Protein AF-0000000069084133 (afdb_homodimer)

Structure (mmCIF, N/CA/C/O backbone):
data_AF-0000000069084133-model_v1
#
loop_
_entity.id
_entity.type
_entity.pdbx_description
1 polymer 'Uncharacterized protein'
#
loop_
_atom_site.group_PDB
_atom_site.id
_atom_site.type_symbol
_atom_site.label_atom_id
_atom_site.label_alt_id
_atom_site.label_comp_id
_atom_site.label_asym_id
_atom_site.label_entity_id
_atom_site.label_seq_id
_atom_site.pdbx_PDB_ins_code
_atom_site.Cartn_x
_atom_site.Cartn_y
_atom_site.Cartn_z
_atom_site.occupancy
_atom_site.B_iso_or_equiv
_atom_site.auth_seq_id
_atom_site.auth_comp_id
_atom_site.auth_asym_id
_atom_site.auth_atom_id
_atom_site.pdbx_PDB_model_num
ATOM 1 N N . MET A 1 1 ? -57.844 -105.938 56.781 1 21.33 1 MET A N 1
ATOM 2 C CA . MET A 1 1 ? -57.031 -105.5 55.656 1 21.33 1 MET A CA 1
ATOM 3 C C . MET A 1 1 ? -57.469 -104.125 55.156 1 21.33 1 MET A C 1
ATOM 5 O O . MET A 1 1 ? -58.062 -104 54.062 1 21.33 1 MET A O 1
ATOM 9 N N . GLU A 1 2 ? -58.031 -103.188 56 1 18.91 2 GLU A N 1
ATOM 10 C CA . GLU A 1 2 ? -58.781 -102.062 56.406 1 18.91 2 GLU A CA 1
ATOM 11 C C . GLU A 1 2 ? -58.125 -100.75 55.906 1 18.91 2 GLU A C 1
ATOM 13 O O . GLU A 1 2 ? -58.812 -99.875 55.375 1 18.91 2 GLU A O 1
ATOM 18 N N . LYS A 1 3 ? -57.031 -100.375 56.656 1 20.81 3 LYS A N 1
ATOM 19 C CA . LYS A 1 3 ? -56.812 -99 57.156 1 20.81 3 LYS A CA 1
ATOM 20 C C . LYS A 1 3 ? -56.344 -98.125 56 1 20.81 3 LYS A C 1
ATOM 22 O O . LYS A 1 3 ? -56.344 -96.875 56.156 1 20.81 3 LYS A O 1
ATOM 27 N N . CYS A 1 4 ? -55.594 -98.688 55.094 1 19.31 4 CYS A N 1
ATOM 28 C CA . CYS A 1 4 ? -54.531 -98 54.406 1 19.31 4 CYS A CA 1
ATOM 29 C C . CYS A 1 4 ? -55.062 -97.062 53.312 1 19.31 4 CYS A C 1
ATOM 31 O O . CYS A 1 4 ? -54.312 -96.438 52.594 1 19.31 4 CYS A O 1
ATOM 33 N N . GLU A 1 5 ? -56.344 -97.375 52.844 1 21.84 5 GLU A N 1
ATOM 34 C CA . GLU A 1 5 ? -56.844 -97 51.531 1 21.84 5 GLU A CA 1
ATOM 35 C C . GLU A 1 5 ? -57.156 -95.5 51.406 1 21.84 5 GLU A C 1
ATOM 37 O O . GLU A 1 5 ? -57.531 -95.062 50.344 1 21.84 5 GLU A O 1
ATOM 42 N N . THR A 1 6 ? -57.438 -95 52.594 1 20.92 6 THR A N 1
ATOM 43 C CA . THR A 1 6 ? -58.25 -93.75 52.719 1 20.92 6 THR A CA 1
ATOM 44 C C . THR A 1 6 ? -57.594 -92.562 52 1 20.92 6 THR A C 1
ATOM 46 O O . THR A 1 6 ? -58.25 -91.688 51.5 1 20.92 6 THR A O 1
ATOM 49 N N . LEU A 1 7 ? -56.156 -92.5 52.25 1 20.28 7 LEU A N 1
ATOM 50 C CA . LEU A 1 7 ? -55.562 -91.125 52.312 1 20.28 7 LEU A CA 1
ATOM 51 C C . LEU A 1 7 ? -55.438 -90.5 50.938 1 20.28 7 LEU A C 1
ATOM 53 O O . LEU A 1 7 ? -54.938 -89.375 50.781 1 20.28 7 LEU A O 1
ATOM 57 N N . TYR A 1 8 ? -55.688 -91.25 49.812 1 22.59 8 TYR A N 1
ATOM 58 C CA . TYR A 1 8 ? -55.219 -90.938 48.469 1 22.59 8 TYR A CA 1
ATOM 59 C C . TYR A 1 8 ? -55.969 -89.812 47.844 1 22.59 8 TYR A C 1
ATOM 61 O O . TYR A 1 8 ? -55.5 -89.125 46.906 1 22.59 8 TYR A O 1
ATOM 69 N N . VAL A 1 9 ? -57.281 -89.688 48.188 1 23.39 9 VAL A N 1
ATOM 70 C CA . VAL A 1 9 ? -58.281 -88.938 47.406 1 23.39 9 VAL A CA 1
ATOM 71 C C . VAL A 1 9 ? -57.969 -87.438 47.438 1 23.39 9 VAL A C 1
ATOM 73 O O . VAL A 1 9 ? -58.219 -86.75 46.469 1 23.39 9 VAL A O 1
ATOM 76 N N . LEU A 1 10 ? -57.562 -87 48.688 1 21.55 10 LEU A N 1
ATOM 77 C CA . LEU A 1 10 ? -57.75 -85.562 48.969 1 21.55 10 LEU A CA 1
ATOM 78 C C . LEU A 1 10 ? -56.875 -84.688 48.094 1 21.55 10 LEU A C 1
ATOM 80 O O . LEU A 1 10 ? -57.094 -83.5 48 1 21.55 10 LEU A O 1
ATOM 84 N N . ALA A 1 11 ? -55.844 -85.312 47.406 1 22.36 11 ALA A N 1
ATOM 85 C CA . ALA A 1 11 ? -54.719 -84.5 46.906 1 22.36 11 ALA A CA 1
ATOM 86 C C . ALA A 1 11 ? -55.125 -83.75 45.656 1 22.36 11 ALA A C 1
ATOM 88 O O . ALA A 1 11 ? -54.375 -82.875 45.188 1 22.36 11 ALA A O 1
ATOM 89 N N . LYS A 1 12 ? -56.156 -84.125 44.906 1 24.94 12 LYS A N 1
ATOM 90 C CA . LYS A 1 12 ? -56.5 -83.75 43.531 1 24.94 12 LYS A CA 1
ATOM 91 C C . LYS A 1 12 ? -56.875 -82.312 43.438 1 24.94 12 LYS A C 1
ATOM 93 O O . LYS A 1 12 ? -56.594 -81.625 42.438 1 24.94 12 LYS A O 1
ATOM 98 N N . LEU A 1 13 ? -57.781 -81.875 44.406 1 23.16 13 LEU A N 1
ATOM 99 C CA . LEU A 1 13 ? -58.688 -80.75 44.156 1 23.16 13 LEU A CA 1
ATOM 100 C C . LEU A 1 13 ? -57.938 -79.438 44.062 1 23.16 13 LEU A C 1
ATOM 102 O O . LEU A 1 13 ? -58.281 -78.562 43.25 1 23.16 13 LEU A O 1
ATOM 106 N N . LEU A 1 14 ? -56.969 -79.25 44.938 1 22.25 14 LEU A N 1
ATOM 107 C CA . LEU A 1 14 ? -56.656 -77.812 45.281 1 22.25 14 LEU A CA 1
ATOM 108 C C . LEU A 1 14 ? -55.906 -77.188 44.125 1 22.25 14 LEU A C 1
ATOM 110 O O . LEU A 1 14 ? -55.219 -76.125 44.344 1 22.25 14 LEU A O 1
ATOM 114 N N . ARG A 1 15 ? -55.906 -77.688 42.812 1 24.84 15 ARG A N 1
ATOM 115 C CA . ARG A 1 15 ? -55.25 -77.188 41.594 1 24.84 15 ARG A CA 1
ATOM 116 C C . ARG A 1 15 ? -55.781 -75.875 41.156 1 24.84 15 ARG A C 1
ATOM 118 O O . ARG A 1 15 ? -55.219 -75.188 40.281 1 24.84 15 ARG A O 1
ATOM 125 N N . ARG A 1 16 ? -57.156 -75.688 41.312 1 24.16 16 ARG A N 1
ATOM 126 C CA . ARG A 1 16 ? -57.875 -74.75 40.5 1 24.16 16 ARG A CA 1
ATOM 127 C C . ARG A 1 16 ? -57.312 -73.312 40.688 1 24.16 16 ARG A C 1
ATOM 129 O O . ARG A 1 16 ? -57.188 -72.562 39.75 1 24.16 16 ARG A O 1
ATOM 136 N N . VAL A 1 17 ? -57.344 -72.938 41.969 1 23.47 17 VAL A N 1
ATOM 137 C CA . VAL A 1 17 ? -57.531 -71.5 42.25 1 23.47 17 VAL A CA 1
ATOM 138 C C . VAL A 1 17 ? -56.281 -70.688 41.906 1 23.47 17 VAL A C 1
ATOM 140 O O . VAL A 1 17 ? -56.281 -69.5 41.906 1 23.47 17 VAL A O 1
ATOM 143 N N . ARG A 1 18 ? -55.094 -71.375 41.812 1 22.22 18 ARG A N 1
ATOM 144 C CA . ARG A 1 18 ? -53.875 -70.562 42.062 1 22.22 18 ARG A CA 1
ATOM 145 C C . ARG A 1 18 ? -53.562 -69.688 40.875 1 22.22 18 ARG A C 1
ATOM 147 O O . ARG A 1 18 ? -52.531 -69 40.875 1 22.22 18 ARG A O 1
ATOM 154 N N . MET A 1 19 ? -54.25 -69.812 39.688 1 22.08 19 MET A N 1
ATOM 155 C CA . MET A 1 19 ? -53.75 -69.312 38.406 1 22.08 19 MET A CA 1
ATOM 156 C C . MET A 1 19 ? -53.781 -67.812 38.406 1 22.08 19 MET A C 1
ATOM 158 O O . MET A 1 19 ? -53 -67.125 37.688 1 22.08 19 MET A O 1
ATOM 162 N N . VAL A 1 20 ? -54.969 -67.25 38.844 1 23.47 20 VAL A N 1
ATOM 163 C CA . VAL A 1 20 ? -55.375 -65.938 38.375 1 23.47 20 VAL A CA 1
ATOM 164 C C . VAL A 1 20 ? -54.375 -64.875 38.844 1 23.47 20 VAL A C 1
ATOM 166 O O . VAL A 1 20 ? -54.062 -63.938 38.125 1 23.47 20 VAL A O 1
ATOM 169 N N . LEU A 1 21 ? -54 -65 40.094 1 21.11 21 LEU A N 1
ATOM 170 C CA . LEU A 1 21 ? -53.531 -63.812 40.781 1 21.11 21 LEU A CA 1
ATOM 171 C C . LEU A 1 21 ? -52.188 -63.344 40.219 1 21.11 21 LEU A C 1
ATOM 173 O O . LEU A 1 21 ? -51.625 -62.375 40.688 1 21.11 21 LEU A O 1
ATOM 177 N N . ILE A 1 22 ? -51.469 -64.125 39.375 1 22.39 22 ILE A N 1
ATOM 178 C CA . ILE A 1 22 ? -50.062 -63.906 39.094 1 22.39 22 ILE A CA 1
ATOM 179 C C . ILE A 1 22 ? -49.906 -62.688 38.188 1 22.39 22 ILE A C 1
ATOM 181 O O . ILE A 1 22 ? -48.781 -62.25 37.938 1 22.39 22 ILE A O 1
ATOM 185 N N . ALA A 1 23 ? -50.906 -62.25 37.5 1 22.81 23 ALA A N 1
ATOM 186 C CA . ALA A 1 23 ? -50.844 -61.344 36.375 1 22.81 23 ALA A CA 1
ATOM 187 C C . ALA A 1 23 ? -50.25 -60 36.75 1 22.81 23 ALA A C 1
ATOM 189 O O . ALA A 1 23 ? -49.531 -59.375 35.969 1 22.81 23 ALA A O 1
ATOM 190 N N . PHE A 1 24 ? -50.75 -59.406 37.844 1 22.38 24 PHE A N 1
ATOM 191 C CA . PHE A 1 24 ? -50.688 -57.969 38 1 22.38 24 PHE A CA 1
ATOM 192 C C . PHE A 1 24 ? -49.281 -57.5 38.219 1 22.38 24 PHE A C 1
ATOM 194 O O . PHE A 1 24 ? -48.938 -56.344 37.875 1 22.38 24 PHE A O 1
ATOM 201 N N . SER A 1 25 ? -48.469 -58.156 39.094 1 20.56 25 SER A N 1
ATOM 202 C CA . SER A 1 25 ? -47.406 -57.438 39.781 1 20.56 25 SER A CA 1
ATOM 203 C C . SER A 1 25 ? -46.219 -57.156 38.875 1 20.56 25 SER A C 1
ATOM 205 O O . SER A 1 25 ? -45.188 -56.688 39.312 1 20.56 25 SER A O 1
ATOM 207 N N . VAL A 1 26 ? -46.094 -57.625 37.625 1 22.8 26 VAL A N 1
ATOM 208 C CA . VAL A 1 26 ? -44.906 -57.656 36.781 1 22.8 26 VAL A CA 1
ATOM 209 C C . VAL A 1 26 ? -44.531 -56.25 36.344 1 22.8 26 VAL A C 1
ATOM 211 O O . VAL A 1 26 ? -43.5 -56.031 35.75 1 22.8 26 VAL A O 1
ATOM 214 N N . PHE A 1 27 ? -45.469 -55.312 36.312 1 22.22 27 PHE A N 1
ATOM 215 C CA . PHE A 1 27 ? -45.281 -54.062 35.562 1 22.22 27 PHE A CA 1
ATOM 216 C C . PHE A 1 27 ? -44.156 -53.25 36.125 1 22.22 27 PHE A C 1
ATOM 218 O O . PHE A 1 27 ? -43.625 -52.344 35.438 1 22.22 27 PHE A O 1
ATOM 225 N N . TYR A 1 28 ? -44.062 -53.094 37.438 1 20.47 28 TYR A N 1
ATOM 226 C CA . TYR A 1 28 ? -43.438 -51.938 38.031 1 20.47 28 TYR A CA 1
AT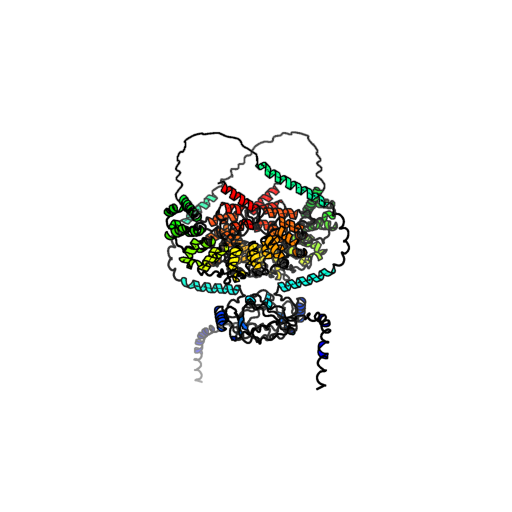OM 227 C C . TYR A 1 28 ? -41.938 -51.969 37.812 1 20.47 28 TYR A C 1
ATOM 229 O O . TYR A 1 28 ? -41.219 -51 38.094 1 20.47 28 TYR A O 1
ATOM 237 N N . ALA A 1 29 ? -41.281 -53.156 37.781 1 20.84 29 ALA A N 1
ATOM 238 C CA . ALA A 1 29 ? -39.906 -53.25 38.219 1 20.84 29 ALA A CA 1
ATOM 239 C C . ALA A 1 29 ? -38.969 -52.594 37.188 1 20.84 29 ALA A C 1
ATOM 241 O O . ALA A 1 29 ? -37.781 -52.5 37.406 1 20.84 29 ALA A O 1
ATOM 242 N N . LEU A 1 30 ? -39.25 -52.469 35.938 1 21.92 30 LEU A N 1
ATOM 243 C CA . LEU A 1 30 ? -38.25 -52.406 34.875 1 21.92 30 LEU A CA 1
ATOM 244 C C . LEU A 1 30 ? -37.562 -51.062 34.844 1 21.92 30 LEU A C 1
ATOM 246 O O . LEU A 1 30 ? -36.812 -50.75 33.906 1 21.92 30 LEU A O 1
ATOM 250 N N . SER A 1 31 ? -38 -50.094 35.594 1 22.03 31 SER A N 1
ATOM 251 C CA . SER A 1 31 ? -37.5 -48.75 35.312 1 22.03 31 SER A CA 1
ATOM 252 C C . SER A 1 31 ? -36.031 -48.594 35.688 1 22.03 31 SER A C 1
ATOM 254 O O . SER A 1 31 ? -35.688 -47.875 36.625 1 22.03 31 SER A O 1
ATOM 256 N N . LEU A 1 32 ? -35.219 -49.562 35.844 1 22.44 32 LEU A N 1
ATOM 257 C CA . LEU A 1 32 ? -33.938 -49.281 36.531 1 22.44 32 LEU A CA 1
ATOM 258 C C . LEU A 1 32 ? -33.125 -48.281 35.75 1 22.44 32 LEU A C 1
ATOM 260 O O . LEU A 1 32 ? -32.906 -48.469 34.531 1 22.44 32 LEU A O 1
ATOM 264 N N . PRO A 1 33 ? -32.969 -47 36.156 1 24.14 33 PRO A N 1
ATOM 265 C CA . PRO A 1 33 ? -32.25 -46 35.375 1 24.14 33 PRO A CA 1
ATOM 266 C C . PRO A 1 33 ? -30.781 -46.375 35.125 1 24.14 33 PRO A C 1
ATOM 268 O O . PRO A 1 33 ? -30.094 -46.844 36.062 1 24.14 33 PRO A O 1
ATOM 271 N N . LEU A 1 34 ? -30.328 -46.969 34.062 1 22.94 34 LEU A N 1
ATOM 272 C CA . LEU A 1 34 ? -29 -47.375 33.594 1 22.94 34 LEU A CA 1
ATOM 273 C C . LEU A 1 34 ? -28.016 -46.219 33.75 1 22.94 34 LEU A C 1
ATOM 275 O O . LEU A 1 34 ? -28.094 -45.25 33 1 22.94 34 LEU A O 1
ATOM 279 N N . THR A 1 35 ? -27.594 -45.781 34.938 1 23.03 35 THR A N 1
ATOM 280 C CA . THR A 1 35 ? -26.547 -44.812 35.125 1 23.03 35 THR A CA 1
ATOM 281 C C . THR A 1 35 ? -25.234 -45.281 34.469 1 23.03 35 THR A C 1
ATOM 283 O O . THR A 1 35 ? -24.609 -46.219 34.969 1 23.03 35 THR A O 1
ATOM 286 N N . THR A 1 36 ? -25.047 -45.5 33.188 1 24.41 36 THR A N 1
ATOM 287 C CA . THR A 1 36 ? -23.812 -45.875 32.531 1 24.41 36 THR A CA 1
ATOM 288 C C . THR A 1 36 ? -22.656 -44.969 32.969 1 24.41 36 THR A C 1
ATOM 290 O O . THR A 1 36 ? -22.703 -43.75 32.75 1 24.41 36 THR A O 1
ATOM 293 N N . SER A 1 37 ? -21.969 -45.219 34.156 1 23.48 37 SER A N 1
ATOM 294 C CA . SER A 1 37 ? -20.75 -44.531 34.625 1 23.48 37 SER A CA 1
ATOM 295 C C . SER A 1 37 ? -19.672 -44.594 33.531 1 23.48 37 SER A C 1
ATOM 297 O O . SER A 1 37 ? -19.234 -45.656 33.125 1 23.48 37 SER A O 1
ATOM 299 N N . VAL A 1 38 ? -19.641 -43.719 32.562 1 26 38 VAL A N 1
ATOM 300 C CA . VAL A 1 38 ? -18.547 -43.531 31.594 1 26 38 VAL A CA 1
ATOM 301 C C . VAL A 1 38 ? -17.219 -43.406 32.344 1 26 38 VAL A C 1
ATOM 303 O O . VAL A 1 38 ? -17.016 -42.438 33.062 1 26 38 VAL A O 1
ATOM 306 N N . SER A 1 39 ? -16.594 -44.531 32.875 1 24.33 39 SER A N 1
ATOM 307 C CA . SER A 1 39 ? -15.234 -44.531 33.406 1 24.33 39 SER A CA 1
ATOM 308 C C . SER A 1 39 ? -14.273 -43.812 32.469 1 24.33 39 SER A C 1
ATOM 310 O O . SER A 1 39 ? -14.172 -44.188 31.281 1 24.33 39 SER A O 1
ATOM 312 N N . ILE A 1 40 ? -14.047 -42.625 32.625 1 27.64 40 ILE A N 1
ATOM 313 C CA . ILE A 1 40 ? -13 -41.875 31.938 1 27.64 40 ILE A CA 1
ATOM 314 C C . ILE A 1 40 ? -11.656 -42.562 32.125 1 27.64 40 ILE A C 1
ATOM 316 O O . ILE A 1 40 ? -11.203 -42.75 33.25 1 27.64 40 ILE A O 1
ATOM 320 N N . PRO A 1 41 ? -11.266 -43.531 31.328 1 27.58 41 PRO A N 1
ATOM 321 C CA . PRO A 1 41 ? -9.961 -44.156 31.484 1 27.58 41 PRO A CA 1
ATOM 322 C C . PRO A 1 41 ? -8.852 -43.188 31.859 1 27.58 41 PRO A C 1
ATOM 324 O O . PRO A 1 41 ? -8.859 -42.031 31.406 1 27.58 41 PRO A O 1
ATOM 327 N N . ASP A 1 42 ? -8.281 -43.25 33.094 1 28.28 42 ASP A N 1
ATOM 328 C CA . ASP A 1 42 ? -7.094 -42.594 33.625 1 28.28 42 ASP A CA 1
ATOM 329 C C . ASP A 1 42 ? -5.965 -42.594 32.594 1 28.28 42 ASP A C 1
ATOM 331 O O . ASP A 1 42 ? -5.379 -43.656 32.312 1 28.28 42 ASP A O 1
ATOM 335 N N . LEU A 1 43 ? -5.973 -42.031 31.453 1 30 43 LEU A N 1
ATOM 336 C CA . LEU A 1 43 ? -4.879 -42 30.5 1 30 43 LEU A CA 1
ATOM 337 C C . LEU A 1 43 ? -3.58 -41.562 31.172 1 30 43 LEU A C 1
ATOM 339 O O . LEU A 1 43 ? -3.408 -40.406 31.516 1 30 43 LEU A O 1
ATOM 343 N N . GLU A 1 44 ? -2.93 -42.375 32.25 1 33.38 44 GLU A N 1
ATOM 344 C CA . GLU A 1 44 ? -1.582 -42.25 32.781 1 33.38 44 GLU A CA 1
ATOM 345 C C . GLU A 1 44 ? -0.535 -42.156 31.688 1 33.38 44 GLU A C 1
ATOM 347 O O . GLU A 1 44 ? -0.298 -43.125 30.953 1 33.38 44 GLU A O 1
ATOM 352 N N . PHE A 1 45 ? -0.294 -41.125 31.031 1 35.19 45 PHE A N 1
ATOM 353 C CA . PHE A 1 45 ? 0.789 -41.062 30.047 1 35.19 45 PHE A CA 1
ATOM 354 C C . PHE A 1 45 ? 2.143 -41 30.75 1 35.19 45 PHE A C 1
ATOM 356 O O . PHE A 1 45 ? 2.369 -40.156 31.609 1 35.19 45 PHE A O 1
ATOM 363 N N . SER A 1 46 ? 2.822 -42.125 31.156 1 45.69 46 SER A N 1
ATOM 364 C CA . SER A 1 46 ? 4.156 -42.25 31.75 1 45.69 46 SER A CA 1
ATOM 365 C C . SER A 1 46 ? 5.242 -42.062 30.688 1 45.69 46 SER A C 1
ATOM 367 O O . SER A 1 46 ? 5.254 -42.75 29.672 1 45.69 46 SER A O 1
ATOM 369 N N . PHE A 1 47 ? 5.789 -40.812 30.375 1 53.22 47 PHE A N 1
ATOM 370 C CA . PHE A 1 47 ? 6.949 -40.812 29.5 1 53.22 47 PHE A CA 1
ATOM 371 C C . PHE A 1 47 ? 8.234 -40.656 30.297 1 53.22 47 PHE A C 1
ATOM 373 O O . PHE A 1 47 ? 8.219 -40.125 31.406 1 53.22 47 PHE A O 1
ATOM 380 N N . GLU A 1 48 ? 9.328 -41.312 30.094 1 62.97 48 GLU A N 1
ATOM 381 C CA . GLU A 1 48 ? 10.633 -41.344 30.734 1 62.97 48 GLU A CA 1
ATOM 382 C C . GLU A 1 48 ? 11.383 -40.031 30.516 1 62.97 48 GLU A C 1
ATOM 384 O O . GLU A 1 48 ? 11.469 -39.531 29.391 1 62.97 48 GLU A O 1
ATOM 389 N N . VAL A 1 49 ? 11.797 -39.25 31.656 1 64.06 49 VAL A N 1
ATOM 390 C CA . VAL A 1 49 ? 12.516 -37.969 31.609 1 64.06 49 VAL A CA 1
ATOM 391 C C . VAL A 1 49 ? 13.984 -38.188 31.969 1 64.06 49 VAL A C 1
ATOM 393 O O . VAL A 1 49 ? 14.297 -38.875 32.938 1 64.06 49 VAL A O 1
ATOM 396 N N . HIS A 1 50 ? 14.914 -37.781 31.109 1 70.12 50 HIS A N 1
ATOM 397 C CA . HIS A 1 50 ? 16.344 -37.969 31.281 1 70.12 50 HIS A CA 1
ATOM 398 C C . HIS A 1 50 ? 17.047 -36.625 31.531 1 70.12 50 HIS A C 1
ATOM 400 O O . HIS A 1 50 ? 16.797 -35.656 30.812 1 70.12 50 HIS A O 1
ATOM 406 N N . PRO A 1 51 ? 17.828 -36.5 32.594 1 67.69 51 PRO A N 1
ATOM 407 C CA . PRO A 1 51 ? 18.609 -35.281 32.781 1 67.69 51 PRO A CA 1
ATOM 408 C C . PRO A 1 51 ? 19.703 -35.125 31.734 1 67.69 51 PRO A C 1
ATOM 410 O O . PRO A 1 51 ? 20.328 -36.094 31.312 1 67.69 51 PRO A O 1
ATOM 413 N N . VAL A 1 52 ? 19.703 -33.906 31.109 1 65.31 52 VAL A N 1
ATOM 414 C CA . VAL A 1 52 ? 20.75 -33.594 30.156 1 65.31 52 VAL A CA 1
ATOM 415 C C . VAL A 1 52 ? 21.484 -32.312 30.547 1 65.31 52 VAL A C 1
ATOM 417 O O . VAL A 1 52 ? 20.922 -31.453 31.219 1 65.31 52 VAL A O 1
ATOM 420 N N . ASN A 1 53 ? 22.719 -32.281 30.234 1 64.69 53 ASN A N 1
ATOM 421 C CA . ASN A 1 53 ? 23.516 -31.109 30.547 1 64.69 53 ASN A CA 1
ATOM 422 C C . ASN A 1 53 ? 23.25 -29.969 29.578 1 64.69 53 ASN A C 1
ATOM 424 O O . ASN A 1 53 ? 23.406 -28.797 29.922 1 64.69 53 ASN A O 1
ATOM 428 N N . TYR A 1 54 ? 22.891 -30.375 28.297 1 61.91 54 TYR A N 1
ATOM 429 C CA . TYR A 1 54 ? 22.609 -29.391 27.266 1 61.91 54 TYR A CA 1
ATOM 430 C C . TYR A 1 54 ? 21.453 -29.859 26.375 1 61.91 54 TYR A C 1
ATOM 432 O O . TYR A 1 54 ? 21.312 -31.062 26.141 1 61.91 54 TYR A O 1
ATOM 440 N N . CYS A 1 55 ? 20.578 -28.938 26.062 1 58.56 55 CYS A N 1
ATOM 441 C CA . CYS A 1 55 ? 19.562 -29.25 25.062 1 58.56 55 CYS A CA 1
ATOM 442 C C . CYS A 1 55 ? 20.125 -29.172 23.656 1 58.56 55 CYS A C 1
ATOM 444 O O . CYS A 1 55 ? 21.031 -28.391 23.391 1 58.56 55 CYS A O 1
ATOM 446 N N . PRO A 1 56 ? 19.547 -30.016 22.797 1 59 56 PRO A N 1
ATOM 447 C CA . PRO A 1 56 ? 20.016 -29.938 21.406 1 59 56 PRO A CA 1
ATOM 448 C C . PRO A 1 56 ? 19.844 -28.547 20.812 1 59 56 PRO A C 1
ATOM 450 O O . PRO A 1 56 ? 18.812 -27.906 21 1 59 56 PRO A O 1
ATOM 453 N N . ILE A 1 57 ? 20.844 -28.016 20.188 1 53.19 57 ILE A N 1
ATOM 454 C CA . ILE A 1 57 ? 20.859 -26.641 19.688 1 53.19 57 ILE A CA 1
ATOM 455 C C . ILE A 1 57 ? 20.609 -26.625 18.188 1 53.19 57 ILE A C 1
ATOM 457 O O . ILE A 1 57 ? 20.516 -25.562 17.578 1 53.19 57 ILE A O 1
ATOM 461 N N . ASN A 1 58 ? 20.625 -27.734 17.641 1 48.94 58 ASN A N 1
ATOM 462 C CA . ASN A 1 58 ? 20.328 -27.828 16.219 1 48.94 58 ASN A CA 1
ATOM 463 C C . ASN A 1 58 ? 19.5 -29.078 15.898 1 48.94 58 ASN A C 1
ATOM 465 O O . ASN A 1 58 ? 19.281 -29.922 16.766 1 48.94 58 ASN A O 1
ATOM 469 N N . LYS A 1 59 ? 18.953 -29.047 14.711 1 57.91 59 LYS A N 1
ATOM 470 C CA . LYS A 1 59 ? 18.062 -30.109 14.281 1 57.91 59 LYS A CA 1
ATOM 471 C C . LYS A 1 59 ? 18.75 -31.484 14.367 1 57.91 59 LYS A C 1
ATOM 473 O O . LYS A 1 59 ? 18.125 -32.469 14.797 1 57.91 59 LYS A O 1
ATOM 478 N N . GLU A 1 60 ? 19.922 -31.406 13.922 1 64.25 60 GLU A N 1
ATOM 479 C CA . GLU A 1 60 ? 20.641 -32.688 13.953 1 64.25 60 GLU A CA 1
ATOM 480 C C . GLU A 1 60 ? 20.781 -33.219 15.383 1 64.25 60 GLU A C 1
ATOM 482 O O . GLU A 1 60 ? 20.547 -34.375 15.648 1 64.25 60 GLU A O 1
ATOM 487 N N . ALA A 1 61 ? 21.188 -32.344 16.266 1 64.25 61 ALA A N 1
ATOM 488 C CA . ALA A 1 61 ? 21.328 -32.719 17.656 1 64.25 61 ALA A CA 1
ATOM 489 C C . ALA A 1 61 ? 19.969 -33.094 18.266 1 64.25 61 ALA A C 1
ATOM 491 O O . ALA A 1 61 ? 19.891 -34 19.094 1 64.25 61 ALA A O 1
ATOM 492 N N . TRP A 1 62 ? 18.953 -32.406 17.781 1 63.12 62 TRP A N 1
ATOM 493 C CA . TRP A 1 62 ? 17.578 -32.719 18.219 1 63.12 62 TRP A CA 1
ATOM 494 C C . TRP A 1 62 ? 17.156 -34.094 17.75 1 63.12 62 TRP A C 1
ATOM 496 O O . TRP A 1 62 ? 16.578 -34.875 18.531 1 63.12 62 TRP A O 1
ATOM 506 N N . GLU A 1 63 ? 17.438 -34.344 16.609 1 67.88 63 GLU A N 1
ATOM 507 C CA . GLU A 1 63 ? 17.109 -35.656 16.047 1 67.88 63 GLU A CA 1
ATOM 508 C C . GLU A 1 63 ? 17.922 -36.75 16.719 1 67.88 63 GLU A C 1
ATOM 510 O O . GLU A 1 63 ? 17.391 -37.844 16.984 1 67.88 63 GLU A O 1
ATOM 515 N N . LEU A 1 64 ? 19.109 -36.438 16.906 1 77.25 64 LEU A N 1
ATOM 516 C CA . LEU A 1 64 ? 19.969 -37.406 17.578 1 77.25 64 LEU A CA 1
ATOM 517 C C . LEU A 1 64 ? 19.469 -37.688 18.984 1 77.25 64 LEU A C 1
ATOM 519 O O . LEU A 1 64 ? 19.438 -38.812 19.438 1 77.25 64 LEU A O 1
ATOM 523 N N . ALA A 1 65 ? 19.125 -36.625 19.641 1 71.69 65 ALA A N 1
ATOM 524 C CA . ALA A 1 65 ? 18.594 -36.781 21 1 71.69 65 ALA A CA 1
ATOM 525 C C . ALA A 1 65 ? 17.25 -37.5 20.984 1 71.69 65 ALA A C 1
ATOM 527 O O . ALA A 1 65 ? 16.984 -38.344 21.828 1 71.69 65 ALA A O 1
ATOM 528 N N . SER A 1 66 ? 16.453 -37.125 20.047 1 71.31 66 SER A N 1
ATOM 529 C CA . SER A 1 66 ? 15.18 -37.812 19.828 1 71.31 66 SER A CA 1
ATOM 530 C C . SER A 1 66 ? 15.375 -39.312 19.578 1 71.31 66 SER A C 1
ATOM 532 O O . SER A 1 66 ? 14.656 -40.125 20.156 1 71.31 66 SER A O 1
ATOM 534 N N . ALA A 1 67 ? 16.297 -39.531 18.766 1 78.19 67 ALA A N 1
ATOM 535 C CA . ALA A 1 67 ? 16.594 -40.938 18.469 1 78.19 67 ALA A CA 1
ATOM 536 C C . ALA A 1 67 ? 17.141 -41.656 19.688 1 78.19 67 ALA A C 1
ATOM 538 O O . ALA A 1 67 ? 16.812 -42.812 19.953 1 78.19 67 ALA A O 1
ATOM 539 N N . ARG A 1 68 ? 17.984 -40.938 20.484 1 79.06 68 ARG A N 1
ATOM 540 C CA . ARG A 1 68 ? 18.578 -41.5 21.688 1 79.06 68 ARG A CA 1
ATOM 541 C C . ARG A 1 68 ? 17.5 -41.906 22.688 1 79.06 68 ARG A C 1
ATOM 543 O O . ARG A 1 68 ? 17.625 -42.938 23.359 1 79.06 68 ARG A O 1
ATOM 550 N N . LEU A 1 69 ? 16.438 -41.094 22.719 1 74.75 69 LEU A N 1
ATOM 551 C CA . LEU A 1 69 ? 15.352 -41.375 23.641 1 74.75 69 LEU A CA 1
ATOM 552 C C . LEU A 1 69 ? 14.297 -42.25 22.984 1 74.75 69 LEU A C 1
ATOM 554 O O . LEU A 1 69 ? 13.234 -42.5 23.578 1 74.75 69 LEU A O 1
ATOM 558 N N . ASN A 1 70 ? 14.625 -42.812 21.734 1 75.31 70 ASN A N 1
ATOM 559 C CA . ASN A 1 70 ? 13.758 -43.688 20.938 1 75.31 70 ASN A CA 1
ATOM 560 C C . ASN A 1 70 ? 12.391 -43.031 20.703 1 75.31 70 ASN A C 1
ATOM 562 O O . ASN A 1 70 ? 11.359 -43.719 20.812 1 75.31 70 ASN A O 1
ATOM 566 N N . CYS A 1 71 ? 12.336 -41.781 20.516 1 70.5 71 CYS A N 1
ATOM 567 C CA . CYS A 1 71 ? 11.109 -41.094 20.109 1 70.5 71 CYS A CA 1
ATOM 568 C C . CYS A 1 71 ? 10.703 -41.5 18.703 1 70.5 71 CYS A C 1
ATOM 570 O O . CYS A 1 71 ? 11.492 -41.375 17.766 1 70.5 71 CYS A O 1
ATOM 572 N N . ASN A 1 72 ? 9.617 -42.219 18.453 1 70.44 72 ASN A N 1
ATOM 573 C CA . ASN A 1 72 ? 9.18 -42.656 17.125 1 70.44 72 ASN A CA 1
ATOM 574 C C . ASN A 1 72 ? 8.211 -41.625 16.5 1 70.44 72 ASN A C 1
ATOM 576 O O . ASN A 1 72 ? 7.988 -40.562 17.062 1 70.44 72 ASN A O 1
ATOM 580 N N . THR A 1 73 ? 7.516 -41.875 15.32 1 67.88 73 THR A N 1
ATOM 581 C CA . THR A 1 73 ? 6.699 -40.969 14.531 1 67.88 73 THR A CA 1
ATOM 582 C C . THR A 1 73 ? 5.477 -40.5 15.32 1 67.88 73 THR A C 1
ATOM 584 O O . THR A 1 73 ? 4.91 -39.438 15.047 1 67.88 73 THR A O 1
ATOM 587 N N . THR A 1 74 ? 5.133 -41.188 16.25 1 63.81 74 THR A N 1
ATOM 588 C CA . THR A 1 74 ? 3.961 -40.844 17.047 1 63.81 74 THR A CA 1
ATOM 589 C C . THR A 1 74 ? 4.367 -40.062 18.297 1 63.81 74 THR A C 1
ATOM 591 O O . THR A 1 74 ? 3.512 -39.625 19.078 1 63.81 74 THR A O 1
ATOM 594 N N . HIS A 1 75 ? 5.707 -39.938 18.406 1 63.91 75 HIS A N 1
ATOM 595 C CA . HIS A 1 75 ? 6.203 -39.25 19.594 1 63.91 75 HIS A CA 1
ATOM 596 C C . HIS A 1 75 ? 6.832 -37.906 19.219 1 63.91 75 HIS A C 1
ATOM 598 O O . HIS A 1 75 ? 7.297 -37.719 18.094 1 63.91 75 HIS A O 1
ATOM 604 N N . GLY A 1 76 ? 6.75 -36.906 20.094 1 65.06 76 GLY A N 1
ATOM 605 C CA . GLY A 1 76 ? 7.535 -35.656 20.031 1 65.06 76 GLY A CA 1
ATOM 606 C C . GLY A 1 76 ? 8.633 -35.594 21.078 1 65.06 76 GLY A C 1
ATOM 607 O O . GLY A 1 76 ? 8.477 -36.125 22.172 1 65.06 76 GLY A O 1
ATOM 608 N N . TYR A 1 77 ? 9.781 -35.125 20.734 1 66.56 77 TYR A N 1
ATOM 609 C CA . TYR A 1 77 ? 10.914 -34.906 21.625 1 66.56 77 TYR A CA 1
ATOM 610 C C . TYR A 1 77 ? 10.891 -33.5 22.203 1 66.56 77 TYR A C 1
ATOM 612 O O . TYR A 1 77 ? 10.523 -32.562 21.5 1 66.56 77 TYR A O 1
ATOM 620 N N . HIS A 1 78 ? 11.164 -33.5 23.531 1 65.38 78 HIS A N 1
ATOM 621 C CA . HIS A 1 78 ? 11.242 -32.188 24.156 1 65.38 78 HIS A CA 1
ATOM 622 C C . HIS A 1 78 ? 12.398 -32.094 25.141 1 65.38 78 HIS A C 1
ATOM 624 O O . HIS A 1 78 ? 12.75 -33.125 25.766 1 65.38 78 HIS A O 1
ATOM 630 N N . CYS A 1 79 ? 13.18 -30.969 25.172 1 62.41 79 CYS A N 1
ATOM 631 C CA . CYS A 1 79 ? 14.258 -30.672 26.109 1 62.41 79 CYS A CA 1
ATOM 632 C C . CYS A 1 79 ? 14.016 -29.344 26.828 1 62.41 79 CYS A C 1
ATOM 634 O O . CYS A 1 79 ? 13.898 -28.297 26.188 1 62.41 79 CYS A O 1
ATOM 636 N N . VAL A 1 80 ? 13.898 -29.406 28.109 1 59.25 80 VAL A N 1
ATOM 637 C CA . VAL A 1 80 ? 13.516 -28.219 28.859 1 59.25 80 VAL A CA 1
ATOM 638 C C . VAL A 1 80 ? 14.195 -28.25 30.234 1 59.25 80 VAL A C 1
ATOM 640 O O . VAL A 1 80 ? 14.695 -29.281 30.672 1 59.25 80 VAL A O 1
ATOM 643 N N . PRO A 1 81 ? 14.578 -27.156 30.875 1 51.22 81 PRO A N 1
ATOM 644 C CA . PRO A 1 81 ? 15.07 -27.141 32.25 1 51.22 81 PRO A CA 1
ATOM 645 C C . PRO A 1 81 ? 14.156 -27.906 33.219 1 51.22 81 PRO A C 1
ATOM 647 O O . PRO A 1 81 ? 12.945 -27.969 33 1 51.22 81 PRO A O 1
ATOM 650 N N . ASN A 1 82 ? 14.867 -28.547 34.125 1 45.09 82 ASN A N 1
ATOM 651 C CA . ASN A 1 82 ? 14.102 -29.266 35.156 1 45.09 82 ASN A CA 1
ATOM 652 C C . ASN A 1 82 ? 13.367 -28.312 36.094 1 45.09 82 ASN A C 1
ATOM 654 O O . ASN A 1 82 ? 13.586 -27.094 36.031 1 45.09 82 ASN A O 1
ATOM 658 N N . LYS A 1 83 ? 12.594 -28.891 37.125 1 44.66 83 LYS A N 1
ATOM 659 C CA . LYS A 1 83 ? 11.711 -28.156 38 1 44.66 83 LYS A CA 1
ATOM 660 C C . LYS A 1 83 ? 12.492 -27.172 38.875 1 44.66 83 LYS A C 1
ATOM 662 O O . LYS A 1 83 ? 12.008 -26.078 39.188 1 44.66 83 LYS A O 1
ATOM 667 N N . GLN A 1 84 ? 13.555 -27.641 39.062 1 43.03 84 GLN A N 1
ATOM 668 C CA . GLN A 1 84 ? 14.414 -26.922 39.969 1 43.03 84 GLN A CA 1
ATOM 669 C C . GLN A 1 84 ? 15.398 -26.016 39.219 1 43.03 84 GLN A C 1
ATOM 671 O O . GLN A 1 84 ? 16.25 -25.375 39.844 1 43.03 84 GLN A O 1
ATOM 676 N N . PHE A 1 85 ? 14.969 -25.938 37.875 1 43.72 85 PHE A N 1
ATOM 677 C CA . PHE A 1 85 ? 15.891 -25.203 37.031 1 43.72 85 PHE A CA 1
ATOM 678 C C . PHE A 1 85 ? 17.328 -25.516 37.406 1 43.72 85 PHE A C 1
ATOM 680 O O . PHE A 1 85 ? 18.203 -24.641 37.281 1 43.72 85 PHE A O 1
ATOM 687 N N . THR A 1 86 ? 17.578 -26.5 37.969 1 48.25 86 THR A N 1
ATOM 688 C CA . THR A 1 86 ? 18.938 -26.859 38.344 1 48.25 86 THR A CA 1
ATOM 689 C C . THR A 1 86 ? 19.609 -27.672 37.219 1 48.25 86 THR A C 1
ATOM 691 O O . THR A 1 86 ? 20.844 -27.75 37.156 1 48.25 86 THR A O 1
ATOM 694 N N . SER A 1 87 ? 18.672 -28.406 36.469 1 49.44 87 SER A N 1
ATOM 695 C CA . SER A 1 87 ? 19.25 -29.219 35.406 1 49.44 87 SER A CA 1
ATOM 696 C C . SER A 1 87 ? 18.344 -29.219 34.156 1 49.44 87 SER A C 1
ATOM 698 O O . SER A 1 87 ? 17.188 -28.812 34.25 1 49.44 87 SER A O 1
ATOM 700 N N . LEU A 1 88 ? 18.859 -29.453 32.938 1 58.69 88 LEU A N 1
ATOM 701 C CA . LEU A 1 88 ? 18.109 -29.672 31.719 1 58.69 88 LEU A CA 1
ATOM 702 C C . LEU A 1 88 ? 17.641 -31.125 31.609 1 58.69 88 LEU A C 1
ATOM 704 O O . LEU A 1 88 ? 18.344 -32.031 32.062 1 58.69 88 LEU A O 1
ATOM 708 N N . VAL A 1 89 ? 16.375 -31.25 31.219 1 61.88 89 VAL A N 1
ATOM 709 C CA . VAL A 1 89 ? 15.875 -32.625 31.016 1 61.88 89 VAL A CA 1
ATOM 710 C C . VAL A 1 89 ? 15.383 -32.781 29.578 1 61.88 89 VAL A C 1
ATOM 712 O O . VAL A 1 89 ? 14.938 -31.812 28.953 1 61.88 89 VAL A O 1
ATOM 715 N N . GLU A 1 90 ? 15.5 -33.969 28.984 1 68.81 90 GLU A N 1
ATOM 716 C CA . GLU A 1 90 ? 14.961 -34.312 27.672 1 68.81 90 GLU A CA 1
ATOM 717 C C . GLU A 1 90 ? 14.008 -35.5 27.781 1 68.81 90 GLU A C 1
ATOM 719 O O . GLU A 1 90 ? 14.133 -36.344 28.672 1 68.81 90 GLU A O 1
ATOM 724 N N . PHE A 1 91 ? 12.828 -35.531 26.969 1 68.62 91 PHE A N 1
ATOM 725 C CA . PHE A 1 91 ? 11.875 -36.625 26.969 1 68.62 91 PHE A CA 1
ATOM 726 C C . PHE A 1 91 ? 11.195 -36.75 25.609 1 68.62 91 PHE A C 1
ATOM 728 O O . PHE A 1 91 ? 11.203 -35.812 24.812 1 68.62 91 PHE A O 1
ATOM 735 N N . CYS A 1 92 ? 10.594 -38.031 25.391 1 69.44 92 CYS A N 1
ATOM 736 C CA . CYS A 1 92 ? 9.758 -38.344 24.234 1 69.44 92 CYS A CA 1
ATOM 737 C C . CYS A 1 92 ? 8.289 -38.438 24.625 1 69.44 92 CYS A C 1
ATOM 739 O O . CYS A 1 92 ? 7.949 -39.062 25.625 1 69.44 92 CYS A O 1
ATOM 741 N N . TYR A 1 93 ? 7.32 -37.688 23.922 1 62.59 93 TYR A N 1
ATOM 742 C CA . TYR A 1 93 ? 5.902 -37.719 24.25 1 62.59 93 TYR A CA 1
ATOM 743 C C . TYR A 1 93 ? 5.062 -38.125 23.047 1 62.59 93 TYR A C 1
ATOM 745 O O . TYR A 1 93 ? 5.453 -37.875 21.906 1 62.59 93 TYR A O 1
ATOM 753 N N . PRO A 1 94 ? 4.008 -38.906 23.203 1 57.72 94 PRO A N 1
ATOM 754 C CA . PRO A 1 94 ? 3.152 -39.281 22.078 1 57.72 94 PRO A CA 1
ATOM 755 C C . PRO A 1 94 ? 2.451 -38.062 21.453 1 57.72 94 PRO A C 1
ATOM 757 O O . PRO A 1 94 ? 1.881 -37.25 22.172 1 57.72 94 PRO A O 1
ATOM 760 N N . LYS A 1 95 ? 2.475 -37.969 20.141 1 55.44 95 LYS A N 1
ATOM 761 C CA . LYS A 1 95 ? 1.863 -36.906 19.375 1 55.44 95 LYS A CA 1
ATOM 762 C C . LYS A 1 95 ? 0.342 -37 19.375 1 55.44 95 LYS A C 1
ATOM 764 O O . LYS A 1 95 ? -0.2 -38.125 19.438 1 55.44 95 LYS A O 1
ATOM 769 N N . GLY A 1 96 ? -0.653 -35.875 19.406 1 47.62 96 GLY A N 1
ATOM 770 C CA . GLY A 1 96 ? -2.102 -35.844 19.266 1 47.62 96 GLY A CA 1
ATOM 771 C C . GLY A 1 96 ? -2.826 -35.844 20.609 1 47.62 96 GLY A C 1
ATOM 772 O O . GLY A 1 96 ? -4.055 -35.75 20.641 1 47.62 96 GLY A O 1
ATOM 773 N N . TYR A 1 97 ? -2.287 -36.219 21.656 1 39.91 97 TYR A N 1
ATOM 774 C CA . TYR A 1 97 ? -3.061 -36.344 22.891 1 39.91 97 TYR A CA 1
ATOM 775 C C . TYR A 1 97 ? -3.176 -35.031 23.609 1 39.91 97 TYR A C 1
ATOM 777 O O . TYR A 1 97 ? -2.205 -34.25 23.672 1 39.91 97 TYR A O 1
ATOM 785 N N . LYS A 1 98 ? -4.555 -34.562 23.672 1 40.81 98 LYS A N 1
ATOM 786 C CA . LYS A 1 98 ? -4.922 -33.438 24.531 1 40.81 98 LYS A CA 1
ATOM 787 C C . LYS A 1 98 ? -4.859 -33.844 26 1 40.81 98 LYS A C 1
ATOM 789 O O . LYS A 1 98 ? -5.426 -34.844 26.406 1 40.81 98 LYS A O 1
ATOM 794 N N . TYR A 1 99 ? -4.043 -33.469 26.734 1 37.5 99 TYR A N 1
ATOM 795 C CA . TYR A 1 99 ? -3.967 -33.844 28.141 1 37.5 99 TYR A CA 1
ATOM 796 C C . TYR A 1 99 ? -4.875 -32.969 29 1 37.5 99 TYR A C 1
ATOM 798 O O . TYR A 1 99 ? -4.789 -31.75 28.938 1 37.5 99 TYR A O 1
ATOM 806 N N . PRO A 1 100 ? -6.039 -33.531 29.531 1 37.41 100 PRO A N 1
ATOM 807 C CA . PRO A 1 100 ? -7.062 -32.844 30.297 1 37.41 100 PRO A CA 1
ATOM 808 C C . PRO A 1 100 ? -6.508 -32.188 31.562 1 37.41 100 PRO A C 1
ATOM 810 O O . PRO A 1 100 ? -5.641 -32.781 32.219 1 37.41 100 PRO A O 1
ATOM 813 N N . PHE A 1 101 ? -6.551 -30.922 31.75 1 37 101 PHE A N 1
ATOM 814 C CA . PHE A 1 101 ? -6.152 -30.234 32.969 1 37 101 PHE A CA 1
ATOM 815 C C . PHE A 1 101 ? -7.262 -30.297 34 1 37 101 PHE A C 1
ATOM 817 O O . PHE A 1 101 ? -8.445 -30.234 33.656 1 37 101 PHE A O 1
ATOM 824 N N . GLU A 1 102 ? -7.164 -31.172 35.094 1 37.19 102 GLU A N 1
ATOM 825 C CA . GLU A 1 102 ? -8.18 -31.328 36.125 1 37.19 102 GLU A CA 1
ATOM 826 C C . GLU A 1 102 ? -8.32 -30.062 36.969 1 37.19 102 GLU A C 1
ATOM 828 O O . GLU A 1 102 ? -7.367 -29.281 37.094 1 37.19 102 GLU A O 1
ATOM 833 N N . LYS A 1 103 ? -9.5 -29.922 37.406 1 42.69 103 LYS A N 1
ATOM 834 C CA . LYS A 1 103 ? -9.953 -28.875 38.344 1 42.69 103 LYS A CA 1
ATOM 835 C C . LYS A 1 103 ? -9.055 -28.797 39.562 1 42.69 103 LYS A C 1
ATOM 837 O O . LYS A 1 103 ? -8.82 -29.812 40.219 1 42.69 103 LYS A O 1
ATOM 842 N N . GLY A 1 104 ? -8.336 -27.688 39.938 1 42.09 104 GLY A N 1
ATOM 843 C CA . GLY A 1 104 ? -7.461 -27.484 41.094 1 42.09 104 GLY A CA 1
ATOM 844 C C . GLY A 1 104 ? -5.992 -27.609 40.75 1 42.09 104 GLY A C 1
ATOM 845 O O . GLY A 1 104 ? -5.129 -27.188 41.531 1 42.09 104 GLY A O 1
ATOM 846 N N . ASN A 1 105 ? -5.641 -28.562 39.875 1 42.44 105 ASN A N 1
ATOM 847 C CA . ASN A 1 105 ? -4.277 -28.766 39.406 1 42.44 105 ASN A CA 1
ATOM 848 C C . ASN A 1 105 ? -4.16 -28.484 37.906 1 42.44 105 ASN A C 1
ATOM 850 O O . ASN A 1 105 ? -4.992 -28.938 37.125 1 42.44 105 ASN A O 1
ATOM 854 N N . CYS A 1 106 ? -3.566 -27.359 37.281 1 40.62 106 CYS A N 1
ATOM 855 C CA . CYS A 1 106 ? -3.66 -26.859 35.906 1 40.62 106 CYS A CA 1
ATOM 856 C C . CYS A 1 106 ? -2.803 -27.703 34.969 1 40.62 106 CYS A C 1
ATOM 858 O O . CYS A 1 106 ? -3.008 -27.703 33.75 1 40.62 106 CYS A O 1
ATOM 860 N N . LEU A 1 107 ? -1.679 -28.016 35.188 1 43.5 107 LEU A N 1
ATOM 861 C CA . LEU A 1 107 ? -0.83 -28.703 34.219 1 43.5 107 LEU A CA 1
ATOM 862 C C . LEU A 1 107 ? -0.564 -30.141 34.656 1 43.5 107 LEU A C 1
ATOM 864 O O . LEU A 1 107 ? -0.089 -30.375 35.781 1 43.5 107 LEU A O 1
ATOM 868 N N . GLU A 1 108 ? -1.591 -30.922 34.406 1 39.94 108 GLU A N 1
ATOM 869 C CA . GLU A 1 108 ? -1.203 -32.312 34.562 1 39.94 108 GLU A CA 1
ATOM 870 C C . GLU A 1 108 ? -0.365 -32.812 33.375 1 39.94 108 GLU A C 1
ATOM 872 O O . GLU A 1 108 ? -0.816 -32.75 32.219 1 39.94 108 GLU A O 1
ATOM 877 N N . LEU A 1 109 ? 0.796 -32.344 33.094 1 37.12 109 LEU A N 1
ATOM 878 C CA . LEU A 1 109 ? 1.537 -32.938 31.984 1 37.12 109 LEU A CA 1
ATOM 879 C C . LEU A 1 109 ? 1.658 -34.469 32.156 1 37.12 109 LEU A C 1
ATOM 881 O O . LEU A 1 109 ? 1.929 -34.938 33.25 1 37.12 109 LEU A O 1
ATOM 885 N N . ALA A 1 110 ? 0.782 -35.156 31.516 1 32.25 110 ALA A N 1
ATOM 886 C CA . ALA A 1 110 ? 0.487 -36.594 31.594 1 32.25 110 ALA A CA 1
ATOM 887 C C . ALA A 1 110 ? 1.771 -37.406 31.641 1 32.25 110 ALA A C 1
ATOM 889 O O . ALA A 1 110 ? 1.725 -38.625 31.703 1 32.25 110 ALA A O 1
ATOM 890 N N . GLY A 1 111 ? 3.025 -37.094 31.688 1 29.5 111 GLY A N 1
ATOM 891 C CA . GLY A 1 111 ? 3.656 -38.375 31.594 1 29.5 111 GLY A CA 1
ATOM 892 C C . GLY A 1 111 ? 3.174 -39.344 32.656 1 29.5 111 GLY A C 1
ATOM 893 O O . GLY A 1 111 ? 2.498 -38.938 33.625 1 29.5 111 GLY A O 1
ATOM 894 N N . ASN A 1 112 ? 3.201 -40.656 32.531 1 29.11 112 ASN A N 1
ATOM 895 C CA . ASN A 1 112 ? 3 -41.781 33.438 1 29.11 112 ASN A CA 1
ATOM 896 C C . ASN A 1 112 ? 3.613 -41.531 34.812 1 29.11 112 ASN A C 1
ATOM 898 O O . ASN A 1 112 ? 4.781 -41.844 35.031 1 29.11 112 ASN A O 1
ATOM 902 N N . GLY A 1 113 ? 3.193 -40.656 35.719 1 28.95 113 GLY A N 1
ATOM 903 C CA . GLY A 1 113 ? 3.352 -40.531 37.156 1 28.95 113 GLY A CA 1
ATOM 904 C C . GLY A 1 113 ? 3.67 -39.125 37.594 1 28.95 113 GLY A C 1
ATOM 905 O O . GLY A 1 113 ? 2.918 -38.531 38.375 1 28.95 113 GLY A O 1
ATOM 906 N N . ILE A 1 114 ? 4.977 -38.594 37.969 1 29.3 114 ILE A N 1
ATOM 907 C CA . ILE A 1 114 ? 5.215 -37.75 39.125 1 29.3 114 ILE A CA 1
ATOM 908 C C . ILE A 1 114 ? 4.797 -36.312 38.781 1 29.3 114 ILE A C 1
ATOM 910 O O . ILE A 1 114 ? 4.84 -35.438 39.656 1 29.3 114 ILE A O 1
ATOM 914 N N . LEU A 1 115 ? 4.594 -35.781 37.562 1 35.38 115 LEU A N 1
ATOM 915 C CA . LEU A 1 115 ? 4.551 -34.344 37.781 1 35.38 115 LEU A CA 1
ATOM 916 C C . LEU A 1 115 ? 3.24 -33.938 38.438 1 35.38 115 LEU A C 1
ATOM 918 O O . LEU A 1 115 ? 2.16 -34.312 37.969 1 35.38 115 LEU A O 1
ATOM 922 N N . ASN A 1 116 ? 3.268 -33.688 39.75 1 35.31 116 ASN A N 1
ATOM 923 C CA . ASN A 1 116 ? 2.266 -33.406 40.781 1 35.31 116 ASN A CA 1
ATOM 924 C C . ASN A 1 116 ? 1.309 -32.312 40.344 1 35.31 116 ASN A C 1
ATOM 926 O O . ASN A 1 116 ? 1.651 -31.469 39.5 1 35.31 116 ASN A O 1
ATOM 930 N N . GLN A 1 117 ? 0.088 -32.5 40.75 1 41.09 117 GLN A N 1
ATOM 931 C CA . GLN A 1 117 ? -1.09 -31.641 40.688 1 41.09 117 GLN A CA 1
ATOM 932 C C . GLN A 1 117 ? -0.805 -30.281 41.281 1 41.09 117 GLN A C 1
ATOM 934 O O . GLN A 1 117 ? -0.214 -30.188 42.375 1 41.09 117 GLN A O 1
ATOM 939 N N . VAL A 1 118 ? -0.534 -29.234 40.5 1 42.62 118 VAL A N 1
ATOM 940 C CA . VAL A 1 118 ? -0.324 -27.922 41.094 1 42.62 118 VAL A CA 1
ATOM 941 C C . VAL A 1 118 ? -1.669 -27.312 41.5 1 42.62 118 VAL A C 1
ATOM 943 O O . VAL A 1 118 ? -2.559 -27.172 40.656 1 42.62 118 VAL A O 1
ATOM 946 N N . PRO A 1 119 ? -2.02 -27.281 42.75 1 47.22 119 PRO A N 1
ATOM 947 C CA . PRO A 1 119 ? -3.307 -26.797 43.25 1 47.22 119 PRO A CA 1
ATOM 948 C C . PRO A 1 119 ? -3.658 -25.406 42.688 1 47.22 119 PRO A C 1
ATOM 950 O O . PRO A 1 119 ? -2.768 -24.594 42.438 1 47.22 119 PRO A O 1
ATOM 953 N N . CYS A 1 120 ? -4.988 -25.281 42.312 1 45.97 120 CYS A N 1
ATOM 954 C CA . CYS A 1 120 ? -5.496 -24 41.812 1 45.97 120 CYS A CA 1
ATOM 955 C C . CYS A 1 120 ? -5.145 -22.859 42.75 1 45.97 120 CYS A C 1
ATOM 957 O O . CYS A 1 120 ? -4.918 -21.734 42.312 1 45.97 120 CYS A O 1
ATOM 959 N N . SER A 1 121 ? -5.332 -23.078 44.125 1 49.59 121 SER A N 1
ATOM 960 C CA . SER A 1 121 ? -5.066 -22.156 45.219 1 49.59 121 SER A CA 1
ATOM 961 C C . SER A 1 121 ? -3.66 -21.578 45.125 1 49.59 121 SER A C 1
ATOM 963 O O . SER A 1 121 ? -3.338 -20.609 45.812 1 49.59 121 SER A O 1
ATOM 965 N N . THR A 1 122 ? -2.863 -22.234 44.375 1 42.5 122 THR A N 1
ATOM 966 C CA . THR A 1 122 ? -1.479 -21.828 44.156 1 42.5 122 THR A CA 1
ATOM 967 C C . THR A 1 122 ? -1.402 -20.625 43.219 1 42.5 122 THR A C 1
ATOM 969 O O . THR A 1 122 ? -0.41 -19.906 43.219 1 42.5 122 THR A O 1
ATOM 972 N N . PHE A 1 123 ? -2.424 -20.594 42.438 1 36.91 123 PHE A N 1
ATOM 973 C CA . PHE A 1 123 ? -2.623 -19.453 41.562 1 36.91 123 PHE A CA 1
ATOM 974 C C . PHE A 1 123 ? -3.654 -18.484 42.125 1 36.91 123 PHE A C 1
ATOM 976 O O . PHE A 1 123 ? -4.77 -18.891 42.469 1 36.91 123 PHE A O 1
ATOM 983 N N . SER A 1 124 ? -3.301 -17.453 42.719 1 42.66 124 SER A N 1
ATOM 984 C CA . SER A 1 124 ? -4.242 -16.547 43.344 1 42.66 124 SER A CA 1
ATOM 985 C C . SER A 1 124 ? -5.484 -16.328 42.5 1 42.66 124 SER A C 1
ATOM 987 O O . SER A 1 124 ? -6.586 -16.141 43.031 1 42.66 124 SER A O 1
ATOM 989 N N . SER A 1 125 ? -5.184 -16.391 41.156 1 38.56 125 SER A N 1
ATOM 990 C CA . SER A 1 125 ? -6.336 -16.172 40.312 1 38.56 125 SER A CA 1
ATOM 991 C C . SER A 1 125 ? -7.039 -17.484 39.969 1 38.56 125 SER A C 1
ATOM 993 O O . SER A 1 125 ? -7.98 -17.516 39.188 1 38.56 125 SER A O 1
ATOM 995 N N . GLY A 1 126 ? -6.707 -18.531 40.438 1 40.69 126 GLY A N 1
ATOM 996 C CA . GLY A 1 126 ? -7.27 -19.859 40.25 1 40.69 126 GLY A CA 1
ATOM 997 C C . GLY A 1 126 ? -6.684 -20.609 39.062 1 40.69 126 GLY A C 1
ATOM 998 O O . GLY A 1 126 ? -5.727 -20.141 38.438 1 40.69 126 GLY A O 1
ATOM 999 N N . CYS A 1 127 ? -6.887 -21.953 38.562 1 40.41 127 CYS A N 1
ATOM 1000 C CA . CYS A 1 127 ? -6.355 -22.812 37.5 1 40.41 127 CYS A CA 1
ATOM 1001 C C . CYS A 1 127 ? -6.77 -22.312 36.125 1 40.41 127 CYS A C 1
ATOM 1003 O O . CYS A 1 127 ? -7.945 -22.031 35.906 1 40.41 127 CYS A O 1
ATOM 1005 N N . PRO A 1 128 ? -5.789 -22.125 35.156 1 39.53 128 PRO A N 1
ATOM 1006 C CA . PRO A 1 128 ? -6.262 -21.734 33.812 1 39.53 128 PRO A CA 1
ATOM 1007 C C . PRO A 1 128 ? -7.043 -22.844 33.125 1 39.53 128 PRO A C 1
ATOM 1009 O O . PRO A 1 128 ? -6.875 -24.031 33.438 1 39.53 128 PRO A O 1
ATOM 1012 N N . ASN A 1 129 ? -8.055 -22.766 32.375 1 36.19 129 ASN A N 1
ATOM 1013 C CA . ASN A 1 129 ? -8.961 -23.734 31.781 1 36.19 129 ASN A CA 1
ATOM 1014 C C . ASN A 1 129 ? -8.242 -24.594 30.75 1 36.19 129 ASN A C 1
ATOM 1016 O O . ASN A 1 129 ? -8.586 -25.766 30.562 1 36.19 129 ASN A O 1
ATOM 1020 N N . ARG A 1 130 ? -7.43 -24.359 29.609 1 32.97 130 ARG A N 1
ATOM 1021 C CA . ARG A 1 130 ? -6.895 -25.172 28.516 1 32.97 130 ARG A CA 1
ATOM 1022 C C . ARG A 1 130 ? -5.406 -24.906 28.312 1 32.97 130 ARG A C 1
ATOM 1024 O O . ARG A 1 130 ? -4.926 -23.797 28.578 1 32.97 130 ARG A O 1
ATOM 1031 N N . PHE A 1 131 ? -4.434 -26.062 28.266 1 37.12 131 PHE A N 1
ATOM 1032 C CA . PHE A 1 131 ? -3.018 -25.953 27.938 1 37.12 131 PHE A CA 1
ATOM 1033 C C . PHE A 1 131 ? -2.74 -26.516 26.547 1 37.12 131 PHE A C 1
ATOM 1035 O O . PHE A 1 131 ? -3.266 -27.562 26.188 1 37.12 131 PHE A O 1
ATOM 1042 N N . PHE A 1 132 ? -2.463 -25.859 25.453 1 31.08 132 PHE A N 1
ATOM 1043 C CA . PHE A 1 132 ? -2.061 -26.422 24.156 1 31.08 132 PHE A CA 1
ATOM 1044 C C . PHE A 1 132 ? -0.548 -26.594 24.109 1 31.08 132 PHE A C 1
ATOM 1046 O O . PHE A 1 132 ? 0.208 -25.688 24.438 1 31.08 132 PHE A O 1
ATOM 1053 N N . PHE A 1 133 ? -0.033 -27.812 24.141 1 33.53 133 PHE A N 1
ATOM 1054 C CA . PHE A 1 133 ? 1.376 -28.156 24 1 33.53 133 PHE A CA 1
ATOM 1055 C C . PHE A 1 133 ? 1.821 -27.984 22.547 1 33.53 133 PHE A C 1
ATOM 1057 O O . PHE A 1 133 ? 2.963 -28.312 22.203 1 33.53 133 PHE A O 1
ATOM 1064 N N . SER A 1 134 ? 1.331 -27.266 21.656 1 29.55 134 SER A N 1
ATOM 1065 C CA . SER A 1 134 ? 1.884 -27.359 20.312 1 29.55 134 SER A CA 1
ATOM 1066 C C . SER A 1 134 ? 3.375 -27.047 20.297 1 29.55 134 SER A C 1
ATOM 1068 O O . SER A 1 134 ? 3.867 -26.328 21.172 1 29.55 134 SER A O 1
ATOM 1070 N N . ASN A 1 135 ? 4.148 -27.812 19.531 1 31.7 135 ASN A N 1
ATOM 1071 C CA . ASN A 1 135 ? 5.543 -27.547 19.188 1 31.7 135 ASN A CA 1
ATOM 1072 C C . ASN A 1 135 ? 5.781 -26.047 18.969 1 31.7 135 ASN A C 1
ATOM 1074 O O . ASN A 1 135 ? 6.914 -25.578 19.078 1 31.7 135 ASN A O 1
ATOM 1078 N N . GLU A 1 136 ? 4.785 -25.375 18.344 1 28.81 136 GLU A N 1
ATOM 1079 C CA . GLU A 1 136 ? 4.715 -23.969 17.953 1 28.81 136 GLU A CA 1
ATOM 1080 C C . GLU A 1 136 ? 4.613 -23.062 19.172 1 28.81 136 GLU A C 1
ATOM 1082 O O . GLU A 1 136 ? 4.395 -21.859 19.031 1 28.81 136 GLU A O 1
ATOM 1087 N N . LEU A 1 137 ? 4.617 -23.562 20.25 1 31.31 137 LEU A N 1
ATOM 1088 C CA . LEU A 1 137 ? 4.598 -22.844 21.531 1 31.31 137 LEU A CA 1
ATOM 1089 C C . LEU A 1 137 ? 5.703 -21.781 21.578 1 31.31 137 LEU A C 1
ATOM 1091 O O . LEU A 1 137 ? 5.578 -20.781 22.266 1 31.31 137 LEU A O 1
ATOM 1095 N N . TYR A 1 138 ? 6.809 -22.156 20.984 1 30.48 138 TYR A N 1
ATOM 1096 C CA . TYR A 1 138 ? 7.93 -21.219 21.047 1 30.48 138 TYR A CA 1
ATOM 1097 C C . TYR A 1 138 ? 7.574 -19.906 20.391 1 30.48 138 TYR A C 1
ATOM 1099 O O . TYR A 1 138 ? 8.203 -18.875 20.656 1 30.48 138 TYR A O 1
ATOM 1107 N N . ASN A 1 139 ? 6.777 -19.859 19.391 1 28.02 139 ASN A N 1
ATOM 1108 C CA . ASN A 1 139 ? 6.309 -18.672 18.656 1 28.02 139 ASN A CA 1
ATOM 1109 C C . ASN A 1 139 ? 5.246 -17.922 19.453 1 28.02 139 ASN A C 1
ATOM 1111 O O . ASN A 1 139 ? 4.801 -16.844 19.031 1 28.02 139 ASN A O 1
ATOM 1115 N N . PHE A 1 140 ? 4.488 -18.484 20.453 1 26.77 140 PHE A N 1
ATOM 1116 C CA . PHE A 1 140 ? 3.436 -17.766 21.156 1 26.77 140 PHE A CA 1
ATOM 1117 C C . PHE A 1 140 ? 3.736 -17.688 22.641 1 26.77 140 PHE A C 1
ATOM 1119 O O . PHE A 1 140 ? 3.24 -18.5 23.438 1 26.77 140 PHE A O 1
ATOM 1126 N N . PRO A 1 141 ? 4.656 -16.734 22.984 1 27.48 141 PRO A N 1
ATOM 1127 C CA . PRO A 1 141 ? 5.07 -16.625 24.375 1 27.48 141 PRO A CA 1
ATOM 1128 C C . PRO A 1 141 ? 3.914 -16.281 25.312 1 27.48 141 PRO A C 1
ATOM 1130 O O . PRO A 1 141 ? 4.066 -16.328 26.531 1 27.48 141 PRO A O 1
ATOM 1133 N N . LYS A 1 142 ? 2.805 -15.898 24.75 1 27.47 142 LYS A N 1
ATOM 1134 C CA . LYS A 1 142 ? 1.808 -15.422 25.703 1 27.47 142 LYS A CA 1
ATOM 1135 C C . LYS A 1 142 ? 1.533 -16.453 26.781 1 27.47 142 LYS A C 1
ATOM 1137 O O . LYS A 1 142 ? 1.163 -16.109 27.906 1 27.47 142 LYS A O 1
ATOM 1142 N N . CYS A 1 143 ? 1.434 -17.609 26.297 1 28.02 143 CYS A N 1
ATOM 1143 C CA . CYS A 1 143 ? 0.703 -18.484 27.219 1 28.02 143 CYS A CA 1
ATOM 1144 C C . CYS A 1 143 ? 1.542 -18.812 28.438 1 28.02 143 CYS A C 1
ATOM 1146 O O . CYS A 1 143 ? 1.06 -19.453 29.375 1 28.02 143 CYS A O 1
ATOM 1148 N N . LEU A 1 144 ? 2.732 -18.578 28.453 1 27.55 144 LEU A N 1
ATOM 1149 C CA . LEU A 1 144 ? 3.219 -19.188 29.688 1 27.55 144 LEU A CA 1
ATOM 1150 C C . LEU A 1 144 ? 2.896 -18.312 30.891 1 27.55 144 LEU A C 1
ATOM 1152 O O . LEU A 1 144 ? 3.225 -18.656 32.031 1 27.55 144 LEU A O 1
ATOM 1156 N N . SER A 1 145 ? 2.646 -16.859 30.828 1 24.58 145 SER A N 1
ATOM 1157 C CA . SER A 1 145 ? 2.52 -16.234 32.125 1 24.58 145 SER A CA 1
ATOM 1158 C C . SER A 1 145 ? 1.16 -16.531 32.75 1 24.58 145 SER A C 1
ATOM 1160 O O . SER A 1 145 ? 0.121 -16.25 32.156 1 24.58 145 SER A O 1
ATOM 1162 N N . ILE A 1 146 ? 0.91 -17.312 33.656 1 26.28 146 ILE A N 1
ATOM 1163 C CA . ILE A 1 146 ? -0.024 -17.766 34.688 1 26.28 146 ILE A CA 1
ATOM 1164 C C . ILE A 1 146 ? -0.674 -16.547 35.344 1 26.28 146 ILE A C 1
ATOM 1166 O O . ILE A 1 146 ? -1.898 -16.5 35.5 1 26.28 146 ILE A O 1
ATOM 1170 N N . ASN A 1 147 ? -0.333 -16.047 36.625 1 24.3 147 ASN A N 1
ATOM 1171 C CA . ASN A 1 147 ? -1.238 -15.93 37.781 1 24.3 147 ASN A CA 1
ATOM 1172 C C . ASN A 1 147 ? -2.291 -14.844 37.562 1 24.3 147 ASN A C 1
ATOM 1174 O O . ASN A 1 147 ? -3.486 -15.094 37.719 1 24.3 147 ASN A O 1
ATOM 1178 N N . THR A 1 148 ? -2.119 -13.523 38.219 1 24.77 148 THR A N 1
ATOM 1179 C CA . THR A 1 148 ? -2.789 -12.672 39.219 1 24.77 148 THR A CA 1
ATOM 1180 C C . THR A 1 148 ? -3.875 -11.836 38.531 1 24.77 148 THR A C 1
ATOM 1182 O O . THR A 1 148 ? -3.951 -11.773 37.312 1 24.77 148 THR A O 1
ATOM 1185 N N . ASN A 1 149 ? -4.484 -10.625 39.344 1 26.5 149 ASN A N 1
ATOM 1186 C CA . ASN A 1 149 ? -5.254 -9.461 38.906 1 26.5 149 ASN A CA 1
ATOM 1187 C C . ASN A 1 149 ? -4.852 -8.984 37.531 1 26.5 149 ASN A C 1
ATOM 1189 O O . ASN A 1 149 ? -3.672 -8.727 37.281 1 26.5 149 ASN A O 1
ATOM 1193 N N . GLU A 1 150 ? -5.629 -9.227 36.562 1 28.64 150 GLU A N 1
ATOM 1194 C CA . GLU A 1 150 ? -5.625 -9.422 35.094 1 28.64 150 GLU A CA 1
ATOM 1195 C C . GLU A 1 150 ? -4.988 -8.234 34.375 1 28.64 150 GLU A C 1
ATOM 1197 O O . GLU A 1 150 ? -5.68 -7.293 34 1 28.64 150 GLU A O 1
ATOM 1202 N N . HIS A 1 151 ? -4.086 -7.555 35.094 1 27.97 151 HIS A N 1
ATOM 1203 C CA . HIS A 1 151 ? -3.432 -6.438 34.438 1 27.97 151 HIS A CA 1
ATOM 1204 C C . HIS A 1 151 ? -2.756 -6.895 33.125 1 27.97 151 HIS A C 1
ATOM 1206 O O . HIS A 1 151 ? -2.197 -7.992 33.062 1 27.97 151 HIS A O 1
ATOM 1212 N N . CYS A 1 152 ? -3.301 -6.348 32.125 1 29.41 152 CYS A N 1
ATOM 1213 C CA . CYS A 1 152 ? -2.82 -6.484 30.75 1 29.41 152 CYS A CA 1
ATOM 1214 C C . CYS A 1 152 ? -1.303 -6.359 30.688 1 29.41 152 CYS A C 1
ATOM 1216 O O . CYS A 1 152 ? -0.716 -5.52 31.375 1 29.41 152 CYS A O 1
ATOM 1218 N N . PHE A 1 153 ? -0.666 -7.434 30.641 1 28.91 153 PHE A N 1
ATOM 1219 C CA . PHE A 1 153 ? 0.763 -7.23 30.438 1 28.91 153 PHE A CA 1
ATOM 1220 C C . PHE A 1 153 ? 1.006 -6.258 29.281 1 28.91 153 PHE A C 1
ATOM 1222 O O . PHE A 1 153 ? 0.23 -6.211 28.328 1 28.91 153 PHE A O 1
ATOM 1229 N N . GLU A 1 154 ? 1.722 -5.191 29.625 1 28.05 154 GLU A N 1
ATOM 1230 C CA . GLU A 1 154 ? 1.902 -4.047 28.734 1 28.05 154 GLU A CA 1
ATOM 1231 C C . GLU A 1 154 ? 2.219 -4.492 27.312 1 28.05 154 GLU A C 1
ATOM 1233 O O . GLU A 1 154 ? 1.816 -3.838 26.344 1 28.05 154 GLU A O 1
ATOM 1238 N N . ALA A 1 155 ? 2.945 -5.625 27.234 1 27.42 155 ALA A N 1
ATOM 1239 C CA . ALA A 1 155 ? 3.293 -5.984 25.859 1 27.42 155 ALA A CA 1
ATOM 1240 C C . ALA A 1 155 ? 2.125 -6.672 25.172 1 27.42 155 ALA A C 1
ATOM 1242 O O . ALA A 1 155 ? 2.23 -7.059 24 1 27.42 155 ALA A O 1
ATOM 1243 N N . ASP A 1 156 ? 1.166 -7 25.969 1 27.91 156 ASP A N 1
ATOM 1244 C CA . ASP A 1 156 ? -0.001 -7.617 25.344 1 27.91 156 ASP A CA 1
ATOM 1245 C C . ASP A 1 156 ? -0.971 -6.555 24.812 1 27.91 156 ASP A C 1
ATOM 1247 O O . ASP A 1 156 ? -1.864 -6.117 25.547 1 27.91 156 ASP A O 1
ATOM 1251 N N . ILE A 1 157 ? -0.559 -6.027 23.703 1 29.3 157 ILE A N 1
ATOM 1252 C CA . ILE A 1 157 ? -1.381 -4.961 23.141 1 29.3 157 ILE A CA 1
ATOM 1253 C C . ILE A 1 157 ? -2.832 -5.422 23.047 1 29.3 157 ILE A C 1
ATOM 1255 O O . ILE A 1 157 ? -3.752 -4.691 23.422 1 29.3 157 ILE A O 1
ATOM 1259 N N . PRO A 1 158 ? -2.922 -6.613 22.656 1 29.22 158 PRO A N 1
ATOM 1260 C CA . PRO A 1 158 ? -4.344 -6.957 22.594 1 29.22 158 PRO A CA 1
ATOM 1261 C C . PRO A 1 158 ? -5 -7.008 23.969 1 29.22 158 PRO A C 1
ATOM 1263 O O . PRO A 1 158 ? -6.148 -6.59 24.125 1 29.22 158 PRO A O 1
ATOM 1266 N N . CYS A 1 159 ? -4.301 -7.477 24.953 1 33.19 159 CYS A N 1
ATOM 1267 C CA . CYS A 1 159 ? -4.879 -7.488 26.297 1 33.19 159 CYS A CA 1
ATOM 1268 C C . CYS A 1 159 ? -5.07 -6.07 26.812 1 33.19 159 CYS A C 1
ATOM 1270 O O . CYS A 1 159 ? -6.121 -5.746 27.375 1 33.19 159 CYS A O 1
ATOM 1272 N N . ILE A 1 160 ? -4.141 -5.164 26.562 1 30.67 160 ILE A N 1
ATOM 1273 C CA . ILE A 1 160 ? -4.316 -3.766 26.953 1 30.67 160 ILE A CA 1
ATOM 1274 C C . ILE A 1 160 ? -5.512 -3.178 26.203 1 30.67 160 ILE A C 1
ATOM 1276 O O . ILE A 1 160 ? -6.344 -2.488 26.797 1 30.67 160 ILE A O 1
ATOM 1280 N N . CYS A 1 161 ? -5.629 -3.49 24.953 1 28.73 161 CYS A N 1
ATOM 1281 C CA . CYS A 1 161 ? -6.738 -2.922 24.203 1 28.73 161 CYS A CA 1
ATOM 1282 C C . CYS A 1 161 ? -8.062 -3.529 24.641 1 28.73 161 CYS A C 1
ATOM 1284 O O . CYS A 1 161 ? -9.078 -2.83 24.734 1 28.73 161 CYS A O 1
ATOM 1286 N N . SER A 1 162 ? -8.117 -4.746 25.016 1 29.64 162 SER A N 1
ATOM 1287 C CA . SER A 1 162 ? -9.398 -5.289 25.469 1 29.64 162 SER A CA 1
ATOM 1288 C C . SER A 1 162 ? -9.828 -4.676 26.781 1 29.64 162 SER A C 1
ATOM 1290 O O . SER A 1 162 ? -11.016 -4.406 27 1 29.64 162 SER A O 1
ATOM 1292 N N . ARG A 1 163 ? -8.969 -4.359 27.609 1 33.28 163 ARG A N 1
ATOM 1293 C CA . ARG A 1 163 ? -9.383 -3.725 28.859 1 33.28 163 ARG A CA 1
ATOM 1294 C C . ARG A 1 163 ? -9.875 -2.303 28.609 1 33.28 163 ARG A C 1
ATOM 1296 O O . ARG A 1 163 ? -10.828 -1.85 29.266 1 33.28 163 ARG A O 1
ATOM 1303 N N . TYR A 1 164 ? -9.305 -1.601 27.688 1 29.5 164 TYR A N 1
ATOM 1304 C CA . TYR A 1 164 ? -9.805 -0.259 27.422 1 29.5 164 TYR A CA 1
ATOM 1305 C C . TYR A 1 164 ? -11.227 -0.311 26.875 1 29.5 164 TYR A C 1
ATOM 1307 O O . TYR A 1 164 ? -12.055 0.539 27.203 1 29.5 164 TYR A O 1
ATOM 1315 N N . LYS A 1 165 ? -11.602 -1.438 26.266 1 30.72 165 LYS A N 1
ATOM 1316 C CA . LYS A 1 165 ? -12.984 -1.544 25.797 1 30.72 165 LYS A CA 1
ATOM 1317 C C . LYS A 1 165 ? -13.922 -1.836 26.969 1 30.72 165 LYS A C 1
ATOM 1319 O O . LYS A 1 165 ? -15.039 -1.312 27.016 1 30.72 165 LYS A O 1
ATOM 1324 N N . GLU A 1 166 ? -13.594 -2.574 27.875 1 32.12 166 GLU A N 1
ATOM 1325 C CA . GLU A 1 166 ? -14.57 -2.863 28.922 1 32.12 166 GLU A CA 1
ATOM 1326 C C . GLU A 1 166 ? -14.805 -1.641 29.797 1 32.12 166 GLU A C 1
ATOM 1328 O O . GLU A 1 166 ? -15.938 -1.381 30.219 1 32.12 166 GLU A O 1
ATOM 1333 N N . VAL A 1 167 ? -13.883 -0.79 30.016 1 29.25 167 VAL A N 1
ATOM 1334 C CA . VAL A 1 167 ? -14.156 0.382 30.844 1 29.25 167 VAL A CA 1
ATOM 1335 C C . VAL A 1 167 ? -15.094 1.327 30.094 1 29.25 167 VAL A C 1
ATOM 1337 O O . VAL A 1 167 ? -16 1.913 30.703 1 29.25 167 VAL A O 1
ATOM 1340 N N . ARG A 1 168 ? -15.109 1.367 28.766 1 27.78 168 ARG A N 1
ATOM 1341 C CA . ARG A 1 168 ? -16.031 2.287 28.109 1 27.78 168 ARG A CA 1
ATOM 1342 C C . ARG A 1 168 ? -17.469 1.743 28.141 1 27.78 168 ARG A C 1
ATOM 1344 O O . ARG A 1 168 ? -18.422 2.512 28.125 1 27.78 168 ARG A O 1
ATOM 1351 N N . LYS A 1 169 ? -17.672 0.444 28.172 1 31.58 169 LYS A N 1
ATOM 1352 C CA . LYS A 1 169 ? -19.062 -0.003 28.234 1 31.58 169 LYS A CA 1
ATOM 1353 C C . LYS A 1 169 ? -19.734 0.437 29.531 1 31.58 169 LYS A C 1
ATOM 1355 O O . LYS A 1 169 ? -20.938 0.74 29.547 1 31.58 169 LYS A O 1
ATOM 1360 N N . SER A 1 170 ? -19.031 0.501 30.578 1 27.83 170 SER A N 1
ATOM 1361 C CA . SER A 1 170 ? -19.766 0.792 31.797 1 27.83 170 SER A CA 1
ATOM 1362 C C . SER A 1 170 ? -20.234 2.244 31.828 1 27.83 170 SER A C 1
ATOM 1364 O O . SER A 1 170 ? -21.203 2.576 32.531 1 27.83 170 SER A O 1
ATOM 1366 N N . ALA A 1 171 ? -19.547 3.182 31.234 1 27.77 171 ALA A N 1
ATOM 1367 C CA . ALA A 1 171 ? -20 4.555 31.422 1 27.77 171 ALA A CA 1
ATOM 1368 C C . ALA A 1 171 ? -21.297 4.801 30.656 1 27.77 171 ALA A C 1
ATOM 1370 O O . ALA A 1 171 ? -22.141 5.613 31.078 1 27.77 171 ALA A O 1
ATOM 1371 N N . ASN A 1 172 ? -21.578 4.102 29.531 1 23.73 172 ASN A N 1
ATOM 1372 C CA . ASN A 1 172 ? -22.75 4.527 28.781 1 23.73 172 ASN A CA 1
ATOM 1373 C C . ASN A 1 172 ? -24.016 3.865 29.312 1 23.73 172 ASN A C 1
ATOM 1375 O O . ASN A 1 172 ? -25.078 3.975 28.703 1 23.73 172 ASN A O 1
ATOM 1379 N N . LYS A 1 173 ? -23.969 2.922 30.266 1 27.53 173 LYS A N 1
ATOM 1380 C CA . LYS A 1 173 ? -25.25 2.367 30.672 1 27.53 173 LYS A CA 1
ATOM 1381 C C . LYS A 1 173 ? -26.141 3.436 31.312 1 27.53 173 LYS A C 1
ATOM 1383 O O . LYS A 1 173 ? -27.328 3.225 31.5 1 27.53 173 LYS A O 1
ATOM 1388 N N . THR A 1 174 ? -25.609 4.445 31.875 1 23.84 174 THR A N 1
ATOM 1389 C CA . THR A 1 174 ? -26.547 5.164 32.719 1 23.84 174 THR A CA 1
ATOM 1390 C C . THR A 1 174 ? -27.641 5.82 31.906 1 23.84 174 THR A C 1
ATOM 1392 O O . THR A 1 174 ? -28.75 6.043 32.406 1 23.84 174 THR A O 1
ATOM 1395 N N . THR A 1 175 ? -27.344 6.34 30.703 1 22.53 175 THR A N 1
ATOM 1396 C CA . THR A 1 175 ? -28.344 7.305 30.266 1 22.53 175 THR A CA 1
ATOM 1397 C C . THR A 1 175 ? -29.531 6.594 29.609 1 22.53 175 THR A C 1
ATOM 1399 O O . THR A 1 175 ? -30.406 7.238 29.016 1 22.53 175 THR A O 1
ATOM 1402 N N . ALA A 1 176 ? -29.609 5.25 29.688 1 22.97 176 ALA A N 1
ATOM 1403 C CA . ALA A 1 176 ? -30.609 4.57 28.875 1 22.97 176 ALA A CA 1
ATOM 1404 C C . ALA A 1 176 ? -32.031 4.848 29.406 1 22.97 176 ALA A C 1
ATOM 1406 O O . ALA A 1 176 ? -33 4.34 28.859 1 22.97 176 ALA A O 1
ATOM 1407 N N . TYR A 1 177 ? -32.219 5.449 30.562 1 21.11 177 TYR A N 1
ATOM 1408 C CA . TYR A 1 177 ? -33.531 5.25 31.125 1 21.11 177 TYR A CA 1
ATOM 1409 C C . TYR A 1 177 ? -34.625 5.836 30.203 1 21.11 177 TYR A C 1
ATOM 1411 O O . TYR A 1 177 ? -35.719 5.309 30.141 1 21.11 177 TYR A O 1
ATOM 1419 N N . GLN A 1 178 ? -34.438 7.078 29.734 1 19.98 178 GLN A N 1
ATOM 1420 C CA . GLN A 1 178 ? -35.656 7.875 29.688 1 19.98 178 GLN A CA 1
ATOM 1421 C C . GLN A 1 178 ? -36.531 7.477 28.5 1 19.98 178 GLN A C 1
ATOM 1423 O O . GLN A 1 178 ? -37.75 7.676 28.531 1 19.98 178 GLN A O 1
ATOM 1428 N N . GLU A 1 179 ? -35.906 7.203 27.266 1 21.61 179 GLU A N 1
ATOM 1429 C CA . GLU A 1 179 ? -36.781 7.57 26.141 1 21.61 179 GLU A CA 1
ATOM 1430 C C . GLU A 1 179 ? -37.844 6.496 25.891 1 21.61 179 GLU A C 1
ATOM 1432 O O . GLU A 1 179 ? -37.531 5.426 25.375 1 21.61 179 GLU A O 1
ATOM 1437 N N . GLU A 1 180 ? -38.688 6.117 26.906 1 21.7 180 GLU A N 1
ATOM 1438 C CA . GLU A 1 180 ? -39.781 5.18 26.906 1 21.7 180 GLU A CA 1
ATOM 1439 C C . GLU A 1 180 ? -40.75 5.461 25.734 1 21.7 180 GLU A C 1
ATOM 1441 O O . GLU A 1 180 ? -41.25 4.531 25.125 1 21.7 180 GLU A O 1
ATOM 1446 N N . SER A 1 181 ? -41.219 6.723 25.594 1 20.67 181 SER A N 1
ATOM 1447 C CA . SER A 1 181 ? -42.625 6.934 25.391 1 20.67 181 SER A CA 1
ATOM 1448 C C . SER A 1 181 ? -43.031 6.648 23.953 1 20.67 181 SER A C 1
ATOM 1450 O O . SER A 1 181 ? -44.219 6.574 23.625 1 20.67 181 SER A O 1
ATOM 1452 N N . SER A 1 182 ? -42.062 6.863 22.969 1 21.28 182 SER A N 1
ATOM 1453 C CA . SER A 1 182 ? -42.625 7.289 21.688 1 21.28 182 SER A CA 1
ATOM 1454 C C . SER A 1 182 ? -43.219 6.102 20.922 1 21.28 182 SER A C 1
ATOM 1456 O O . SER A 1 182 ? -42.594 5.605 19.984 1 21.28 182 SER A O 1
ATOM 1458 N N . ASN A 1 183 ? -43.844 5.09 21.578 1 19.34 183 ASN A N 1
ATOM 1459 C CA . ASN A 1 183 ? -44.188 3.775 21.047 1 19.34 183 ASN A CA 1
ATOM 1460 C C . ASN A 1 183 ? -45.125 3.883 19.859 1 19.34 183 ASN A C 1
ATOM 1462 O O . ASN A 1 183 ? -45.281 2.932 19.078 1 19.34 183 ASN A O 1
ATOM 1466 N N . TYR A 1 184 ? -46.156 4.805 19.938 1 19.27 184 TYR A N 1
ATOM 1467 C CA . TYR A 1 184 ? -47.5 4.406 19.547 1 19.27 184 TYR A CA 1
ATOM 1468 C C . TYR A 1 184 ? -47.625 4.273 18.031 1 19.27 184 TYR A C 1
ATOM 1470 O O . TYR A 1 184 ? -48.25 3.342 17.531 1 19.27 184 TYR A O 1
ATOM 1478 N N . PHE A 1 185 ? -47.312 5.355 17.266 1 19.86 185 PHE A N 1
ATOM 1479 C CA . PHE A 1 185 ? -48.188 5.676 16.141 1 19.86 185 PHE A CA 1
ATOM 1480 C C . PHE A 1 185 ? -47.875 4.805 14.938 1 19.86 185 PHE A C 1
ATOM 1482 O O . PHE A 1 185 ? -47.312 5.277 13.953 1 19.86 185 PHE A O 1
ATOM 1489 N N . LYS A 1 186 ? -47.312 3.641 15.125 1 21.95 186 LYS A N 1
ATOM 1490 C CA . LYS A 1 186 ? -46.812 2.875 13.977 1 21.95 186 LYS A CA 1
ATOM 1491 C C . LYS A 1 186 ? -47.969 2.34 13.141 1 21.95 186 LYS A C 1
ATOM 1493 O O . LYS A 1 186 ? -47.781 1.544 12.227 1 21.95 186 LYS A O 1
ATOM 1498 N N . THR A 1 187 ? -49.25 2.598 13.562 1 21.62 187 THR A N 1
ATOM 1499 C CA . THR A 1 187 ? -50.281 1.686 13.07 1 21.62 187 THR A CA 1
ATOM 1500 C C . THR A 1 187 ? -50.312 1.683 11.547 1 21.62 187 THR A C 1
ATOM 1502 O O . THR A 1 187 ? -50.375 0.62 10.93 1 21.62 187 THR A O 1
ATOM 1505 N N . THR A 1 188 ? -50.844 2.768 10.898 1 20.73 188 THR A N 1
ATOM 1506 C CA . THR A 1 188 ? -51.875 2.639 9.867 1 20.73 188 THR A CA 1
ATOM 1507 C C . THR A 1 188 ? -51.25 2.453 8.492 1 20.73 188 THR A C 1
ATOM 1509 O O . THR A 1 188 ? -51.875 1.961 7.562 1 20.73 188 THR A O 1
ATOM 1512 N N . ILE A 1 189 ? -50.031 3.086 8.234 1 22.81 189 ILE A N 1
ATOM 1513 C CA . ILE A 1 189 ? -49.812 3.361 6.816 1 22.81 189 ILE A CA 1
ATOM 1514 C C . ILE A 1 189 ? -49.406 2.082 6.098 1 22.81 189 ILE A C 1
ATOM 1516 O O . ILE A 1 189 ? -48.25 1.96 5.652 1 22.81 189 ILE A O 1
ATOM 1520 N N . GLY A 1 190 ? -49.781 0.848 6.551 1 22.12 190 GLY A N 1
ATOM 1521 C CA . GLY A 1 190 ? -49.625 -0.483 5.988 1 22.12 190 GLY A CA 1
ATOM 1522 C C . GLY A 1 190 ? -50.094 -0.594 4.559 1 22.12 190 GLY A C 1
ATOM 1523 O O . GLY A 1 190 ? -49.469 -1.256 3.73 1 22.12 190 GLY A O 1
ATOM 1524 N N . PHE A 1 191 ? -51.375 -0.133 4.344 1 25.53 191 PHE A N 1
ATOM 1525 C CA . PHE A 1 191 ? -52.25 -0.723 3.33 1 25.53 191 PHE A CA 1
ATOM 1526 C C . PHE A 1 191 ? -51.75 -0.394 1.93 1 25.53 191 PHE A C 1
ATOM 1528 O O . PHE A 1 191 ? -51.781 -1.248 1.04 1 25.53 191 PHE A O 1
ATOM 1535 N N . ALA A 1 192 ? -51.406 0.91 1.674 1 24.19 192 ALA A N 1
ATOM 1536 C CA . ALA A 1 192 ? -51.562 1.39 0.302 1 24.19 192 ALA A CA 1
ATOM 1537 C C . ALA A 1 192 ? -50.406 0.893 -0.571 1 24.19 192 ALA A C 1
ATOM 1539 O O . ALA A 1 192 ? -50.562 0.773 -1.79 1 24.19 192 ALA A O 1
ATOM 1540 N N . ILE A 1 193 ? -49.219 0.583 0.044 1 26.64 193 ILE A N 1
ATOM 1541 C CA . ILE A 1 193 ? -48.125 0.385 -0.88 1 26.64 193 ILE A CA 1
ATOM 1542 C C . ILE A 1 193 ? -48.219 -1.001 -1.515 1 26.64 193 ILE A C 1
ATOM 1544 O O . ILE A 1 193 ? -47.438 -1.326 -2.43 1 26.64 193 ILE A O 1
ATOM 1548 N N . CYS A 1 194 ? -49.25 -1.839 -1.238 1 25.55 194 CYS A N 1
ATOM 1549 C CA . CYS A 1 194 ? -49.438 -3.164 -1.811 1 25.55 194 CYS A CA 1
ATOM 1550 C C . CYS A 1 194 ? -49.562 -3.09 -3.326 1 25.55 194 CYS A C 1
ATOM 1552 O O . CYS A 1 194 ? -49.062 -3.953 -4.043 1 25.55 194 CYS A O 1
ATOM 1554 N N . LEU A 1 195 ? -50.469 -2.162 -3.871 1 28.8 195 LEU A N 1
ATOM 1555 C CA . LEU A 1 195 ? -51.062 -2.289 -5.188 1 28.8 195 LEU A CA 1
ATOM 1556 C C . LEU A 1 195 ? -50.031 -2.09 -6.293 1 28.8 195 LEU A C 1
ATOM 1558 O O . LEU A 1 195 ? -50.125 -2.713 -7.352 1 28.8 195 LEU A O 1
ATOM 1562 N N . SER A 1 196 ? -49.031 -1.178 -6.105 1 28.84 196 SER A N 1
ATOM 1563 C CA . SER A 1 196 ? -48.281 -0.763 -7.293 1 28.84 196 SER A CA 1
ATOM 1564 C C . SER A 1 196 ? -47.312 -1.847 -7.742 1 28.84 196 SER A C 1
ATOM 1566 O O . SER A 1 196 ? -46.625 -1.688 -8.75 1 28.84 196 SER A O 1
ATOM 1568 N N . PHE A 1 197 ? -47.094 -2.887 -6.949 1 32.12 197 PHE A N 1
ATOM 1569 C CA . PHE A 1 197 ? -46.125 -3.91 -7.352 1 32.12 197 PHE A CA 1
ATOM 1570 C C . PHE A 1 197 ? -46.688 -4.762 -8.484 1 32.12 197 PHE A C 1
ATOM 1572 O O . PHE A 1 197 ? -45.938 -5.406 -9.219 1 32.12 197 PHE A O 1
ATOM 1579 N N . LEU A 1 198 ? -48 -4.91 -8.555 1 34.12 198 LEU A N 1
ATOM 1580 C CA . LEU A 1 198 ? -48.562 -5.848 -9.516 1 34.12 198 LEU A CA 1
ATOM 1581 C C . LEU A 1 198 ? -48.281 -5.398 -10.945 1 34.12 198 LEU A C 1
ATOM 1583 O O . LEU A 1 198 ? -48.031 -6.227 -11.82 1 34.12 198 LEU A O 1
ATOM 1587 N N . PHE A 1 199 ? -48.312 -4.035 -11.148 1 37.12 199 PHE A N 1
ATOM 1588 C CA . PHE A 1 199 ? -48.344 -3.566 -12.531 1 37.12 199 PHE A CA 1
ATOM 1589 C C . PHE A 1 199 ? -46.969 -3.807 -13.195 1 37.12 199 PHE A C 1
ATOM 1591 O O . PHE A 1 199 ? -46.906 -4.125 -14.383 1 37.12 199 PHE A O 1
ATOM 1598 N N . LEU A 1 200 ? -45.875 -3.738 -12.398 1 35.62 200 LEU A N 1
ATOM 1599 C CA . LEU A 1 200 ? -44.594 -3.844 -13.047 1 35.62 200 LEU A CA 1
ATOM 1600 C C . LEU A 1 200 ? -44.312 -5.277 -13.477 1 35.62 200 LEU A C 1
ATOM 1602 O O . LEU A 1 200 ? -43.5 -5.516 -14.383 1 35.62 200 LEU A O 1
ATOM 1606 N N . ALA A 1 201 ? -45.031 -6.242 -12.938 1 37.47 201 ALA A N 1
ATOM 1607 C CA . ALA A 1 201 ? -44.875 -7.637 -13.344 1 37.47 201 ALA A CA 1
ATOM 1608 C C . ALA A 1 201 ? -45.312 -7.836 -14.789 1 37.47 201 ALA A C 1
ATOM 1610 O O . ALA A 1 201 ? -44.688 -8.586 -15.539 1 37.47 201 ALA A O 1
ATOM 1611 N N . LEU A 1 202 ? -46.469 -7.195 -15.141 1 39.31 202 LEU A N 1
ATOM 1612 C CA . LEU A 1 202 ? -47.094 -7.492 -16.422 1 39.31 202 LEU A CA 1
ATOM 1613 C C . LEU A 1 202 ? -46.25 -6.996 -17.578 1 39.31 202 LEU A C 1
ATOM 1615 O O . LEU A 1 202 ? -46.156 -7.648 -18.625 1 39.31 202 LEU A O 1
ATOM 1619 N N . ILE A 1 203 ? -45.469 -5.867 -17.312 1 40.16 203 ILE A N 1
ATOM 1620 C CA . ILE A 1 203 ? -44.688 -5.34 -18.438 1 40.16 203 ILE A CA 1
ATOM 1621 C C . ILE A 1 203 ? -43.562 -6.305 -18.781 1 40.16 203 ILE A C 1
ATOM 1623 O O . ILE A 1 203 ? -43.25 -6.512 -19.953 1 40.16 203 ILE A O 1
ATOM 1627 N N . ILE A 1 204 ? -43.156 -7.109 -17.797 1 40.88 204 ILE A N 1
ATOM 1628 C CA . ILE A 1 204 ? -42.062 -8.031 -18.094 1 40.88 204 ILE A CA 1
ATOM 1629 C C . ILE A 1 204 ? -42.562 -9.156 -19 1 40.88 204 ILE A C 1
ATOM 1631 O O . ILE A 1 204 ? -41.875 -9.578 -19.922 1 40.88 204 ILE A O 1
ATOM 1635 N N . PHE A 1 205 ? -43.781 -9.508 -18.844 1 42.47 205 PHE A N 1
ATOM 1636 C CA . PHE A 1 205 ? -44.312 -10.656 -19.594 1 42.47 205 PHE A CA 1
ATOM 1637 C C . PHE A 1 205 ? -44.375 -10.336 -21.078 1 42.47 205 PHE A C 1
ATOM 1639 O 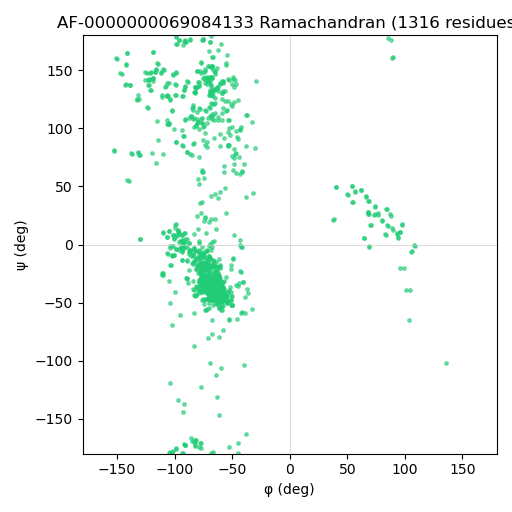O . PHE A 1 205 ? -43.969 -11.148 -21.906 1 42.47 205 PHE A O 1
ATOM 1646 N N . VAL A 1 206 ? -44.938 -9.07 -21.406 1 38.66 206 VAL A N 1
ATOM 1647 C CA . VAL A 1 206 ? -45.156 -8.766 -22.812 1 38.66 206 VAL A CA 1
ATOM 1648 C C . VAL A 1 206 ? -43.844 -8.641 -23.562 1 38.66 206 VAL A C 1
ATOM 1650 O O . VAL A 1 206 ? -43.688 -9.094 -24.688 1 38.66 206 VAL A O 1
ATOM 1653 N N . ILE A 1 207 ? -42.781 -8.188 -22.859 1 38.53 207 ILE A N 1
ATOM 1654 C CA . ILE A 1 207 ? -41.531 -8.016 -23.594 1 38.53 207 ILE A CA 1
ATOM 1655 C C . ILE A 1 207 ? -40.938 -9.383 -23.922 1 38.53 207 ILE A C 1
ATOM 1657 O O . ILE A 1 207 ? -40.312 -9.555 -24.969 1 38.53 207 ILE A O 1
ATOM 1661 N N . LEU A 1 208 ? -41.312 -10.438 -23.188 1 40.03 208 LEU A N 1
ATOM 1662 C CA . LEU A 1 208 ? -40.812 -11.758 -23.547 1 40.03 208 LEU A CA 1
ATOM 1663 C C . LEU A 1 208 ? -41.375 -12.219 -24.891 1 40.03 208 LEU A C 1
ATOM 1665 O O . LEU A 1 208 ? -40.656 -12.82 -25.703 1 40.03 208 LEU A O 1
ATOM 1669 N N . LYS A 1 209 ? -42.719 -12.086 -25.062 1 37.78 209 LYS A N 1
ATOM 1670 C CA . LYS A 1 209 ? -43.312 -12.688 -26.234 1 37.78 209 LYS A CA 1
ATOM 1671 C C . LYS A 1 209 ? -42.875 -11.969 -27.516 1 37.78 209 LYS A C 1
ATOM 1673 O O . LYS A 1 209 ? -42.906 -12.547 -28.594 1 37.78 209 LYS A O 1
ATOM 1678 N N . ILE A 1 210 ? -42.688 -10.641 -27.375 1 33.53 210 ILE A N 1
ATOM 1679 C CA . ILE A 1 210 ? -42.344 -9.969 -28.625 1 33.53 210 ILE A CA 1
ATOM 1680 C C . ILE A 1 210 ? -40.969 -10.453 -29.109 1 33.53 210 ILE A C 1
ATOM 1682 O O . ILE A 1 210 ? -40.75 -10.641 -30.312 1 33.53 210 ILE A O 1
ATOM 1686 N N . ILE A 1 211 ? -40.094 -10.922 -28.172 1 33.53 211 ILE A N 1
ATOM 1687 C CA . ILE A 1 211 ? -38.812 -11.391 -28.703 1 33.53 211 ILE A CA 1
ATOM 1688 C C . ILE A 1 211 ? -39.031 -12.68 -29.5 1 33.53 211 ILE A C 1
ATOM 1690 O O . ILE A 1 211 ? -38.281 -12.961 -30.438 1 33.53 211 ILE A O 1
ATOM 1694 N N . LYS A 1 212 ? -39.906 -13.477 -29.094 1 32.97 212 LYS A N 1
ATOM 1695 C CA . LYS A 1 212 ? -40.062 -14.711 -29.859 1 32.97 212 LYS A CA 1
ATOM 1696 C C . LYS A 1 212 ? -40.406 -14.422 -31.312 1 32.97 212 LYS A C 1
ATOM 1698 O O . LYS A 1 212 ? -39.906 -15.078 -32.219 1 32.97 212 LYS A O 1
ATOM 1703 N N . PHE A 1 213 ? -41.531 -13.656 -31.516 1 29.73 213 PHE A N 1
ATOM 1704 C CA . PHE A 1 213 ? -42.156 -13.594 -32.812 1 29.73 213 PHE A CA 1
ATOM 1705 C C . PHE A 1 213 ? -41.25 -12.922 -33.844 1 29.73 213 PHE A C 1
ATOM 1707 O O . PHE A 1 213 ? -41.219 -13.312 -35 1 29.73 213 PHE A O 1
ATOM 1714 N N . LEU A 1 214 ? -40.594 -11.805 -33.438 1 25.14 214 LEU A N 1
ATOM 1715 C CA . LEU A 1 214 ? -39.906 -11.141 -34.531 1 25.14 214 LEU A CA 1
ATOM 1716 C C . LEU A 1 214 ? -38.75 -12.008 -35.031 1 25.14 214 LEU A C 1
ATOM 1718 O O . LEU A 1 214 ? -38 -11.586 -35.906 1 25.14 214 LEU A O 1
ATOM 1722 N N . LYS A 1 215 ? -38.375 -13.211 -34.5 1 24.03 215 LYS A N 1
ATOM 1723 C CA . LYS A 1 215 ? -37.5 -14.125 -35.25 1 24.03 215 LYS A CA 1
ATOM 1724 C C . LYS A 1 215 ? -38.188 -14.609 -36.531 1 24.03 215 LYS A C 1
ATOM 1726 O O . LYS A 1 215 ? -37.562 -15.328 -37.312 1 24.03 215 LYS A O 1
ATOM 1731 N N . GLN A 1 216 ? -39.406 -14.82 -36.5 1 22.53 216 GLN A N 1
ATOM 1732 C CA . GLN A 1 216 ? -39.781 -15.688 -37.625 1 22.53 216 GLN A CA 1
ATOM 1733 C C . GLN A 1 216 ? -39.469 -15.008 -38.969 1 22.53 216 GLN A C 1
ATOM 1735 O O . GLN A 1 216 ? -38.969 -15.633 -39.906 1 22.53 216 GLN A O 1
ATOM 1740 N N . LYS A 1 217 ? -40.281 -14.078 -39.5 1 20.36 217 LYS A N 1
ATOM 1741 C CA . LYS A 1 217 ? -40.688 -13.953 -40.875 1 20.36 217 LYS A CA 1
ATOM 1742 C C . LYS A 1 217 ? -39.625 -13.281 -41.719 1 20.36 217 LYS A C 1
ATOM 1744 O O . LYS A 1 217 ? -39.75 -13.156 -42.938 1 20.36 217 LYS A O 1
ATOM 1749 N N . SER A 1 218 ? -38.875 -12.32 -41.312 1 18.17 218 SER A N 1
ATOM 1750 C CA . SER A 1 218 ? -38.594 -11.43 -42.438 1 18.17 218 SER A CA 1
ATOM 1751 C C . SER A 1 218 ? -37.844 -12.156 -43.562 1 18.17 218 SER A C 1
ATOM 1753 O O . SER A 1 218 ? -37.25 -13.203 -43.312 1 18.17 218 SER A O 1
ATOM 1755 N N . ILE A 1 219 ? -36.906 -11.43 -44.344 1 19.09 219 ILE A N 1
ATOM 1756 C CA . ILE A 1 219 ? -36.781 -11.117 -45.75 1 19.09 219 ILE A CA 1
ATOM 1757 C C . ILE A 1 219 ? -36.188 -12.312 -46.5 1 19.09 219 ILE A C 1
ATOM 1759 O O . ILE A 1 219 ? -35.125 -12.828 -46.156 1 19.09 219 ILE A O 1
ATOM 1763 N N . TRP A 1 220 ? -36.969 -12.953 -47.406 1 16.97 220 TRP A N 1
ATOM 1764 C CA . TRP A 1 220 ? -37.031 -13.742 -48.625 1 16.97 220 TRP A CA 1
ATOM 1765 C C . TRP A 1 220 ? -36 -13.266 -49.656 1 16.97 220 TRP A C 1
ATOM 1767 O O . TRP A 1 220 ? -35.406 -14.07 -50.344 1 16.97 220 TRP A O 1
ATOM 1777 N N . PHE A 1 221 ? -36.125 -11.977 -50.031 1 16.17 221 PHE A N 1
ATOM 1778 C CA . PHE A 1 221 ? -36.094 -11.805 -51.5 1 16.17 221 PHE A CA 1
ATOM 1779 C C . PHE A 1 221 ? -34.75 -12.211 -52.062 1 16.17 221 PHE A C 1
ATOM 1781 O O . PHE A 1 221 ? -34.688 -12.969 -53.031 1 16.17 221 PHE A O 1
ATOM 1788 N N . GLN A 1 222 ? -34.062 -11.156 -52.562 1 16.61 222 GLN A N 1
ATOM 1789 C CA . GLN A 1 222 ? -33.656 -11.016 -53.938 1 16.61 222 GLN A CA 1
ATOM 1790 C C . GLN A 1 222 ? -32.5 -11.953 -54.25 1 16.61 222 GLN A C 1
ATOM 1792 O O . GLN A 1 222 ? -31.625 -12.188 -53.406 1 16.61 222 GLN A O 1
ATOM 1797 N N . LYS A 1 223 ? -32.562 -12.492 -55.562 1 16.38 223 LYS A N 1
ATOM 1798 C CA . LYS A 1 223 ? -32.062 -13.422 -56.562 1 16.38 223 LYS A CA 1
ATOM 1799 C C . LYS A 1 223 ? -30.594 -13.18 -56.875 1 16.38 223 LYS A C 1
ATOM 1801 O O . LYS A 1 223 ? -29.781 -14.102 -56.812 1 16.38 223 LYS A O 1
ATOM 1806 N N . GLY A 1 224 ? -30.312 -12.586 -58.094 1 15.46 224 GLY A N 1
ATOM 1807 C CA . GLY A 1 224 ? -29.672 -13.102 -59.312 1 15.46 224 GLY A CA 1
ATOM 1808 C C . GLY A 1 224 ? -28.188 -12.789 -59.375 1 15.46 224 GLY A C 1
ATOM 1809 O O . GLY A 1 224 ? -27.406 -13.586 -59.875 1 15.46 224 GLY A O 1
ATOM 1810 N N . HIS A 1 225 ? -27.859 -11.508 -59.375 1 17.19 225 HIS A N 1
ATOM 1811 C CA . HIS A 1 225 ? -27.062 -11.156 -60.531 1 17.19 225 HIS A CA 1
ATOM 1812 C C . HIS A 1 225 ? -25.672 -11.805 -60.469 1 17.19 225 HIS A C 1
ATOM 1814 O O . HIS A 1 225 ? -25.109 -11.938 -59.375 1 17.19 225 HIS A O 1
ATOM 1820 N N . LYS A 1 226 ? -25.219 -12.172 -61.719 1 16.17 226 LYS A N 1
ATOM 1821 C CA . LYS A 1 226 ? -24.25 -13 -62.438 1 16.17 226 LYS A CA 1
ATOM 1822 C C . LYS A 1 226 ? -22.812 -12.562 -62.125 1 16.17 226 LYS A C 1
ATOM 1824 O O . LYS A 1 226 ? -22.594 -11.492 -61.562 1 16.17 226 LYS A O 1
ATOM 1829 N N . SER A 1 227 ? -22.047 -12.406 -63.25 1 15.23 227 SER A N 1
ATOM 1830 C CA . SER A 1 227 ? -20.906 -13.07 -63.875 1 15.23 227 SER A CA 1
ATOM 1831 C C . SER A 1 227 ? -19.625 -12.25 -63.688 1 15.23 227 SER A C 1
ATOM 1833 O O . SER A 1 227 ? -18.531 -12.711 -64 1 15.23 227 SER A O 1
ATOM 1835 N N . LYS A 1 228 ? -19.672 -10.875 -63.625 1 16.36 228 LYS A N 1
ATOM 1836 C CA . LYS A 1 228 ? -18.672 -10.32 -64.5 1 16.36 228 LYS A CA 1
ATOM 1837 C C . LYS A 1 228 ? -17.281 -10.883 -64.25 1 16.36 228 LYS A C 1
ATOM 1839 O O . LYS A 1 228 ? -17 -11.289 -63.094 1 16.36 228 LYS A O 1
ATOM 1844 N N . GLU A 1 229 ? -16.219 -10.352 -64.938 1 16.25 229 GLU A N 1
ATOM 1845 C CA . GLU A 1 229 ? -15.102 -10.594 -65.812 1 16.25 229 GLU A CA 1
ATOM 1846 C C . GLU A 1 229 ? -13.812 -10.836 -65.062 1 16.25 229 GLU A C 1
ATOM 1848 O O . GLU A 1 229 ? -13.742 -10.547 -63.844 1 16.25 229 GLU A O 1
ATOM 1853 N N . ASN A 1 230 ? -12.594 -10.312 -65.688 1 16.36 230 ASN A N 1
ATOM 1854 C CA . ASN A 1 230 ? -11.352 -10.852 -66.25 1 16.36 230 ASN A CA 1
ATOM 1855 C C . ASN A 1 230 ? -10.219 -10.805 -65.25 1 16.36 230 ASN A C 1
ATOM 1857 O O . ASN A 1 230 ? -10.344 -10.148 -64.188 1 16.36 230 ASN A O 1
ATOM 1861 N N . ALA A 1 231 ? -8.93 -10.258 -65.812 1 16.25 231 ALA A N 1
ATOM 1862 C CA . ALA A 1 231 ? -7.586 -10.797 -66 1 16.25 231 ALA A CA 1
ATOM 1863 C C . ALA A 1 231 ? -6.629 -10.367 -64.938 1 16.25 231 ALA A C 1
ATOM 1865 O O . ALA A 1 231 ? -5.699 -11.094 -64.562 1 16.25 231 ALA A O 1
ATOM 1866 N N . LEU A 1 232 ? -6.684 -9.055 -64.5 1 17 232 LEU A N 1
ATOM 1867 C CA . LEU A 1 232 ? -5.324 -8.523 -64.562 1 17 232 LEU A CA 1
ATOM 1868 C C . LEU A 1 232 ? -4.496 -9.016 -63.344 1 17 232 LEU A C 1
ATOM 1870 O O . LEU A 1 232 ? -4.762 -8.641 -62.219 1 17 232 LEU A O 1
ATOM 1874 N N . ASN A 1 233 ? -4.066 -10.211 -63.312 1 16.58 233 ASN A N 1
ATOM 1875 C CA . ASN A 1 233 ? -3.328 -10.906 -62.281 1 16.58 233 ASN A CA 1
ATOM 1876 C C . ASN A 1 233 ? -1.952 -10.281 -62.062 1 16.58 233 ASN A C 1
ATOM 1878 O O . ASN A 1 233 ? -1.079 -10.898 -61.438 1 16.58 233 ASN A O 1
ATOM 1882 N N . LYS A 1 234 ? -1.508 -9.062 -62.531 1 19.97 234 LYS A N 1
ATOM 1883 C CA . LYS A 1 234 ? -0.054 -9.141 -62.625 1 19.97 234 LYS A CA 1
ATOM 1884 C C . LYS A 1 234 ? 0.598 -9.312 -61.281 1 19.97 234 LYS A C 1
ATOM 1886 O O . LYS A 1 234 ? 0.102 -8.789 -60.281 1 19.97 234 LYS A O 1
ATOM 1891 N N . ASP A 1 235 ? 1.774 -10.07 -61.188 1 17.81 235 ASP A N 1
ATOM 1892 C CA . ASP A 1 235 ? 2.736 -10.82 -60.406 1 17.81 235 ASP A CA 1
ATOM 1893 C C . ASP A 1 235 ? 3.6 -9.891 -59.562 1 17.81 235 ASP A C 1
ATOM 1895 O O . ASP A 1 235 ? 4.613 -10.305 -59 1 17.81 235 ASP A O 1
ATOM 1899 N N . GLU A 1 236 ? 3.268 -8.656 -59.188 1 20.09 236 GLU A N 1
ATOM 1900 C CA . GLU A 1 236 ? 4.473 -8.016 -58.688 1 20.09 236 GLU A CA 1
ATOM 1901 C C . GLU A 1 236 ? 5.004 -8.742 -57.469 1 20.09 236 GLU A C 1
ATOM 1903 O O . GLU A 1 236 ? 4.281 -8.914 -56.469 1 20.09 236 GLU A O 1
ATOM 1908 N N . GLU A 1 237 ? 6.18 -9.484 -57.531 1 20.69 237 GLU A N 1
ATOM 1909 C CA . GLU A 1 237 ? 7.074 -10.289 -56.719 1 20.69 237 GLU A CA 1
ATOM 1910 C C . GLU A 1 237 ? 7.707 -9.461 -55.594 1 20.69 237 GLU A C 1
ATOM 1912 O O . GLU A 1 237 ? 8.664 -8.719 -55.844 1 20.69 237 GLU A O 1
ATOM 1917 N N . SER A 1 238 ? 7.113 -8.586 -54.906 1 22.77 238 SER A N 1
ATOM 1918 C CA . SER A 1 238 ? 7.93 -7.84 -53.938 1 22.77 238 SER A CA 1
ATOM 1919 C C . SER A 1 238 ? 8.688 -8.773 -53 1 22.77 238 SER A C 1
ATOM 1921 O O . SER A 1 238 ? 8.141 -9.789 -52.562 1 22.77 238 SER A O 1
ATOM 1923 N N . GLU A 1 239 ? 10.086 -8.641 -52.938 1 23.88 239 GLU A N 1
ATOM 1924 C CA . GLU A 1 239 ? 11.18 -9.242 -52.188 1 23.88 239 GLU A CA 1
ATOM 1925 C C . GLU A 1 239 ? 10.953 -9.102 -50.656 1 23.88 239 GLU A C 1
ATOM 1927 O O . GLU A 1 239 ? 11.211 -8.039 -50.094 1 23.88 239 GLU A O 1
ATOM 1932 N N . LEU A 1 240 ? 9.953 -9.359 -50 1 27.92 240 LEU A N 1
ATOM 1933 C CA . LEU A 1 240 ? 9.82 -9.57 -48.562 1 27.92 240 LEU A CA 1
ATOM 1934 C C . LEU A 1 240 ? 10.969 -10.422 -48.031 1 27.92 240 LEU A C 1
ATOM 1936 O O . LEU A 1 240 ? 11.133 -11.578 -48.438 1 27.92 240 LEU A O 1
ATOM 1940 N N . THR A 1 241 ? 11.984 -9.773 -47.406 1 31.84 241 THR A N 1
ATOM 1941 C CA . THR A 1 241 ? 13.289 -10.242 -46.938 1 31.84 241 THR A CA 1
ATOM 1942 C C . THR A 1 241 ? 13.125 -11.414 -46 1 31.84 241 THR A C 1
ATOM 1944 O O . THR A 1 241 ? 12.07 -11.586 -45.375 1 31.84 241 THR A O 1
ATOM 1947 N N . GLY A 1 242 ? 14.18 -12.328 -45.812 1 28.83 242 GLY A N 1
ATOM 1948 C CA . GLY A 1 242 ? 14.352 -13.648 -45.219 1 28.83 242 GLY A CA 1
ATOM 1949 C C . GLY A 1 242 ? 14.062 -13.68 -43.75 1 28.83 242 GLY A C 1
ATOM 1950 O O . GLY A 1 242 ? 13.75 -14.742 -43.188 1 28.83 242 GLY A O 1
ATOM 1951 N N . LYS A 1 243 ? 14.508 -12.617 -42.875 1 38.94 243 LYS A N 1
ATOM 1952 C CA . LYS A 1 243 ? 14.477 -12.727 -41.406 1 38.94 243 LYS A CA 1
ATOM 1953 C C . LYS A 1 243 ? 13.039 -12.727 -40.906 1 38.94 243 LYS A C 1
ATOM 1955 O O . LYS A 1 243 ? 12.742 -13.383 -39.906 1 38.94 243 LYS A O 1
ATOM 1960 N N . GLU A 1 244 ? 12.25 -11.938 -41.312 1 44.47 244 GLU A N 1
ATOM 1961 C CA . GLU A 1 244 ? 10.852 -11.906 -40.875 1 44.47 244 GLU A CA 1
ATOM 1962 C C . GLU A 1 244 ? 10.133 -13.195 -41.281 1 44.47 244 GLU A C 1
ATOM 1964 O O . GLU A 1 244 ? 9.172 -13.594 -40.625 1 44.47 244 GLU A O 1
ATOM 1969 N N . GLU A 1 245 ? 10.578 -13.805 -42.281 1 45.94 245 GLU A N 1
ATOM 1970 C CA . GLU A 1 245 ? 9.977 -15.055 -42.75 1 45.94 245 GLU A CA 1
ATOM 1971 C C . GLU A 1 245 ? 10.352 -16.219 -41.844 1 45.94 245 GLU A C 1
ATOM 1973 O O . GLU A 1 245 ? 9.531 -17.094 -41.562 1 45.94 245 GLU A O 1
ATOM 1978 N N . GLY A 1 246 ? 11.602 -16.047 -41.344 1 48.53 246 GLY A N 1
ATOM 1979 C CA . GLY A 1 246 ? 12.055 -17.109 -40.438 1 48.53 246 GLY A CA 1
ATOM 1980 C C . GLY A 1 246 ? 11.32 -17.141 -39.125 1 48.53 246 GLY A C 1
ATOM 1981 O O . GLY A 1 246 ? 10.898 -18.203 -38.656 1 48.53 246 GLY A O 1
ATOM 1982 N N . LYS A 1 247 ? 11.141 -15.969 -38.406 1 58.31 247 LYS A N 1
ATOM 1983 C CA . LYS A 1 247 ? 10.422 -15.883 -37.125 1 58.31 247 LYS A CA 1
ATOM 1984 C C . LYS A 1 247 ? 8.961 -16.297 -37.281 1 58.31 247 LYS A C 1
ATOM 1986 O O . LYS A 1 247 ? 8.391 -16.953 -36.406 1 58.31 247 LYS A O 1
ATOM 1991 N N . SER A 1 248 ? 8.492 -15.898 -38.344 1 66.31 248 SER A N 1
ATOM 1992 C CA . SER A 1 248 ? 7.105 -16.25 -38.625 1 66.31 248 SER A CA 1
ATOM 1993 C C . SER A 1 248 ? 6.957 -17.75 -38.844 1 66.31 248 SER A C 1
ATOM 1995 O O . SER A 1 248 ? 5.98 -18.359 -38.406 1 66.31 248 SER A O 1
ATOM 1997 N N . ASN A 1 249 ? 8.016 -18.297 -39.312 1 75.12 249 ASN A N 1
ATOM 1998 C CA . ASN A 1 249 ? 7.961 -19.734 -39.594 1 75.12 249 ASN A CA 1
ATOM 1999 C C . ASN A 1 249 ? 8.086 -20.547 -38.281 1 75.12 249 ASN A C 1
ATOM 2001 O O . ASN A 1 249 ? 7.395 -21.547 -38.125 1 75.12 249 ASN A O 1
ATOM 2005 N N . ILE A 1 250 ? 8.852 -20.016 -37.375 1 81.31 250 ILE A N 1
ATOM 2006 C CA . ILE A 1 250 ? 9.062 -20.719 -36.125 1 81.31 250 ILE A CA 1
ATOM 2007 C C . ILE A 1 250 ? 7.805 -20.641 -35.25 1 81.31 250 ILE A C 1
ATOM 2009 O O . ILE A 1 250 ? 7.43 -21.609 -34.594 1 81.31 250 ILE A O 1
ATOM 2013 N N . ARG A 1 251 ? 7.199 -19.5 -35.344 1 82 251 ARG A N 1
ATOM 2014 C CA . ARG A 1 251 ? 5.949 -19.344 -34.594 1 82 251 ARG A CA 1
ATOM 2015 C C . ARG A 1 251 ? 4.871 -20.281 -35.125 1 82 251 ARG A C 1
ATOM 2017 O O . ARG A 1 251 ? 4.117 -20.875 -34.375 1 82 251 ARG A O 1
ATOM 2024 N N . ARG A 1 252 ? 4.852 -20.391 -36.375 1 80.75 252 ARG A N 1
ATOM 2025 C CA . ARG A 1 252 ? 3.893 -21.297 -37 1 80.75 252 ARG A CA 1
ATOM 2026 C C . ARG A 1 252 ? 4.188 -22.75 -36.594 1 80.75 252 ARG A C 1
ATOM 2028 O O . ARG A 1 252 ? 3.266 -23.531 -36.344 1 80.75 252 ARG A O 1
ATOM 2035 N N . LEU A 1 253 ? 5.461 -23.031 -36.625 1 84.69 253 LEU A N 1
ATOM 2036 C CA . LEU A 1 253 ? 5.871 -24.359 -36.188 1 84.69 253 LEU A CA 1
ATOM 2037 C C . LEU A 1 253 ? 5.402 -24.641 -34.75 1 84.69 253 LEU A C 1
ATOM 2039 O O . LEU A 1 253 ? 4.832 -25.703 -34.469 1 84.69 253 LEU A O 1
ATOM 2043 N N . HIS A 1 254 ? 5.613 -23.734 -33.906 1 88.44 254 HIS A N 1
ATOM 2044 C CA . HIS A 1 254 ? 5.211 -23.859 -32.5 1 88.44 254 HIS A CA 1
ATOM 2045 C C . HIS A 1 254 ? 3.709 -24.094 -32.375 1 88.44 254 HIS A C 1
ATOM 2047 O O . HIS A 1 254 ? 3.271 -24.969 -31.641 1 88.44 254 HIS A O 1
ATOM 2053 N N . ASP A 1 255 ? 2.941 -23.344 -33.156 1 84.88 255 ASP A N 1
ATOM 2054 C CA . ASP A 1 255 ? 1.486 -23.453 -33.125 1 84.88 255 ASP A CA 1
ATOM 2055 C C . ASP A 1 255 ? 1.03 -24.812 -33.625 1 84.88 255 ASP A C 1
ATOM 2057 O O . ASP A 1 255 ? 0.112 -25.422 -33.062 1 84.88 255 ASP A O 1
ATOM 2061 N N . LEU A 1 256 ? 1.635 -25.25 -34.562 1 83.06 256 LEU A N 1
ATOM 2062 C CA . LEU A 1 256 ? 1.279 -26.516 -35.188 1 83.06 256 LEU A CA 1
ATOM 2063 C C . LEU A 1 256 ? 1.578 -27.672 -34.25 1 83.06 256 LEU A C 1
ATOM 2065 O O . LEU A 1 256 ? 0.825 -28.656 -34.188 1 83.06 256 LEU A O 1
ATOM 2069 N N . ILE A 1 257 ? 2.637 -27.562 -33.531 1 87.44 257 ILE A N 1
ATOM 2070 C CA . ILE A 1 257 ? 3.039 -28.609 -32.625 1 87.44 257 ILE A CA 1
ATOM 2071 C C . ILE A 1 257 ? 2.008 -28.734 -31.5 1 87.44 257 ILE A C 1
ATOM 2073 O O . ILE A 1 257 ? 1.625 -29.844 -31.125 1 87.44 257 ILE A O 1
ATOM 2077 N N . VAL A 1 258 ? 1.513 -27.625 -31.062 1 88.12 258 VAL A N 1
ATOM 2078 C CA . VAL A 1 258 ? 0.55 -27.641 -29.953 1 88.12 258 VAL A CA 1
ATOM 2079 C C . VAL A 1 258 ? -0.792 -28.172 -30.453 1 88.12 258 VAL A C 1
ATOM 2081 O O . VAL A 1 258 ? -1.468 -28.922 -29.734 1 88.12 258 VAL A O 1
ATOM 2084 N N . GLN A 1 259 ? -1.179 -27.891 -31.656 1 82.5 259 GLN A N 1
ATOM 2085 C CA . GLN A 1 259 ? -2.449 -28.344 -32.219 1 82.5 259 GLN A CA 1
ATOM 2086 C C . GLN A 1 259 ? -2.398 -29.828 -32.562 1 82.5 259 GLN A C 1
ATOM 2088 O O . GLN A 1 259 ? -3.43 -30.5 -32.562 1 82.5 259 GLN A O 1
ATOM 2093 N N . GLY A 1 260 ? -1.336 -30.5 -32.656 1 69.56 260 GLY A N 1
ATOM 2094 C CA . GLY A 1 260 ? -1.127 -31.938 -32.844 1 69.56 260 GLY A CA 1
ATOM 2095 C C . GLY A 1 260 ? -1.644 -32.438 -34.156 1 69.56 260 GLY A C 1
ATOM 2096 O O . GLY A 1 260 ? -1.86 -33.656 -34.344 1 69.56 260 GLY A O 1
ATOM 2097 N N . THR A 1 261 ? -2.16 -31.578 -35.125 1 59 261 THR A N 1
ATOM 2098 C CA . THR A 1 261 ? -2.805 -32.156 -36.281 1 59 261 THR A CA 1
ATOM 2099 C C . THR A 1 261 ? -1.785 -32.875 -37.188 1 59 261 THR A C 1
ATOM 2101 O O . THR A 1 261 ? -0.665 -32.375 -37.344 1 59 261 THR A O 1
ATOM 2104 N N . LYS A 1 262 ? -1.841 -34.219 -37.25 1 53.81 262 LYS A N 1
ATOM 2105 C CA . LYS A 1 262 ? -0.977 -35.219 -37.844 1 53.81 262 LYS A CA 1
ATOM 2106 C C . LYS A 1 262 ? -0.486 -34.781 -39.219 1 53.81 262 LYS A C 1
ATOM 2108 O O . LYS A 1 262 ? 0.692 -34.938 -39.562 1 53.81 262 LYS A O 1
ATOM 2113 N N . GLN A 1 263 ? -1.456 -34.562 -40 1 52.5 263 GLN A N 1
ATOM 2114 C CA . GLN A 1 263 ? -1.077 -34.531 -41.406 1 52.5 263 GLN A CA 1
ATOM 2115 C C . GLN A 1 263 ? 0.021 -33.5 -41.656 1 52.5 263 GLN A C 1
ATOM 2117 O O . GLN A 1 263 ? 0.969 -33.75 -42.406 1 52.5 263 GLN A O 1
ATOM 2122 N N . GLY A 1 264 ? -0.061 -32.406 -41.25 1 53.22 264 GLY A N 1
ATOM 2123 C CA . GLY A 1 264 ? 0.854 -31.312 -41.562 1 53.22 264 GLY A CA 1
ATOM 2124 C C . GLY A 1 264 ? 2.158 -31.391 -40.812 1 53.22 264 GLY A C 1
ATOM 2125 O O . GLY A 1 264 ? 3.164 -30.812 -41.219 1 53.22 264 GLY A O 1
ATOM 2126 N N . PHE A 1 265 ? 2.271 -32.188 -39.812 1 57.88 265 PHE A N 1
ATOM 2127 C CA . PHE A 1 265 ? 3.402 -32.094 -38.875 1 57.88 265 PHE A CA 1
ATOM 2128 C C . PHE A 1 265 ? 4.605 -32.844 -39.438 1 57.88 265 PHE A C 1
ATOM 2130 O O . PHE A 1 265 ? 5.742 -32.375 -39.344 1 57.88 265 PHE A O 1
ATOM 2137 N N . THR A 1 266 ? 4.359 -33.969 -40.062 1 58.62 266 THR A N 1
ATOM 2138 C CA . THR A 1 266 ? 5.488 -34.75 -40.562 1 58.62 266 THR A CA 1
ATOM 2139 C C . THR A 1 266 ? 6.281 -33.969 -41.594 1 58.62 266 THR A C 1
ATOM 2141 O O . THR A 1 266 ? 7.512 -33.969 -41.562 1 58.62 266 THR A O 1
ATOM 2144 N N . ARG A 1 267 ? 5.547 -33.375 -42.406 1 59.12 267 ARG A N 1
ATOM 2145 C CA . ARG A 1 267 ? 6.242 -32.625 -43.438 1 59.12 267 ARG A CA 1
ATOM 2146 C C . ARG A 1 267 ? 6.957 -31.406 -42.875 1 59.12 267 ARG A C 1
ATOM 2148 O O . ARG A 1 267 ? 8.062 -31.062 -43.312 1 59.12 267 ARG A O 1
ATOM 2155 N N . LEU A 1 268 ? 6.41 -30.938 -41.875 1 61.19 268 LEU A N 1
ATOM 2156 C CA . LEU A 1 268 ? 6.938 -29.688 -41.344 1 61.19 268 LEU A CA 1
ATOM 2157 C C . LEU A 1 268 ? 8.211 -29.938 -40.531 1 61.19 268 LEU A C 1
ATOM 2159 O O . LEU A 1 268 ? 9.188 -29.188 -40.656 1 61.19 268 LEU A O 1
ATOM 2163 N N . ILE A 1 269 ? 8.359 -31.047 -39.875 1 67.12 269 ILE A N 1
ATOM 2164 C CA . ILE A 1 269 ? 9.508 -31.266 -39 1 67.12 269 ILE A CA 1
ATOM 2165 C C . ILE A 1 269 ? 10.742 -31.594 -39.844 1 67.12 269 ILE A C 1
ATOM 2167 O O . ILE A 1 269 ? 11.859 -31.25 -39.438 1 67.12 269 ILE A O 1
ATOM 2171 N N . CYS A 1 270 ? 10.406 -32.094 -41 1 68.5 270 CYS A N 1
ATOM 2172 C CA . CYS A 1 270 ? 11.531 -32.469 -41.844 1 68.5 270 CYS A CA 1
ATOM 2173 C C . CYS A 1 270 ? 12.25 -31.25 -42.375 1 68.5 270 CYS A C 1
ATOM 2175 O O . CYS A 1 270 ? 13.43 -31.312 -42.719 1 68.5 270 CYS A O 1
ATOM 2177 N N . ASP A 1 271 ? 11.523 -30.172 -42.281 1 73.38 271 ASP A N 1
ATOM 2178 C CA . ASP A 1 271 ? 12.102 -28.969 -42.844 1 73.38 271 ASP A CA 1
ATOM 2179 C C . ASP A 1 271 ? 12.906 -28.203 -41.812 1 73.38 271 ASP A C 1
ATOM 2181 O O . ASP A 1 271 ? 13.578 -27.219 -42.125 1 73.38 271 ASP A O 1
ATOM 2185 N N . PHE A 1 272 ? 12.906 -28.719 -40.594 1 80.19 272 PHE A N 1
ATOM 2186 C CA . PHE A 1 272 ? 13.555 -27.969 -39.531 1 80.19 272 PHE A CA 1
ATOM 2187 C C . PHE A 1 272 ? 14.719 -28.766 -38.938 1 80.19 272 PHE A C 1
ATOM 2189 O O . PHE A 1 272 ? 14.672 -30 -38.906 1 80.19 272 PHE A O 1
ATOM 2196 N N . ASN A 1 273 ? 15.75 -28.094 -38.656 1 83.25 273 ASN A N 1
ATOM 2197 C CA . ASN A 1 273 ? 16.906 -28.734 -38 1 83.25 273 ASN A CA 1
ATOM 2198 C C . ASN A 1 273 ? 16.812 -28.656 -36.5 1 83.25 273 ASN A C 1
ATOM 2200 O O . ASN A 1 273 ? 15.844 -28.109 -35.938 1 83.25 273 ASN A O 1
ATOM 2204 N N . LYS A 1 274 ? 17.766 -29.281 -35.875 1 87.38 274 LYS A N 1
ATOM 2205 C CA . LYS A 1 274 ? 17.797 -29.375 -34.438 1 87.38 274 LYS A CA 1
ATOM 2206 C C . LYS A 1 274 ? 17.797 -28 -33.781 1 87.38 274 LYS A C 1
ATOM 2208 O O . LYS A 1 274 ? 17.078 -27.75 -32.812 1 87.38 274 LYS A O 1
ATOM 2213 N N . ASP A 1 275 ? 18.547 -27.125 -34.312 1 88.75 275 ASP A N 1
ATOM 2214 C CA . ASP A 1 275 ? 18.656 -25.781 -33.781 1 88.75 275 ASP A CA 1
ATOM 2215 C C . ASP A 1 275 ? 17.328 -25.047 -33.844 1 88.75 275 ASP A C 1
ATOM 2217 O O . ASP A 1 275 ? 16.969 -24.297 -32.938 1 88.75 275 ASP A O 1
ATOM 2221 N N . ASP A 1 276 ? 16.609 -25.297 -34.875 1 88.19 276 ASP A N 1
ATOM 2222 C CA . ASP A 1 276 ? 15.281 -24.703 -35.031 1 88.19 276 ASP A CA 1
ATOM 2223 C C . ASP A 1 276 ? 14.312 -25.234 -33.969 1 88.19 276 ASP A C 1
ATOM 2225 O O . ASP A 1 276 ? 13.539 -24.469 -33.375 1 88.19 276 ASP A O 1
ATOM 2229 N N . LEU A 1 277 ? 14.461 -26.5 -33.719 1 91.12 277 LEU A N 1
ATOM 2230 C CA . LEU A 1 277 ? 13.555 -27.156 -32.781 1 91.12 277 LEU A CA 1
ATOM 2231 C C . LEU A 1 277 ? 13.859 -26.75 -31.344 1 91.12 277 LEU A C 1
ATOM 2233 O O . LEU A 1 277 ? 12.984 -26.828 -30.484 1 91.12 277 LEU A O 1
ATOM 2237 N N . GLU A 1 278 ? 15.07 -26.266 -31.109 1 92.62 278 GLU A N 1
ATOM 2238 C CA . GLU A 1 278 ? 15.508 -25.906 -29.766 1 92.62 278 GLU A CA 1
ATOM 2239 C C . GLU A 1 278 ? 15.266 -24.422 -29.469 1 92.62 278 GLU A C 1
ATOM 2241 O O . GLU A 1 278 ? 15.398 -23.984 -28.328 1 92.62 278 GLU A O 1
ATOM 2246 N N . GLN A 1 279 ? 14.859 -23.781 -30.469 1 89.19 279 GLN A N 1
ATOM 2247 C CA . GLN A 1 279 ? 14.625 -22.359 -30.281 1 89.19 279 GLN A CA 1
ATOM 2248 C C . GLN A 1 279 ? 13.484 -22.109 -29.297 1 89.19 279 GLN A C 1
ATOM 2250 O O . GLN A 1 279 ? 12.43 -22.75 -29.391 1 89.19 279 GLN A O 1
ATOM 2255 N N . LEU A 1 280 ? 13.734 -21.188 -28.375 1 88.38 280 LEU A N 1
ATOM 2256 C CA . LEU A 1 280 ? 12.742 -20.875 -27.344 1 88.38 280 LEU A CA 1
ATOM 2257 C C . LEU A 1 280 ? 11.805 -19.766 -27.828 1 88.38 280 LEU A C 1
ATOM 2259 O O . LEU A 1 280 ? 12.227 -18.828 -28.484 1 88.38 280 LEU A O 1
ATOM 2263 N N . ASN A 1 281 ? 10.555 -19.891 -27.516 1 87.5 281 ASN A N 1
ATOM 2264 C CA . ASN A 1 281 ? 9.617 -18.797 -27.75 1 87.5 281 ASN A CA 1
ATOM 2265 C C . ASN A 1 281 ? 9.664 -17.766 -26.625 1 87.5 281 ASN A C 1
ATOM 2267 O O . ASN A 1 281 ? 10.547 -17.812 -25.766 1 87.5 281 ASN A O 1
ATOM 2271 N N . VAL A 1 282 ? 8.766 -16.828 -26.672 1 80 282 VAL A N 1
ATOM 2272 C CA . VAL A 1 282 ? 8.781 -15.688 -25.75 1 80 282 VAL A CA 1
ATOM 2273 C C . VAL A 1 282 ? 8.508 -16.156 -24.328 1 80 282 VAL A C 1
ATOM 2275 O O . VAL A 1 282 ? 8.836 -15.461 -23.359 1 80 282 VAL A O 1
ATOM 2278 N N . ARG A 1 283 ? 7.969 -17.359 -24.188 1 82.81 283 ARG A N 1
ATOM 2279 C CA . ARG A 1 283 ? 7.688 -17.922 -22.859 1 82.81 283 ARG A CA 1
ATOM 2280 C C . ARG A 1 283 ? 8.789 -18.891 -22.438 1 82.81 283 ARG A C 1
ATOM 2282 O O . ARG A 1 283 ? 8.703 -19.5 -21.375 1 82.81 283 ARG A O 1
ATOM 2289 N N . GLY A 1 284 ? 9.734 -19.125 -23.312 1 86.56 284 GLY A N 1
ATOM 2290 C CA . GLY A 1 284 ? 10.859 -19.984 -23 1 86.56 284 GLY A CA 1
ATOM 2291 C C . GLY A 1 284 ? 10.594 -21.453 -23.297 1 86.56 284 GLY A C 1
ATOM 2292 O O . GLY A 1 284 ? 11.195 -22.328 -22.672 1 86.56 284 GLY A O 1
ATOM 2293 N N . LEU A 1 285 ? 9.68 -21.656 -24.203 1 92.81 285 LEU A N 1
ATOM 2294 C CA . LEU A 1 285 ? 9.344 -23.031 -24.547 1 92.81 285 LEU A CA 1
ATOM 2295 C C . LEU A 1 285 ? 9.922 -23.422 -25.906 1 92.81 285 LEU A C 1
ATOM 2297 O O . LEU A 1 285 ? 9.781 -22.672 -26.875 1 92.81 285 LEU A O 1
ATOM 2301 N N . ASN A 1 286 ? 10.625 -24.484 -26.016 1 94.06 286 ASN A N 1
ATOM 2302 C CA . ASN A 1 286 ? 11.055 -25.031 -27.297 1 94.06 286 ASN A CA 1
ATOM 2303 C C . ASN A 1 286 ? 10.055 -26.031 -27.844 1 94.06 286 ASN A C 1
ATOM 2305 O O . ASN A 1 286 ? 8.977 -26.219 -27.281 1 94.06 286 ASN A O 1
ATOM 2309 N N . CYS A 1 287 ? 10.391 -26.688 -28.891 1 93.38 287 CYS A N 1
ATOM 2310 C CA . CYS A 1 287 ? 9.445 -27.547 -29.578 1 93.38 287 CYS A CA 1
ATOM 2311 C C . CYS A 1 287 ? 9.117 -28.781 -28.734 1 93.38 287 CYS A C 1
ATOM 2313 O O . CYS A 1 287 ? 8 -29.297 -28.797 1 93.38 287 CYS A O 1
ATOM 2315 N N . LEU A 1 288 ? 10.086 -29.266 -27.969 1 96.19 288 LEU A N 1
ATOM 2316 C CA . LEU A 1 288 ? 9.812 -30.422 -27.125 1 96.19 288 LEU A CA 1
ATOM 2317 C C . LEU A 1 288 ? 8.844 -30.062 -26 1 96.19 288 LEU A C 1
ATOM 2319 O O . LEU A 1 288 ? 7.934 -30.828 -25.703 1 96.19 288 LEU A O 1
ATOM 2323 N N . HIS A 1 289 ? 9.07 -28.922 -25.406 1 96.62 289 HIS A N 1
ATOM 2324 C CA . HIS A 1 289 ? 8.125 -28.406 -24.422 1 96.62 289 HIS A CA 1
ATOM 2325 C C . HIS A 1 289 ? 6.719 -28.312 -25 1 96.62 289 HIS A C 1
ATOM 2327 O O . HIS A 1 289 ? 5.746 -28.734 -24.375 1 96.62 289 HIS A O 1
ATOM 2333 N N . LEU A 1 290 ? 6.684 -27.766 -26.156 1 94.88 290 LEU A N 1
ATOM 2334 C CA . LEU A 1 290 ? 5.398 -27.531 -26.812 1 94.88 290 LEU A CA 1
ATOM 2335 C C . LEU A 1 290 ? 4.734 -28.844 -27.188 1 94.88 290 LEU A C 1
ATOM 2337 O O . LEU A 1 290 ? 3.506 -28.953 -27.156 1 94.88 290 LEU A O 1
ATOM 2341 N N . ALA A 1 291 ? 5.5 -29.734 -27.578 1 94.44 291 ALA A N 1
ATOM 2342 C CA . ALA A 1 291 ? 4.957 -31.062 -27.844 1 94.44 291 ALA A CA 1
ATOM 2343 C C . ALA A 1 291 ? 4.387 -31.688 -26.578 1 94.44 291 ALA A C 1
ATOM 2345 O O . ALA A 1 291 ? 3.348 -32.344 -26.609 1 94.44 291 ALA A O 1
ATOM 2346 N N . ALA A 1 292 ? 5.098 -31.531 -25.484 1 96.69 292 ALA A N 1
ATOM 2347 C CA . ALA A 1 292 ? 4.594 -32 -24.203 1 96.69 292 ALA A CA 1
ATOM 2348 C C . ALA A 1 292 ? 3.268 -31.328 -23.859 1 96.69 292 ALA A C 1
ATOM 2350 O O . ALA A 1 292 ? 2.377 -31.969 -23.281 1 96.69 292 ALA A O 1
ATOM 2351 N N . LYS A 1 293 ? 3.143 -30.109 -24.188 1 95.06 293 LYS A N 1
ATOM 2352 C CA . LYS A 1 293 ? 1.923 -29.328 -23.969 1 95.06 293 LYS A CA 1
ATOM 2353 C C . LYS A 1 293 ? 0.789 -29.828 -24.859 1 95.06 293 LYS A C 1
ATOM 2355 O O . LYS A 1 293 ? -0.352 -29.953 -24.406 1 95.06 293 LYS A O 1
ATOM 2360 N N . GLY A 1 294 ? 1.091 -30.109 -26.031 1 93.25 294 GLY A N 1
ATOM 2361 C CA . GLY A 1 294 ? 0.093 -30.5 -27.016 1 93.25 294 GLY A CA 1
ATOM 2362 C C . GLY A 1 294 ? -0.412 -31.922 -26.812 1 93.25 294 GLY A C 1
ATOM 2363 O O . GLY A 1 294 ? -1.555 -32.219 -27.141 1 93.25 294 GLY A O 1
ATOM 2364 N N . GLY A 1 295 ? 0.518 -32.844 -26.453 1 93.5 295 GLY A N 1
ATOM 2365 C CA . GLY A 1 295 ? 0.04 -34.156 -26.016 1 93.5 295 GLY A CA 1
ATOM 2366 C C . GLY A 1 295 ? 0.256 -35.25 -27.062 1 93.5 295 GLY A C 1
ATOM 2367 O O . GLY A 1 295 ? -0.006 -36.406 -26.797 1 93.5 295 GLY A O 1
ATOM 2368 N N . ASN A 1 296 ? 0.719 -34.844 -28.266 1 91.25 296 ASN A N 1
ATOM 2369 C CA . ASN A 1 296 ? 0.976 -35.875 -29.266 1 91.25 296 ASN A CA 1
ATOM 2370 C C . ASN A 1 296 ? 2.273 -36.625 -28.984 1 91.25 296 ASN A C 1
ATOM 2372 O O . ASN A 1 296 ? 3.361 -36.125 -29.266 1 91.25 296 ASN A O 1
ATOM 2376 N N . ILE A 1 297 ? 2.164 -37.844 -28.578 1 93.69 297 ILE A N 1
ATOM 2377 C CA . ILE A 1 297 ? 3.307 -38.625 -28.125 1 93.69 297 ILE A CA 1
ATOM 2378 C C . ILE A 1 297 ? 4.227 -38.969 -29.297 1 93.69 297 ILE A C 1
ATOM 2380 O O . ILE A 1 297 ? 5.449 -39 -29.141 1 93.69 297 ILE A O 1
ATOM 2384 N N . GLN A 1 298 ? 3.635 -39.156 -30.5 1 90.31 298 GLN A N 1
ATOM 2385 C CA . GLN A 1 298 ? 4.457 -39.469 -31.656 1 90.31 298 GLN A CA 1
ATOM 2386 C C . GLN A 1 298 ? 5.332 -38.281 -32.031 1 90.31 298 GLN A C 1
ATOM 2388 O O . GLN A 1 298 ? 6.523 -38.469 -32.312 1 90.31 298 GLN A O 1
ATOM 2393 N N . LEU A 1 299 ? 4.68 -37.219 -31.984 1 89.38 299 LEU A N 1
ATOM 2394 C CA . LEU A 1 299 ? 5.422 -36 -32.281 1 89.38 299 LEU A CA 1
ATOM 2395 C C . LEU A 1 299 ? 6.488 -35.75 -31.234 1 89.38 299 LEU A C 1
ATOM 2397 O O . LEU A 1 299 ? 7.613 -35.344 -31.562 1 89.38 299 LEU A O 1
ATOM 2401 N N . PHE A 1 300 ? 6.191 -35.906 -30.016 1 94.5 300 PHE A N 1
ATOM 2402 C CA . PHE A 1 300 ? 7.121 -35.719 -28.906 1 94.5 300 PHE A CA 1
ATOM 2403 C C . PHE A 1 300 ? 8.359 -36.594 -29.078 1 94.5 300 PHE A C 1
ATOM 2405 O O . PHE A 1 300 ? 9.484 -36.094 -29.016 1 94.5 300 PHE A O 1
ATOM 2412 N N . LYS A 1 301 ? 8.141 -37.844 -29.422 1 92.62 301 LYS A N 1
ATOM 2413 C CA . LYS A 1 301 ? 9.234 -38.781 -29.594 1 92.62 301 LYS A CA 1
ATOM 2414 C C . LYS A 1 301 ? 10.086 -38.438 -30.797 1 92.62 301 LYS A C 1
ATOM 2416 O O . LYS A 1 301 ? 11.312 -38.562 -30.75 1 92.62 301 LYS A O 1
ATOM 2421 N N . ARG A 1 302 ? 9.406 -37.969 -31.797 1 89.12 302 ARG A N 1
ATOM 2422 C CA . ARG A 1 302 ? 10.133 -37.594 -33 1 89.12 302 ARG A CA 1
ATOM 2423 C C . ARG A 1 302 ? 11.062 -36.438 -32.75 1 89.12 302 ARG A C 1
ATOM 2425 O O . ARG A 1 302 ? 12.211 -36.438 -33.188 1 89.12 302 ARG A O 1
ATOM 2432 N N . ILE A 1 303 ? 10.562 -35.469 -32.062 1 92.81 303 ILE A N 1
ATOM 2433 C CA . ILE A 1 303 ? 11.359 -34.281 -31.781 1 92.81 303 ILE A CA 1
ATOM 2434 C C . ILE A 1 303 ? 12.523 -34.656 -30.859 1 92.81 303 ILE A C 1
ATOM 2436 O O . ILE A 1 303 ? 13.648 -34.188 -31.062 1 92.81 303 ILE A O 1
ATOM 2440 N N . HIS A 1 304 ? 12.25 -35.5 -29.906 1 93.5 304 HIS A N 1
ATOM 2441 C CA . HIS A 1 304 ? 13.305 -35.969 -29.016 1 93.5 304 HIS A CA 1
ATOM 2442 C C . HIS A 1 304 ? 14.375 -36.75 -29.797 1 93.5 304 HIS A C 1
ATOM 2444 O O . HIS A 1 304 ? 15.57 -36.594 -29.516 1 93.5 304 HIS A O 1
ATOM 2450 N N . LYS A 1 305 ? 13.969 -37.438 -30.766 1 90.31 305 LYS A N 1
ATOM 2451 C CA . LYS A 1 305 ? 14.883 -38.25 -31.578 1 90.31 305 LYS A CA 1
ATOM 2452 C C . LYS A 1 305 ? 15.758 -37.344 -32.438 1 90.31 305 LYS A C 1
ATOM 2454 O O . LYS A 1 305 ? 16.891 -37.719 -32.781 1 90.31 305 LYS A O 1
ATOM 2459 N N . CYS A 1 306 ? 15.203 -36.219 -32.75 1 89.88 306 CYS A N 1
ATOM 2460 C CA . CYS A 1 306 ? 15.961 -35.25 -33.562 1 89.88 306 CYS A CA 1
ATOM 2461 C C . CYS A 1 306 ? 17.078 -34.625 -32.719 1 89.88 306 CYS A C 1
ATOM 2463 O O . CYS A 1 306 ? 17.875 -33.844 -33.25 1 89.88 306 CYS A O 1
ATOM 2465 N N . GLY A 1 307 ? 17.109 -34.938 -31.453 1 90.62 307 GLY A N 1
ATOM 2466 C CA . GLY A 1 307 ? 18.25 -34.5 -30.656 1 90.62 307 GLY A CA 1
ATOM 2467 C C . GLY A 1 307 ? 17.922 -33.406 -29.672 1 90.62 307 GLY A C 1
ATOM 2468 O O . GLY A 1 307 ? 18.797 -32.938 -28.938 1 90.62 307 GLY A O 1
ATOM 2469 N N . VAL A 1 308 ? 16.688 -32.969 -29.672 1 94 308 VAL A N 1
ATOM 2470 C CA . VAL A 1 308 ? 16.312 -31.938 -28.688 1 94 308 VAL A CA 1
ATOM 2471 C C . VAL A 1 308 ? 16.391 -32.531 -27.281 1 94 308 VAL A C 1
ATOM 2473 O O . VAL A 1 308 ? 15.805 -33.562 -27 1 94 308 VAL A O 1
ATOM 2476 N N . SER A 1 309 ? 17.109 -31.828 -26.438 1 92.88 309 SER A N 1
ATOM 2477 C CA . SER A 1 309 ? 17.406 -32.344 -25.109 1 92.88 309 SER A CA 1
ATOM 2478 C C . SER A 1 309 ? 16.156 -32.406 -24.25 1 92.88 309 SER A C 1
ATOM 2480 O O . SER A 1 309 ? 15.391 -31.422 -24.203 1 92.88 309 SER A O 1
ATOM 2482 N N . ILE A 1 310 ? 15.977 -33.438 -23.531 1 94.06 310 ILE A N 1
ATOM 2483 C CA . ILE A 1 310 ? 14.852 -33.625 -22.625 1 94.06 310 ILE A CA 1
ATOM 2484 C C . ILE A 1 310 ? 15.086 -32.844 -21.344 1 94.06 310 ILE A C 1
ATOM 2486 O O . ILE A 1 31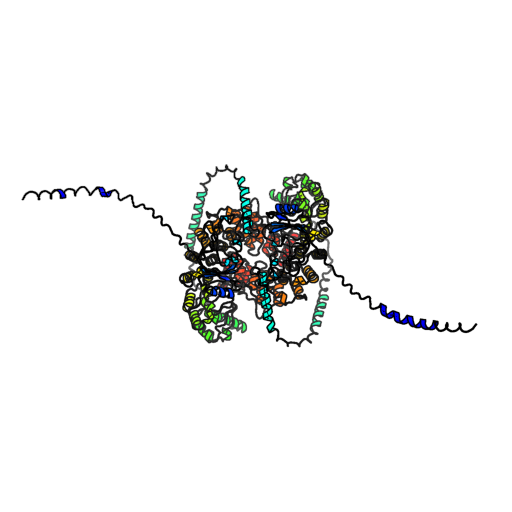0 ? 14.148 -32.562 -20.594 1 94.06 310 ILE A O 1
ATOM 2490 N N . ASP A 1 311 ? 16.312 -32.406 -21.094 1 92.5 311 ASP A N 1
ATOM 2491 C CA . ASP A 1 311 ? 16.703 -31.797 -19.828 1 92.5 311 ASP A CA 1
ATOM 2492 C C . ASP A 1 311 ? 16.594 -30.281 -19.891 1 92.5 311 ASP A C 1
ATOM 2494 O O . ASP A 1 311 ? 16.75 -29.594 -18.891 1 92.5 311 ASP A O 1
ATOM 2498 N N . THR A 1 312 ? 16.219 -29.844 -21.078 1 92.94 312 THR A N 1
ATOM 2499 C CA . THR A 1 312 ? 16.109 -28.391 -21.219 1 92.94 312 THR A CA 1
ATOM 2500 C C . THR A 1 312 ? 14.914 -27.875 -20.422 1 92.94 312 THR A C 1
ATOM 2502 O O . THR A 1 312 ? 13.812 -28.406 -20.516 1 92.94 312 THR A O 1
ATOM 2505 N N . LYS A 1 313 ? 15.156 -26.875 -19.594 1 93.75 313 LYS A N 1
ATOM 2506 C CA . LYS A 1 313 ? 14.094 -26.281 -18.797 1 93.75 313 LYS A CA 1
ATOM 2507 C C . LYS A 1 313 ? 13.562 -25 -19.438 1 93.75 313 LYS A C 1
ATOM 2509 O O . LYS A 1 313 ? 14.312 -24.297 -20.109 1 93.75 313 LYS A O 1
ATOM 2514 N N . ALA A 1 314 ? 12.273 -24.766 -19.219 1 91.88 314 ALA A N 1
ATOM 2515 C CA . ALA A 1 314 ? 11.672 -23.5 -19.625 1 91.88 314 ALA A CA 1
ATOM 2516 C C . ALA A 1 314 ? 12.188 -22.344 -18.781 1 91.88 314 ALA A C 1
ATOM 2518 O O . ALA A 1 314 ? 12.938 -22.547 -17.828 1 91.88 314 ALA A O 1
ATOM 2519 N N . THR A 1 315 ? 11.781 -21.141 -19.172 1 84.56 315 THR A N 1
ATOM 2520 C CA . THR A 1 315 ? 12.258 -19.953 -18.484 1 84.56 315 THR A CA 1
ATOM 2521 C C . THR A 1 315 ? 11.828 -19.953 -17.031 1 84.56 315 THR A C 1
ATOM 2523 O O . THR A 1 315 ? 12.516 -19.406 -16.172 1 84.56 315 THR A O 1
ATOM 2526 N N . ASP A 1 316 ? 10.734 -20.578 -16.734 1 87 316 ASP A N 1
ATOM 2527 C CA . ASP A 1 316 ? 10.227 -20.594 -15.375 1 87 316 ASP A CA 1
ATOM 2528 C C . ASP A 1 316 ? 10.75 -21.812 -14.617 1 87 316 ASP A C 1
ATOM 2530 O O . ASP A 1 316 ? 10.312 -22.078 -13.492 1 87 316 ASP A O 1
ATOM 2534 N N . GLY A 1 317 ? 11.594 -22.609 -15.234 1 91.56 317 GLY A N 1
ATOM 2535 C CA . GLY A 1 317 ? 12.234 -23.719 -14.57 1 91.56 317 GLY A CA 1
ATOM 2536 C C . GLY A 1 317 ? 11.492 -25.031 -14.758 1 91.56 317 GLY A C 1
ATOM 2537 O O . GLY A 1 317 ? 11.914 -26.078 -14.242 1 91.56 317 GLY A O 1
ATOM 2538 N N . ARG A 1 318 ? 10.414 -25.094 -15.578 1 93.75 318 ARG A N 1
ATOM 2539 C CA . ARG A 1 318 ? 9.648 -26.312 -15.805 1 93.75 318 ARG A CA 1
ATOM 2540 C C . ARG A 1 318 ? 10.367 -27.219 -16.797 1 93.75 318 ARG A C 1
ATOM 2542 O O . ARG A 1 318 ? 10.938 -26.75 -17.781 1 93.75 318 ARG A O 1
ATOM 2549 N N . ASN A 1 319 ? 10.398 -28.391 -16.547 1 97.12 319 ASN A N 1
ATOM 2550 C CA . ASN A 1 319 ? 10.82 -29.375 -17.531 1 97.12 319 ASN A CA 1
ATOM 2551 C C . ASN A 1 319 ? 9.633 -29.953 -18.297 1 97.12 319 ASN A C 1
ATOM 2553 O O . ASN A 1 319 ? 8.492 -29.516 -18.094 1 97.12 319 ASN A O 1
ATOM 2557 N N . VAL A 1 320 ? 9.891 -30.844 -19.188 1 97.88 320 VAL A N 1
ATOM 2558 C CA . VAL A 1 320 ? 8.867 -31.359 -20.078 1 97.88 320 VAL A CA 1
ATOM 2559 C C . VAL A 1 320 ? 7.832 -32.156 -19.281 1 97.88 320 VAL A C 1
ATOM 2561 O O . VAL A 1 320 ? 6.652 -32.188 -19.641 1 97.88 320 VAL A O 1
ATOM 2564 N N . LEU A 1 321 ? 8.203 -32.812 -18.156 1 98.56 321 LEU A N 1
ATOM 2565 C CA . LEU A 1 321 ? 7.246 -33.562 -17.359 1 98.56 321 LEU A CA 1
ATOM 2566 C C . LEU A 1 321 ? 6.289 -32.625 -16.641 1 98.56 321 LEU A C 1
ATOM 2568 O O . LEU A 1 321 ? 5.098 -32.906 -16.516 1 98.56 321 LEU A O 1
ATOM 2572 N N . HIS A 1 322 ? 6.797 -31.5 -16.109 1 98.19 322 HIS A N 1
ATOM 2573 C CA . HIS A 1 322 ? 5.926 -30.469 -15.547 1 98.19 322 HIS A CA 1
ATOM 2574 C C . HIS A 1 322 ? 4.816 -30.094 -16.516 1 98.19 322 HIS A C 1
ATOM 2576 O O . HIS A 1 322 ? 3.643 -30.062 -16.156 1 98.19 322 HIS A O 1
ATOM 2582 N N . ILE A 1 323 ? 5.242 -29.781 -17.719 1 97.38 323 ILE A N 1
ATOM 2583 C CA . ILE A 1 323 ? 4.348 -29.25 -18.734 1 97.38 323 ILE A CA 1
ATOM 2584 C C . ILE A 1 323 ? 3.332 -30.312 -19.141 1 97.38 323 ILE A C 1
ATOM 2586 O O . ILE A 1 323 ? 2.131 -30.047 -19.203 1 97.38 323 ILE A O 1
ATOM 2590 N N . ALA A 1 324 ? 3.807 -31.469 -19.375 1 98.19 324 ALA A N 1
ATOM 2591 C CA . ALA A 1 324 ? 2.914 -32.562 -19.75 1 98.19 324 ALA A CA 1
ATOM 2592 C C . ALA A 1 324 ? 1.909 -32.844 -18.641 1 98.19 324 ALA A C 1
ATOM 2594 O O . ALA A 1 324 ? 0.729 -33.094 -18.906 1 98.19 324 ALA A O 1
ATOM 2595 N N . ALA A 1 325 ? 2.342 -32.875 -17.406 1 98.44 325 ALA A N 1
ATOM 2596 C CA . ALA A 1 325 ? 1.488 -33.156 -16.25 1 98.44 325 ALA A CA 1
ATOM 2597 C C . ALA A 1 325 ? 0.407 -32.094 -16.109 1 98.44 325 ALA A C 1
ATOM 2599 O O . ALA A 1 325 ? -0.755 -32.406 -15.844 1 98.44 325 ALA A O 1
ATOM 2600 N N . HIS A 1 326 ? 0.792 -30.859 -16.297 1 97.31 326 HIS A N 1
ATOM 2601 C CA . HIS A 1 326 ? -0.136 -29.734 -16.188 1 97.31 326 HIS A CA 1
ATOM 2602 C C . HIS A 1 326 ? -1.248 -29.828 -17.219 1 97.31 326 HIS A C 1
ATOM 2604 O O . HIS A 1 326 ? -2.391 -29.453 -16.953 1 97.31 326 HIS A O 1
ATOM 2610 N N . HIS A 1 327 ? -0.886 -30.375 -18.375 1 96.5 327 HIS A N 1
ATOM 2611 C CA . HIS A 1 327 ? -1.858 -30.406 -19.453 1 96.5 327 HIS A CA 1
ATOM 2612 C C . HIS A 1 327 ? -2.518 -31.766 -19.578 1 96.5 327 HIS A C 1
ATOM 2614 O O . HIS A 1 327 ? -3.232 -32.031 -20.547 1 96.5 327 HIS A O 1
ATOM 2620 N N . GLY A 1 328 ? -2.244 -32.656 -18.703 1 97.06 328 GLY A N 1
ATOM 2621 C CA . GLY A 1 328 ? -2.943 -33.938 -18.609 1 97.06 328 GLY A CA 1
ATOM 2622 C C . GLY A 1 328 ? -2.584 -34.906 -19.719 1 97.06 328 GLY A C 1
ATOM 2623 O O . GLY A 1 328 ? -3.41 -35.719 -20.141 1 97.06 328 GLY A O 1
ATOM 2624 N N . ASN A 1 329 ? -1.43 -34.75 -20.266 1 97 329 ASN A N 1
ATOM 2625 C CA . ASN A 1 329 ? -1.017 -35.625 -21.359 1 97 329 ASN A CA 1
ATOM 2626 C C . ASN A 1 329 ? -0.44 -36.938 -20.844 1 97 329 ASN A C 1
ATOM 2628 O O . ASN A 1 329 ? 0.779 -37.094 -20.766 1 97 329 ASN A O 1
ATOM 2632 N N . TYR A 1 330 ? -1.304 -37.844 -20.641 1 97.81 330 TYR A N 1
ATOM 2633 C CA . TYR A 1 330 ? -1.067 -39.094 -19.938 1 97.81 330 TYR A CA 1
ATOM 2634 C C . TYR A 1 330 ? 0.022 -39.906 -20.609 1 97.81 330 TYR A C 1
ATOM 2636 O O . TYR A 1 330 ? 0.971 -40.344 -19.969 1 97.81 330 TYR A O 1
ATOM 2644 N N . ALA A 1 331 ? -0.042 -40.031 -21.953 1 97.5 331 ALA A N 1
ATOM 2645 C CA . ALA A 1 331 ? 0.884 -40.875 -22.703 1 97.5 331 ALA A CA 1
ATOM 2646 C C . ALA A 1 331 ? 2.311 -40.344 -22.609 1 97.5 331 ALA A C 1
ATOM 2648 O O . ALA A 1 331 ? 3.262 -41.125 -22.469 1 97.5 331 ALA A O 1
ATOM 2649 N N . ILE A 1 332 ? 2.387 -39.094 -22.688 1 98.12 332 ILE A N 1
ATOM 2650 C CA . ILE A 1 332 ? 3.709 -38.5 -22.609 1 98.12 332 ILE A CA 1
ATOM 2651 C C . ILE A 1 332 ? 4.262 -38.625 -21.203 1 98.12 332 ILE A C 1
ATOM 2653 O O . ILE A 1 332 ? 5.434 -38.969 -21.016 1 98.12 332 ILE A O 1
ATOM 2657 N N . CYS A 1 333 ? 3.455 -38.406 -20.188 1 98.62 333 CYS A N 1
ATOM 2658 C CA . CYS A 1 333 ? 3.883 -38.562 -18.797 1 98.62 333 CYS A CA 1
ATOM 2659 C C . CYS A 1 333 ? 4.348 -40 -18.547 1 98.62 333 CYS A C 1
ATOM 2661 O O . CYS A 1 333 ? 5.395 -40.219 -17.922 1 98.62 333 CYS A O 1
ATOM 2663 N N . GLU A 1 334 ? 3.58 -40.906 -19.031 1 98.12 334 GLU A N 1
ATOM 2664 C CA . GLU A 1 334 ? 3.938 -42.312 -18.828 1 98.12 334 GLU A CA 1
ATOM 2665 C C . GLU A 1 334 ? 5.273 -42.625 -19.484 1 98.12 334 GLU A C 1
ATOM 2667 O O . GLU A 1 334 ? 6.129 -43.281 -18.891 1 98.12 334 GLU A O 1
ATOM 2672 N N . TYR A 1 335 ? 5.438 -42.156 -20.703 1 97.81 335 TYR A N 1
ATOM 2673 C CA . TYR A 1 335 ? 6.695 -42.344 -21.422 1 97.81 335 TYR A CA 1
ATOM 2674 C C . TYR A 1 335 ? 7.863 -41.781 -20.641 1 97.81 335 TYR A C 1
ATOM 2676 O O . TYR A 1 335 ? 8.906 -42.406 -20.5 1 97.81 335 TYR A O 1
ATOM 2684 N N . LEU A 1 336 ? 7.711 -40.625 -20.094 1 98.31 336 LEU A N 1
ATOM 2685 C CA . LEU A 1 336 ? 8.773 -39.938 -19.375 1 98.31 336 LEU A CA 1
ATOM 2686 C C . LEU A 1 336 ? 9.078 -40.625 -18.062 1 98.31 336 LEU A C 1
ATOM 2688 O O . LEU A 1 336 ? 10.242 -40.719 -17.656 1 98.31 336 LEU A O 1
ATOM 2692 N N . LEU A 1 337 ? 8.086 -41.156 -17.391 1 98.06 337 LEU A N 1
ATOM 2693 C CA . LEU A 1 337 ? 8.289 -41.844 -16.141 1 98.06 337 LEU A CA 1
ATOM 2694 C C . LEU A 1 337 ? 9.016 -43.188 -16.375 1 98.06 337 LEU A C 1
ATOM 2696 O O . LEU A 1 337 ? 9.805 -43.625 -15.539 1 98.06 337 LEU A O 1
ATOM 2700 N N . GLN A 1 338 ? 8.789 -43.781 -17.562 1 97.38 338 GLN A N 1
ATOM 2701 C CA . GLN A 1 338 ? 9.422 -45.062 -17.906 1 97.38 338 GLN A CA 1
ATOM 2702 C C . GLN A 1 338 ? 10.898 -44.844 -18.234 1 97.38 338 GLN A C 1
ATOM 2704 O O . GLN A 1 338 ? 11.742 -45.656 -17.844 1 97.38 338 GLN A O 1
ATOM 2709 N N . LYS A 1 339 ? 11.164 -43.781 -18.875 1 96.31 339 LYS A N 1
ATOM 2710 C CA . LYS A 1 339 ? 12.492 -43.625 -19.453 1 96.31 339 LYS A CA 1
ATOM 2711 C C . LYS A 1 339 ? 13.305 -42.562 -18.75 1 96.31 339 LYS A C 1
ATOM 2713 O O . LYS A 1 339 ? 14.531 -42.594 -18.766 1 96.31 339 LYS A O 1
ATOM 2718 N N . HIS A 1 340 ? 12.625 -41.625 -18.125 1 96.56 340 HIS A N 1
ATOM 2719 C CA . HIS A 1 340 ? 13.289 -40.469 -17.547 1 96.56 340 HIS A CA 1
ATOM 2720 C C . HIS A 1 340 ? 12.664 -40.062 -16.219 1 96.56 340 HIS A C 1
ATOM 2722 O O . HIS A 1 340 ? 12.305 -38.906 -16 1 96.56 340 HIS A O 1
ATOM 2728 N N . LYS A 1 341 ? 12.602 -40.969 -15.312 1 95.62 341 LYS A N 1
ATOM 2729 C CA . LYS A 1 341 ? 11.891 -40.812 -14.047 1 95.62 341 LYS A CA 1
ATOM 2730 C C . LYS A 1 341 ? 12.531 -39.688 -13.203 1 95.62 341 LYS A C 1
ATOM 2732 O O . LYS A 1 341 ? 11.859 -39.062 -12.375 1 95.62 341 LYS A O 1
ATOM 2737 N N . ASN A 1 342 ? 13.805 -39.438 -13.398 1 95.19 342 ASN A N 1
ATOM 2738 C CA . ASN A 1 342 ? 14.523 -38.406 -12.641 1 95.19 342 ASN A CA 1
ATOM 2739 C C . ASN A 1 342 ? 13.922 -37.031 -12.859 1 95.19 342 ASN A C 1
ATOM 2741 O O . ASN A 1 342 ? 14.109 -36.125 -12.039 1 95.19 342 ASN A O 1
ATOM 2745 N N . LEU A 1 343 ? 13.133 -36.812 -13.906 1 97.62 343 LEU A N 1
ATOM 2746 C CA . LEU A 1 343 ? 12.5 -35.531 -14.211 1 97.62 343 LEU A CA 1
ATOM 2747 C C . LEU A 1 343 ? 11.453 -35.188 -13.164 1 97.62 343 LEU A C 1
ATOM 2749 O O . LEU A 1 343 ? 11.102 -34 -12.992 1 97.62 343 LEU A O 1
ATOM 2753 N N . TYR A 1 344 ? 11 -36.125 -12.43 1 97.81 344 TYR A N 1
ATOM 2754 C CA . TYR A 1 344 ? 9.945 -35.906 -11.445 1 97.81 344 TYR A CA 1
ATOM 2755 C C . TYR A 1 344 ? 10.469 -35.125 -10.25 1 97.81 344 TYR A C 1
ATOM 2757 O O . TYR A 1 344 ? 9.734 -34.344 -9.648 1 97.81 344 TYR A O 1
ATOM 2765 N N . THR A 1 345 ? 11.711 -35.312 -9.891 1 95.56 345 THR A N 1
ATOM 2766 C CA . THR A 1 345 ? 12.266 -34.75 -8.664 1 95.56 345 THR A CA 1
ATOM 2767 C C . THR A 1 345 ? 12.719 -33.312 -8.906 1 95.56 345 THR A C 1
ATOM 2769 O O . THR A 1 345 ? 12.961 -32.562 -7.957 1 95.56 345 THR A O 1
ATOM 2772 N N . ASP A 1 346 ? 12.68 -32.938 -10.164 1 94.56 346 ASP A N 1
ATOM 2773 C CA . ASP A 1 346 ? 13.016 -31.547 -10.484 1 94.56 346 ASP A CA 1
ATOM 2774 C C . ASP A 1 346 ? 11.914 -30.594 -10.031 1 94.56 346 ASP A C 1
ATOM 2776 O O . ASP A 1 346 ? 10.734 -30.938 -10.07 1 94.56 346 ASP A O 1
ATOM 2780 N N . THR A 1 347 ? 12.352 -29.469 -9.516 1 95.75 347 THR A N 1
ATOM 2781 C CA . THR A 1 347 ? 11.383 -28.422 -9.18 1 95.75 347 THR A CA 1
ATOM 2782 C C . THR A 1 347 ? 11.609 -27.188 -10.031 1 95.75 347 THR A C 1
ATOM 2784 O O . THR A 1 347 ? 12.727 -26.938 -10.5 1 95.75 347 THR A O 1
ATOM 2787 N N . ASP A 1 348 ? 10.57 -26.516 -10.258 1 93.38 348 ASP A N 1
ATOM 2788 C CA . ASP A 1 348 ? 10.672 -25.266 -10.984 1 93.38 348 ASP A CA 1
ATOM 2789 C C . ASP A 1 348 ? 11.102 -24.125 -10.062 1 93.38 348 ASP A C 1
ATOM 2791 O O . ASP A 1 348 ? 11.594 -24.375 -8.953 1 93.38 348 ASP A O 1
ATOM 2795 N N . ARG A 1 349 ? 10.992 -22.906 -10.562 1 89.12 349 ARG A N 1
ATOM 2796 C CA . ARG A 1 349 ? 11.469 -21.734 -9.836 1 89.12 349 ARG A CA 1
ATOM 2797 C C . ARG A 1 349 ? 10.672 -21.516 -8.547 1 89.12 349 ARG A C 1
ATOM 2799 O O . ARG A 1 349 ? 11.148 -20.859 -7.617 1 89.12 349 ARG A O 1
ATOM 2806 N N . TYR A 1 350 ? 9.531 -22.109 -8.477 1 90.25 350 TYR A N 1
ATOM 2807 C CA . TYR A 1 350 ? 8.68 -21.953 -7.301 1 90.25 350 TYR A CA 1
ATOM 2808 C C . TYR A 1 350 ? 8.711 -23.203 -6.426 1 90.25 350 TYR A C 1
ATOM 2810 O O . TYR A 1 350 ? 7.844 -23.391 -5.574 1 90.25 350 TYR A O 1
ATOM 2818 N N . ALA A 1 351 ? 9.602 -24.031 -6.73 1 94.81 351 ALA A N 1
ATOM 2819 C CA . ALA A 1 351 ? 9.812 -25.281 -5.984 1 94.81 351 ALA A CA 1
ATOM 2820 C C . ALA A 1 351 ? 8.641 -26.234 -6.191 1 94.81 351 ALA A C 1
ATOM 2822 O O . ALA A 1 351 ? 8.312 -27.031 -5.297 1 94.81 351 ALA A O 1
ATOM 2823 N N . MET A 1 352 ? 8.008 -26.125 -7.297 1 96.06 352 MET A N 1
ATOM 2824 C CA . MET A 1 352 ? 6.918 -27.031 -7.645 1 96.06 352 MET A CA 1
ATOM 2825 C C . MET A 1 352 ? 7.438 -28.203 -8.469 1 96.06 352 MET A C 1
ATOM 2827 O O . MET A 1 352 ? 8.18 -28.016 -9.43 1 96.06 352 MET A O 1
ATOM 2831 N N . ASN A 1 353 ? 7.133 -29.328 -8.07 1 97.88 353 ASN A N 1
ATOM 2832 C CA . ASN A 1 353 ? 7.418 -30.5 -8.891 1 97.88 353 ASN A CA 1
ATOM 2833 C C . ASN A 1 353 ? 6.246 -30.844 -9.805 1 97.88 353 ASN A C 1
ATOM 2835 O O . ASN A 1 353 ? 5.215 -30.172 -9.781 1 97.88 353 ASN A O 1
ATOM 2839 N N . PRO A 1 354 ? 6.344 -31.781 -10.695 1 98.44 354 PRO A N 1
ATOM 2840 C CA . PRO A 1 354 ? 5.285 -32.094 -11.656 1 98.44 354 PRO A CA 1
ATOM 2841 C C . PRO A 1 354 ? 3.955 -32.438 -10.992 1 98.44 354 PRO A C 1
ATOM 2843 O O . PRO A 1 354 ? 2.891 -32.125 -11.539 1 98.44 354 PRO A O 1
ATOM 2846 N N . ALA A 1 355 ? 3.949 -33.031 -9.812 1 98.69 355 ALA A N 1
ATOM 2847 C CA . ALA A 1 355 ? 2.715 -33.375 -9.109 1 98.69 355 ALA A CA 1
ATOM 2848 C C . ALA A 1 355 ? 1.941 -32.125 -8.727 1 98.69 355 ALA A C 1
ATOM 2850 O O . ALA A 1 355 ? 0.711 -32.094 -8.805 1 98.69 355 ALA A O 1
ATOM 2851 N N . HIS A 1 356 ? 2.66 -31.141 -8.289 1 98.19 356 HIS A N 1
ATOM 2852 C CA . HIS A 1 356 ? 2.025 -29.875 -7.953 1 98.19 356 HIS A CA 1
ATOM 2853 C C . HIS A 1 356 ? 1.296 -29.281 -9.156 1 98.19 356 HIS A C 1
ATOM 2855 O O . HIS A 1 356 ? 0.155 -28.828 -9.031 1 98.19 356 HIS A O 1
ATOM 2861 N N . TRP A 1 357 ? 1.951 -29.312 -10.242 1 97.81 357 TRP A N 1
ATOM 2862 C CA . TRP A 1 357 ? 1.356 -28.781 -11.469 1 97.81 357 TRP A CA 1
ATOM 2863 C C . TRP A 1 357 ? 0.15 -29.609 -11.891 1 97.81 357 TRP A C 1
ATOM 2865 O O . TRP A 1 357 ? -0.856 -29.062 -12.352 1 97.81 357 TRP A O 1
ATOM 2875 N N . ALA A 1 358 ? 0.247 -30.891 -11.805 1 98.5 358 ALA A N 1
ATOM 2876 C CA . ALA A 1 358 ? -0.886 -31.766 -12.109 1 98.5 358 ALA A CA 1
ATOM 2877 C C . ALA A 1 358 ? -2.076 -31.438 -11.203 1 98.5 358 ALA A C 1
ATOM 2879 O O . ALA A 1 358 ? -3.215 -31.375 -11.672 1 98.5 358 ALA A O 1
ATOM 2880 N N . ALA A 1 359 ? -1.812 -31.234 -9.938 1 98.44 359 ALA A N 1
ATOM 2881 C CA . ALA A 1 359 ? -2.857 -30.922 -8.969 1 98.44 359 ALA A CA 1
ATOM 2882 C C . ALA A 1 359 ? -3.512 -29.578 -9.305 1 98.44 359 ALA A C 1
ATOM 2884 O O . ALA A 1 359 ? -4.738 -29.453 -9.281 1 98.44 359 ALA A O 1
ATOM 2885 N N . LEU A 1 360 ? -2.717 -28.609 -9.625 1 96.75 360 LEU A N 1
ATOM 2886 C CA . LEU A 1 360 ? -3.201 -27.281 -9.977 1 96.75 360 LEU A CA 1
ATOM 2887 C C . LEU A 1 360 ? -4.152 -27.344 -11.172 1 96.75 360 LEU A C 1
ATOM 2889 O O . LEU A 1 360 ? -5.164 -26.641 -11.203 1 96.75 360 LEU A O 1
ATOM 2893 N N . ALA A 1 361 ? -3.797 -28.266 -12.07 1 96.75 361 ALA A N 1
ATOM 2894 C CA . ALA A 1 361 ? -4.586 -28.391 -13.297 1 96.75 361 ALA A CA 1
ATOM 2895 C C . ALA A 1 361 ? -5.762 -29.344 -13.102 1 96.75 361 ALA A C 1
ATOM 2897 O O . ALA A 1 361 ? -6.59 -29.5 -14 1 96.75 361 ALA A O 1
ATOM 2898 N N . GLY A 1 362 ? -5.824 -29.969 -12 1 97.44 362 GLY A N 1
ATOM 2899 C CA . GLY A 1 362 ? -6.918 -30.875 -11.711 1 97.44 362 GLY A CA 1
ATOM 2900 C C . GLY A 1 362 ? -6.789 -32.219 -12.422 1 97.44 362 GLY A C 1
ATOM 2901 O O . GLY A 1 362 ? -7.797 -32.844 -12.75 1 97.44 362 GLY A O 1
ATOM 2902 N N . GLU A 1 363 ? -5.578 -32.594 -12.734 1 97.75 363 GLU A N 1
ATOM 2903 C CA . GLU A 1 363 ? -5.332 -33.812 -13.5 1 97.75 363 GLU A CA 1
ATOM 2904 C C . GLU A 1 363 ? -5.184 -35.031 -12.578 1 97.75 363 GLU A C 1
ATOM 2906 O O . GLU A 1 363 ? -4.074 -35.5 -12.359 1 97.75 363 GLU A O 1
ATOM 2911 N N . LYS A 1 364 ? -6.27 -35.531 -12.148 1 98 364 LYS A N 1
ATOM 2912 C CA . LYS A 1 364 ? -6.32 -36.656 -11.219 1 98 364 LYS A CA 1
ATOM 2913 C C . LYS A 1 364 ? -5.629 -37.875 -11.805 1 98 364 LYS A C 1
ATOM 2915 O O . LYS A 1 364 ? -4.871 -38.562 -11.109 1 98 364 LYS A O 1
ATOM 2920 N N . SER A 1 365 ? -5.848 -38.156 -13.086 1 98.12 365 SER A N 1
ATOM 2921 C CA . SER A 1 365 ? -5.297 -39.344 -13.727 1 98.12 365 SER A CA 1
ATOM 2922 C C . SER A 1 365 ? -3.773 -39.312 -13.742 1 98.12 365 SER A C 1
ATOM 2924 O O . SER A 1 365 ? -3.125 -40.344 -13.602 1 98.12 365 SER A O 1
ATOM 2926 N N . ILE A 1 366 ? -3.283 -38.156 -13.852 1 98.69 366 ILE A N 1
ATOM 2927 C CA . ILE A 1 366 ? -1.832 -38 -13.859 1 98.69 366 ILE A CA 1
ATOM 2928 C C . ILE A 1 366 ? -1.283 -38.25 -12.453 1 98.69 366 ILE A C 1
ATOM 2930 O O . ILE A 1 366 ? -0.228 -38.875 -12.297 1 98.69 366 ILE A O 1
ATOM 2934 N N . LEU A 1 367 ? -1.927 -37.781 -11.453 1 98.62 367 LEU A N 1
ATOM 2935 C CA . LEU A 1 367 ? -1.509 -38.031 -10.078 1 98.62 367 LEU A CA 1
ATOM 2936 C C . LEU A 1 367 ? -1.567 -39.531 -9.75 1 98.62 367 LEU A C 1
ATOM 2938 O O . LEU A 1 367 ? -0.674 -40.062 -9.086 1 98.62 367 LEU A O 1
ATOM 2942 N N . GLU A 1 368 ? -2.59 -40.188 -10.273 1 98 368 GLU A N 1
ATOM 2943 C CA . GLU A 1 368 ? -2.688 -41.625 -10.117 1 98 368 GLU A CA 1
ATOM 2944 C C . GLU A 1 368 ? -1.518 -42.344 -10.797 1 98 368 GLU A C 1
ATOM 2946 O O . GLU A 1 368 ? -0.965 -43.312 -10.258 1 98 368 GLU A O 1
ATOM 2951 N N . LEU A 1 369 ? -1.213 -41.875 -11.969 1 98.25 369 LEU A N 1
ATOM 2952 C CA . LEU A 1 369 ? -0.076 -42.406 -12.695 1 98.25 369 LEU A CA 1
ATOM 2953 C C . LEU A 1 369 ? 1.213 -42.25 -11.898 1 98.25 369 LEU A C 1
ATOM 2955 O O . LEU A 1 369 ? 2.012 -43.188 -11.805 1 98.25 369 LEU A O 1
ATOM 2959 N N . PHE A 1 370 ? 1.428 -41.031 -11.312 1 98.56 370 PHE A N 1
ATOM 2960 C CA . PHE A 1 370 ? 2.611 -40.812 -10.492 1 98.56 370 PHE A CA 1
ATOM 2961 C C . PHE A 1 370 ? 2.666 -41.781 -9.32 1 98.56 370 PHE A C 1
ATOM 2963 O O . PHE A 1 370 ? 3.723 -42.344 -9.023 1 98.56 370 PHE A O 1
ATOM 2970 N N . MET A 1 371 ? 1.575 -41.969 -8.734 1 96.81 371 MET A N 1
ATOM 2971 C CA . MET A 1 371 ? 1.502 -42.875 -7.613 1 96.81 371 MET A CA 1
ATOM 2972 C C . MET A 1 371 ? 1.849 -44.312 -8.062 1 96.81 371 MET A C 1
ATOM 2974 O O . MET A 1 371 ? 2.582 -45.031 -7.375 1 96.81 371 MET A O 1
ATOM 2978 N N . LYS A 1 372 ? 1.325 -44.719 -9.227 1 96.25 372 LYS A N 1
ATOM 2979 C CA . LYS A 1 372 ? 1.572 -46.031 -9.789 1 96.25 372 LYS A CA 1
ATOM 2980 C C . LYS A 1 372 ? 3.062 -46.281 -10.023 1 96.25 372 LYS A C 1
ATOM 2982 O O . LYS A 1 372 ? 3.557 -47.375 -9.859 1 96.25 372 LYS A O 1
ATOM 2987 N N . TYR A 1 373 ? 3.734 -45.25 -10.344 1 97.38 373 TYR A N 1
ATOM 2988 C CA . TYR A 1 373 ? 5.152 -45.375 -10.656 1 97.38 373 TYR A CA 1
ATOM 2989 C C . TYR A 1 373 ? 6.008 -45.062 -9.438 1 97.38 373 TYR A C 1
ATOM 2991 O O . TYR A 1 373 ? 7.223 -44.875 -9.547 1 97.38 373 TYR A O 1
ATOM 2999 N N . GLY A 1 374 ? 5.402 -44.938 -8.281 1 96.31 374 GLY A N 1
ATOM 3000 C CA . GLY A 1 374 ? 6.121 -44.812 -7.023 1 96.31 374 GLY A CA 1
ATOM 3001 C C . GLY A 1 374 ? 6.637 -43.406 -6.77 1 96.31 374 GLY A C 1
ATOM 3002 O O . GLY A 1 374 ? 7.566 -43.219 -5.98 1 96.31 374 GLY A O 1
ATOM 3003 N N . CYS A 1 375 ? 6.113 -42.406 -7.406 1 97.44 375 CYS A N 1
ATOM 3004 C CA . CYS A 1 375 ? 6.504 -41 -7.164 1 97.44 375 CYS A CA 1
ATOM 3005 C C . CYS A 1 375 ? 5.918 -40.5 -5.852 1 97.44 375 CYS A C 1
ATOM 3007 O O . CYS A 1 375 ? 4.797 -40.875 -5.484 1 97.44 375 CYS A O 1
ATOM 3009 N N . ASP A 1 376 ? 6.676 -39.688 -5.133 1 96.62 376 ASP A N 1
ATOM 3010 C CA . ASP A 1 376 ? 6.242 -39.125 -3.857 1 96.62 376 ASP A CA 1
ATOM 3011 C C . ASP A 1 376 ? 5.277 -37.969 -4.07 1 96.62 376 ASP A C 1
ATOM 3013 O O . ASP A 1 376 ? 5.664 -36.906 -4.594 1 96.62 376 ASP A O 1
ATOM 3017 N N . LEU A 1 377 ? 4.062 -38.094 -3.623 1 97.94 377 LEU A N 1
ATOM 3018 C CA . LEU A 1 377 ? 3.049 -37.062 -3.799 1 97.94 377 LEU A CA 1
ATOM 3019 C C . LEU A 1 377 ? 2.971 -36.156 -2.57 1 97.94 377 LEU A C 1
ATOM 3021 O O . LEU A 1 377 ? 2.197 -35.188 -2.545 1 97.94 377 LEU A O 1
ATOM 3025 N N . THR A 1 378 ? 3.783 -36.312 -1.554 1 97.31 378 THR A N 1
ATOM 3026 C CA . THR A 1 378 ? 3.65 -35.625 -0.281 1 97.31 378 THR A CA 1
ATOM 3027 C C . THR A 1 378 ? 4.652 -34.469 -0.189 1 97.31 378 THR A C 1
ATOM 3029 O O . THR A 1 378 ? 4.645 -33.719 0.78 1 97.31 378 THR A O 1
ATOM 3032 N N . GLU A 1 379 ? 5.426 -34.344 -1.216 1 96.38 379 GLU A N 1
ATOM 3033 C CA . GLU A 1 379 ? 6.457 -33.312 -1.188 1 96.38 379 GLU A CA 1
ATOM 3034 C C . GLU A 1 379 ? 5.844 -31.906 -1.087 1 96.38 379 GLU A C 1
ATOM 3036 O O . GLU A 1 379 ? 4.844 -31.609 -1.749 1 96.38 379 GLU A O 1
ATOM 3041 N N . LEU A 1 380 ? 6.414 -31.047 -0.203 1 96.62 380 LEU A N 1
ATOM 3042 C CA . LEU A 1 380 ? 5.961 -29.672 -0.007 1 96.62 380 LEU A CA 1
ATOM 3043 C C . LEU A 1 380 ? 6.883 -28.688 -0.729 1 96.62 380 LEU A C 1
ATOM 3045 O O . LEU A 1 380 ? 8.078 -28.938 -0.863 1 96.62 380 LEU A O 1
ATOM 3049 N N . THR A 1 381 ? 6.258 -27.594 -1.236 1 95.12 381 THR A N 1
ATOM 3050 C CA . THR A 1 381 ? 7.09 -26.547 -1.828 1 95.12 381 THR A CA 1
ATOM 3051 C C . THR A 1 381 ? 7.906 -25.844 -0.756 1 95.12 381 THR A C 1
ATOM 3053 O O . THR A 1 381 ? 7.426 -25.625 0.362 1 95.12 381 THR A O 1
ATOM 3056 N N . HIS A 1 382 ? 9.141 -25.453 -1.117 1 91.12 382 HIS A N 1
ATOM 3057 C CA . HIS A 1 382 ? 9.992 -24.672 -0.233 1 91.12 382 HIS A CA 1
ATOM 3058 C C . HIS A 1 382 ? 10.117 -23.234 -0.731 1 91.12 382 HIS A C 1
ATOM 3060 O O . HIS A 1 382 ? 10.312 -23 -1.928 1 91.12 382 HIS A O 1
ATOM 3066 N N . PRO A 1 383 ? 10.016 -22.297 0.105 1 90.38 383 PRO A N 1
ATOM 3067 C CA . PRO A 1 383 ? 9.867 -22.359 1.561 1 90.38 383 PRO A CA 1
ATOM 3068 C C . PRO A 1 383 ? 8.414 -22.328 2.008 1 90.38 383 PRO A C 1
ATOM 3070 O O . PRO A 1 383 ? 8.125 -22.344 3.209 1 90.38 383 PRO A O 1
ATOM 3073 N N . TYR A 1 384 ? 7.402 -22.406 1.188 1 91.31 384 TYR A N 1
ATOM 3074 C CA . TYR A 1 384 ? 6.023 -22.062 1.515 1 91.31 384 TYR A CA 1
ATOM 3075 C C . TYR A 1 384 ? 5.246 -23.297 1.967 1 91.31 384 TYR A C 1
ATOM 3077 O O . TYR A 1 384 ? 4.133 -23.188 2.486 1 91.31 384 TYR A O 1
ATOM 3085 N N . ARG A 1 385 ? 5.715 -24.438 1.778 1 96.12 385 ARG A N 1
ATOM 3086 C CA . ARG A 1 385 ? 5.168 -25.703 2.281 1 96.12 385 ARG A CA 1
ATOM 3087 C C . ARG A 1 385 ? 3.771 -25.953 1.723 1 96.12 385 ARG A C 1
ATOM 3089 O O . ARG A 1 385 ? 2.844 -26.25 2.473 1 96.12 385 ARG A O 1
ATOM 3096 N N . GLU A 1 386 ? 3.613 -25.781 0.496 1 96.44 386 GLU A N 1
ATOM 3097 C CA . GLU A 1 386 ? 2.346 -26.078 -0.16 1 96.44 386 GLU A CA 1
ATOM 3098 C C . GLU A 1 386 ? 2.33 -27.5 -0.696 1 96.44 386 GLU A C 1
ATOM 3100 O O . GLU A 1 386 ? 3.324 -27.969 -1.258 1 96.44 386 GLU A O 1
ATOM 3105 N N . ASN A 1 387 ? 1.289 -28.172 -0.439 1 97.94 387 ASN A N 1
ATOM 3106 C CA . ASN A 1 387 ? 1.131 -29.531 -0.931 1 97.94 387 ASN A CA 1
ATOM 3107 C C . ASN A 1 387 ? 0.157 -29.594 -2.104 1 97.94 387 ASN A C 1
ATOM 3109 O O . ASN A 1 387 ? -0.365 -28.578 -2.539 1 97.94 387 ASN A O 1
ATOM 3113 N N . ILE A 1 388 ? -0.117 -30.719 -2.658 1 98.38 388 ILE A N 1
ATOM 3114 C CA . ILE A 1 388 ? -0.886 -30.891 -3.885 1 98.38 388 ILE A CA 1
ATOM 3115 C C . ILE A 1 388 ? -2.346 -30.516 -3.637 1 98.38 388 ILE A C 1
ATOM 3117 O O . ILE A 1 388 ? -3.043 -30.062 -4.551 1 98.38 388 ILE A O 1
ATOM 3121 N N . VAL A 1 389 ? -2.887 -30.609 -2.387 1 98.69 389 VAL A N 1
ATOM 3122 C CA . VAL A 1 389 ? -4.273 -30.281 -2.084 1 98.69 389 VAL A CA 1
ATOM 3123 C C . VAL A 1 389 ? -4.477 -28.766 -2.201 1 98.69 389 VAL A C 1
ATOM 3125 O O . VAL A 1 389 ? -5.48 -28.312 -2.754 1 98.69 389 VAL A O 1
ATOM 3128 N N . LEU A 1 390 ? -3.557 -28.062 -1.663 1 98 390 LEU A N 1
ATOM 3129 C CA . LEU A 1 390 ? -3.652 -26.609 -1.746 1 98 390 LEU A CA 1
ATOM 3130 C C . LEU A 1 390 ? -3.697 -26.141 -3.199 1 98 390 LEU A C 1
ATOM 3132 O O . LEU A 1 390 ? -4.504 -25.281 -3.557 1 98 390 LEU A O 1
ATOM 3136 N N . PHE A 1 391 ? -2.877 -26.75 -3.998 1 97.38 391 PHE A N 1
ATOM 3137 C CA . PHE A 1 391 ? -2.883 -26.422 -5.418 1 97.38 391 PHE A CA 1
ATOM 3138 C C . PHE A 1 391 ? -4.18 -26.875 -6.074 1 97.38 391 PHE A C 1
ATOM 3140 O O . PHE A 1 391 ? -4.695 -26.188 -6.973 1 97.38 391 PHE A O 1
ATOM 3147 N N . ALA A 1 392 ? -4.664 -27.969 -5.715 1 98.19 392 ALA A N 1
ATOM 3148 C CA . ALA A 1 392 ? -5.941 -28.453 -6.238 1 98.19 392 ALA A CA 1
ATOM 3149 C C . ALA A 1 392 ? -7.066 -27.469 -5.91 1 98.19 392 ALA A C 1
ATOM 3151 O O . ALA A 1 392 ? -7.957 -27.234 -6.73 1 98.19 392 ALA A O 1
ATOM 3152 N N . CYS A 1 393 ? -7.035 -26.922 -4.676 1 97.62 393 CYS A N 1
ATOM 3153 C CA . CYS A 1 393 ? -8.023 -25.922 -4.277 1 97.62 393 CYS A CA 1
ATOM 3154 C C . CYS A 1 393 ? -7.895 -24.672 -5.129 1 97.62 393 CYS A C 1
ATOM 3156 O O . CYS A 1 393 ? -8.898 -24.109 -5.582 1 97.62 393 CYS A O 1
ATOM 3158 N N . MET A 1 394 ? -6.715 -24.234 -5.367 1 94.62 394 MET A N 1
ATOM 3159 C CA . MET A 1 394 ? -6.473 -23.078 -6.227 1 94.62 394 MET A CA 1
ATOM 3160 C C . MET A 1 394 ? -7.035 -23.312 -7.625 1 94.62 394 MET A C 1
ATOM 3162 O O . MET A 1 394 ? -7.621 -22.406 -8.227 1 94.62 394 MET A O 1
ATOM 3166 N N . GLY A 1 395 ? -6.812 -24.562 -8.086 1 94.69 395 GLY A N 1
ATOM 3167 C CA . GLY A 1 395 ? -7.281 -24.938 -9.406 1 94.69 395 GLY A CA 1
ATOM 3168 C C . GLY A 1 395 ? -8.734 -25.359 -9.43 1 94.69 395 GLY A C 1
ATOM 3169 O O . GLY A 1 395 ? -9.258 -25.766 -10.469 1 94.69 395 GLY A O 1
ATOM 3170 N N . LYS A 1 396 ? -9.383 -25.406 -8.336 1 95.31 396 LYS A N 1
ATOM 3171 C CA . LYS A 1 396 ? -10.797 -25.703 -8.195 1 95.31 396 LYS A CA 1
ATOM 3172 C C . LYS A 1 396 ? -11.102 -27.141 -8.594 1 95.31 396 LYS A C 1
ATOM 3174 O O . LYS A 1 396 ? -12.094 -27.406 -9.273 1 95.31 396 LYS A O 1
ATOM 3179 N N . SER A 1 397 ? -10.258 -27.984 -8.203 1 97.19 397 SER A N 1
ATOM 3180 C CA . SER A 1 397 ? -10.438 -29.375 -8.617 1 97.19 397 SER A CA 1
ATOM 3181 C C . SER A 1 397 ? -10.953 -30.234 -7.469 1 97.19 397 SER A C 1
ATOM 3183 O O . SER A 1 397 ? -10.18 -30.672 -6.617 1 97.19 397 SER A O 1
ATOM 3185 N N . LEU A 1 398 ? -12.195 -30.547 -7.543 1 98 398 LEU A N 1
ATOM 3186 C CA . LEU A 1 398 ? -12.805 -31.453 -6.574 1 98 398 LEU A CA 1
ATOM 3187 C C . LEU A 1 398 ? -12.281 -32.875 -6.75 1 98 398 LEU A C 1
ATOM 3189 O O . LEU A 1 398 ? -12.094 -33.594 -5.77 1 98 398 LEU A O 1
ATOM 3193 N N . ALA A 1 399 ? -12 -33.219 -7.973 1 98.12 399 ALA A N 1
ATOM 3194 C CA . ALA A 1 399 ? -11.555 -34.562 -8.289 1 98.12 399 ALA A CA 1
ATOM 3195 C C . ALA A 1 399 ? -10.242 -34.906 -7.59 1 98.12 399 ALA A C 1
ATOM 3197 O O . ALA A 1 399 ? -10.078 -35.969 -7.02 1 98.12 399 ALA A O 1
ATOM 3198 N N . VAL A 1 400 ? -9.344 -33.969 -7.629 1 98.69 400 VAL A N 1
ATOM 3199 C CA . VAL A 1 400 ? -8.047 -34.188 -7.012 1 98.69 400 VAL A CA 1
ATOM 3200 C C . VAL A 1 400 ? -8.195 -34.25 -5.492 1 98.69 400 VAL A C 1
ATOM 3202 O O . VAL A 1 400 ? -7.57 -35.062 -4.828 1 98.69 400 VAL A O 1
ATOM 3205 N N . CYS A 1 401 ? -9 -33.375 -4.934 1 98.62 401 CYS A N 1
ATOM 3206 C CA . CYS A 1 401 ? -9.234 -33.406 -3.494 1 98.62 401 CYS A CA 1
ATOM 3207 C C . CYS A 1 401 ? -9.812 -34.75 -3.061 1 98.62 401 CYS A C 1
ATOM 3209 O O . CYS A 1 401 ? -9.383 -35.312 -2.064 1 98.62 401 CYS A O 1
ATOM 3211 N N . LYS A 1 402 ? -10.742 -35.25 -3.848 1 98.25 402 LYS A N 1
ATOM 3212 C CA . LYS A 1 402 ? -11.352 -36.531 -3.541 1 98.25 402 LYS A CA 1
ATOM 3213 C C . LYS A 1 402 ? -10.344 -37.656 -3.674 1 98.25 402 LYS A C 1
ATOM 3215 O O . LYS A 1 402 ? -10.352 -38.594 -2.867 1 98.25 402 LYS A O 1
ATOM 3220 N N . PHE A 1 403 ? -9.57 -37.594 -4.672 1 98.38 403 PHE A N 1
ATOM 3221 C CA . PHE A 1 403 ? -8.508 -38.562 -4.871 1 98.38 403 PHE A CA 1
ATOM 3222 C C . PHE A 1 403 ? -7.617 -38.656 -3.639 1 98.38 403 PHE A C 1
ATOM 3224 O O . PHE A 1 403 ? -7.352 -39.75 -3.139 1 98.38 403 PHE A O 1
ATOM 3231 N N . VAL A 1 404 ? -7.184 -37.5 -3.146 1 98.5 404 VAL A N 1
ATOM 3232 C CA . VAL A 1 404 ? -6.309 -37.469 -1.979 1 98.5 404 VAL A CA 1
ATOM 3233 C C . VAL A 1 404 ? -7.051 -38.031 -0.763 1 98.5 404 VAL A C 1
ATOM 3235 O O . VAL A 1 404 ? -6.508 -38.844 -0.014 1 98.5 404 VAL A O 1
ATOM 3238 N N . GLY A 1 405 ? -8.289 -37.594 -0.605 1 97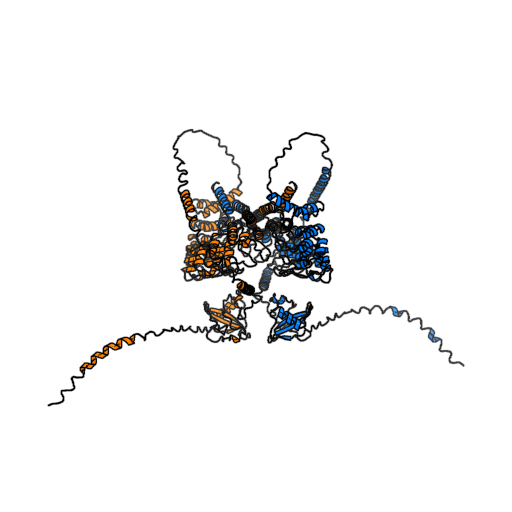.69 405 GLY A N 1
ATOM 3239 C CA . GLY A 1 405 ? -9.086 -38.031 0.531 1 97.69 405 GLY A CA 1
ATOM 3240 C C . GLY A 1 405 ? -9.328 -39.531 0.553 1 97.69 405 GLY A C 1
ATOM 3241 O O . GLY A 1 405 ? -9.453 -40.125 1.624 1 97.69 405 GLY A O 1
ATOM 3242 N N . SER A 1 406 ? -9.383 -40.125 -0.601 1 96.31 406 SER A N 1
ATOM 3243 C CA . SER A 1 406 ? -9.711 -41.562 -0.706 1 96.31 406 SER A CA 1
ATOM 3244 C C . SER A 1 406 ? -8.477 -42.438 -0.545 1 96.31 406 SER A C 1
ATOM 3246 O O . SER A 1 406 ? -8.578 -43.656 -0.445 1 96.31 406 SER A O 1
ATOM 3248 N N . ASN A 1 407 ? -7.375 -41.844 -0.55 1 96.12 407 ASN A N 1
ATOM 3249 C CA . ASN A 1 407 ? -6.129 -42.562 -0.37 1 96.12 407 ASN A CA 1
ATOM 3250 C C . ASN A 1 407 ? -5.586 -42.406 1.048 1 96.12 407 ASN A C 1
ATOM 3252 O O . ASN A 1 407 ? -5.078 -41.344 1.409 1 96.12 407 ASN A O 1
ATOM 3256 N N . LYS A 1 408 ? -5.52 -43.469 1.785 1 93.69 408 LYS A N 1
ATOM 3257 C CA . LYS A 1 408 ? -5.207 -43.438 3.211 1 93.69 408 LYS A CA 1
ATOM 3258 C C . LYS A 1 408 ? -3.791 -42.938 3.457 1 93.69 408 LYS A C 1
ATOM 3260 O O . LYS A 1 408 ? -3.529 -42.281 4.465 1 93.69 408 LYS A O 1
ATOM 3265 N N . ASN A 1 409 ? -2.926 -43.188 2.549 1 93.88 409 ASN A N 1
ATOM 3266 C CA . ASN A 1 409 ? -1.519 -42.844 2.74 1 93.88 409 ASN A CA 1
ATOM 3267 C C . ASN A 1 409 ? -1.273 -41.344 2.582 1 93.88 409 ASN A C 1
ATOM 3269 O O . ASN A 1 409 ? -0.253 -40.812 3.039 1 93.88 409 ASN A O 1
ATOM 3273 N N . ILE A 1 410 ? -2.184 -40.625 1.927 1 97.31 410 ILE A N 1
ATOM 3274 C CA . ILE A 1 410 ? -1.909 -39.219 1.666 1 97.31 410 ILE A CA 1
ATOM 3275 C C . ILE A 1 410 ? -3.1 -38.375 2.105 1 97.31 410 ILE A C 1
ATOM 3277 O O . ILE A 1 410 ? -3.098 -37.156 1.932 1 97.31 410 ILE A O 1
ATOM 3281 N N . SER A 1 411 ? -4.125 -38.906 2.715 1 96.81 411 SER A N 1
ATOM 3282 C CA . SER A 1 411 ? -5.344 -38.188 3.111 1 96.81 411 SER A CA 1
ATOM 3283 C C . SER A 1 411 ? -5.051 -37.094 4.133 1 96.81 411 SER A C 1
ATOM 3285 O O . SER A 1 411 ? -5.797 -36.125 4.238 1 96.81 411 SER A O 1
ATOM 3287 N N . HIS A 1 412 ? -3.955 -37.25 4.898 1 96.75 412 HIS A N 1
ATOM 3288 C CA . HIS A 1 412 ? -3.582 -36.281 5.906 1 96.75 412 HIS A CA 1
ATOM 3289 C C . HIS A 1 412 ? -3.277 -34.906 5.262 1 96.75 412 HIS A C 1
ATOM 3291 O O . HIS A 1 412 ? -3.346 -33.875 5.926 1 96.75 412 HIS A O 1
ATOM 3297 N N . LEU A 1 413 ? -2.996 -34.875 3.947 1 98.12 413 LEU A N 1
ATOM 3298 C CA . LEU A 1 413 ? -2.656 -33.656 3.223 1 98.12 413 LEU A CA 1
ATOM 3299 C C . LEU A 1 413 ? -3.842 -32.688 3.184 1 98.12 413 LEU A C 1
ATOM 3301 O O . LEU A 1 413 ? -3.664 -31.484 3.039 1 98.12 413 LEU A O 1
ATOM 3305 N N . LEU A 1 414 ? -5.039 -33.188 3.33 1 98.06 414 LEU A N 1
ATOM 3306 C CA . LEU A 1 414 ? -6.234 -32.344 3.346 1 98.06 414 LEU A CA 1
ATOM 3307 C C . LEU A 1 414 ? -6.199 -31.359 4.512 1 98.06 414 LEU A C 1
ATOM 3309 O O . LEU A 1 414 ? -6.754 -30.266 4.426 1 98.06 414 LEU A O 1
ATOM 3313 N N . HIS A 1 415 ? -5.539 -31.719 5.57 1 97.06 415 HIS A N 1
ATOM 3314 C CA . HIS A 1 415 ? -5.617 -31 6.832 1 97.06 415 HIS A CA 1
ATOM 3315 C C . HIS A 1 415 ? -4.352 -30.188 7.082 1 97.06 415 HIS A C 1
ATOM 3317 O O . HIS A 1 415 ? -4.305 -29.359 8 1 97.06 415 HIS A O 1
ATOM 3323 N N . GLU A 1 416 ? -3.383 -30.391 6.258 1 96.69 416 GLU A N 1
ATOM 3324 C CA . GLU A 1 416 ? -2.1 -29.734 6.465 1 96.69 416 GLU A CA 1
ATOM 3325 C C . GLU A 1 416 ? -2.178 -28.25 6.098 1 96.69 416 GLU A C 1
ATOM 3327 O O . GLU A 1 416 ? -2.967 -27.859 5.238 1 96.69 416 GLU A O 1
ATOM 3332 N N . LYS A 1 417 ? -1.379 -27.438 6.809 1 96.31 417 LYS A N 1
ATOM 3333 C CA . LYS A 1 417 ? -1.318 -26 6.586 1 96.31 417 LYS A CA 1
ATOM 3334 C C . LYS A 1 417 ? 0.008 -25.594 5.945 1 96.31 417 LYS A C 1
ATOM 3336 O O . LYS A 1 417 ? 1.017 -26.281 6.109 1 96.31 417 LYS A O 1
ATOM 3341 N N . ASN A 1 418 ? -0.006 -24.578 5.199 1 95.62 418 ASN A N 1
ATOM 3342 C CA . ASN A 1 418 ? 1.247 -24.047 4.66 1 95.62 418 ASN A CA 1
ATOM 3343 C C . ASN A 1 418 ? 2.014 -23.25 5.707 1 95.62 418 ASN A C 1
ATOM 3345 O O . ASN A 1 418 ? 1.635 -23.219 6.879 1 95.62 418 ASN A O 1
ATOM 3349 N N . ARG A 1 419 ? 3.082 -22.672 5.262 1 92.94 419 ARG A N 1
ATOM 3350 C CA . ARG A 1 419 ? 3.98 -21.953 6.156 1 92.94 419 ARG A CA 1
ATOM 3351 C C . ARG A 1 419 ? 3.26 -20.797 6.844 1 92.94 419 ARG A C 1
ATOM 3353 O O . ARG A 1 419 ? 3.561 -20.469 7.996 1 92.94 419 ARG A O 1
ATOM 3360 N N . GLU A 1 420 ? 2.246 -20.219 6.227 1 93.06 420 GLU A N 1
ATOM 3361 C CA . GLU A 1 420 ? 1.526 -19.062 6.75 1 93.06 420 GLU A CA 1
ATOM 3362 C C . GLU A 1 420 ? 0.306 -19.484 7.559 1 93.06 420 GLU A C 1
ATOM 3364 O O . GLU A 1 420 ? -0.491 -18.641 7.98 1 93.06 420 GLU A O 1
ATOM 3369 N N . GLY A 1 421 ? 0.089 -20.688 7.668 1 95.19 421 GLY A N 1
ATOM 3370 C CA . GLY A 1 421 ? -1.013 -21.203 8.469 1 95.19 421 GLY A CA 1
ATOM 3371 C C . GLY A 1 421 ? -2.301 -21.344 7.68 1 95.19 421 GLY A C 1
ATOM 3372 O O . GLY A 1 421 ? -3.377 -21.484 8.266 1 95.19 421 GLY A O 1
ATOM 3373 N N . TRP A 1 422 ? -2.174 -21.266 6.406 1 96.56 422 TRP A N 1
ATOM 3374 C CA . TRP A 1 422 ? -3.361 -21.469 5.582 1 96.56 422 TRP A CA 1
ATOM 3375 C C . TRP A 1 422 ? -3.641 -22.953 5.367 1 96.56 422 TRP A C 1
ATOM 3377 O O . TRP A 1 422 ? -2.734 -23.719 5.023 1 96.56 422 TRP A O 1
ATOM 3387 N N . SER A 1 423 ? -4.82 -23.328 5.578 1 96.31 423 SER A N 1
ATOM 3388 C CA . SER A 1 423 ? -5.273 -24.672 5.254 1 96.31 423 SER A CA 1
ATOM 3389 C C . SER A 1 423 ? -5.965 -24.719 3.895 1 96.31 423 SER A C 1
ATOM 3391 O O . SER A 1 423 ? -6.117 -23.688 3.24 1 96.31 423 SER A O 1
ATOM 3393 N N . SER A 1 424 ? -6.32 -25.922 3.518 1 97.69 424 SER A N 1
ATOM 3394 C CA . SER A 1 424 ? -6.988 -26.109 2.236 1 97.69 424 SER A CA 1
ATOM 3395 C C . SER A 1 424 ? -8.32 -25.375 2.189 1 97.69 424 SER A C 1
ATOM 3397 O O . SER A 1 424 ? -8.742 -24.906 1.128 1 97.69 424 SER A O 1
ATOM 3399 N N . ILE A 1 425 ? -8.906 -25.125 3.297 1 97.19 425 ILE A N 1
ATOM 3400 C CA . ILE A 1 425 ? -10.211 -24.469 3.348 1 97.19 425 ILE A CA 1
ATOM 3401 C C . ILE A 1 425 ? -10.055 -23 2.967 1 97.19 425 ILE A C 1
ATOM 3403 O O . ILE A 1 425 ? -10.938 -22.422 2.322 1 97.19 425 ILE A O 1
ATOM 3407 N N . GLN A 1 426 ? -9.062 -22.406 3.447 1 97 426 GLN A N 1
ATOM 3408 C CA . GLN A 1 426 ? -8.82 -21.016 3.092 1 97 426 GLN A CA 1
ATOM 3409 C C . GLN A 1 426 ? -8.531 -20.875 1.601 1 97 426 GLN A C 1
ATOM 3411 O O . GLN A 1 426 ? -8.969 -19.906 0.968 1 97 426 GLN A O 1
ATOM 3416 N N . TYR A 1 427 ? -7.777 -21.828 1.053 1 96.88 427 TYR A N 1
ATOM 3417 C CA . T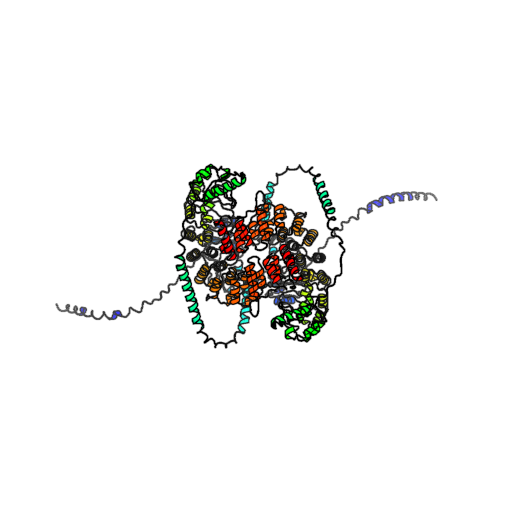YR A 1 427 ? -7.531 -21.828 -0.385 1 96.88 427 TYR A CA 1
ATOM 3418 C C . TYR A 1 427 ? -8.828 -21.984 -1.161 1 96.88 427 TYR A C 1
ATOM 3420 O O . TYR A 1 427 ? -9.047 -21.312 -2.168 1 96.88 427 TYR A O 1
ATOM 3428 N N . ALA A 1 428 ? -9.594 -22.844 -0.725 1 97.88 428 ALA A N 1
ATOM 3429 C CA . ALA A 1 428 ? -10.883 -23.078 -1.377 1 97.88 428 ALA A CA 1
ATOM 3430 C C . ALA A 1 428 ? -11.781 -21.859 -1.292 1 97.88 428 ALA A C 1
ATOM 3432 O O . ALA A 1 428 ? -12.461 -21.516 -2.26 1 97.88 428 ALA A O 1
ATOM 3433 N N . ALA A 1 429 ? -11.773 -21.219 -0.128 1 97.69 429 ALA A N 1
ATOM 3434 C CA . ALA A 1 429 ? -12.539 -19.984 0.029 1 97.69 429 ALA A CA 1
ATOM 3435 C C . ALA A 1 429 ? -12.039 -18.906 -0.924 1 97.69 429 ALA A C 1
ATOM 3437 O O . ALA A 1 429 ? -12.828 -18.172 -1.523 1 97.69 429 ALA A O 1
ATOM 3438 N N . LYS A 1 430 ? -10.766 -18.781 -1.049 1 95.5 430 LYS A N 1
ATOM 3439 C CA . LYS A 1 430 ? -10.141 -17.781 -1.91 1 95.5 430 LYS A CA 1
ATOM 3440 C C . LYS A 1 430 ? -10.477 -18.031 -3.377 1 95.5 430 LYS A C 1
ATOM 3442 O O . LYS A 1 430 ? -10.75 -17.094 -4.129 1 95.5 430 LYS A O 1
ATOM 3447 N N . SER A 1 431 ? -10.477 -19.312 -3.771 1 94 431 SER A N 1
ATOM 3448 C CA . SER A 1 431 ? -10.719 -19.656 -5.172 1 94 431 SER A CA 1
ATOM 3449 C C . SER A 1 431 ? -12.203 -19.562 -5.512 1 94 431 SER A C 1
ATOM 3451 O O . SER A 1 431 ? -12.578 -19.438 -6.68 1 94 431 SER A O 1
ATOM 3453 N N . GLY A 1 432 ? -13.07 -19.781 -4.551 1 94.69 432 GLY A N 1
ATOM 3454 C CA . GLY A 1 432 ? -14.492 -19.547 -4.738 1 94.69 432 GLY A CA 1
ATOM 3455 C C . GLY A 1 432 ? -15.25 -20.797 -5.18 1 94.69 432 GLY A C 1
ATOM 3456 O O . GLY A 1 432 ? -16.406 -20.703 -5.605 1 94.69 432 GLY A O 1
ATOM 3457 N N . ASN A 1 433 ? -14.625 -21.906 -5.16 1 94.88 433 ASN A N 1
ATOM 3458 C CA . ASN A 1 433 ? -15.312 -23.125 -5.559 1 94.88 433 ASN A CA 1
ATOM 3459 C C . ASN A 1 433 ? -16.078 -23.75 -4.391 1 94.88 433 ASN A C 1
ATOM 3461 O O . ASN A 1 433 ? -15.477 -24.359 -3.508 1 94.88 433 ASN A O 1
ATOM 3465 N N . LEU A 1 434 ? -17.375 -23.688 -4.492 1 97.62 434 LEU A N 1
ATOM 3466 C CA . LEU A 1 434 ? -18.234 -24.109 -3.395 1 97.62 434 LEU A CA 1
ATOM 3467 C C . LEU A 1 434 ? -18.172 -25.625 -3.191 1 97.62 434 LEU A C 1
ATOM 3469 O O . LEU A 1 434 ? -18.188 -26.094 -2.055 1 97.62 434 LEU A O 1
ATOM 3473 N N . GLU A 1 435 ? -18.094 -26.375 -4.254 1 97.75 435 GLU A N 1
ATOM 3474 C CA . GLU A 1 435 ? -18.094 -27.828 -4.148 1 97.75 435 GLU A CA 1
ATOM 3475 C C . GLU A 1 435 ? -16.828 -28.328 -3.438 1 97.75 435 GLU A C 1
ATOM 3477 O O . GLU A 1 435 ? -16.906 -29.219 -2.594 1 97.75 435 GLU A O 1
ATOM 3482 N N . VAL A 1 436 ? -15.734 -27.75 -3.818 1 98.44 436 VAL A N 1
ATOM 3483 C CA . VAL A 1 436 ? -14.492 -28.109 -3.148 1 98.44 436 VAL A CA 1
ATOM 3484 C C . VAL A 1 436 ? -14.57 -27.719 -1.672 1 98.44 436 VAL A C 1
ATOM 3486 O O . VAL A 1 436 ? -14.188 -28.5 -0.8 1 98.44 436 VAL A O 1
ATOM 3489 N N . PHE A 1 437 ? -15.094 -26.547 -1.41 1 98.56 437 PHE A N 1
ATOM 3490 C CA . PHE A 1 437 ? -15.219 -26.047 -0.044 1 98.56 437 PHE A CA 1
ATOM 3491 C C . PHE A 1 437 ? -16.078 -26.984 0.797 1 98.56 437 PHE A C 1
ATOM 3493 O O . PHE A 1 437 ? -15.664 -27.391 1.888 1 98.56 437 PHE A O 1
ATOM 3500 N N . LYS A 1 438 ? -17.219 -27.406 0.293 1 98.31 438 LYS A N 1
ATOM 3501 C CA . LYS A 1 438 ? -18.141 -28.312 0.991 1 98.31 438 LYS A CA 1
ATOM 3502 C C . LYS A 1 438 ? -17.484 -29.656 1.281 1 98.31 438 LYS A C 1
ATOM 3504 O O . LYS A 1 438 ? -17.625 -30.188 2.377 1 98.31 438 LYS A O 1
ATOM 3509 N N . TYR A 1 439 ? -16.797 -30.125 0.341 1 98.44 439 TYR A N 1
ATOM 3510 C CA . TYR A 1 439 ? -16.125 -31.406 0.5 1 98.44 439 TYR A CA 1
ATOM 3511 C C . TYR A 1 439 ? -15.125 -31.359 1.646 1 98.44 439 TYR A C 1
ATOM 3513 O O . TYR A 1 439 ? -15.055 -32.281 2.459 1 98.44 439 TYR A O 1
ATOM 3521 N N . LEU A 1 440 ? -14.32 -30.297 1.654 1 98.5 440 LEU A N 1
ATOM 3522 C CA . LEU A 1 440 ? -13.305 -30.172 2.693 1 98.5 440 LEU A CA 1
ATOM 3523 C C . LEU A 1 440 ? -13.945 -30.094 4.074 1 98.5 440 LEU A C 1
ATOM 3525 O O . LEU A 1 440 ? -13.445 -30.703 5.027 1 98.5 440 LEU A O 1
ATOM 3529 N N . VAL A 1 441 ? -15.07 -29.328 4.168 1 98 441 VAL A N 1
ATOM 3530 C CA . VAL A 1 441 ? -15.797 -29.266 5.434 1 98 441 VAL A CA 1
ATOM 3531 C C . VAL A 1 441 ? -16.297 -30.641 5.824 1 98 441 VAL A C 1
ATOM 3533 O O . VAL A 1 441 ? -16.156 -31.062 6.98 1 98 441 VAL A O 1
ATOM 3536 N N . ASP A 1 442 ? -16.828 -31.391 4.863 1 97.38 442 ASP A N 1
ATOM 3537 C CA . ASP A 1 442 ? -17.344 -32.719 5.105 1 97.38 442 ASP A CA 1
ATOM 3538 C C . ASP A 1 442 ? -16.234 -33.656 5.559 1 97.38 442 ASP A C 1
ATOM 3540 O O . ASP A 1 442 ? -16.484 -34.594 6.348 1 97.38 442 ASP A O 1
ATOM 3544 N N . GLU A 1 443 ? -15.055 -33.469 5.043 1 97.25 443 GLU A N 1
ATOM 3545 C CA . GLU A 1 443 ? -13.914 -34.312 5.375 1 97.25 443 GLU A CA 1
ATOM 3546 C C . GLU A 1 443 ? -13.312 -33.938 6.719 1 97.25 443 GLU A C 1
ATOM 3548 O O . GLU A 1 443 ? -12.328 -34.531 7.164 1 97.25 443 GLU A O 1
ATOM 3553 N N . GLY A 1 444 ? -13.82 -32.906 7.27 1 96.69 444 GLY A N 1
ATOM 3554 C CA . GLY A 1 444 ? -13.438 -32.562 8.633 1 96.69 444 GLY A CA 1
ATOM 3555 C C . GLY A 1 444 ? -12.328 -31.531 8.711 1 96.69 444 GLY A C 1
ATOM 3556 O O . GLY A 1 444 ? -11.727 -31.344 9.766 1 96.69 444 GLY A O 1
ATOM 3557 N N . VAL A 1 445 ? -11.961 -30.891 7.617 1 97.81 445 VAL A N 1
ATOM 3558 C CA . VAL A 1 445 ? -10.969 -29.828 7.684 1 97.81 445 VAL A CA 1
ATOM 3559 C C . VAL A 1 445 ? -11.484 -28.703 8.586 1 97.81 445 VAL A C 1
ATOM 3561 O O . VAL A 1 445 ? -12.656 -28.344 8.523 1 97.81 445 VAL A O 1
ATOM 3564 N N . ASP A 1 446 ? -10.648 -28.094 9.438 1 96.88 446 ASP A N 1
ATOM 3565 C CA . ASP A 1 446 ? -11.031 -27.109 10.445 1 96.88 446 ASP A CA 1
ATOM 3566 C C . ASP A 1 446 ? -11.5 -25.812 9.781 1 96.88 446 ASP A C 1
ATOM 3568 O O . ASP A 1 446 ? -10.68 -25.031 9.305 1 96.88 446 ASP A O 1
ATOM 3572 N N . ILE A 1 447 ? -12.727 -25.562 9.82 1 96.75 447 ILE A N 1
ATOM 3573 C CA . ILE A 1 447 ? -13.336 -24.406 9.172 1 96.75 447 ILE A CA 1
ATOM 3574 C C . ILE A 1 447 ? -13.008 -23.141 9.961 1 96.75 447 ILE A C 1
ATOM 3576 O O . ILE A 1 447 ? -13.125 -22.031 9.438 1 96.75 447 ILE A O 1
ATOM 3580 N N . GLU A 1 448 ? -12.602 -23.219 11.195 1 95.94 448 GLU A N 1
ATOM 3581 C CA . GLU A 1 448 ? -12.344 -22.078 12.062 1 95.94 448 GLU A CA 1
ATOM 3582 C C . GLU A 1 448 ? -10.875 -21.656 12.016 1 95.94 448 GLU A C 1
ATOM 3584 O O . GLU A 1 448 ? -10.461 -20.734 12.703 1 95.94 448 GLU A O 1
ATOM 3589 N N . ASN A 1 449 ? -10.141 -22.359 11.148 1 96.31 449 ASN A N 1
ATOM 3590 C CA . ASN A 1 449 ? -8.719 -22.062 11.039 1 96.31 449 ASN A CA 1
ATOM 3591 C C . ASN A 1 449 ? -8.484 -20.594 10.656 1 96.31 449 ASN A C 1
ATOM 3593 O O . ASN A 1 449 ? -9.211 -20.047 9.828 1 96.31 449 ASN A O 1
ATOM 3597 N N . LYS A 1 450 ? -7.414 -19.938 11.297 1 95.31 450 LYS A N 1
ATOM 3598 C CA . LYS A 1 450 ? -7.016 -18.562 10.984 1 95.31 450 LYS A CA 1
ATOM 3599 C C . LYS A 1 450 ? -5.578 -18.516 10.469 1 95.31 450 LYS A C 1
ATOM 3601 O O . LYS A 1 450 ? -4.727 -19.297 10.914 1 95.31 450 LYS A O 1
ATOM 3606 N N . SER A 1 451 ? -5.379 -17.641 9.539 1 95 451 SER A N 1
ATOM 3607 C CA . SER A 1 451 ? -4.012 -17.422 9.078 1 95 451 SER A CA 1
ATOM 3608 C C . SER A 1 451 ? -3.145 -16.844 10.195 1 95 451 SER A C 1
ATOM 3610 O O . SER A 1 451 ? -3.619 -16.062 11.023 1 95 451 SER A O 1
ATOM 3612 N N . GLN A 1 452 ? -1.903 -17.188 10.141 1 92.75 452 GLN A N 1
ATOM 3613 C CA . GLN A 1 452 ? -0.981 -16.781 11.195 1 92.75 452 GLN A CA 1
ATOM 3614 C C . GLN A 1 452 ? -0.583 -15.312 11.031 1 92.75 452 GLN A C 1
ATOM 3616 O O . GLN A 1 452 ? -0.455 -14.586 12.016 1 92.75 452 GLN A O 1
ATOM 3621 N N . LYS A 1 453 ? -0.46 -14.922 9.883 1 90.62 453 LYS A N 1
ATOM 3622 C CA . LYS A 1 453 ? 0.077 -13.594 9.609 1 90.62 453 LYS A CA 1
ATOM 3623 C C . LYS A 1 453 ? -1.001 -12.523 9.758 1 90.62 453 LYS A C 1
ATOM 3625 O O . LYS A 1 453 ? -0.768 -11.484 10.383 1 90.62 453 LYS A O 1
ATOM 3630 N N . THR A 1 454 ? -2.158 -12.719 9.289 1 94.12 454 THR A N 1
ATOM 3631 C CA . THR A 1 454 ? -3.168 -11.664 9.219 1 94.12 454 THR A CA 1
ATOM 3632 C C . THR A 1 454 ? -4.305 -11.938 10.203 1 94.12 454 THR A C 1
ATOM 3634 O O . THR A 1 454 ? -5.062 -11.031 10.547 1 94.12 454 THR A O 1
ATOM 3637 N N . GLY A 1 455 ? -4.523 -13.188 10.531 1 96.12 455 GLY A N 1
ATOM 3638 C CA . GLY A 1 455 ? -5.625 -13.562 11.406 1 96.12 455 GLY A CA 1
ATOM 3639 C C . GLY A 1 455 ? -6.938 -13.734 10.664 1 96.12 455 GLY A C 1
ATOM 3640 O O . GLY A 1 455 ? -8 -13.836 11.281 1 96.12 455 GLY A O 1
ATOM 3641 N N . LYS A 1 456 ? -6.879 -13.867 9.344 1 97.06 456 LYS A N 1
ATOM 3642 C CA . LYS A 1 456 ? -8.086 -14.047 8.547 1 97.06 456 LYS A CA 1
ATOM 3643 C C . LYS A 1 456 ? -8.57 -15.492 8.609 1 97.06 456 LYS A C 1
ATOM 3645 O O . LYS A 1 456 ? -7.766 -16.422 8.594 1 97.06 456 LYS A O 1
ATOM 3650 N N . ASN A 1 457 ? -9.797 -15.664 8.695 1 97.19 457 ASN A N 1
ATOM 3651 C CA . ASN A 1 457 ? -10.406 -16.984 8.508 1 97.19 457 ASN A CA 1
ATOM 3652 C C . ASN A 1 457 ? -11.039 -17.109 7.125 1 97.19 457 ASN A C 1
ATOM 3654 O O . ASN A 1 457 ? -10.914 -16.203 6.293 1 97.19 457 ASN A O 1
ATOM 3658 N N . CYS A 1 458 ? -11.625 -18.234 6.867 1 97.62 458 CYS A N 1
ATOM 3659 C CA . CYS A 1 458 ? -12.125 -18.516 5.527 1 97.62 458 CYS A CA 1
ATOM 3660 C C . CYS A 1 458 ? -13.281 -17.594 5.168 1 97.62 458 CYS A C 1
ATOM 3662 O O . CYS A 1 458 ? -13.477 -17.266 3.996 1 97.62 458 CYS A O 1
ATOM 3664 N N . LEU A 1 459 ? -14.109 -17.125 6.148 1 97.81 459 LEU A N 1
ATOM 3665 C CA . LEU A 1 459 ? -15.211 -16.219 5.855 1 97.81 459 LEU A CA 1
ATOM 3666 C C . LEU A 1 459 ? -14.688 -14.844 5.441 1 97.81 459 LEU A C 1
ATOM 3668 O O . LEU A 1 459 ? -15.195 -14.234 4.5 1 97.81 459 LEU A O 1
ATOM 3672 N N . HIS A 1 460 ? -13.695 -14.352 6.203 1 98.12 460 HIS A N 1
ATOM 3673 C CA . HIS A 1 460 ? -13.039 -13.117 5.797 1 98.12 460 HIS A CA 1
ATOM 3674 C C . HIS A 1 460 ? -12.578 -13.188 4.348 1 98.12 460 HIS A C 1
ATOM 3676 O O . HIS A 1 460 ? -12.844 -12.273 3.561 1 98.12 460 HIS A O 1
ATOM 3682 N N . THR A 1 461 ? -11.922 -14.289 4.004 1 97.44 461 THR A N 1
ATOM 3683 C CA . THR A 1 461 ? -11.367 -14.469 2.67 1 97.44 461 THR A CA 1
ATOM 3684 C C . THR A 1 461 ? -12.477 -14.547 1.623 1 97.44 461 THR A C 1
ATOM 3686 O O . THR A 1 461 ? -12.367 -13.938 0.553 1 97.44 461 THR A O 1
ATOM 3689 N N . ALA A 1 462 ? -13.445 -15.305 1.895 1 97.69 462 ALA A N 1
ATOM 3690 C CA . ALA A 1 462 ? -14.562 -15.43 0.968 1 97.69 462 ALA A CA 1
ATOM 3691 C C . ALA A 1 462 ? -15.234 -14.086 0.724 1 97.69 462 ALA A C 1
ATOM 3693 O O . ALA A 1 462 ? -15.578 -13.75 -0.414 1 97.69 462 ALA A O 1
ATOM 3694 N N . CYS A 1 463 ? -15.422 -13.273 1.789 1 97.19 463 CYS A N 1
ATOM 3695 C CA . CYS A 1 463 ? -16.016 -11.945 1.665 1 97.19 463 CYS A CA 1
ATOM 3696 C C . CYS A 1 463 ? -15.109 -11.023 0.853 1 97.19 463 CYS A C 1
ATOM 3698 O O . CYS A 1 463 ? -15.586 -10.273 0 1 97.19 463 CYS A O 1
ATOM 3700 N N . GLU A 1 464 ? -13.875 -11.109 1.144 1 96 464 GLU A N 1
ATOM 3701 C CA . GLU A 1 464 ? -12.898 -10.273 0.453 1 96 464 GLU A CA 1
ATOM 3702 C C . GLU A 1 464 ? -12.914 -10.539 -1.05 1 96 464 GLU A C 1
ATOM 3704 O O . GLU A 1 464 ? -12.711 -9.617 -1.847 1 96 464 GLU A O 1
ATOM 3709 N N . LYS A 1 465 ? -13.117 -11.82 -1.385 1 94.75 465 LYS A N 1
ATOM 3710 C CA . LYS A 1 465 ? -13.062 -12.195 -2.795 1 94.75 465 LYS A CA 1
ATOM 3711 C C . LYS A 1 465 ? -14.445 -12.141 -3.438 1 94.75 465 LYS A C 1
ATOM 3713 O O . LYS A 1 465 ? -14.578 -12.359 -4.645 1 94.75 465 LYS A O 1
ATOM 3718 N N . GLY A 1 466 ? -15.453 -11.844 -2.691 1 94.12 466 GLY A N 1
ATOM 3719 C CA . GLY A 1 466 ? -16.797 -11.672 -3.219 1 94.12 466 GLY A CA 1
ATOM 3720 C C . GLY A 1 466 ? -17.453 -12.984 -3.586 1 94.12 466 GLY A C 1
ATOM 3721 O O . GLY A 1 466 ? -18.172 -13.07 -4.594 1 94.12 466 GLY A O 1
ATOM 3722 N N . HIS A 1 467 ? -17.172 -14.031 -2.896 1 96.06 467 HIS A N 1
ATOM 3723 C CA . HIS A 1 467 ? -17.781 -15.328 -3.15 1 96.06 467 HIS A CA 1
ATOM 3724 C C . HIS A 1 467 ? -19.016 -15.531 -2.279 1 96.06 467 HIS A C 1
ATOM 3726 O O . HIS A 1 467 ? -18.953 -16.203 -1.243 1 96.06 467 HIS A O 1
ATOM 3732 N N . LEU A 1 468 ? -20.141 -15.039 -2.758 1 96.06 468 LEU A N 1
ATOM 3733 C CA . LEU A 1 468 ? -21.391 -14.953 -2.01 1 96.06 468 LEU A CA 1
ATOM 3734 C C . LEU A 1 468 ? -21.859 -16.344 -1.585 1 96.06 468 LEU A C 1
ATOM 3736 O O . LEU A 1 468 ? -22.234 -16.547 -0.429 1 96.06 468 LEU A O 1
ATOM 3740 N N . LYS A 1 469 ? -21.781 -17.312 -2.463 1 96.88 469 LYS A N 1
ATOM 3741 C CA . LYS A 1 469 ? -22.297 -18.641 -2.17 1 96.88 469 LYS A CA 1
ATOM 3742 C C . LYS A 1 469 ? -21.5 -19.312 -1.049 1 96.88 469 LYS A C 1
ATOM 3744 O O . LYS A 1 469 ? -22.078 -20.016 -0.212 1 96.88 469 LYS A O 1
ATOM 3749 N N . ILE A 1 470 ? -20.219 -19.094 -1.121 1 98 470 ILE A N 1
ATOM 3750 C CA . ILE A 1 470 ? -19.375 -19.641 -0.063 1 98 470 ILE A CA 1
ATOM 3751 C C . ILE A 1 470 ? -19.688 -18.938 1.258 1 98 470 ILE A C 1
ATOM 3753 O O . ILE A 1 470 ? -19.766 -19.578 2.307 1 98 470 ILE A O 1
ATOM 3757 N N . CYS A 1 471 ? -19.844 -17.594 1.243 1 97.19 471 CYS A N 1
ATOM 3758 C CA . CYS A 1 471 ? -20.203 -16.844 2.439 1 97.19 471 CYS A CA 1
ATOM 3759 C C . CYS A 1 471 ? -21.5 -17.391 3.057 1 97.19 471 CYS A C 1
ATOM 3761 O O . CYS A 1 471 ? -21.547 -17.625 4.266 1 97.19 471 CYS A O 1
ATOM 3763 N N . GLU A 1 472 ? -22.469 -17.609 2.246 1 95.94 472 GLU A N 1
ATOM 3764 C CA . GLU A 1 472 ? -23.75 -18.125 2.709 1 95.94 472 GLU A CA 1
ATOM 3765 C C . GLU A 1 472 ? -23.609 -19.5 3.357 1 95.94 472 GLU A C 1
ATOM 3767 O O . GLU A 1 472 ? -24.172 -19.766 4.414 1 95.94 472 GLU A O 1
ATOM 3772 N N . TYR A 1 473 ? -22.844 -20.281 2.672 1 97.31 473 TYR A N 1
ATOM 3773 C CA . TYR A 1 473 ? -22.625 -21.641 3.193 1 97.31 473 TYR A CA 1
ATOM 3774 C C . TYR A 1 473 ? -21.938 -21.594 4.551 1 97.31 473 TYR A C 1
ATOM 3776 O O . TYR A 1 473 ? -22.328 -22.312 5.473 1 97.31 473 TYR A O 1
ATOM 3784 N N . ILE A 1 474 ? -20.906 -20.797 4.688 1 97.25 474 ILE A N 1
ATOM 3785 C CA . ILE A 1 474 ? -20.156 -20.688 5.941 1 97.25 474 ILE A CA 1
ATOM 3786 C C . ILE A 1 474 ? -21.078 -20.188 7.047 1 97.25 474 ILE A C 1
ATOM 3788 O O . ILE A 1 474 ? -21.078 -20.719 8.156 1 97.25 474 ILE A O 1
ATOM 3792 N N . LEU A 1 475 ? -21.875 -19.156 6.742 1 94.12 475 LEU A N 1
ATOM 3793 C CA . LEU A 1 475 ? -22.75 -18.562 7.738 1 94.12 475 LEU A CA 1
ATOM 3794 C C . LEU A 1 475 ? -23.812 -19.547 8.195 1 94.12 475 LEU A C 1
ATOM 3796 O O . LEU A 1 475 ? -24.281 -19.484 9.336 1 94.12 475 LEU A O 1
ATOM 3800 N N . LYS A 1 476 ? -24.188 -20.438 7.328 1 93.56 476 LYS A N 1
ATOM 3801 C CA . LYS A 1 476 ? -25.141 -21.484 7.695 1 93.56 476 LYS A CA 1
ATOM 3802 C C . LYS A 1 476 ? -24.469 -22.547 8.547 1 93.56 476 LYS A C 1
ATOM 3804 O O . LYS A 1 476 ? -25.062 -23.047 9.508 1 93.56 476 LYS A O 1
ATOM 3809 N N . THR A 1 477 ? -23.266 -22.906 8.211 1 94.75 477 THR A N 1
ATOM 3810 C CA . THR A 1 477 ? -22.562 -24.031 8.836 1 94.75 477 THR A CA 1
ATOM 3811 C C . THR A 1 477 ? -21.922 -23.594 10.156 1 94.75 477 THR A C 1
ATOM 3813 O O . THR A 1 477 ? -21.922 -24.359 11.125 1 94.75 477 THR A O 1
ATOM 3816 N N . LYS A 1 478 ? -21.297 -22.453 10.125 1 94.56 478 LYS A N 1
ATOM 3817 C CA . LYS A 1 478 ? -20.594 -21.938 11.305 1 94.56 478 LYS A CA 1
ATOM 3818 C C . LYS A 1 478 ? -20.859 -20.438 11.484 1 94.56 478 LYS A C 1
ATOM 3820 O O . LYS A 1 478 ? -19.969 -19.625 11.305 1 94.56 478 LYS A O 1
ATOM 3825 N N . PRO A 1 479 ? -22.031 -20.094 12 1 91.69 479 PRO A N 1
ATOM 3826 C CA . PRO A 1 479 ? -22.438 -18.688 12.109 1 91.69 479 PRO A CA 1
ATOM 3827 C C . PRO A 1 479 ? -21.531 -17.906 13.055 1 91.69 479 PRO A C 1
ATOM 3829 O O . PRO A 1 479 ? -21.406 -16.688 12.922 1 91.69 479 PRO A O 1
ATOM 3832 N N . GLY A 1 480 ? -20.875 -18.531 13.977 1 90.44 480 GLY A N 1
ATOM 3833 C CA . GLY A 1 480 ? -20 -17.859 14.93 1 90.44 480 GLY A CA 1
ATOM 3834 C C . GLY A 1 480 ? -18.844 -17.125 14.266 1 90.44 480 GLY A C 1
ATOM 3835 O O . GLY A 1 480 ? -18.281 -16.188 14.836 1 90.44 480 GLY A O 1
ATOM 3836 N N . LEU A 1 481 ? -18.484 -17.469 13 1 94.19 481 LEU A N 1
ATOM 3837 C CA . LEU A 1 481 ? -17.375 -16.859 12.281 1 94.19 481 LEU A CA 1
ATOM 3838 C C . LEU A 1 481 ? -17.719 -15.414 11.891 1 94.19 481 LEU A C 1
ATOM 3840 O O . LEU A 1 481 ? -16.828 -14.625 11.57 1 94.19 481 LEU A O 1
ATOM 3844 N N . LEU A 1 482 ? -18.938 -15.062 11.992 1 91.81 482 LEU A N 1
ATOM 3845 C CA . LEU A 1 482 ? -19.422 -13.742 11.617 1 91.81 482 LEU A CA 1
ATOM 3846 C C . LEU A 1 482 ? -18.844 -12.664 12.531 1 91.81 482 LEU A C 1
ATOM 3848 O O . LEU A 1 482 ? -18.594 -11.539 12.086 1 91.81 482 LEU A O 1
ATOM 3852 N N . THR A 1 483 ? -18.625 -12.938 13.75 1 91.12 483 THR A N 1
ATOM 3853 C CA . THR A 1 483 ? -18.25 -11.922 14.727 1 91.12 483 THR A CA 1
ATOM 3854 C C . THR A 1 483 ? -16.75 -11.969 14.984 1 91.12 483 THR A C 1
ATOM 3856 O O . THR A 1 483 ? -16.234 -11.242 15.844 1 91.12 483 THR A O 1
ATOM 3859 N N . GLU A 1 484 ? -16.047 -12.758 14.203 1 93.69 484 GLU A N 1
ATOM 3860 C CA . GLU A 1 484 ? -14.602 -12.852 14.383 1 93.69 484 GLU A CA 1
ATOM 3861 C C . GLU A 1 484 ? -13.891 -11.672 13.711 1 93.69 484 GLU A C 1
ATOM 3863 O O . GLU A 1 484 ? -14.383 -11.125 12.727 1 93.69 484 GLU A O 1
ATOM 3868 N N . LEU A 1 485 ? -12.734 -11.281 14.305 1 96.12 485 LEU A N 1
ATOM 3869 C CA . LEU A 1 485 ? -11.922 -10.18 13.812 1 96.12 485 LEU A CA 1
ATOM 3870 C C . LEU A 1 485 ? -10.547 -10.672 13.375 1 96.12 485 LEU A C 1
ATOM 3872 O O . LEU A 1 485 ? -10.047 -11.672 13.883 1 96.12 485 LEU A O 1
ATOM 3876 N N . ASP A 1 486 ? -10.008 -10.023 12.406 1 96.12 486 ASP A N 1
ATOM 3877 C CA . ASP A 1 486 ? -8.617 -10.305 12.086 1 96.12 486 ASP A CA 1
ATOM 3878 C C . ASP A 1 486 ? -7.672 -9.523 13 1 96.12 486 ASP A C 1
ATOM 3880 O O . ASP A 1 486 ? -8.102 -8.961 14.016 1 96.12 486 ASP A O 1
ATOM 3884 N N . LYS A 1 487 ? -6.387 -9.508 12.703 1 95.12 487 LYS A N 1
ATOM 3885 C CA . LYS A 1 487 ? -5.383 -8.898 13.578 1 95.12 487 LYS A CA 1
ATOM 3886 C C . LYS A 1 487 ? -5.516 -7.383 13.586 1 95.12 487 LYS A C 1
ATOM 3888 O O . LYS A 1 487 ? -5.082 -6.727 14.539 1 95.12 487 LYS A O 1
ATOM 3893 N N . ASN A 1 488 ? -6.113 -6.793 12.547 1 96 488 ASN A N 1
ATOM 3894 C CA . ASN A 1 488 ? -6.328 -5.355 12.477 1 96 488 ASN A CA 1
ATOM 3895 C C . ASN A 1 488 ? -7.734 -4.973 12.93 1 96 488 ASN A C 1
ATOM 3897 O O . ASN A 1 488 ? -8.219 -3.881 12.625 1 96 488 ASN A O 1
ATOM 3901 N N . MET A 1 489 ? -8.422 -5.906 13.516 1 97.12 489 MET A N 1
ATOM 3902 C CA . MET A 1 489 ? -9.766 -5.723 14.062 1 97.12 489 MET A CA 1
ATOM 3903 C C . MET A 1 489 ? -10.781 -5.5 12.945 1 97.12 489 MET A C 1
ATOM 3905 O O . MET A 1 489 ? -11.758 -4.77 13.133 1 97.12 489 MET A O 1
ATOM 3909 N N . GLN A 1 490 ? -10.461 -6.008 11.836 1 97.62 490 GLN A N 1
ATOM 3910 C CA . GLN A 1 490 ? -11.438 -5.973 10.75 1 97.62 490 GLN A CA 1
ATOM 3911 C C . GLN A 1 490 ? -12.438 -7.121 10.875 1 97.62 490 GLN A C 1
ATOM 3913 O O . GLN A 1 490 ? -12.055 -8.25 11.188 1 97.62 490 GLN A O 1
ATOM 3918 N N . HIS A 1 491 ? -13.617 -6.828 10.773 1 96.12 491 HIS A N 1
ATOM 3919 C CA . HIS A 1 491 ? -14.656 -7.848 10.695 1 96.12 491 HIS A CA 1
ATOM 3920 C C . HIS A 1 491 ? -15.086 -8.086 9.25 1 96.12 491 HIS A C 1
ATOM 3922 O O . HIS A 1 491 ? -14.555 -7.469 8.328 1 96.12 491 HIS A O 1
ATOM 3928 N N . VAL A 1 492 ? -15.992 -8.992 9.023 1 95.88 492 VAL A N 1
ATOM 3929 C CA . VAL A 1 492 ? -16.359 -9.469 7.691 1 95.88 492 VAL A CA 1
ATOM 3930 C C . VAL A 1 492 ? -16.906 -8.312 6.855 1 95.88 492 VAL A C 1
ATOM 3932 O O . VAL A 1 492 ? -16.75 -8.297 5.633 1 95.88 492 VAL A O 1
ATOM 3935 N N . GLY A 1 493 ? -17.531 -7.312 7.504 1 96.5 493 GLY A N 1
ATOM 3936 C CA . GLY A 1 493 ? -18.031 -6.16 6.781 1 96.5 493 GLY A CA 1
ATOM 3937 C C . GLY A 1 493 ? -16.953 -5.387 6.055 1 96.5 493 GLY A C 1
ATOM 3938 O O . GLY A 1 493 ? -17.156 -4.914 4.934 1 96.5 493 GLY A O 1
ATOM 3939 N N . HIS A 1 494 ? -15.812 -5.223 6.699 1 98.12 494 HIS A N 1
ATOM 3940 C CA . HIS A 1 494 ? -14.695 -4.527 6.074 1 98.12 494 HIS A CA 1
ATOM 3941 C C . HIS A 1 494 ? -14.258 -5.23 4.793 1 98.12 494 HIS A C 1
ATOM 3943 O O . HIS A 1 494 ? -13.969 -4.574 3.791 1 98.12 494 HIS A O 1
ATOM 3949 N N . PHE A 1 495 ? -14.234 -6.523 4.82 1 97.94 495 PHE A N 1
ATOM 3950 C CA . PHE A 1 495 ? -13.805 -7.305 3.666 1 97.94 495 PHE A CA 1
ATOM 3951 C C . PHE A 1 495 ? -14.859 -7.277 2.568 1 97.94 495 PHE A C 1
ATOM 3953 O O . PHE A 1 495 ? -14.523 -7.246 1.381 1 97.94 495 PHE A O 1
ATOM 3960 N N . ALA A 1 496 ? -16.078 -7.293 2.945 1 97.12 496 ALA A N 1
ATOM 3961 C CA . ALA A 1 496 ? -17.141 -7.105 1.968 1 97.12 496 ALA A CA 1
ATOM 3962 C C . ALA A 1 496 ? -17.031 -5.742 1.292 1 97.12 496 ALA A C 1
ATOM 3964 O O . ALA A 1 496 ? -17.234 -5.625 0.08 1 97.12 496 ALA A O 1
ATOM 3965 N N . ALA A 1 497 ? -16.75 -4.691 2.094 1 98 497 ALA A N 1
ATOM 3966 C CA . ALA A 1 497 ? -16.562 -3.35 1.55 1 98 497 ALA A CA 1
ATOM 3967 C C . ALA A 1 497 ? -15.422 -3.322 0.531 1 98 497 ALA A C 1
ATOM 3969 O O . ALA A 1 497 ? -15.516 -2.639 -0.492 1 98 497 ALA A O 1
ATOM 3970 N N . LYS A 1 498 ? -14.375 -4.035 0.817 1 96.56 498 LYS A N 1
ATOM 3971 C CA . LYS A 1 498 ? -13.219 -4.113 -0.072 1 96.56 498 LYS A CA 1
ATOM 3972 C C . LYS A 1 498 ? -13.594 -4.746 -1.408 1 96.56 498 LYS A C 1
ATOM 3974 O O . LYS A 1 498 ? -13.188 -4.266 -2.467 1 96.56 498 LYS A O 1
ATOM 3979 N N . SER A 1 499 ? -14.367 -5.809 -1.371 1 94.44 499 SER A N 1
ATOM 3980 C CA . SER A 1 499 ? -14.75 -6.508 -2.592 1 94.44 499 SER A CA 1
ATOM 3981 C C . SER A 1 499 ? -15.773 -5.703 -3.395 1 94.44 499 SER A C 1
ATOM 3983 O O . SER A 1 499 ? -15.859 -5.848 -4.617 1 94.44 499 SER A O 1
ATOM 3985 N N . GLY A 1 500 ? -16.562 -4.941 -2.736 1 94.94 500 GLY A N 1
ATOM 3986 C CA . GLY A 1 500 ? -17.578 -4.152 -3.396 1 94.94 500 GLY A CA 1
ATOM 3987 C C . GLY A 1 500 ? -18.859 -4.934 -3.666 1 94.94 500 GLY A C 1
ATOM 3988 O O . GLY A 1 500 ? -19.75 -4.453 -4.363 1 94.94 500 GLY A O 1
ATOM 3989 N N . ASP A 1 501 ? -18.953 -6.098 -3.145 1 94.06 501 ASP A N 1
ATOM 3990 C CA . ASP A 1 501 ? -20.125 -6.934 -3.369 1 94.06 501 ASP A CA 1
ATOM 3991 C C . ASP A 1 501 ? -21.266 -6.527 -2.441 1 94.06 501 ASP A C 1
ATOM 3993 O O . ASP A 1 501 ? -21.328 -6.969 -1.292 1 94.06 501 ASP A O 1
ATOM 3997 N N . VAL A 1 502 ? -22.203 -5.824 -2.967 1 96.56 502 VAL A N 1
ATOM 3998 C CA . VAL A 1 502 ? -23.297 -5.246 -2.188 1 96.56 502 VAL A CA 1
ATOM 3999 C C . VAL A 1 502 ? -24.203 -6.355 -1.661 1 96.56 502 VAL A C 1
ATOM 4001 O O . VAL A 1 502 ? -24.797 -6.227 -0.584 1 96.56 502 VAL A O 1
ATOM 4004 N N . GLU A 1 503 ? -24.281 -7.469 -2.406 1 96 503 GLU A N 1
ATOM 4005 C CA . GLU A 1 503 ? -25.125 -8.578 -1.986 1 96 503 GLU A CA 1
ATOM 4006 C C . GLU A 1 503 ? -24.594 -9.242 -0.72 1 96 503 GLU A C 1
ATOM 4008 O O . GLU A 1 503 ? -25.359 -9.641 0.154 1 96 503 GLU A O 1
ATOM 4013 N N . ILE A 1 504 ? -23.266 -9.359 -0.705 1 96.62 504 ILE A N 1
ATOM 4014 C CA . ILE A 1 504 ? -22.672 -9.93 0.493 1 96.62 504 ILE A CA 1
ATOM 4015 C C . ILE A 1 504 ? -22.969 -9.047 1.7 1 96.62 504 ILE A C 1
ATOM 4017 O O . ILE A 1 504 ? -23.359 -9.547 2.756 1 96.62 504 ILE A O 1
ATOM 4021 N N . LEU A 1 505 ? -22.734 -7.734 1.586 1 95.88 505 LEU A N 1
ATOM 4022 C CA . LEU A 1 505 ? -23.047 -6.832 2.691 1 95.88 505 LEU A CA 1
ATOM 4023 C C . LEU A 1 505 ? -24.516 -6.934 3.092 1 95.88 505 LEU A C 1
ATOM 4025 O O . LEU A 1 505 ? -24.828 -6.957 4.281 1 95.88 505 LEU A O 1
ATOM 4029 N N . GLN A 1 506 ? -25.422 -7.059 2.105 1 94.88 506 GLN A N 1
ATOM 4030 C CA . GLN A 1 506 ? -26.844 -7.203 2.391 1 94.88 506 GLN A CA 1
ATOM 4031 C C . GLN A 1 506 ? -27.125 -8.484 3.166 1 94.88 506 GLN A C 1
ATOM 4033 O O . GLN A 1 506 ? -27.906 -8.492 4.109 1 94.88 506 GLN A O 1
ATOM 4038 N N . HIS A 1 507 ? -26.453 -9.5 2.734 1 93.56 507 HIS A N 1
ATOM 4039 C CA . HIS A 1 507 ? -26.625 -10.781 3.418 1 93.56 507 HIS A CA 1
ATOM 4040 C C . HIS A 1 507 ? -26.156 -10.695 4.867 1 93.56 507 HIS A C 1
ATOM 4042 O O . HIS A 1 507 ? -26.781 -11.273 5.762 1 93.56 507 HIS A O 1
ATOM 4048 N N . LEU A 1 508 ? -25.062 -10.016 5.082 1 93.38 508 LEU A N 1
ATOM 4049 C CA . LEU A 1 508 ? -24.547 -9.82 6.434 1 93.38 508 LEU A CA 1
ATOM 4050 C C . LEU A 1 508 ? -25.516 -8.992 7.27 1 93.38 508 LEU A C 1
ATOM 4052 O O . LEU A 1 508 ? -25.75 -9.297 8.438 1 93.38 508 LEU A O 1
ATOM 4056 N N . LEU A 1 509 ? -26.094 -7.965 6.695 1 92 509 LEU A N 1
ATOM 4057 C CA . LEU A 1 509 ? -27.031 -7.078 7.379 1 92 509 LEU A CA 1
ATOM 4058 C C . LEU A 1 509 ? -28.312 -7.824 7.746 1 92 509 LEU A C 1
ATOM 4060 O O . LEU A 1 509 ? -28.906 -7.559 8.789 1 92 509 LEU A O 1
ATOM 4064 N N . ASP A 1 510 ? -28.641 -8.766 6.887 1 89 510 ASP A N 1
ATOM 4065 C CA . ASP A 1 510 ? -29.906 -9.492 7.074 1 89 510 ASP A CA 1
ATOM 4066 C C . ASP A 1 510 ? -29.719 -10.656 8.047 1 89 510 ASP A C 1
ATOM 4068 O O . ASP A 1 510 ? -30.703 -11.219 8.531 1 89 510 ASP A O 1
ATOM 4072 N N . HIS A 1 511 ? -28.5 -10.953 8.227 1 84.12 511 HIS A N 1
ATOM 4073 C CA . HIS A 1 511 ? -28.25 -12.133 9.055 1 84.12 511 HIS A CA 1
ATOM 4074 C C . HIS A 1 511 ? -28.625 -11.867 10.508 1 84.12 511 HIS A C 1
ATOM 4076 O O . HIS A 1 511 ? -28.297 -10.812 11.062 1 84.12 511 HIS A O 1
ATOM 4082 N N . SER A 1 512 ? -29.328 -12.766 11.102 1 68.44 512 SER A N 1
ATOM 4083 C CA . SER A 1 512 ? -29.953 -12.625 12.406 1 68.44 512 SER A CA 1
ATOM 4084 C C . SER A 1 512 ? -28.906 -12.406 13.5 1 68.44 512 SER A C 1
ATOM 4086 O O . SER A 1 512 ? -29.188 -11.742 14.5 1 68.44 512 SER A O 1
ATOM 4088 N N . LEU A 1 513 ? -27.766 -12.938 13.312 1 69.94 513 LEU A N 1
ATOM 4089 C CA . LEU A 1 513 ? -26.75 -12.883 14.359 1 69.94 513 LEU A CA 1
ATOM 4090 C C . LEU A 1 513 ? -26 -11.555 14.312 1 69.94 513 LEU A C 1
ATOM 4092 O O . LEU A 1 513 ? -25.266 -11.219 15.234 1 69.94 513 LEU A O 1
ATOM 4096 N N . VAL A 1 514 ? -26.203 -10.938 13.242 1 65.38 514 VAL A N 1
ATOM 4097 C CA . VAL A 1 514 ? -25.438 -9.703 13.117 1 65.38 514 VAL A CA 1
ATOM 4098 C C . VAL A 1 514 ? -26.25 -8.531 13.672 1 65.38 514 VAL A C 1
ATOM 4100 O O . VAL A 1 514 ? -27.359 -8.258 13.211 1 65.38 514 VAL A O 1
ATOM 4103 N N . ASP A 1 515 ? -25.766 -8.102 14.828 1 72.88 515 ASP A N 1
ATOM 4104 C CA . ASP A 1 515 ? -26.219 -6.797 15.297 1 72.88 515 ASP A CA 1
ATOM 4105 C C . ASP A 1 515 ? -25.641 -5.68 14.422 1 72.88 515 ASP A C 1
ATOM 4107 O O . ASP A 1 515 ? -24.438 -5.594 14.219 1 72.88 515 ASP A O 1
ATOM 4111 N N . ASN A 1 516 ? -26.562 -4.973 13.797 1 80.62 516 ASN A N 1
ATOM 4112 C CA . ASN A 1 516 ? -26.156 -3.828 12.984 1 80.62 516 ASN A CA 1
ATOM 4113 C C . ASN A 1 516 ? -25.078 -2.996 13.688 1 80.62 516 ASN A C 1
ATOM 4115 O O . ASN A 1 516 ? -24.219 -2.404 13.039 1 80.62 516 ASN A O 1
ATOM 4119 N N . ALA A 1 517 ? -25.156 -3.193 14.953 1 85 517 ALA A N 1
ATOM 4120 C CA . ALA A 1 517 ? -24.188 -2.443 15.742 1 85 517 ALA A CA 1
ATOM 4121 C C . ALA A 1 517 ? -22.781 -3 15.547 1 85 517 ALA A C 1
ATOM 4123 O O . ALA A 1 517 ? -21.797 -2.252 15.57 1 85 517 ALA A O 1
ATOM 4124 N N . PHE A 1 518 ? -22.734 -4.238 15.242 1 90.38 518 PHE A N 1
ATOM 4125 C CA . PHE A 1 518 ? -21.422 -4.875 15.07 1 90.38 518 PHE A CA 1
ATOM 4126 C C . PHE A 1 518 ? -20.766 -4.414 13.773 1 90.38 518 PHE A C 1
ATOM 4128 O O . PHE A 1 518 ? -19.562 -4.168 13.742 1 90.38 518 PHE A O 1
ATOM 4135 N N . LEU A 1 519 ? -21.5 -4.246 12.766 1 93 519 LEU A N 1
ATOM 4136 C CA . LEU A 1 519 ? -20.984 -3.848 11.461 1 93 519 LEU A CA 1
ATOM 4137 C C . LEU A 1 519 ? -20.594 -2.375 11.461 1 93 519 LEU A C 1
ATOM 4139 O O . LEU A 1 519 ? -19.891 -1.915 10.547 1 93 519 LEU A O 1
ATOM 4143 N N . GLN A 1 520 ? -20.969 -1.67 12.5 1 94.5 520 GLN A N 1
ATOM 4144 C CA . GLN A 1 520 ? -20.656 -0.248 12.594 1 94.5 520 GLN A CA 1
ATOM 4145 C C . GLN A 1 520 ? -19.312 -0.024 13.266 1 94.5 520 GLN A C 1
ATOM 4147 O O . GLN A 1 520 ? -18.766 1.081 13.227 1 94.5 520 GLN A O 1
ATOM 4152 N N . LYS A 1 521 ? -18.859 -1.051 13.852 1 94.88 521 LYS A N 1
ATOM 4153 C CA . LYS A 1 521 ? -17.594 -0.92 14.578 1 94.88 521 LYS A CA 1
ATOM 4154 C C . LYS A 1 521 ? -16.438 -0.709 13.617 1 94.88 521 LYS A C 1
ATOM 4156 O O . LYS A 1 521 ? -16.312 -1.406 12.609 1 94.88 521 LYS A O 1
ATOM 4161 N N . PRO A 1 522 ? -15.562 0.315 13.875 1 96.94 522 PRO A N 1
ATOM 4162 C CA . PRO A 1 522 ? -14.391 0.537 13.023 1 96.94 522 PRO A CA 1
ATOM 4163 C C . PRO A 1 522 ? -13.258 -0.446 13.305 1 96.94 522 PRO A C 1
ATOM 4165 O O . PRO A 1 522 ? -13.266 -1.109 14.344 1 96.94 522 PRO A O 1
ATOM 4168 N N . ALA A 1 523 ? -12.391 -0.65 12.352 1 97.31 523 ALA A N 1
ATOM 4169 C CA . ALA A 1 523 ? -11.141 -1.378 12.547 1 97.31 523 ALA A CA 1
ATOM 4170 C C . ALA A 1 523 ? -10.102 -0.505 13.242 1 97.31 523 ALA A C 1
ATOM 4172 O O . ALA A 1 523 ? -10.43 0.544 13.797 1 97.31 523 ALA A O 1
ATOM 4173 N N . THR A 1 524 ? -8.867 -1.036 13.281 1 95.25 524 THR A N 1
ATOM 4174 C CA . THR A 1 524 ? -7.766 -0.269 13.844 1 95.25 524 THR A CA 1
ATOM 4175 C C . THR A 1 524 ? -7.664 1.103 13.18 1 95.25 524 THR A C 1
ATOM 4177 O O . THR A 1 524 ? -7.922 1.238 11.984 1 95.25 524 THR A O 1
ATOM 4180 N N . ASP A 1 525 ? -7.324 2.197 13.953 1 93.25 525 ASP A N 1
ATOM 4181 C CA . ASP A 1 525 ? -7.141 3.566 13.484 1 93.25 525 ASP A CA 1
ATOM 4182 C C . ASP A 1 525 ? -8.469 4.191 13.07 1 93.25 525 ASP A C 1
ATOM 4184 O O . ASP A 1 525 ? -8.5 5.117 12.258 1 93.25 525 ASP A O 1
ATOM 4188 N N . ASN A 1 526 ? -9.586 3.6 13.5 1 96.94 526 ASN A N 1
ATOM 4189 C CA . ASN A 1 526 ? -10.93 4.109 13.273 1 96.94 526 ASN A CA 1
ATOM 4190 C C . ASN A 1 526 ? -11.328 4.031 11.805 1 96.94 526 ASN A C 1
ATOM 4192 O O . ASN A 1 526 ? -11.977 4.941 11.281 1 96.94 526 ASN A O 1
ATOM 4196 N N . ILE A 1 527 ? -10.922 2.977 11.141 1 98 527 ILE A N 1
ATOM 4197 C CA . ILE A 1 527 ? -11.266 2.766 9.734 1 98 527 ILE A CA 1
ATOM 4198 C C . ILE A 1 527 ? -12.625 2.092 9.633 1 98 527 ILE A C 1
ATOM 4200 O O . ILE A 1 527 ? -12.805 0.963 10.102 1 98 527 ILE A O 1
ATOM 4204 N N . HIS A 1 528 ? -13.531 2.779 9.039 1 98.19 528 HIS A N 1
ATOM 4205 C CA . HIS A 1 528 ? -14.891 2.281 8.875 1 98.19 528 HIS A CA 1
ATOM 4206 C C . HIS A 1 528 ? -15.094 1.665 7.492 1 98.19 528 HIS A C 1
ATOM 4208 O O . HIS A 1 528 ? -14.203 1.745 6.637 1 98.19 528 HIS A O 1
ATOM 4214 N N . LEU A 1 529 ? -16.266 1.049 7.312 1 98.19 529 LEU A N 1
ATOM 4215 C CA . LEU A 1 529 ? -16.625 0.396 6.059 1 98.19 529 LEU A CA 1
ATOM 4216 C C . LEU A 1 529 ? -16.516 1.37 4.891 1 98.19 529 LEU A C 1
ATOM 4218 O O . LEU A 1 529 ? -15.984 1.026 3.834 1 98.19 529 LEU A O 1
ATOM 4222 N N . LEU A 1 530 ? -17 2.553 5.121 1 98.5 530 LEU A N 1
ATOM 4223 C CA . LEU A 1 530 ? -17.031 3.527 4.035 1 98.5 530 LEU A CA 1
ATOM 4224 C C . LEU A 1 530 ? -15.617 3.896 3.594 1 98.5 530 LEU A C 1
ATOM 4226 O O . LEU A 1 530 ? -15.367 4.086 2.4 1 98.5 530 LEU A O 1
ATOM 4230 N N . HIS A 1 531 ? -14.719 4.02 4.566 1 98.69 531 HIS A N 1
ATOM 4231 C CA . HIS A 1 531 ? -13.328 4.301 4.234 1 98.69 531 HIS A CA 1
ATOM 4232 C C . HIS A 1 531 ? -12.766 3.258 3.275 1 98.69 531 HIS A C 1
ATOM 4234 O O . HIS A 1 531 ? -12.148 3.605 2.266 1 98.69 531 HIS A O 1
ATOM 4240 N N . ILE A 1 532 ? -13.031 1.99 3.514 1 98.56 532 ILE A N 1
ATOM 4241 C CA . ILE A 1 532 ? -12.5 0.89 2.719 1 98.56 532 ILE A CA 1
ATOM 4242 C C . ILE A 1 532 ? -13.148 0.89 1.337 1 98.56 532 ILE A C 1
ATOM 4244 O O . ILE A 1 532 ? -12.469 0.743 0.321 1 98.56 532 ILE A O 1
ATOM 4248 N N . ALA A 1 533 ? -14.438 1.02 1.323 1 98.44 533 ALA A N 1
ATOM 4249 C CA . ALA A 1 533 ? -15.141 1.06 0.043 1 98.44 533 ALA A CA 1
ATOM 4250 C C . ALA A 1 533 ? -14.633 2.203 -0.828 1 98.44 533 ALA A C 1
ATOM 4252 O O . ALA A 1 533 ? -14.469 2.047 -2.041 1 98.44 533 ALA A O 1
ATOM 4253 N N . CYS A 1 534 ? -14.367 3.381 -0.199 1 98.5 534 CYS A N 1
ATOM 4254 C CA . CYS A 1 534 ? -13.836 4.543 -0.9 1 98.5 534 CYS A CA 1
ATOM 4255 C C . CYS A 1 534 ? -12.43 4.273 -1.41 1 98.5 534 CYS A C 1
ATOM 4257 O O . CYS A 1 534 ? -12.109 4.586 -2.559 1 98.5 534 CYS A O 1
ATOM 4259 N N . ARG A 1 535 ? -11.625 3.691 -0.599 1 97.88 535 ARG A N 1
ATOM 4260 C CA . ARG A 1 535 ? -10.258 3.354 -0.964 1 97.88 535 ARG A CA 1
ATOM 4261 C C . ARG A 1 535 ? -10.219 2.531 -2.248 1 97.88 535 ARG A C 1
ATOM 4263 O O . ARG A 1 535 ? -9.375 2.766 -3.115 1 97.88 535 ARG A O 1
ATOM 4270 N N . HIS A 1 536 ? -11.117 1.621 -2.375 1 96.75 536 HIS A N 1
ATOM 4271 C CA . HIS A 1 536 ? -11.109 0.703 -3.508 1 96.75 536 HIS A CA 1
ATOM 4272 C C . HIS A 1 536 ? -12.07 1.161 -4.602 1 96.75 536 HIS A C 1
ATOM 4274 O O . HIS A 1 536 ? -12.344 0.414 -5.539 1 96.75 536 HIS A O 1
ATOM 4280 N N . ALA A 1 537 ? -12.625 2.334 -4.457 1 96.69 537 ALA A N 1
ATOM 4281 C CA . ALA A 1 537 ? -13.461 2.992 -5.453 1 96.69 537 ALA A CA 1
ATOM 4282 C C . ALA A 1 537 ? -14.648 2.111 -5.84 1 96.69 537 ALA A C 1
ATOM 4284 O O . ALA A 1 537 ? -14.898 1.878 -7.023 1 96.69 537 ALA A O 1
ATOM 4285 N N . ARG A 1 538 ? -15.289 1.552 -4.832 1 96.62 538 ARG A N 1
ATOM 4286 C CA . ARG A 1 538 ? -16.469 0.736 -5.059 1 96.62 538 ARG A CA 1
ATOM 4287 C C . ARG A 1 538 ? -17.734 1.577 -4.965 1 96.62 538 ARG A C 1
ATOM 4289 O O . ARG A 1 538 ? -18.344 1.675 -3.895 1 96.62 538 ARG A O 1
ATOM 4296 N N . PHE A 1 539 ? -18.203 2.07 -6.078 1 96.75 539 PHE A N 1
ATOM 4297 C CA . PHE A 1 539 ? -19.234 3.09 -6.125 1 96.75 539 PHE A CA 1
ATOM 4298 C C . PHE A 1 539 ? -20.516 2.584 -5.484 1 96.75 539 PHE A C 1
ATOM 4300 O O . PHE A 1 539 ? -21.031 3.197 -4.547 1 96.75 539 PHE A O 1
ATOM 4307 N N . ASP A 1 540 ? -21.062 1.439 -5.922 1 96.31 540 ASP A N 1
ATOM 4308 C CA . ASP A 1 540 ? -22.328 0.915 -5.426 1 96.31 540 ASP A CA 1
ATOM 4309 C C . ASP A 1 540 ? -22.234 0.596 -3.934 1 96.31 540 ASP A C 1
ATOM 4311 O O . ASP A 1 540 ? -23.203 0.805 -3.191 1 96.31 540 ASP A O 1
ATOM 4315 N N . MET A 1 541 ? -21.109 0.115 -3.543 1 97.75 541 MET A N 1
ATOM 4316 C CA . MET A 1 541 ? -20.906 -0.21 -2.135 1 97.75 541 MET A CA 1
ATOM 4317 C C . MET A 1 541 ? -20.906 1.053 -1.28 1 97.75 541 MET A C 1
ATOM 4319 O O . MET A 1 541 ? -21.469 1.069 -0.187 1 97.75 541 MET A O 1
ATOM 4323 N N . CYS A 1 542 ? -20.234 2.133 -1.738 1 97.81 542 CYS A N 1
ATOM 4324 C CA . CYS A 1 542 ? -20.234 3.402 -1.021 1 97.81 542 CYS A CA 1
ATOM 4325 C C . CYS A 1 542 ? -21.656 3.898 -0.788 1 97.81 542 CYS A C 1
ATOM 4327 O O . CYS A 1 542 ? -22 4.297 0.325 1 97.81 542 CYS A O 1
ATOM 4329 N N . LEU A 1 543 ? -22.469 3.805 -1.789 1 96.44 543 LEU A N 1
ATOM 4330 C CA . LEU A 1 543 ? -23.859 4.27 -1.679 1 96.44 543 LEU A CA 1
ATOM 4331 C C . LEU A 1 543 ? -24.641 3.42 -0.68 1 96.44 543 LEU A C 1
ATOM 4333 O O . LEU A 1 543 ? -25.406 3.951 0.126 1 96.44 543 LEU A O 1
ATOM 4337 N N . LYS A 1 544 ? -24.406 2.135 -0.793 1 96.75 544 LYS A N 1
ATOM 4338 C CA . LYS A 1 544 ? -25.094 1.228 0.117 1 96.75 544 LYS A CA 1
ATOM 4339 C C . LYS A 1 544 ? -24.719 1.509 1.568 1 96.75 544 LYS A C 1
ATOM 4341 O O . LYS A 1 544 ? -25.578 1.548 2.445 1 96.75 544 LYS A O 1
ATOM 4346 N N . ILE A 1 545 ? -23.453 1.704 1.829 1 97.19 545 ILE A N 1
ATOM 4347 C CA . ILE A 1 545 ? -22.969 1.939 3.184 1 97.19 545 ILE A CA 1
ATOM 4348 C C . ILE A 1 545 ? -23.516 3.264 3.709 1 97.19 545 ILE A C 1
ATOM 4350 O O . ILE A 1 545 ? -23.969 3.346 4.855 1 97.19 545 ILE A O 1
ATOM 4354 N N . VAL A 1 546 ? -23.516 4.273 2.879 1 95.69 546 VAL A N 1
ATOM 4355 C CA . VAL A 1 546 ? -24 5.59 3.297 1 95.69 546 VAL A CA 1
ATOM 4356 C C . VAL A 1 546 ? -25.5 5.523 3.607 1 95.69 546 VAL A C 1
ATOM 4358 O O . VAL A 1 546 ? -25.969 6.191 4.527 1 95.69 546 VAL A O 1
ATOM 4361 N N . LYS A 1 547 ? -26.203 4.785 2.818 1 94 547 LYS A N 1
ATOM 4362 C CA . LYS A 1 547 ? -27.625 4.613 3.061 1 94 547 LYS A CA 1
ATOM 4363 C C . LYS A 1 547 ? -27.875 3.908 4.391 1 94 547 LYS A C 1
ATOM 4365 O O . LYS A 1 547 ? -28.734 4.328 5.168 1 94 547 LYS A O 1
ATOM 4370 N N . GLU A 1 548 ? -27.109 2.863 4.68 1 94.12 548 GLU A N 1
ATOM 4371 C CA . GLU A 1 548 ? -27.297 2.051 5.879 1 94.12 548 GLU A CA 1
ATOM 4372 C C . GLU A 1 548 ? -26.719 2.736 7.109 1 94.12 548 GLU A C 1
ATOM 4374 O O . GLU A 1 548 ? -27.281 2.633 8.203 1 94.12 548 GLU A O 1
ATOM 4379 N N . PHE A 1 549 ? -25.578 3.309 6.902 1 94.69 549 PHE A N 1
ATOM 4380 C CA . PHE A 1 549 ? -24.859 3.945 8 1 94.69 549 PHE A CA 1
ATOM 4381 C C . PHE A 1 549 ? -24.438 5.359 7.621 1 94.69 549 PHE A C 1
ATOM 4383 O O . PHE A 1 549 ? -23.25 5.633 7.469 1 94.69 549 PHE A O 1
ATOM 4390 N N . PRO A 1 550 ? -25.312 6.344 7.625 1 93.5 550 PRO A N 1
ATOM 4391 C CA . PRO A 1 550 ? -25.031 7.699 7.145 1 93.5 550 PRO A CA 1
ATOM 4392 C C . PRO A 1 550 ? -23.969 8.406 7.98 1 93.5 550 PRO A C 1
ATOM 4394 O O . PRO A 1 550 ? -23.234 9.25 7.465 1 93.5 550 PRO A O 1
ATOM 4397 N N . PHE A 1 551 ? -23.781 8.039 9.219 1 93.81 551 PHE A N 1
ATOM 4398 C CA . PHE A 1 551 ? -22.859 8.727 10.094 1 93.81 551 PHE A CA 1
ATOM 4399 C C . PHE A 1 551 ? -21.422 8.516 9.641 1 93.81 551 PHE A C 1
ATOM 4401 O O . PHE A 1 551 ? -20.531 9.297 9.977 1 93.81 551 PHE A O 1
ATOM 4408 N N . MET A 1 552 ? -21.125 7.48 8.836 1 96 552 MET A N 1
ATOM 4409 C CA . MET A 1 552 ? -19.766 7.105 8.453 1 96 552 MET A CA 1
ATOM 4410 C C . MET A 1 552 ? -19.172 8.141 7.508 1 96 552 MET A C 1
ATOM 4412 O O . MET A 1 552 ? -17.953 8.195 7.34 1 96 552 MET A O 1
ATOM 4416 N N . ILE A 1 553 ? -19.938 8.969 6.898 1 95.06 553 ILE A N 1
ATOM 4417 C CA . ILE A 1 553 ? -19.469 10.008 5.988 1 95.06 553 ILE A CA 1
ATOM 4418 C C . ILE A 1 553 ? -18.594 11.008 6.754 1 95.06 553 ILE A C 1
ATOM 4420 O O . ILE A 1 553 ? -17.688 11.609 6.184 1 95.06 553 ILE A O 1
ATOM 4424 N N . HIS A 1 554 ? -18.844 11.133 8.039 1 92.56 554 HIS A N 1
ATOM 4425 C CA . HIS A 1 554 ? -18.188 12.172 8.828 1 92.56 554 HIS A CA 1
ATOM 4426 C C . HIS A 1 554 ? -17.078 11.586 9.703 1 92.56 554 HIS A C 1
ATOM 4428 O O . HIS A 1 554 ? -16.375 12.32 10.391 1 92.56 554 HIS A O 1
ATOM 4434 N N . GLU A 1 555 ? -16.938 10.273 9.609 1 95.25 555 GLU A N 1
ATOM 4435 C CA . GLU A 1 555 ? -15.93 9.641 10.453 1 95.25 555 GLU A CA 1
ATOM 4436 C C . GLU A 1 555 ? -14.523 9.938 9.945 1 95.25 555 GLU A C 1
ATOM 4438 O O . GLU A 1 555 ? -14.289 9.969 8.734 1 95.25 555 GLU A O 1
ATOM 4443 N N . ILE A 1 556 ? -13.594 10.219 10.883 1 95.19 556 ILE A N 1
ATOM 4444 C CA . ILE A 1 556 ? -12.203 10.555 10.602 1 95.19 556 ILE A CA 1
ATOM 4445 C C . ILE A 1 556 ? -11.281 9.57 11.32 1 95.19 556 ILE A C 1
ATOM 4447 O O . ILE A 1 556 ? -11.523 9.219 12.477 1 95.19 556 ILE A O 1
ATOM 4451 N N . THR A 1 557 ? -10.258 9.141 10.617 1 95.44 557 THR A N 1
ATOM 4452 C CA . THR A 1 557 ? -9.312 8.195 11.203 1 95.44 557 THR A CA 1
ATOM 4453 C C . THR A 1 557 ? -8.383 8.891 12.195 1 95.44 557 THR A C 1
ATOM 4455 O O . THR A 1 557 ? -8.414 10.117 12.32 1 95.44 557 THR A O 1
ATOM 4458 N N . GLU A 1 558 ? -7.57 8.094 12.82 1 88.62 558 GLU A N 1
ATOM 4459 C CA . GLU A 1 558 ? -6.602 8.633 13.773 1 88.62 558 GLU A CA 1
ATOM 4460 C C . GLU A 1 558 ? -5.594 9.539 13.086 1 88.62 558 GLU A C 1
ATOM 4462 O O . GLU A 1 558 ? -5.121 10.516 13.68 1 88.62 558 GLU A O 1
ATOM 4467 N N . LYS A 1 559 ? -5.348 9.273 11.852 1 89.94 559 LYS A N 1
ATOM 4468 C CA . LYS A 1 559 ? -4.395 10.07 11.078 1 89.94 559 LYS A CA 1
ATOM 4469 C C . LYS A 1 559 ? -5.082 11.273 10.445 1 89.94 559 LYS A C 1
ATOM 4471 O O . LYS A 1 559 ? -4.453 12.023 9.688 1 89.94 559 LYS A O 1
ATOM 4476 N N . GLY A 1 560 ? -6.293 11.391 10.703 1 93.62 560 GLY A N 1
ATOM 4477 C CA . GLY A 1 560 ? -7.031 12.547 10.219 1 93.62 560 GLY A CA 1
ATOM 4478 C C . GLY A 1 560 ? -7.527 12.375 8.789 1 93.62 560 GLY A C 1
ATOM 4479 O O . GLY A 1 560 ? -7.613 13.352 8.039 1 93.62 560 GLY A O 1
ATOM 4480 N N . TRP A 1 561 ? -7.812 11.141 8.383 1 97.12 561 TRP A N 1
ATOM 4481 C CA . TRP A 1 561 ? -8.32 10.906 7.035 1 97.12 561 TRP A CA 1
ATOM 4482 C C . TRP A 1 561 ? -9.844 10.75 7.051 1 97.12 561 TRP A C 1
ATOM 4484 O O . TRP A 1 561 ? -10.383 10.023 7.887 1 97.12 561 TRP A O 1
ATOM 4494 N N . ASN A 1 562 ? -10.461 11.492 6.23 1 96.44 562 ASN A N 1
ATOM 4495 C CA . ASN A 1 562 ? -11.883 11.258 6.023 1 96.44 562 ASN A CA 1
ATOM 4496 C C . ASN A 1 562 ? -12.141 10.438 4.762 1 96.44 562 ASN A C 1
ATOM 4498 O O . ASN A 1 562 ? -11.195 9.945 4.137 1 96.44 562 ASN A O 1
ATOM 4502 N N . ALA A 1 563 ? -13.375 10.227 4.406 1 98.06 563 ALA A N 1
ATOM 4503 C CA . ALA A 1 563 ? -13.727 9.375 3.271 1 98.06 563 ALA A CA 1
ATOM 4504 C C . ALA A 1 563 ? -13.18 9.945 1.966 1 98.06 563 ALA A C 1
ATOM 4506 O O . ALA A 1 563 ? -12.766 9.195 1.079 1 98.06 563 ALA A O 1
ATOM 4507 N N . ALA A 1 564 ? -13.109 11.266 1.83 1 97.88 564 ALA A N 1
ATOM 4508 C CA . ALA A 1 564 ? -12.602 11.898 0.613 1 97.88 564 ALA A CA 1
ATOM 4509 C C . ALA A 1 564 ? -11.133 11.562 0.392 1 97.88 564 ALA A C 1
ATOM 4511 O O . ALA A 1 564 ? -10.719 11.273 -0.733 1 97.88 564 ALA A O 1
ATOM 4512 N N . LEU A 1 565 ? -10.406 11.617 1.416 1 98.31 565 LEU A N 1
ATOM 4513 C CA . LEU A 1 565 ? -8.992 11.281 1.317 1 98.31 565 LEU A CA 1
ATOM 4514 C C . LEU A 1 565 ? -8.805 9.812 0.941 1 98.31 565 LEU A C 1
ATOM 4516 O O . LEU A 1 565 ? -7.871 9.469 0.216 1 98.31 565 LEU A O 1
ATOM 4520 N N . PHE A 1 566 ? -9.695 8.961 1.354 1 98.62 566 PHE A N 1
ATOM 4521 C CA . PHE A 1 566 ? -9.625 7.551 0.98 1 98.62 566 PHE A CA 1
ATOM 4522 C C . PHE A 1 566 ? -9.961 7.367 -0.493 1 98.62 566 PHE A C 1
ATOM 4524 O O . PHE A 1 566 ? -9.383 6.508 -1.165 1 98.62 566 PHE A O 1
ATOM 4531 N N . ILE A 1 567 ? -10.867 8.156 -0.983 1 98.44 567 ILE A N 1
ATOM 4532 C CA . ILE A 1 567 ? -11.242 8.078 -2.393 1 98.44 567 ILE A CA 1
ATOM 4533 C C . ILE A 1 567 ? -10.016 8.359 -3.264 1 98.44 567 ILE A C 1
ATOM 4535 O O . ILE A 1 567 ? -9.836 7.738 -4.312 1 98.44 567 ILE A O 1
ATOM 4539 N N . THR A 1 568 ? -9.133 9.211 -2.811 1 97.81 568 THR A N 1
ATOM 4540 C CA . THR A 1 568 ? -8.031 9.68 -3.648 1 97.81 568 THR A CA 1
ATOM 4541 C C . THR A 1 568 ? -6.715 9.047 -3.203 1 97.81 568 THR A C 1
ATOM 4543 O O . THR A 1 568 ? -5.648 9.391 -3.725 1 97.81 568 THR A O 1
ATOM 4546 N N . GLU A 1 569 ? -6.734 8.125 -2.287 1 97 569 GLU A N 1
ATOM 4547 C CA . GLU A 1 569 ? -5.535 7.496 -1.746 1 97 569 GLU A CA 1
ATOM 4548 C C . GLU A 1 569 ? -4.781 6.73 -2.828 1 97 569 GLU A C 1
ATOM 4550 O O . GLU A 1 569 ? -3.547 6.73 -2.848 1 97 569 GLU A O 1
ATOM 4555 N N . ARG A 1 570 ? -5.496 6.066 -3.633 1 95.81 570 ARG A N 1
ATOM 4556 C CA . ARG A 1 570 ? -4.918 5.254 -4.699 1 95.81 570 ARG A CA 1
ATOM 4557 C C . ARG A 1 570 ? -5.293 5.805 -6.07 1 95.81 570 ARG A C 1
ATOM 4559 O O . ARG A 1 570 ? -6.285 6.52 -6.207 1 95.81 570 ARG A O 1
ATOM 4566 N N . ALA A 1 571 ? -4.449 5.477 -7.016 1 95.75 571 ALA A N 1
ATOM 4567 C CA . ALA A 1 571 ? -4.781 5.777 -8.406 1 95.75 571 ALA A CA 1
ATOM 4568 C C . ALA A 1 571 ? -5.605 4.656 -9.031 1 95.75 571 ALA A C 1
ATOM 4570 O O . ALA A 1 571 ? -5.941 3.678 -8.359 1 95.75 571 ALA A O 1
ATOM 4571 N N . GLY A 1 572 ? -6.031 4.867 -10.273 1 93.62 572 GLY A N 1
ATOM 4572 C CA . GLY A 1 572 ? -6.867 3.881 -10.945 1 93.62 572 GLY A CA 1
ATOM 4573 C C . GLY A 1 572 ? -8.352 4.098 -10.711 1 93.62 572 GLY A C 1
ATOM 4574 O O . GLY A 1 572 ? -8.742 4.793 -9.773 1 93.62 572 GLY A O 1
ATOM 4575 N N . ALA A 1 573 ? -9.156 3.529 -11.547 1 94.44 573 ALA A N 1
ATOM 4576 C CA . ALA A 1 573 ? -10.609 3.656 -11.469 1 94.44 573 ALA A CA 1
ATOM 4577 C C . ALA A 1 573 ? -11.023 5.121 -11.336 1 94.44 573 ALA A C 1
ATOM 4579 O O . ALA A 1 573 ? -11.812 5.469 -10.461 1 94.44 573 ALA A O 1
ATOM 4580 N N . GLU A 1 574 ? -10.422 6.004 -12.086 1 94 574 GLU A N 1
ATOM 4581 C CA . GLU A 1 574 ? -10.578 7.449 -11.938 1 94 574 GLU A CA 1
ATOM 4582 C C . GLU A 1 574 ? -12.039 7.863 -12.117 1 94 574 GLU A C 1
ATOM 4584 O O . GLU A 1 574 ? -12.531 8.742 -11.406 1 94 574 GLU A O 1
ATOM 4589 N N . ASN A 1 575 ? -12.758 7.211 -13.07 1 93.31 575 ASN A N 1
ATOM 4590 C CA . ASN A 1 575 ? -14.156 7.559 -13.305 1 93.31 575 ASN A CA 1
ATOM 4591 C C . ASN A 1 575 ? -15.023 7.238 -12.086 1 93.31 575 ASN A C 1
ATOM 4593 O O . ASN A 1 575 ? -15.875 8.039 -11.695 1 93.31 575 ASN A O 1
ATOM 4597 N N . GLU A 1 576 ? -14.773 6.094 -11.562 1 95 576 GLU A N 1
ATOM 4598 C CA . GLU A 1 576 ? -15.531 5.703 -10.375 1 95 576 GLU A CA 1
ATOM 4599 C C . GLU A 1 576 ? -15.219 6.609 -9.195 1 95 576 GLU A C 1
ATOM 4601 O O . GLU A 1 576 ? -16.109 6.992 -8.438 1 95 576 GLU A O 1
ATOM 4606 N N . ARG A 1 577 ? -13.961 6.945 -9.039 1 97.31 577 ARG A N 1
ATOM 4607 C CA . ARG A 1 577 ? -13.539 7.816 -7.945 1 97.31 577 ARG A CA 1
ATOM 4608 C C . ARG A 1 577 ? -14.188 9.195 -8.062 1 97.31 577 ARG A C 1
ATOM 4610 O O . ARG A 1 577 ? -14.648 9.758 -7.066 1 97.31 577 ARG A O 1
ATOM 4617 N N . ILE A 1 578 ? -14.227 9.719 -9.25 1 97.5 578 ILE A N 1
ATOM 4618 C CA . ILE A 1 578 ? -14.844 11.016 -9.508 1 97.5 578 ILE A CA 1
ATOM 4619 C C . ILE A 1 578 ? -16.344 10.945 -9.203 1 97.5 578 ILE A C 1
ATOM 4621 O O . ILE A 1 578 ? -16.891 11.836 -8.555 1 97.5 578 ILE A O 1
ATOM 4625 N N . GLN A 1 579 ? -16.938 9.844 -9.617 1 96.62 579 GLN A N 1
ATOM 4626 C CA . GLN A 1 579 ? -18.375 9.672 -9.383 1 96.62 579 GLN A CA 1
ATOM 4627 C C . GLN A 1 579 ? -18.672 9.602 -7.891 1 96.62 579 GLN A C 1
ATOM 4629 O O . GLN A 1 579 ? -19.656 10.18 -7.426 1 96.62 579 GLN A O 1
ATOM 4634 N N . ILE A 1 580 ? -17.844 8.875 -7.137 1 97.75 580 ILE A N 1
ATOM 4635 C CA . ILE A 1 580 ? -18.047 8.75 -5.699 1 97.75 580 ILE A CA 1
ATOM 4636 C C . ILE A 1 580 ? -17.906 10.125 -5.043 1 97.75 580 ILE A C 1
ATOM 4638 O O . ILE A 1 580 ? -18.766 10.523 -4.238 1 97.75 580 ILE A O 1
ATOM 4642 N N . LEU A 1 581 ? -16.859 10.82 -5.383 1 97.25 581 LEU A N 1
ATOM 4643 C CA . LEU A 1 581 ? -16.609 12.133 -4.793 1 97.25 581 LEU A CA 1
ATOM 4644 C C . LEU A 1 581 ? -17.75 13.086 -5.09 1 97.25 581 LEU A C 1
ATOM 4646 O O . LEU A 1 581 ? -18.234 13.773 -4.191 1 97.25 581 LEU A O 1
ATOM 4650 N N . LYS A 1 582 ? -18.203 13.109 -6.324 1 95.56 582 LYS A N 1
ATOM 4651 C CA . LYS A 1 582 ? -19.312 13.969 -6.73 1 95.56 582 LYS A CA 1
ATOM 4652 C C . LYS A 1 582 ? -20.578 13.633 -5.957 1 95.56 582 LYS A C 1
ATOM 4654 O O . LYS A 1 582 ? -21.266 14.531 -5.441 1 95.56 582 LYS A O 1
ATOM 4659 N N . THR A 1 583 ? -20.859 12.375 -5.871 1 95.75 583 THR A N 1
ATOM 4660 C CA . THR A 1 583 ? -22.094 11.922 -5.246 1 95.75 583 THR A CA 1
ATOM 4661 C C . THR A 1 583 ? -22.078 12.203 -3.746 1 95.75 583 THR A C 1
ATOM 4663 O O . THR A 1 583 ? -23.062 12.703 -3.191 1 95.75 583 THR A O 1
ATOM 4666 N N . LEU A 1 584 ? -20.953 11.914 -3.074 1 95.88 584 LEU A N 1
ATOM 4667 C CA . LEU A 1 584 ? -20.906 12.031 -1.621 1 95.88 584 LEU A CA 1
ATOM 4668 C C . LEU A 1 584 ? -20.797 13.484 -1.195 1 95.88 584 LEU A C 1
ATOM 4670 O O . LEU A 1 584 ? -21.188 13.844 -0.08 1 95.88 584 LEU A O 1
ATOM 4674 N N . THR A 1 585 ? -20.25 14.328 -2.047 1 93.88 585 THR A N 1
ATOM 4675 C CA . THR A 1 585 ? -20.156 15.75 -1.713 1 93.88 585 THR A CA 1
ATOM 4676 C C . THR A 1 585 ? -21.484 16.453 -2.004 1 93.88 585 THR A C 1
ATOM 4678 O O . THR A 1 585 ? -21.719 17.547 -1.499 1 93.88 585 THR A O 1
ATOM 4681 N N . ASP A 1 586 ? -22.344 15.953 -2.822 1 88.19 586 ASP A N 1
ATOM 4682 C CA . ASP A 1 586 ? -23.625 16.562 -3.201 1 88.19 586 ASP A CA 1
ATOM 4683 C C . ASP A 1 586 ? -24.781 15.93 -2.447 1 88.19 586 ASP A C 1
ATOM 4685 O O . ASP A 1 586 ? -25.938 16.359 -2.6 1 88.19 586 ASP A O 1
ATOM 4689 N N . ILE A 1 587 ? -24.547 14.914 -1.778 1 76.75 587 ILE A N 1
ATOM 4690 C CA . ILE A 1 587 ? -25.641 14.219 -1.105 1 76.75 587 ILE A CA 1
ATOM 4691 C C . ILE A 1 587 ? -26.422 15.195 -0.233 1 76.75 587 ILE A C 1
ATOM 4693 O O . ILE A 1 587 ? -25.828 16.047 0.442 1 76.75 587 ILE A O 1
ATOM 4697 N N . SER A 1 588 ? -27.688 15.555 -0.718 1 58.47 588 SER A N 1
ATOM 4698 C CA . SER A 1 588 ? -28.641 16.5 -0.145 1 58.47 588 SER A CA 1
ATOM 4699 C C . SER A 1 588 ? -28.719 16.359 1.37 1 58.47 588 SER A C 1
ATOM 4701 O O . SER A 1 588 ? -29.469 17.078 2.031 1 58.47 588 SER A O 1
ATOM 4703 N N . SER A 1 589 ? -27.969 15.422 1.81 1 55.09 589 SER A N 1
ATOM 4704 C CA . SER A 1 589 ? -28.125 15.289 3.254 1 55.09 589 SER A CA 1
ATOM 4705 C C . SER A 1 589 ? -27.578 16.516 3.98 1 55.09 589 SER A C 1
ATOM 4707 O O . SER A 1 589 ? -26.875 17.328 3.385 1 55.09 589 SER A O 1
ATOM 4709 N N . GLU A 1 590 ? -28.062 16.797 5.105 1 64.38 590 GLU A N 1
ATOM 4710 C CA . GLU A 1 590 ? -27.734 17.875 6.043 1 64.38 590 GLU A CA 1
ATOM 4711 C C . GLU A 1 590 ? -26.234 17.953 6.285 1 64.38 590 GLU A C 1
ATOM 4713 O O . GLU A 1 590 ? -25.703 19.016 6.633 1 64.38 590 GLU A O 1
ATOM 4718 N N . SER A 1 591 ? -25.453 16.938 5.848 1 80.44 591 SER A N 1
ATOM 4719 C CA . SER A 1 591 ? -24.016 17 6.137 1 80.44 591 SER A CA 1
ATOM 4720 C C . SER A 1 591 ? -23.203 16.25 5.098 1 80.44 591 SER A C 1
ATOM 4722 O O . SER A 1 591 ? -22.844 15.086 5.312 1 80.44 591 SER A O 1
ATOM 4724 N N . PRO A 1 592 ? -22.938 16.875 3.934 1 88.12 592 PRO A N 1
ATOM 4725 C CA . PRO A 1 592 ? -22.188 16.234 2.852 1 88.12 592 PRO A CA 1
ATOM 4726 C C . PRO A 1 592 ? -20.719 15.992 3.213 1 88.12 592 PRO A C 1
ATOM 4728 O O . PRO A 1 592 ? -20.234 16.5 4.223 1 88.12 592 PRO A O 1
ATOM 4731 N N . LEU A 1 593 ? -20.109 15.07 2.422 1 94.44 593 LEU A N 1
ATOM 4732 C CA . LEU A 1 593 ? -18.703 14.789 2.592 1 94.44 593 LEU A CA 1
ATOM 4733 C C . LEU A 1 593 ? -17.859 16.047 2.389 1 94.44 593 LEU A C 1
ATOM 4735 O O . LEU A 1 593 ? -18.109 16.812 1.451 1 94.44 593 LEU A O 1
ATOM 4739 N N . ASN A 1 594 ? -16.969 16.328 3.311 1 92.81 594 ASN A N 1
ATOM 4740 C CA . ASN A 1 594 ? -16.094 17.5 3.24 1 92.81 594 ASN A CA 1
ATOM 4741 C C . ASN A 1 594 ? -14.914 17.266 2.311 1 92.81 594 ASN A C 1
ATOM 4743 O O . ASN A 1 594 ? -13.945 16.609 2.691 1 92.81 594 ASN A O 1
ATOM 4747 N N . ALA A 1 595 ? -14.945 17.844 1.146 1 93.94 595 ALA A N 1
ATOM 4748 C CA . ALA A 1 595 ? -13.891 17.672 0.152 1 93.94 595 ALA A CA 1
ATOM 4749 C C . ALA A 1 595 ? -12.664 18.516 0.504 1 93.94 595 ALA A C 1
ATOM 4751 O O . ALA A 1 595 ? -11.578 18.312 -0.045 1 93.94 595 ALA A O 1
ATOM 4752 N N . TYR A 1 596 ? -12.766 19.469 1.347 1 92.88 596 TYR A N 1
ATOM 4753 C CA . TYR A 1 596 ? -11.688 20.406 1.655 1 92.88 596 TYR A CA 1
ATOM 4754 C C . TYR A 1 596 ? -10.969 20.016 2.939 1 92.88 596 TYR A C 1
ATOM 4756 O O . TYR A 1 596 ? -10.227 20.812 3.52 1 92.88 596 TYR A O 1
ATOM 4764 N N . HIS A 1 597 ? -11.211 18.781 3.287 1 93.5 597 HIS A N 1
ATOM 4765 C CA . HIS A 1 597 ? -10.602 18.234 4.496 1 93.5 597 HIS A CA 1
ATOM 4766 C C . HIS A 1 597 ? -9.094 18.094 4.336 1 93.5 597 HIS A C 1
ATOM 4768 O O . HIS A 1 597 ? -8.602 17.797 3.246 1 93.5 597 HIS A O 1
ATOM 4774 N N . VAL A 1 598 ? -8.289 18.359 5.438 1 92.5 598 VAL A N 1
ATOM 4775 C CA . VAL A 1 598 ? -6.84 18.203 5.477 1 92.5 598 VAL A CA 1
ATOM 4776 C C . VAL A 1 598 ? -6.461 17.203 6.578 1 92.5 598 VAL A C 1
ATOM 4778 O O . VAL A 1 598 ? -6.996 17.266 7.688 1 92.5 598 VAL A O 1
ATOM 4781 N N . SER A 1 599 ? -5.582 16.297 6.168 1 93 599 SER A N 1
ATOM 4782 C CA . SER A 1 599 ? -5.129 15.336 7.16 1 93 599 SER A CA 1
ATOM 4783 C C . SER A 1 599 ? -4.133 15.961 8.133 1 93 599 SER A C 1
ATOM 4785 O O . SER A 1 599 ? -3.758 17.125 7.973 1 93 599 SER A O 1
ATOM 4787 N N . ARG A 1 600 ? -3.748 15.172 9.062 1 88.56 600 ARG A N 1
ATOM 4788 C CA . ARG A 1 600 ? -2.785 15.633 10.062 1 88.56 600 ARG A CA 1
ATOM 4789 C C . ARG A 1 600 ? -1.46 16.016 9.406 1 88.56 600 ARG A C 1
ATOM 4791 O O . ARG A 1 600 ? -0.833 17 9.789 1 88.56 600 ARG A O 1
ATOM 4798 N N . SER A 1 601 ? -1.062 15.211 8.438 1 87.94 601 SER A N 1
ATOM 4799 C CA . SER A 1 601 ? 0.22 15.43 7.777 1 87.94 601 SER A CA 1
ATOM 4800 C C . SER A 1 601 ? 0.111 16.5 6.699 1 87.94 601 SER A C 1
ATOM 4802 O O . SER A 1 601 ? 1.107 16.859 6.062 1 87.94 601 SER A O 1
ATOM 4804 N N . GLY A 1 602 ? -1.098 16.969 6.449 1 91.38 602 GLY A N 1
ATOM 4805 C CA . GLY A 1 602 ? -1.278 18.031 5.473 1 91.38 602 GLY A CA 1
ATOM 4806 C C . GLY A 1 602 ? -1.696 17.531 4.105 1 91.38 602 GLY A C 1
ATOM 4807 O O . GLY A 1 602 ? -1.6 18.25 3.111 1 91.38 602 GLY A O 1
ATOM 4808 N N . LYS A 1 603 ? -2.164 16.312 4.051 1 95 603 LYS A N 1
ATOM 4809 C CA . LYS A 1 603 ? -2.621 15.766 2.779 1 95 603 LYS A CA 1
ATOM 4810 C C . LYS A 1 603 ? -4.031 16.234 2.445 1 95 603 LYS A C 1
ATOM 4812 O O . LYS A 1 603 ? -4.887 16.328 3.326 1 95 603 LYS A O 1
ATOM 4817 N N . THR A 1 604 ? -4.246 16.625 1.257 1 96.56 604 THR A N 1
ATOM 4818 C CA . THR A 1 604 ? -5.555 16.938 0.691 1 96.56 604 THR A CA 1
ATOM 4819 C C . THR A 1 604 ? -5.867 16.031 -0.487 1 96.56 604 THR A C 1
ATOM 4821 O O . THR A 1 604 ? -5.008 15.266 -0.938 1 96.56 604 THR A O 1
ATOM 4824 N N . ILE A 1 605 ? -7.137 16 -0.904 1 97.5 605 ILE A N 1
ATOM 4825 C CA . ILE A 1 605 ? -7.516 15.156 -2.029 1 97.5 605 ILE A CA 1
ATOM 4826 C C . ILE A 1 605 ? -6.773 15.609 -3.285 1 97.5 605 ILE A C 1
ATOM 4828 O O . ILE A 1 605 ? -6.438 14.789 -4.145 1 97.5 605 ILE A O 1
ATOM 4832 N N . LEU A 1 606 ? -6.457 16.922 -3.387 1 97.31 606 LEU A N 1
ATOM 4833 C CA . LEU A 1 606 ? -5.68 17.422 -4.52 1 97.31 606 LEU A CA 1
ATOM 4834 C C . LEU A 1 606 ? -4.234 16.938 -4.438 1 97.31 606 LEU A C 1
ATOM 4836 O O . LEU A 1 606 ? -3.648 16.547 -5.445 1 97.31 606 LEU A O 1
ATOM 4840 N N . PHE A 1 607 ? -3.615 16.984 -3.316 1 97.19 607 PHE A N 1
ATOM 4841 C CA . PHE A 1 607 ? -2.271 16.469 -3.102 1 97.19 607 PHE A CA 1
ATOM 4842 C C . PHE A 1 607 ? -2.184 15.008 -3.527 1 97.19 607 PHE A C 1
ATOM 4844 O O . PHE A 1 607 ? -1.291 14.625 -4.289 1 97.19 607 PHE A O 1
ATOM 4851 N N . ASN A 1 608 ? -3.158 14.172 -3.025 1 97.62 608 ASN A N 1
ATOM 4852 C CA . ASN A 1 608 ? -3.176 12.75 -3.348 1 97.62 608 ASN A CA 1
ATOM 4853 C C . ASN A 1 608 ? -3.289 12.516 -4.852 1 97.62 608 ASN A C 1
ATOM 4855 O O . ASN A 1 608 ? -2.562 11.695 -5.414 1 97.62 608 ASN A O 1
ATOM 4859 N N . ALA A 1 609 ? -4.215 13.211 -5.453 1 97.5 609 ALA A N 1
ATOM 4860 C CA . ALA A 1 609 ? -4.422 13.047 -6.891 1 97.5 609 ALA A CA 1
ATOM 4861 C C . ALA A 1 609 ? -3.148 13.383 -7.664 1 97.5 609 ALA A C 1
ATOM 4863 O O . ALA A 1 609 ? -2.822 12.711 -8.648 1 97.5 609 ALA A O 1
ATOM 4864 N N . CYS A 1 610 ? -2.416 14.383 -7.215 1 96.56 610 CYS A N 1
ATOM 4865 C CA . CYS A 1 610 ? -1.192 14.812 -7.883 1 96.56 610 CYS A CA 1
ATOM 4866 C C . CYS A 1 610 ? -0.073 13.805 -7.672 1 96.56 610 CYS A C 1
ATOM 4868 O O . CYS A 1 610 ? 0.599 13.406 -8.625 1 96.56 610 CYS A O 1
ATOM 4870 N N . VAL A 1 611 ? 0.097 13.383 -6.457 1 95.06 611 VAL A N 1
ATOM 4871 C CA . VAL A 1 611 ? 1.169 12.438 -6.137 1 95.06 611 VAL A CA 1
ATOM 4872 C C . VAL A 1 611 ? 0.925 11.117 -6.852 1 95.06 611 VAL A C 1
ATOM 4874 O O . VAL A 1 611 ? 1.871 10.453 -7.285 1 95.06 611 VAL A O 1
ATOM 4877 N N . ASN A 1 612 ? -0.327 10.773 -6.988 1 95.25 612 ASN A N 1
ATOM 4878 C CA . ASN A 1 612 ? -0.688 9.555 -7.699 1 95.25 612 ASN A CA 1
ATOM 4879 C C . ASN A 1 612 ? -0.612 9.742 -9.211 1 95.25 612 ASN A C 1
ATOM 4881 O O . ASN A 1 612 ? -0.78 8.781 -9.969 1 95.25 612 ASN A O 1
ATOM 4885 N N . ARG A 1 613 ? -0.407 10.984 -9.633 1 94.38 613 ARG A N 1
ATOM 4886 C CA . ARG A 1 613 ? -0.311 11.336 -11.047 1 94.38 613 ARG A CA 1
ATOM 4887 C C . ARG A 1 613 ? -1.529 10.836 -11.82 1 94.38 613 ARG A C 1
ATOM 4889 O O . ARG A 1 613 ? -1.391 10.148 -12.836 1 94.38 613 ARG A O 1
ATOM 4896 N N . SER A 1 614 ? -2.68 11.156 -11.305 1 94.94 614 SER A N 1
ATOM 4897 C CA . SER A 1 614 ? -3.986 10.914 -11.914 1 94.94 614 SER A CA 1
ATOM 4898 C C . SER A 1 614 ? -4.516 12.156 -12.609 1 94.94 614 SER A C 1
ATOM 4900 O O . SER A 1 614 ? -5.332 12.891 -12.047 1 94.94 614 SER A O 1
ATOM 4902 N N . PRO A 1 615 ? -4.203 12.367 -13.82 1 93.81 615 PRO A N 1
ATOM 4903 C CA . PRO A 1 615 ? -4.461 13.648 -14.484 1 93.81 615 PRO A CA 1
ATOM 4904 C C . PRO A 1 615 ? -5.953 13.977 -14.57 1 93.81 615 PRO A C 1
ATOM 4906 O O . PRO A 1 615 ? -6.344 15.125 -14.398 1 93.81 615 PRO A O 1
ATOM 4909 N N . LYS A 1 616 ? -6.82 12.977 -14.844 1 94.88 616 LYS A N 1
ATOM 4910 C CA . LYS A 1 616 ? -8.258 13.227 -14.945 1 94.88 616 LYS A CA 1
ATOM 4911 C C . LYS A 1 616 ? -8.828 13.695 -13.609 1 94.88 616 LYS A C 1
ATOM 4913 O O . LYS A 1 616 ? -9.656 14.609 -13.578 1 94.88 616 LYS A O 1
ATOM 4918 N N . LEU A 1 617 ? -8.367 13.062 -12.586 1 97 617 LEU A N 1
ATOM 4919 C CA . LEU A 1 617 ? -8.844 13.438 -11.258 1 97 617 LEU A CA 1
ATOM 4920 C C . LEU A 1 617 ? -8.344 14.82 -10.867 1 97 617 LEU A C 1
ATOM 4922 O O . LEU A 1 617 ? -9.086 15.609 -10.281 1 97 617 LEU A O 1
ATOM 4926 N N . VAL A 1 618 ? -7.062 15.125 -11.18 1 97 618 VAL A N 1
ATOM 4927 C CA . VAL A 1 618 ? -6.488 16.438 -10.883 1 97 618 VAL A CA 1
ATOM 4928 C C . VAL A 1 618 ? -7.293 17.516 -11.602 1 97 618 VAL A C 1
ATOM 4930 O O . VAL A 1 618 ? -7.676 18.516 -10.984 1 97 618 VAL A O 1
ATOM 4933 N N . GLN A 1 619 ? -7.57 17.297 -12.875 1 96.38 619 GLN A N 1
ATOM 4934 C CA . GLN A 1 619 ? -8.344 18.25 -13.656 1 96.38 619 GLN A CA 1
ATOM 4935 C C . GLN A 1 619 ? -9.742 18.438 -13.07 1 96.38 619 GLN A C 1
ATOM 4937 O O . GLN A 1 619 ? -10.211 19.578 -12.922 1 96.38 619 GLN A O 1
ATOM 4942 N N . PHE A 1 620 ? -10.32 17.359 -12.75 1 97.5 620 PHE A N 1
ATOM 4943 C CA . PHE A 1 620 ? -11.656 17.391 -12.164 1 97.5 620 PHE A CA 1
ATOM 4944 C C . PHE A 1 620 ? -11.648 18.219 -10.875 1 97.5 620 PHE A C 1
ATOM 4946 O O . PHE A 1 620 ? -12.539 19.047 -10.656 1 97.5 620 PHE A O 1
ATOM 4953 N N . LEU A 1 621 ? -10.695 17.969 -9.961 1 97.5 621 LEU A N 1
ATOM 4954 C CA . LEU A 1 621 ? -10.625 18.641 -8.664 1 97.5 621 LEU A CA 1
ATOM 4955 C C . LEU A 1 621 ? -10.406 20.141 -8.828 1 97.5 621 LEU A C 1
ATOM 4957 O O . LEU A 1 621 ? -11.039 20.938 -8.141 1 97.5 621 LEU A O 1
ATOM 4961 N N . LEU A 1 622 ? -9.547 20.516 -9.719 1 95.88 622 LEU A N 1
ATOM 4962 C CA . LEU A 1 622 ? -9.266 21.922 -9.961 1 95.88 622 LEU A CA 1
ATOM 4963 C C . LEU A 1 622 ? -10.5 22.641 -10.5 1 95.88 622 LEU A C 1
ATOM 4965 O O . LEU A 1 622 ? -10.75 23.797 -10.148 1 95.88 622 LEU A O 1
ATOM 4969 N N . GLU A 1 623 ? -11.297 21.969 -11.266 1 95.38 623 GLU A N 1
ATOM 4970 C CA . GLU A 1 623 ? -12.461 22.562 -11.906 1 95.38 623 GLU A CA 1
ATOM 4971 C C . GLU A 1 623 ? -13.641 22.656 -10.938 1 95.38 623 GLU A C 1
ATOM 4973 O O . GLU A 1 623 ? -14.391 23.625 -10.953 1 95.38 623 GLU A O 1
ATOM 4978 N N . ASN A 1 624 ? -13.758 21.656 -10.102 1 94.69 624 ASN A N 1
ATOM 4979 C CA . ASN A 1 624 ? -14.984 21.547 -9.32 1 94.69 624 ASN A CA 1
ATOM 4980 C C . ASN A 1 624 ? -14.773 22.016 -7.879 1 94.69 624 ASN A C 1
ATOM 4982 O O . ASN A 1 624 ? -15.734 22.281 -7.16 1 94.69 624 ASN A O 1
ATOM 4986 N N . PHE A 1 625 ? -13.586 22.094 -7.445 1 94 625 PHE A N 1
ATOM 4987 C CA . PHE A 1 625 ? -13.266 22.516 -6.09 1 94 625 PHE A CA 1
ATOM 4988 C C . PHE A 1 625 ? -12.172 23.578 -6.105 1 94 625 PHE A C 1
ATOM 4990 O O . PHE A 1 625 ? -11.047 23.328 -5.672 1 94 625 PHE A O 1
ATOM 4997 N N . PRO A 1 626 ? -12.492 24.797 -6.391 1 88.62 626 PRO A N 1
ATOM 4998 C CA . PRO A 1 626 ? -11.508 25.859 -6.664 1 88.62 626 PRO A CA 1
ATOM 4999 C C . PRO A 1 626 ? -10.727 26.266 -5.418 1 88.62 626 PRO A C 1
ATOM 5001 O O . PRO A 1 626 ? -9.641 26.844 -5.527 1 88.62 626 PRO A O 1
ATOM 5004 N N . ASP A 1 627 ? -11.18 25.984 -4.223 1 88.75 627 ASP A N 1
ATOM 5005 C CA . ASP A 1 627 ? -10.5 26.438 -3.008 1 88.75 627 ASP A CA 1
ATOM 5006 C C . ASP A 1 627 ? -9.422 25.453 -2.584 1 88.75 627 ASP A C 1
ATOM 5008 O O . ASP A 1 627 ? -8.648 25.719 -1.659 1 88.75 627 ASP A O 1
ATOM 5012 N N . LEU A 1 628 ? -9.297 24.297 -3.266 1 93.06 628 LEU A N 1
ATOM 5013 C CA . LEU A 1 628 ? -8.383 23.234 -2.861 1 93.06 628 LEU A CA 1
ATOM 5014 C C . LEU A 1 628 ? -6.938 23.703 -2.893 1 93.06 628 LEU A C 1
ATOM 5016 O O . LEU A 1 628 ? -6.168 23.422 -1.972 1 93.06 628 LEU A O 1
ATOM 5020 N N . PRO A 1 629 ? -6.559 24.516 -3.895 1 89.62 629 PRO A N 1
ATOM 5021 C CA . PRO A 1 629 ? -5.156 24.922 -3.949 1 89.62 629 PRO A CA 1
ATOM 5022 C C . PRO A 1 629 ? -4.777 25.891 -2.82 1 89.62 629 PRO A C 1
ATOM 5024 O O . PRO A 1 629 ? -3.594 26.094 -2.551 1 89.62 629 PRO A O 1
ATOM 5027 N N . GLU A 1 630 ? -5.773 26.422 -2.086 1 84.69 630 GLU A N 1
ATOM 5028 C CA . GLU A 1 630 ? -5.508 27.469 -1.106 1 84.69 630 GLU A CA 1
ATOM 5029 C C . GLU A 1 630 ? -5.68 26.953 0.318 1 84.69 630 GLU A C 1
ATOM 5031 O O . GLU A 1 630 ? -5.652 27.734 1.274 1 84.69 630 GLU A O 1
ATOM 5036 N N . ILE A 1 631 ? -5.801 25.734 0.425 1 88.31 631 ILE A N 1
ATOM 5037 C CA . ILE A 1 631 ? -6.012 25.172 1.755 1 88.31 631 ILE A CA 1
ATOM 5038 C C . ILE A 1 631 ? -4.742 25.328 2.59 1 88.31 631 ILE A C 1
ATOM 5040 O O . ILE A 1 631 ? -3.646 25 2.133 1 88.31 631 ILE A O 1
ATOM 5044 N N . GLU A 1 632 ? -5 25.844 3.779 1 85 632 GLU A N 1
ATOM 5045 C CA . GLU A 1 632 ? -3.881 26.031 4.695 1 85 632 GLU A CA 1
ATOM 5046 C C . GLU A 1 632 ? -3.342 24.703 5.207 1 85 632 GLU A C 1
ATOM 5048 O O . GLU A 1 632 ? -4.082 23.719 5.309 1 85 632 GLU A O 1
ATOM 5053 N N . LYS A 1 633 ? -2.037 24.625 5.594 1 84.19 633 LYS A N 1
ATOM 5054 C CA . LYS A 1 633 ? -1.337 23.469 6.145 1 84.19 633 LYS A CA 1
ATOM 5055 C C . LYS A 1 633 ? -1.162 22.375 5.09 1 84.19 633 LYS A C 1
ATOM 5057 O O . LYS A 1 633 ? -0.522 21.359 5.348 1 84.19 633 LYS A O 1
ATOM 5062 N N . SER A 1 634 ? -1.69 22.609 3.92 1 87.19 634 SER A N 1
ATOM 5063 C CA . SER A 1 634 ? -1.599 21.609 2.865 1 87.19 634 SER A CA 1
ATOM 5064 C C . SER A 1 634 ? -0.166 21.469 2.363 1 87.19 634 SER A C 1
ATOM 5066 O O . SER A 1 634 ? 0.55 22.453 2.217 1 87.19 634 SER A O 1
ATOM 5068 N N . MET A 1 635 ? 0.171 20.203 2.121 1 88.75 635 MET A N 1
ATOM 5069 C CA . MET A 1 635 ? 1.41 19.953 1.391 1 88.75 635 MET A CA 1
ATOM 5070 C C . MET A 1 635 ? 1.293 20.406 -0.058 1 88.75 635 MET A C 1
ATOM 5072 O O . MET A 1 635 ? 0.193 20.469 -0.611 1 88.75 635 MET A O 1
ATOM 5076 N N . ASP A 1 636 ? 2.391 20.734 -0.583 1 85.75 636 ASP A N 1
ATOM 5077 C CA . ASP A 1 636 ? 2.398 21.219 -1.956 1 85.75 636 ASP A CA 1
ATOM 5078 C C . ASP A 1 636 ? 2.15 20.094 -2.951 1 85.75 636 ASP A C 1
ATOM 5080 O O . ASP A 1 636 ? 3.008 19.234 -3.141 1 85.75 636 ASP A O 1
ATOM 5084 N N . PRO A 1 637 ? 1.025 20.156 -3.67 1 89.06 637 PRO A N 1
ATOM 5085 C CA . PRO A 1 637 ? 0.694 19.047 -4.566 1 89.06 637 PRO A CA 1
ATOM 5086 C C . PRO A 1 637 ? 1.586 19.016 -5.805 1 89.06 637 PRO A C 1
ATOM 5088 O O . PRO A 1 637 ? 1.958 17.922 -6.262 1 89.06 637 PRO A O 1
ATOM 5091 N N . ILE A 1 638 ? 2.021 20.109 -6.309 1 87.12 638 ILE A N 1
ATOM 5092 C CA . ILE A 1 638 ? 2.766 20.188 -7.562 1 87.12 638 ILE A CA 1
ATOM 5093 C C . ILE A 1 638 ? 4.191 19.688 -7.344 1 87.12 638 ILE A C 1
ATOM 5095 O O . ILE A 1 638 ? 4.672 18.812 -8.078 1 87.12 638 ILE A O 1
ATOM 5099 N N . GLU A 1 639 ? 4.781 20.156 -6.328 1 83 639 GLU A N 1
ATOM 5100 C CA . GLU A 1 639 ? 6.164 19.781 -6.043 1 83 639 GLU A CA 1
ATOM 5101 C C . GLU A 1 639 ? 6.273 18.281 -5.723 1 83 639 GLU A C 1
ATOM 5103 O O . GLU A 1 639 ? 7.234 17.625 -6.137 1 83 639 GLU A O 1
ATOM 5108 N N . SER A 1 640 ? 5.301 17.797 -5.09 1 83.19 640 SER A N 1
ATOM 5109 C CA . SER A 1 640 ? 5.367 16.406 -4.641 1 83.19 640 SER A CA 1
ATOM 5110 C C . SER A 1 640 ? 5.094 15.445 -5.789 1 83.19 640 SER A C 1
ATOM 5112 O O . SER A 1 640 ? 5.566 14.305 -5.777 1 83.19 640 SER A O 1
ATOM 5114 N N . ALA A 1 641 ? 4.312 15.805 -6.727 1 85.31 641 ALA A N 1
ATOM 5115 C CA . ALA A 1 641 ? 3.994 14.945 -7.867 1 85.31 641 ALA A CA 1
ATOM 5116 C C . ALA A 1 641 ? 5.215 14.75 -8.758 1 85.31 641 ALA A C 1
ATOM 5118 O O . ALA A 1 641 ? 5.41 13.664 -9.32 1 85.31 641 ALA A O 1
ATOM 5119 N N . ASN A 1 642 ? 6.094 15.695 -8.781 1 80.94 642 ASN A N 1
ATOM 5120 C CA . ASN A 1 642 ? 7.27 15.664 -9.641 1 80.94 642 ASN A CA 1
ATOM 5121 C C . ASN A 1 642 ? 6.93 15.117 -11.023 1 80.94 642 ASN A C 1
ATOM 5123 O O . ASN A 1 642 ? 7.566 14.172 -11.492 1 80.94 642 ASN A O 1
ATOM 5127 N N . SER A 1 643 ? 5.895 15.586 -11.695 1 87.38 643 SER A N 1
ATOM 5128 C CA . SER A 1 643 ? 5.391 15.141 -12.992 1 87.38 643 SER A CA 1
ATOM 5129 C C . SER A 1 643 ? 5.125 16.328 -13.914 1 87.38 643 SER A C 1
ATOM 5131 O O . SER A 1 643 ? 4.391 17.25 -13.555 1 87.38 643 SER A O 1
ATOM 5133 N N . GLU A 1 644 ? 5.723 16.266 -15.055 1 86.44 644 GLU A N 1
ATOM 5134 C CA . GLU A 1 644 ? 5.523 17.328 -16.031 1 86.44 644 GLU A CA 1
ATOM 5135 C C . GLU A 1 644 ? 4.066 17.391 -16.484 1 86.44 644 GLU A C 1
ATOM 5137 O O . GLU A 1 644 ? 3.549 18.469 -16.766 1 86.44 644 GLU A O 1
ATOM 5142 N N . GLU A 1 645 ? 3.461 16.25 -16.531 1 89.06 645 GLU A N 1
ATOM 5143 C CA . GLU A 1 645 ? 2.062 16.203 -16.938 1 89.06 645 GLU A CA 1
ATOM 5144 C C . GLU A 1 645 ? 1.17 16.938 -15.961 1 89.06 645 GLU A C 1
ATOM 5146 O O . GLU A 1 645 ? 0.275 17.688 -16.359 1 89.06 645 GLU A O 1
ATOM 5151 N N . ILE A 1 646 ? 1.403 16.781 -14.711 1 93.31 646 ILE A N 1
ATOM 5152 C CA . ILE A 1 646 ? 0.611 17.438 -13.672 1 93.31 646 ILE A CA 1
ATOM 5153 C C . ILE A 1 646 ? 0.86 18.938 -13.688 1 93.31 646 ILE A C 1
ATOM 5155 O O . ILE A 1 646 ? -0.074 19.734 -13.547 1 93.31 646 ILE A O 1
ATOM 5159 N N . LYS A 1 647 ? 2.102 19.328 -13.875 1 92.5 647 LYS A N 1
ATOM 5160 C CA . LYS A 1 647 ? 2.436 20.75 -13.961 1 92.5 647 LYS A CA 1
ATOM 5161 C C . LYS A 1 647 ? 1.688 21.406 -15.109 1 92.5 647 LYS A C 1
ATOM 5163 O O . LYS A 1 647 ? 1.195 22.531 -14.969 1 92.5 647 LYS A O 1
ATOM 5168 N N . GLU A 1 648 ? 1.615 20.734 -16.188 1 93 648 GLU A N 1
ATOM 5169 C CA . GLU A 1 648 ? 0.934 21.266 -17.359 1 93 648 GLU A CA 1
ATOM 5170 C C . GLU A 1 648 ? -0.558 21.453 -17.094 1 93 648 GLU A C 1
ATOM 5172 O O . GLU A 1 648 ? -1.169 22.391 -17.594 1 93 648 GLU A O 1
ATOM 5177 N N . ILE A 1 649 ? -1.12 20.562 -16.312 1 94.75 649 ILE A N 1
ATOM 5178 C CA . ILE A 1 649 ? -2.539 20.656 -15.992 1 94.75 649 ILE A CA 1
ATOM 5179 C C . ILE A 1 649 ? -2.791 21.922 -15.164 1 94.75 649 ILE A C 1
ATOM 5181 O O . ILE A 1 649 ? -3.748 22.656 -15.414 1 94.75 649 ILE A O 1
ATOM 5185 N N . PHE A 1 650 ? -1.947 22.188 -14.219 1 93.88 650 PHE A N 1
ATOM 5186 C CA . PHE A 1 650 ? -2.086 23.375 -13.383 1 93.88 650 PHE A CA 1
ATOM 5187 C C . PHE A 1 650 ? -1.905 24.641 -14.211 1 93.88 650 PHE A C 1
ATOM 5189 O O . PHE A 1 650 ? -2.662 25.594 -14.055 1 93.88 650 PHE A O 1
ATOM 5196 N N . LYS A 1 651 ? -0.925 24.641 -15.109 1 91.75 651 LYS A N 1
ATOM 5197 C CA . LYS A 1 651 ? -0.674 25.797 -15.977 1 91.75 651 LYS A CA 1
ATOM 5198 C C . LYS A 1 651 ? -1.885 26.094 -16.859 1 91.75 651 LYS A C 1
ATOM 5200 O O . LYS A 1 651 ? -2.318 27.25 -16.953 1 91.75 651 LYS A O 1
ATOM 5205 N N . THR A 1 652 ? -2.396 25.047 -17.438 1 92.56 652 THR A N 1
ATOM 5206 C CA . THR A 1 652 ? -3.553 25.203 -18.312 1 92.56 652 THR A CA 1
ATOM 5207 C C . THR A 1 652 ? -4.766 25.703 -17.516 1 92.56 652 THR A C 1
ATOM 5209 O O . THR A 1 652 ? -5.527 26.531 -18.016 1 92.56 652 THR A O 1
ATOM 5212 N N . HIS A 1 653 ? -4.902 25.219 -16.312 1 91.31 653 HIS A N 1
ATOM 5213 C CA . HIS A 1 653 ? -6.027 25.625 -15.469 1 91.31 653 HIS A CA 1
ATOM 5214 C C . HIS A 1 653 ? -5.938 27.109 -15.094 1 91.31 653 HIS A C 1
ATOM 5216 O O . HIS A 1 653 ? -6.93 27.828 -15.18 1 91.31 653 HIS A O 1
ATOM 5222 N N . TYR A 1 654 ? -4.82 27.578 -14.695 1 88.5 654 TYR A N 1
ATOM 5223 C CA . TYR A 1 654 ? -4.648 28.953 -14.258 1 88.5 654 TYR A CA 1
ATOM 5224 C C . TYR A 1 654 ? -4.664 29.906 -15.445 1 88.5 654 TYR A C 1
ATOM 5226 O O . TYR A 1 654 ? -5.086 31.062 -15.312 1 88.5 654 TYR A O 1
ATOM 5234 N N . GLN A 1 655 ? -4.238 29.516 -16.578 1 84.31 655 GLN A N 1
ATOM 5235 C CA . GLN A 1 655 ? -4.32 30.328 -17.797 1 84.31 655 GLN A CA 1
ATOM 5236 C C . GLN A 1 655 ? -5.773 30.547 -18.219 1 84.31 655 GLN A C 1
ATOM 5238 O O . GLN A 1 655 ? -6.145 31.625 -18.656 1 84.31 655 GLN A O 1
ATOM 5243 N N . LYS A 1 656 ? -6.574 29.578 -18.062 1 76.56 656 LYS A N 1
ATOM 5244 C CA . LYS A 1 656 ? -7.992 29.688 -18.391 1 76.56 656 LYS A CA 1
ATOM 5245 C C . LYS A 1 656 ? -8.719 30.609 -17.422 1 76.56 656 LYS A C 1
ATOM 5247 O O . LYS A 1 656 ? -9.641 31.312 -17.797 1 76.56 656 LYS A O 1
ATOM 5252 N N . SER A 1 657 ? -8.297 30.594 -16.188 1 70.75 657 SER A N 1
ATOM 5253 C CA . SER A 1 657 ? -8.938 31.422 -15.164 1 70.75 657 SER A CA 1
ATOM 5254 C C . SER A 1 657 ? -8.594 32.906 -15.359 1 70.75 657 SER A C 1
ATOM 5256 O O . SER A 1 657 ? -9.391 33.781 -15.031 1 70.75 657 SER A O 1
ATOM 5258 N N . TYR A 1 658 ? -7.375 33.156 -15.766 1 57.56 658 TYR A N 1
ATOM 5259 C CA . TYR A 1 658 ? -7.008 34.531 -16.031 1 57.56 658 TYR A CA 1
ATOM 5260 C C . TYR A 1 658 ? -7.723 35.062 -17.281 1 57.56 658 TYR A C 1
ATOM 5262 O O . TYR A 1 658 ? -8.016 36.25 -17.391 1 57.56 658 TYR A O 1
ATOM 5270 N N . LYS A 1 659 ? -8.07 34.219 -18.25 1 51.31 659 LYS A N 1
ATOM 5271 C CA . LYS A 1 659 ? -8.766 34.656 -19.453 1 51.31 659 LYS A CA 1
ATOM 5272 C C . LYS A 1 659 ? -10.25 34.875 -19.172 1 51.31 659 LYS A C 1
ATOM 5274 O O . LYS A 1 659 ? -10.914 35.625 -19.891 1 51.31 659 LYS A O 1
ATOM 5279 N N . CYS A 1 660 ? -10.797 34.312 -18.141 1 42.06 660 CYS A N 1
ATOM 5280 C CA . CYS A 1 660 ? -12.195 34.625 -17.875 1 42.06 660 CYS A CA 1
ATOM 5281 C C . CYS A 1 660 ? -12.312 35.781 -16.906 1 42.06 660 CYS A C 1
ATOM 5283 O O . CYS A 1 660 ? -11.57 35.875 -15.922 1 42.06 660 CYS A O 1
ATOM 5285 N N . MET B 1 1 ? 113.188 39.75 59.375 1 21.86 1 MET B N 1
ATOM 5286 C CA . MET B 1 1 ? 114.188 38.844 58.812 1 21.86 1 MET B CA 1
ATOM 5287 C C . MET B 1 1 ? 113.562 37.969 57.719 1 21.86 1 MET B C 1
ATOM 5289 O O . MET B 1 1 ? 112.375 37.844 57.656 1 21.86 1 MET B O 1
ATOM 5293 N N . GLU B 1 2 ? 114 36.75 57.344 1 19.36 2 GLU B N 1
ATOM 5294 C CA . GLU B 1 2 ? 114.375 36.094 56.094 1 19.36 2 GLU B CA 1
ATOM 5295 C C . GLU B 1 2 ? 113.125 35.562 55.375 1 19.36 2 GLU B C 1
ATOM 5297 O O . GLU B 1 2 ? 112.875 35.812 54.188 1 19.36 2 GLU B O 1
ATOM 5302 N N . LYS B 1 3 ? 112.75 34.312 55.75 1 21.14 3 LYS B N 1
ATOM 5303 C CA . LYS B 1 3 ? 112.438 33.156 54.875 1 21.14 3 LYS B CA 1
ATOM 5304 C C . LYS B 1 3 ? 111.062 33.219 54.375 1 21.14 3 LYS B C 1
ATOM 5306 O O . LYS B 1 3 ? 110.562 32.312 53.719 1 21.14 3 LYS B O 1
ATOM 5311 N N . CYS B 1 4 ? 110.188 34.156 55 1 19.38 4 CYS B N 1
ATOM 5312 C CA . CYS B 1 4 ? 108.75 34.125 55.188 1 19.38 4 CYS B CA 1
ATOM 5313 C C . CYS B 1 4 ? 108 34.5 53.906 1 19.38 4 CYS B C 1
ATOM 5315 O O . CYS B 1 4 ? 106.812 34.781 53.906 1 19.38 4 CYS B O 1
ATOM 5317 N N . GLU B 1 5 ? 108.875 35.031 52.875 1 21.69 5 GLU B N 1
ATOM 5318 C CA . GLU B 1 5 ? 108.5 35.75 51.656 1 21.69 5 GLU B CA 1
ATOM 5319 C C . GLU B 1 5 ? 107.75 34.875 50.688 1 21.69 5 GLU B C 1
ATOM 5321 O O . GLU B 1 5 ? 106.938 35.406 49.875 1 21.69 5 GLU B O 1
ATOM 5326 N N . THR B 1 6 ? 108.25 33.656 50.656 1 20.92 6 THR B N 1
ATOM 5327 C CA . THR B 1 6 ? 108.375 32.969 49.375 1 20.92 6 THR B CA 1
ATOM 5328 C C . THR B 1 6 ? 107 32.625 48.875 1 20.92 6 THR B C 1
ATOM 5330 O O . THR B 1 6 ? 106.688 32.75 47.656 1 20.92 6 THR B O 1
ATOM 5333 N N . LEU B 1 7 ? 106.188 31.891 49.75 1 21.06 7 LEU B N 1
ATOM 5334 C CA . LEU B 1 7 ? 105.375 30.781 49.188 1 21.06 7 LEU B CA 1
ATOM 5335 C C . LEU B 1 7 ? 104.188 31.281 48.469 1 21.06 7 LEU B C 1
ATOM 5337 O O . LEU B 1 7 ? 103.312 30.484 48 1 21.06 7 LEU B O 1
ATOM 5341 N N . TYR B 1 8 ? 103.875 32.75 48.406 1 22.83 8 TYR B N 1
ATOM 5342 C CA . TYR B 1 8 ? 102.625 33.375 48.219 1 22.83 8 TYR B CA 1
ATOM 5343 C C . TYR B 1 8 ? 102.188 33.312 46.75 1 22.83 8 TYR B C 1
ATOM 5345 O O . TYR B 1 8 ? 101.062 33.719 46.375 1 22.83 8 TYR B O 1
ATOM 5353 N N . VAL B 1 9 ? 103.25 33.219 45.875 1 24.03 9 VAL B N 1
ATOM 5354 C CA . VAL B 1 9 ? 103.188 33.5 44.438 1 24.03 9 VAL B CA 1
ATOM 5355 C C . VAL B 1 9 ? 102.188 32.531 43.781 1 24.03 9 VAL B C 1
ATOM 5357 O O . VAL B 1 9 ? 101.375 32.938 42.906 1 24.03 9 VAL B O 1
ATOM 5360 N N . LEU B 1 10 ? 102.438 31.266 44.156 1 22.45 10 LEU B N 1
ATOM 5361 C CA . LEU B 1 10 ? 102.062 30.156 43.281 1 22.45 10 LEU B CA 1
ATOM 5362 C C . LEU B 1 10 ? 100.562 30.016 43.125 1 22.45 10 LEU B C 1
ATOM 5364 O O . LEU B 1 10 ? 100.062 29.266 42.281 1 22.45 10 LEU B O 1
ATOM 5368 N N . ALA B 1 11 ? 99.75 30.703 44 1 22.66 11 ALA B N 1
ATOM 5369 C CA . ALA B 1 11 ? 98.375 30.375 44.312 1 22.66 11 ALA B CA 1
ATOM 5370 C C . ALA B 1 11 ? 97.438 30.781 43.156 1 22.66 11 ALA B C 1
ATOM 5372 O O . ALA B 1 11 ? 96.312 30.25 43 1 22.66 11 ALA B O 1
ATOM 5373 N N . LYS B 1 12 ? 97.812 31.891 42.438 1 25.52 12 LYS B N 1
ATOM 5374 C CA . LYS B 1 12 ? 96.938 32.688 41.531 1 25.52 12 LYS B CA 1
ATOM 5375 C C . LYS B 1 12 ? 96.562 31.859 40.312 1 25.52 12 LYS B C 1
ATOM 5377 O O . LYS B 1 12 ? 95.562 32.219 39.625 1 25.52 12 LYS B O 1
ATOM 5382 N N . LEU B 1 13 ? 97.438 31.062 39.875 1 23.33 13 LEU B N 1
ATOM 5383 C CA . LEU B 1 13 ? 97.438 30.547 38.531 1 23.33 13 LEU B CA 1
ATOM 5384 C C . LEU B 1 13 ? 96.188 29.688 38.312 1 23.33 13 LEU B C 1
ATOM 5386 O O . LEU B 1 13 ? 95.562 29.688 37.219 1 23.33 13 LEU B O 1
ATOM 5390 N N . LEU B 1 14 ? 95.812 28.922 39.344 1 23.02 14 LEU B N 1
ATOM 5391 C CA . LEU B 1 14 ? 95 27.719 39.094 1 23.02 14 LEU B CA 1
ATOM 5392 C C . LEU B 1 14 ? 93.562 28.062 38.719 1 23.02 14 LEU B C 1
ATOM 5394 O O . LEU B 1 14 ? 92.75 27.172 38.531 1 23.02 14 LEU B O 1
ATOM 5398 N N . ARG B 1 15 ? 93.125 29.344 38.75 1 24.94 15 ARG B N 1
ATOM 5399 C CA . ARG B 1 15 ? 91.688 29.797 38.75 1 24.94 15 ARG B CA 1
ATOM 5400 C C . ARG B 1 15 ? 91.062 29.625 37.375 1 24.94 15 ARG B C 1
ATOM 5402 O O . ARG B 1 15 ? 89.875 29.875 37.219 1 24.94 15 ARG B O 1
ATOM 5409 N N . ARG B 1 16 ? 91.938 29.703 36.312 1 24.72 16 ARG B N 1
ATOM 5410 C CA . ARG B 1 16 ? 91.438 29.875 34.938 1 24.72 16 ARG B CA 1
ATOM 5411 C C . ARG B 1 16 ? 90.5 28.734 34.531 1 24.72 16 ARG B C 1
ATOM 5413 O O . ARG B 1 16 ? 89.625 28.922 33.719 1 24.72 16 ARG B O 1
ATOM 5420 N N . VAL B 1 17 ? 90.938 27.562 34.844 1 24.08 17 VAL B N 1
ATOM 5421 C CA . VAL B 1 17 ? 90.562 26.438 34.031 1 24.08 17 VAL B CA 1
ATOM 5422 C C . VAL B 1 17 ? 89.062 26.125 34.25 1 24.08 17 VAL B C 1
ATOM 5424 O O . VAL B 1 17 ? 88.5 25.25 33.594 1 24.08 17 VAL B O 1
ATOM 5427 N N . ARG B 1 18 ? 88.438 26.688 35.344 1 23.17 18 ARG B N 1
ATOM 5428 C CA . ARG B 1 18 ? 87.25 26.062 35.906 1 23.17 18 ARG B CA 1
ATOM 5429 C C . ARG B 1 18 ? 86.062 26.281 35 1 23.17 18 ARG B C 1
ATOM 5431 O O . ARG B 1 18 ? 85 25.656 35.188 1 23.17 18 ARG B O 1
ATOM 5438 N N . MET B 1 19 ? 86.062 27.406 34.219 1 23.36 19 MET B N 1
ATOM 5439 C CA . MET B 1 19 ? 84.812 28 33.719 1 23.36 19 MET B CA 1
ATOM 5440 C C . MET B 1 19 ? 84.188 27.125 32.656 1 23.36 19 MET B C 1
ATOM 5442 O O . MET B 1 19 ? 83.062 27.375 32.219 1 23.36 19 MET B O 1
ATOM 5446 N N . VAL B 1 20 ? 85.062 26.469 31.859 1 23.48 20 VAL B N 1
ATOM 5447 C CA . VAL B 1 20 ? 84.562 25.906 30.609 1 23.48 20 VAL B CA 1
ATOM 5448 C C . VAL B 1 20 ? 83.438 24.906 30.875 1 23.48 20 VAL B C 1
ATOM 5450 O O . VAL B 1 20 ? 82.438 24.891 30.156 1 23.48 20 VAL B O 1
ATOM 5453 N N . LEU B 1 21 ? 83.75 23.984 31.75 1 22.05 21 LEU B N 1
ATOM 5454 C CA . LEU B 1 21 ? 83.188 22.656 31.578 1 22.05 21 LEU B CA 1
ATOM 5455 C C . LEU B 1 21 ? 81.688 22.672 31.969 1 22.05 21 LEU B C 1
ATOM 5457 O O . LEU B 1 21 ? 81 21.656 31.859 1 22.05 21 LEU B O 1
ATOM 5461 N N . ILE B 1 22 ? 81.188 23.703 32.656 1 23.73 22 ILE B N 1
ATOM 5462 C CA . ILE B 1 22 ? 79.938 23.656 33.406 1 23.73 22 ILE B CA 1
ATOM 5463 C C . ILE B 1 22 ? 78.75 23.672 32.469 1 23.73 22 ILE B C 1
ATOM 5465 O O . ILE B 1 22 ? 77.625 23.344 32.875 1 23.73 22 ILE B O 1
ATOM 5469 N N . ALA B 1 23 ? 78.938 24.172 31.219 1 23.67 23 ALA B N 1
ATOM 5470 C CA . ALA B 1 23 ? 77.875 24.547 30.328 1 23.67 23 ALA B CA 1
ATOM 5471 C C . ALA B 1 23 ? 77 23.328 29.938 1 23.67 23 ALA B C 1
ATOM 5473 O O . ALA B 1 23 ? 75.812 23.469 29.562 1 23.67 23 ALA B O 1
ATOM 5474 N N . PHE B 1 24 ? 77.688 22.234 29.766 1 22.92 24 PHE B N 1
ATOM 5475 C CA . PHE B 1 24 ? 77.062 21.109 29.062 1 22.92 24 PHE B CA 1
ATOM 5476 C C . PHE B 1 24 ? 75.875 20.578 29.828 1 22.92 24 PHE B C 1
ATOM 5478 O O . PHE B 1 24 ? 75 19.922 29.25 1 22.92 24 PHE B O 1
ATOM 5485 N N . SER B 1 25 ? 76 20.516 31.156 1 21.48 25 SER B N 1
ATOM 5486 C CA . SER B 1 25 ? 75.25 19.531 31.891 1 21.48 25 SER B CA 1
ATOM 5487 C C . SER B 1 25 ? 73.75 19.938 31.953 1 21.48 25 SER B C 1
ATOM 5489 O O . SER B 1 25 ? 72.938 19.25 32.594 1 21.48 25 SER B O 1
ATOM 5491 N N . VAL B 1 26 ? 73.312 21.188 31.672 1 23.92 26 VAL B N 1
ATOM 5492 C CA . VAL B 1 26 ? 72 21.781 31.922 1 23.92 26 VAL B CA 1
ATOM 5493 C C . VAL B 1 26 ? 71 21.094 31.047 1 23.92 26 VAL B C 1
ATOM 5495 O O . VAL B 1 26 ? 69.75 21.188 31.328 1 23.92 26 VAL B O 1
ATOM 5498 N N . PHE B 1 27 ? 71.375 20.688 29.859 1 22.23 27 PHE B N 1
ATOM 5499 C CA . PHE B 1 27 ? 70.438 20.438 28.797 1 22.23 27 PHE B CA 1
ATOM 5500 C C . PHE B 1 27 ? 69.5 19.297 29.172 1 22.23 27 PHE B C 1
ATOM 5502 O O . PHE B 1 27 ? 68.375 19.203 28.672 1 22.23 27 PHE B O 1
ATOM 5509 N N . TYR B 1 28 ? 70.062 18.25 29.703 1 21.2 28 TYR B N 1
ATOM 5510 C CA . TYR B 1 28 ? 69.438 16.938 29.531 1 21.2 28 TYR B CA 1
ATOM 5511 C C . TYR B 1 28 ? 68.188 16.828 30.406 1 21.2 28 TYR B C 1
ATOM 5513 O O . TYR B 1 28 ? 67.438 15.844 30.297 1 21.2 28 TYR B O 1
ATOM 5521 N N . ALA B 1 29 ? 68.188 17.516 31.547 1 21.8 29 ALA B N 1
ATOM 5522 C CA . ALA B 1 29 ? 67.312 17.078 32.656 1 21.8 29 ALA B CA 1
ATOM 5523 C C . ALA B 1 29 ? 65.875 17.281 32.312 1 21.8 29 ALA B C 1
ATOM 5525 O O . ALA B 1 29 ? 65 16.828 33.031 1 21.8 29 ALA B O 1
ATOM 5526 N N . LEU B 1 30 ? 65.5 18.25 31.531 1 22.33 30 LEU B N 1
ATOM 5527 C CA . LEU B 1 30 ? 64.125 18.828 31.547 1 22.33 30 LEU B CA 1
ATOM 5528 C C . LEU B 1 30 ? 63.125 17.828 30.984 1 22.33 30 LEU B C 1
ATOM 5530 O O . LEU B 1 30 ? 61.969 18.203 30.734 1 22.33 30 LEU B O 1
ATOM 5534 N N . SER B 1 31 ? 63.562 16.766 30.422 1 21.95 31 SER B N 1
ATOM 5535 C CA . SER B 1 31 ? 62.562 16.016 29.641 1 21.95 31 SER B CA 1
ATOM 5536 C C . SER B 1 31 ? 61.5 15.375 30.531 1 21.95 31 SER B C 1
ATOM 5538 O O . SER B 1 31 ? 61.469 14.156 30.688 1 21.95 31 SER B O 1
ATOM 5540 N N . LEU B 1 32 ? 61.25 15.797 31.719 1 23.38 32 LEU B N 1
ATOM 5541 C CA . LEU B 1 32 ? 60.438 14.898 32.562 1 23.38 32 LEU B CA 1
ATOM 5542 C C . LEU B 1 32 ? 59.094 14.609 31.922 1 23.38 32 LEU B C 1
ATOM 5544 O O . LEU B 1 32 ? 58.375 15.531 31.516 1 23.38 32 LEU B O 1
ATOM 5548 N N . PRO B 1 33 ? 58.812 13.414 31.375 1 24.28 33 PRO B N 1
ATOM 5549 C CA . PRO B 1 33 ? 57.562 13.141 30.656 1 24.28 33 PRO B CA 1
ATOM 5550 C C . PRO B 1 33 ? 56.312 13.406 31.516 1 24.28 33 PRO B C 1
ATOM 5552 O O . PRO B 1 33 ? 56.281 12.992 32.688 1 24.28 33 PRO B O 1
ATOM 5555 N N . LEU B 1 34 ? 55.688 14.539 31.547 1 23.77 34 LEU B N 1
ATOM 5556 C CA . LEU B 1 34 ? 54.438 14.953 32.188 1 23.77 34 LEU B CA 1
ATOM 5557 C C . LEU B 1 34 ? 53.344 13.906 32 1 23.77 34 LEU B C 1
ATOM 5559 O O . LEU B 1 34 ? 52.781 13.773 30.922 1 23.77 34 LEU B O 1
ATOM 5563 N N . THR B 1 35 ? 53.5 12.664 32.469 1 23.3 35 THR B N 1
ATOM 5564 C CA . THR B 1 35 ? 52.406 11.695 32.375 1 23.3 35 THR B CA 1
ATOM 5565 C C . THR B 1 35 ? 51.156 12.203 33.062 1 23.3 35 THR B C 1
ATOM 5567 O O . THR B 1 35 ? 51.125 12.32 34.312 1 23.3 35 THR B O 1
ATOM 5570 N N . THR B 1 36 ? 50.406 13.219 32.688 1 24.91 36 THR B N 1
ATOM 5571 C CA . THR B 1 36 ? 49.156 13.703 33.219 1 24.91 36 THR B CA 1
ATOM 5572 C C . THR B 1 36 ? 48.188 12.547 33.438 1 24.91 36 THR B C 1
ATOM 5574 O O . THR B 1 36 ? 47.75 11.891 32.5 1 24.91 36 THR B O 1
ATOM 5577 N N . SER B 1 37 ? 48.344 11.742 34.562 1 24.02 37 SER B N 1
ATOM 5578 C CA . SER B 1 37 ? 47.375 10.727 34.938 1 24.02 37 SER B CA 1
ATOM 5579 C C . SER B 1 37 ? 45.969 11.305 35.031 1 24.02 37 SER B C 1
ATOM 5581 O O . SER B 1 37 ? 45.688 12.242 35.781 1 24.02 37 SER B O 1
ATOM 5583 N N . VAL B 1 38 ? 45.188 11.406 33.969 1 26.06 38 VAL B N 1
ATOM 5584 C CA . VAL B 1 38 ? 43.781 11.758 33.938 1 26.06 38 VAL B CA 1
ATOM 5585 C C . VAL B 1 38 ? 43.031 10.922 34.969 1 26.06 38 VAL B C 1
ATOM 5587 O O . VAL B 1 38 ? 42.969 9.695 34.844 1 26.06 38 VAL B O 1
ATOM 5590 N N . SER B 1 39 ? 43.156 11.219 36.312 1 24.45 39 SER B N 1
ATOM 5591 C CA . SER B 1 39 ? 42.312 10.625 37.344 1 24.45 39 SER B CA 1
ATOM 5592 C C . SER B 1 39 ? 40.844 10.625 36.906 1 24.45 39 SER B C 1
ATOM 5594 O O . SER B 1 39 ? 40.281 11.68 36.625 1 24.45 39 SER B O 1
ATOM 5596 N N . ILE B 1 40 ? 40.438 9.648 36.312 1 27.94 40 ILE B N 1
ATOM 5597 C CA . ILE B 1 40 ? 39 9.461 36.031 1 27.94 40 ILE B CA 1
ATOM 5598 C C . ILE B 1 40 ? 38.219 9.57 37.344 1 27.94 40 ILE B C 1
ATOM 5600 O O . ILE B 1 40 ? 38.469 8.82 38.312 1 27.94 40 ILE B O 1
ATOM 5604 N N . PRO B 1 41 ? 37.844 10.742 37.781 1 27.2 41 PRO B N 1
ATOM 5605 C CA . PRO B 1 41 ? 37.062 10.836 39.031 1 27.2 41 PRO B CA 1
ATOM 5606 C C . PRO B 1 41 ? 36.062 9.688 39.188 1 27.2 41 PRO B C 1
ATOM 5608 O O . PRO B 1 41 ? 35.5 9.211 38.219 1 27.2 41 PRO B O 1
ATOM 5611 N N . ASP B 1 42 ? 36.281 8.773 40.156 1 28.3 42 ASP B N 1
ATOM 5612 C CA . ASP B 1 42 ? 35.375 7.742 40.625 1 28.3 42 ASP B CA 1
ATOM 5613 C C . ASP B 1 42 ? 33.969 8.273 40.75 1 28.3 42 ASP B C 1
ATOM 5615 O O . ASP B 1 42 ? 33.656 9.094 41.625 1 28.3 42 ASP B O 1
ATOM 5619 N N . LEU B 1 43 ? 33.25 8.695 39.812 1 29.97 43 LEU B N 1
ATOM 5620 C CA . LEU B 1 43 ? 31.875 9.133 39.906 1 29.97 43 LEU B CA 1
ATOM 5621 C C . LEU B 1 43 ? 31.047 8.141 40.719 1 29.97 43 LEU B C 1
ATOM 5623 O O . LEU B 1 43 ? 30.734 7.047 40.219 1 29.97 43 LEU B O 1
ATOM 5627 N N . GLU B 1 44 ? 31.344 7.855 42.094 1 33.31 44 GLU B N 1
ATOM 5628 C CA . GLU B 1 44 ? 30.5 7.18 43.094 1 33.31 44 GLU B CA 1
ATOM 5629 C C . GLU B 1 44 ? 29.062 7.676 43.031 1 33.31 44 GLU B C 1
ATOM 5631 O O . GLU B 1 44 ? 28.766 8.805 43.438 1 33.31 44 GLU B O 1
ATOM 5636 N N . PHE B 1 45 ? 28.25 7.34 42.125 1 35.31 45 PHE B N 1
ATOM 5637 C CA . PHE B 1 45 ? 26.859 7.766 42.188 1 35.31 45 PHE B CA 1
ATOM 5638 C C . PHE B 1 45 ? 26.109 7.008 43.281 1 35.31 45 PHE B C 1
ATOM 5640 O O . PHE B 1 45 ? 26.125 5.773 43.312 1 35.31 45 PHE B O 1
ATOM 5647 N N . SER B 1 46 ? 26.109 7.367 44.594 1 45.84 46 SER B N 1
ATOM 5648 C CA . SER B 1 46 ? 25.375 6.812 45.719 1 45.84 46 SER B CA 1
ATOM 5649 C C . SER B 1 46 ? 23.891 7.176 45.625 1 45.84 46 SER B C 1
ATOM 5651 O O . SER B 1 46 ? 23.547 8.352 45.562 1 45.84 46 SER B O 1
ATOM 5653 N N . PHE B 1 47 ? 22.969 6.406 44.938 1 53.09 47 PHE B N 1
ATOM 5654 C CA . PHE B 1 47 ? 21.562 6.762 45.125 1 53.09 47 PHE B CA 1
ATOM 5655 C C . PHE B 1 47 ? 20.891 5.855 46.156 1 53.09 47 PHE B C 1
ATOM 5657 O O . PHE B 1 47 ? 21.344 4.73 46.375 1 53.09 47 PHE B O 1
ATOM 5664 N N . GLU B 1 48 ? 20.094 6.277 47.062 1 63.34 48 GLU B N 1
ATOM 5665 C CA . GLU B 1 48 ? 19.375 5.598 48.156 1 63.34 48 GLU B CA 1
ATOM 5666 C C . GLU B 1 48 ? 18.297 4.68 47.562 1 63.34 48 GLU B C 1
ATOM 5668 O O . GLU B 1 48 ? 17.516 5.086 46.719 1 63.34 48 GLU B O 1
ATOM 5673 N N . VAL B 1 49 ? 18.344 3.262 47.875 1 64.38 49 VAL B N 1
ATOM 5674 C CA . VAL B 1 49 ? 17.391 2.262 47.406 1 64.38 49 VAL B CA 1
ATOM 5675 C C . VAL B 1 49 ? 16.438 1.891 48.562 1 64.38 49 VAL B C 1
ATOM 5677 O O . VAL B 1 49 ? 16.859 1.639 49.688 1 64.38 49 VAL B O 1
ATOM 5680 N N . HIS B 1 50 ? 15.125 2.016 48.344 1 70.44 50 HIS B N 1
ATOM 5681 C CA . HIS B 1 50 ? 14.094 1.739 49.344 1 70.44 50 HIS B CA 1
ATOM 5682 C C . HIS B 1 50 ? 13.297 0.496 48.969 1 70.44 50 HIS B C 1
ATOM 5684 O O . HIS B 1 50 ? 12.875 0.342 47.812 1 70.44 50 HIS B O 1
ATOM 5690 N N . PRO B 1 51 ? 13.164 -0.454 49.906 1 68.06 51 PRO B N 1
ATOM 5691 C CA . PRO B 1 51 ? 12.281 -1.592 49.625 1 68.06 51 PRO B CA 1
ATOM 5692 C C . PRO B 1 51 ? 10.812 -1.191 49.531 1 68.06 51 PRO B C 1
ATOM 5694 O O . PRO B 1 51 ? 10.359 -0.324 50.312 1 68.06 51 PRO B O 1
ATOM 5697 N N . VAL B 1 52 ? 10.164 -1.66 48.438 1 66 52 VAL B N 1
ATOM 5698 C CA . VAL B 1 52 ? 8.727 -1.404 48.312 1 66 52 VAL B CA 1
ATOM 5699 C C . VAL B 1 52 ? 7.984 -2.719 48.094 1 66 52 VAL B C 1
ATOM 5701 O O . VAL B 1 52 ? 8.555 -3.68 47.562 1 66 52 VAL B O 1
ATOM 5704 N N . ASN B 1 53 ? 6.797 -2.777 48.562 1 65.25 53 ASN B N 1
ATOM 5705 C CA . ASN B 1 53 ? 5.984 -3.977 48.406 1 65.25 53 ASN B CA 1
ATOM 5706 C C . ASN B 1 53 ? 5.391 -4.062 47 1 65.25 53 ASN B C 1
ATOM 5708 O O . ASN B 1 53 ? 5.137 -5.156 46.469 1 65.25 53 ASN B O 1
ATOM 5712 N N . TYR B 1 54 ? 5.148 -2.836 46.406 1 62.53 54 TYR B N 1
ATOM 5713 C CA . TYR B 1 54 ? 4.598 -2.768 45.062 1 62.53 54 TYR B CA 1
ATOM 5714 C C . TYR B 1 54 ? 5.203 -1.606 44.281 1 62.53 54 TYR B C 1
ATOM 5716 O O . TYR B 1 54 ? 5.531 -0.566 44.844 1 62.53 54 TYR B O 1
ATOM 5724 N N . CYS B 1 55 ? 5.523 -1.884 43.031 1 58.81 55 CYS B N 1
ATOM 5725 C CA . CYS B 1 55 ? 5.938 -0.792 42.156 1 58.81 55 CYS B CA 1
ATOM 5726 C C . CYS B 1 55 ? 4.734 0.009 41.688 1 58.81 55 CYS B C 1
ATOM 5728 O O . CYS B 1 55 ? 3.637 -0.534 41.531 1 58.81 55 CYS B O 1
ATOM 5730 N N . PRO B 1 56 ? 5.004 1.314 41.5 1 59.62 56 PRO B N 1
ATOM 5731 C CA . PRO B 1 56 ? 3.893 2.113 40.969 1 59.62 56 PRO B CA 1
ATOM 5732 C C . PRO B 1 56 ? 3.34 1.569 39.656 1 59.62 56 PRO B C 1
ATOM 5734 O O . PRO B 1 56 ? 4.109 1.178 38.781 1 59.62 56 PRO B O 1
ATOM 5737 N N . ILE B 1 57 ? 2.057 1.435 39.531 1 53.59 57 ILE B N 1
ATOM 5738 C CA . ILE B 1 57 ? 1.423 0.797 38.375 1 53.59 57 ILE B CA 1
ATOM 5739 C C . ILE B 1 57 ? 0.844 1.864 37.438 1 53.59 57 ILE B C 1
ATOM 5741 O O . ILE B 1 57 ? 0.309 1.547 36.375 1 53.59 57 ILE B O 1
ATOM 5745 N N . ASN B 1 58 ? 0.852 3.029 37.875 1 49.53 58 ASN B N 1
ATOM 5746 C CA . ASN B 1 58 ? 0.393 4.133 37.062 1 49.53 58 ASN B CA 1
ATOM 5747 C C . ASN B 1 58 ? 1.247 5.379 37.25 1 49.53 58 ASN B C 1
ATOM 5749 O O . ASN B 1 58 ? 2.088 5.426 38.156 1 49.53 58 ASN B O 1
ATOM 5753 N N . LYS B 1 59 ? 1.082 6.27 36.344 1 58.5 59 LYS B N 1
ATOM 5754 C CA . LYS B 1 59 ? 1.883 7.488 36.312 1 58.5 59 LYS B CA 1
ATOM 5755 C C . LYS B 1 59 ? 1.749 8.25 37.625 1 58.5 59 LYS B C 1
ATOM 5757 O O . LYS B 1 59 ? 2.738 8.766 38.156 1 58.5 59 LYS B O 1
ATOM 5762 N N . GLU B 1 60 ? 0.549 8.273 38 1 64.94 60 GLU B N 1
ATOM 5763 C CA . GLU B 1 60 ? 0.333 9.008 39.25 1 64.94 60 GLU B CA 1
ATOM 5764 C C . GLU B 1 60 ? 1.093 8.367 40.406 1 64.94 60 GLU B C 1
ATOM 5766 O O . GLU B 1 60 ? 1.747 9.07 41.188 1 64.94 60 GLU B O 1
ATOM 5771 N N . ALA B 1 61 ? 0.981 7.07 40.5 1 64.75 61 ALA B N 1
ATOM 5772 C CA . ALA B 1 61 ? 1.689 6.344 41.562 1 64.75 61 ALA B CA 1
ATOM 5773 C C . ALA B 1 61 ? 3.201 6.457 41.375 1 64.75 61 ALA B C 1
ATOM 5775 O O . ALA B 1 61 ? 3.943 6.562 42.375 1 64.75 61 ALA B O 1
ATOM 5776 N N . TRP B 1 62 ? 3.596 6.527 40.125 1 63.47 62 TRP B N 1
ATOM 5777 C CA . TRP B 1 62 ? 5.008 6.699 39.812 1 63.47 62 TRP B CA 1
ATOM 5778 C C . TRP B 1 62 ? 5.5 8.078 40.219 1 63.47 62 TRP B C 1
ATOM 5780 O O . TRP B 1 62 ? 6.57 8.203 40.844 1 63.47 62 TRP B O 1
ATOM 5790 N N . GLU B 1 63 ? 4.766 8.984 39.938 1 68.56 63 GLU B N 1
ATOM 5791 C CA . GLU B 1 63 ? 5.105 10.352 40.344 1 68.56 63 GLU B CA 1
ATOM 5792 C C . GLU B 1 63 ? 5.09 10.523 41.844 1 68.56 63 GLU B C 1
ATOM 5794 O O . GLU B 1 63 ? 5.957 11.195 42.406 1 68.56 63 GLU B O 1
ATOM 5799 N N . LEU B 1 64 ? 4.117 9.938 42.406 1 77.69 64 LEU B N 1
ATOM 5800 C CA . LEU B 1 64 ? 4.039 9.992 43.875 1 77.69 64 LEU B CA 1
ATOM 5801 C C . LEU B 1 64 ? 5.246 9.312 44.5 1 77.69 64 LEU B C 1
ATOM 5803 O O . LEU B 1 64 ? 5.812 9.82 45.469 1 77.69 64 LEU B O 1
ATOM 5807 N N . ALA B 1 65 ? 5.562 8.195 43.938 1 72.44 65 ALA B N 1
ATOM 5808 C CA . ALA B 1 65 ? 6.73 7.473 44.469 1 72.44 65 ALA B CA 1
ATOM 5809 C C . ALA B 1 65 ? 8.016 8.25 44.188 1 72.44 65 ALA B C 1
ATOM 5811 O O . ALA B 1 65 ? 8.898 8.328 45.031 1 72.44 65 ALA B O 1
ATOM 5812 N N . SER B 1 66 ? 8.086 8.805 43.031 1 71.75 66 SER B N 1
ATOM 5813 C CA . SER B 1 66 ? 9.195 9.68 42.656 1 71.75 66 SER B CA 1
ATOM 5814 C C . SER B 1 66 ? 9.328 10.852 43.625 1 71.75 66 SER B C 1
ATOM 5816 O O . SER B 1 66 ? 10.438 11.18 44.062 1 71.75 66 SER B O 1
ATOM 5818 N N . ALA B 1 67 ? 8.234 11.414 43.875 1 78.44 67 ALA B N 1
ATOM 5819 C CA . ALA B 1 67 ? 8.219 12.539 44.812 1 78.44 67 ALA B CA 1
ATOM 5820 C C . ALA B 1 67 ? 8.602 12.094 46.219 1 78.44 67 ALA B C 1
ATOM 5822 O O . ALA B 1 67 ? 9.336 12.789 46.906 1 78.44 67 ALA B O 1
ATOM 5823 N N . ARG B 1 68 ? 8.109 10.883 46.594 1 79.44 68 ARG B N 1
ATOM 5824 C CA . ARG B 1 68 ? 8.406 10.328 47.906 1 79.44 68 ARG B CA 1
ATOM 5825 C C . ARG B 1 68 ? 9.906 10.148 48.125 1 79.44 68 ARG B C 1
ATOM 5827 O O . ARG B 1 68 ? 10.422 10.383 49.219 1 79.44 68 ARG B O 1
ATOM 5834 N N . LEU B 1 69 ? 10.562 9.766 47 1 75.31 69 LEU B N 1
ATOM 5835 C CA . LEU B 1 69 ? 12.008 9.547 47.094 1 75.31 69 LEU B CA 1
ATOM 5836 C C . LEU B 1 69 ? 12.773 10.82 46.75 1 75.31 69 LEU B C 1
ATOM 5838 O O . LEU B 1 69 ? 14 10.797 46.625 1 75.31 69 LEU B O 1
ATOM 5842 N N . ASN B 1 70 ? 12.008 12.008 46.625 1 75.75 70 ASN B N 1
ATOM 5843 C CA . ASN B 1 70 ? 12.555 13.328 46.312 1 75.75 70 ASN B CA 1
ATOM 5844 C C . ASN B 1 70 ? 13.375 13.297 45.031 1 75.75 70 ASN B C 1
ATOM 5846 O O . ASN B 1 70 ? 14.453 13.891 44.938 1 75.75 70 ASN B O 1
ATOM 5850 N N . CYS B 1 71 ? 12.977 12.539 44.062 1 70.88 71 CYS B N 1
ATOM 5851 C CA . CYS B 1 71 ? 13.586 12.586 42.75 1 70.88 71 CYS B CA 1
ATOM 5852 C C . CYS B 1 71 ? 13.305 13.914 42.062 1 70.88 71 CYS B C 1
ATOM 5854 O O . CYS B 1 71 ? 12.148 14.32 41.938 1 70.88 71 CYS B O 1
ATOM 5856 N N . ASN B 1 72 ? 14.25 14.812 41.812 1 70.94 72 ASN B N 1
ATOM 5857 C CA . ASN B 1 72 ? 14.055 16.109 41.156 1 70.94 72 ASN B CA 1
ATOM 5858 C C . ASN B 1 72 ? 14.25 16 39.656 1 70.94 72 ASN B C 1
ATOM 5860 O O . ASN B 1 72 ? 14.422 14.914 39.094 1 70.94 72 ASN B O 1
ATOM 5864 N N . THR B 1 73 ? 14.281 17.109 38.812 1 68.06 73 THR B N 1
ATOM 5865 C CA . THR B 1 73 ? 14.289 17.172 37.344 1 68.06 73 THR B CA 1
ATOM 5866 C C . THR B 1 73 ? 15.57 16.547 36.781 1 68.06 73 THR B C 1
ATOM 5868 O O . THR B 1 73 ? 15.594 16.094 35.656 1 68.06 73 THR B O 1
ATOM 5871 N N . THR B 1 74 ? 16.516 16.438 37.531 1 64.25 74 THR B N 1
ATOM 5872 C CA . THR B 1 74 ? 17.781 15.883 37.094 1 64.25 74 THR B CA 1
ATOM 5873 C C . THR B 1 74 ? 17.875 14.398 37.438 1 64.25 74 THR B C 1
ATOM 5875 O O . THR B 1 74 ? 18.844 13.734 37.094 1 64.25 74 THR B O 1
ATOM 5878 N N . HIS B 1 75 ? 16.797 13.961 38.156 1 64.56 75 HIS B N 1
ATOM 5879 C CA . HIS B 1 75 ? 16.812 12.57 38.594 1 64.56 75 HIS B CA 1
ATOM 5880 C C . HIS B 1 75 ? 15.742 11.758 37.875 1 64.56 75 HIS B C 1
ATOM 5882 O O . HIS B 1 75 ? 14.734 12.312 37.406 1 64.56 75 HIS B O 1
ATOM 5888 N N . GLY B 1 76 ? 15.953 10.461 37.594 1 65.44 76 GLY B N 1
ATOM 5889 C CA . GLY B 1 76 ? 14.945 9.5 37.188 1 65.44 76 GLY B CA 1
ATOM 5890 C C . GLY B 1 76 ? 14.562 8.531 38.281 1 65.44 76 GLY B C 1
ATOM 5891 O O . GLY B 1 76 ? 15.398 8.172 39.125 1 65.44 76 GLY B O 1
ATOM 5892 N N . TYR B 1 77 ? 13.305 8.211 38.438 1 67.12 77 TYR B N 1
ATOM 5893 C CA . TYR B 1 77 ? 12.781 7.23 39.375 1 67.12 77 TYR B CA 1
ATOM 5894 C C . TYR B 1 77 ? 12.711 5.848 38.719 1 67.12 77 TYR B C 1
ATOM 5896 O O . TYR B 1 77 ? 12.398 5.723 37.531 1 67.12 77 TYR B O 1
ATOM 5904 N N . HIS B 1 78 ? 13.156 4.883 39.562 1 65.62 78 HIS B N 1
ATOM 5905 C CA . HIS B 1 78 ? 13.047 3.52 39.062 1 65.62 78 HIS B CA 1
ATOM 5906 C C . HIS B 1 78 ? 12.586 2.566 40.156 1 65.62 78 HIS B C 1
ATOM 5908 O O . HIS B 1 78 ? 12.891 2.779 41.344 1 65.62 78 HIS B O 1
ATOM 5914 N N . CYS B 1 79 ? 11.633 1.589 39.875 1 62.75 79 CYS B N 1
ATOM 5915 C CA . CYS B 1 79 ? 11.156 0.534 40.75 1 62.75 79 CYS B CA 1
ATOM 5916 C C . CYS B 1 79 ? 11.367 -0.841 40.125 1 62.75 79 CYS B C 1
ATOM 5918 O O . CYS B 1 79 ? 10.852 -1.124 39.031 1 62.75 79 CYS B O 1
ATOM 5920 N N . VAL B 1 80 ? 12.133 -1.621 40.75 1 59.5 80 VAL B N 1
ATOM 5921 C CA . VAL B 1 80 ? 12.508 -2.902 40.156 1 59.5 80 VAL B CA 1
ATOM 5922 C C . VAL B 1 80 ? 12.648 -3.955 41.25 1 59.5 80 VAL B C 1
ATOM 5924 O O . VAL B 1 80 ? 12.734 -3.619 42.438 1 59.5 80 VAL B O 1
ATOM 5927 N N . PRO B 1 81 ? 12.359 -5.215 41.094 1 51.38 81 PRO B N 1
ATOM 5928 C CA . PRO B 1 81 ? 12.656 -6.254 42.062 1 51.38 81 PRO B CA 1
ATOM 5929 C C . PRO B 1 81 ? 14.094 -6.184 42.594 1 51.38 81 PRO B C 1
ATOM 5931 O O . PRO B 1 81 ? 15 -5.762 41.875 1 51.38 81 PRO B O 1
ATOM 5934 N N . ASN B 1 82 ? 14.125 -6.48 43.875 1 45.41 82 ASN B N 1
ATOM 5935 C CA . ASN B 1 82 ? 15.461 -6.504 44.469 1 45.41 82 ASN B CA 1
ATOM 5936 C C . ASN B 1 82 ? 16.297 -7.664 43.938 1 45.41 82 ASN B C 1
ATOM 5938 O O . ASN B 1 82 ? 15.781 -8.523 43.219 1 45.41 82 ASN B O 1
ATOM 5942 N N . LYS B 1 83 ? 17.594 -7.793 44.438 1 44.41 83 LYS B N 1
ATOM 5943 C CA . LYS B 1 83 ? 18.594 -8.742 43.938 1 44.41 83 LYS B CA 1
ATOM 5944 C C . LYS B 1 83 ? 18.141 -10.18 44.156 1 44.41 83 LYS B C 1
ATOM 5946 O O . LYS B 1 83 ? 18.406 -11.062 43.344 1 44.41 83 LYS B O 1
ATOM 5951 N N . GLN B 1 84 ? 17.453 -10.172 45.125 1 43.03 84 GLN B N 1
ATOM 5952 C CA . GLN B 1 84 ? 17.031 -11.492 45.594 1 43.03 84 GLN B CA 1
ATOM 5953 C C . GLN B 1 84 ? 15.609 -11.805 45.125 1 43.03 84 GLN B C 1
ATOM 5955 O O . GLN B 1 84 ? 15.047 -12.844 45.5 1 43.03 84 GLN B O 1
ATOM 5960 N N . PHE B 1 85 ? 15.266 -10.883 44.125 1 44 85 PHE B N 1
ATOM 5961 C CA . PHE B 1 85 ? 13.875 -11 43.688 1 44 85 PHE B CA 1
ATOM 5962 C C . PHE B 1 85 ? 12.961 -11.328 44.875 1 44 85 PHE B C 1
ATOM 5964 O O . PHE B 1 85 ? 11.945 -12.008 44.719 1 44 85 PHE B O 1
ATOM 5971 N N . THR B 1 86 ? 13.297 -11.094 45.969 1 48.59 86 THR B N 1
ATOM 5972 C CA . THR B 1 86 ? 12.469 -11.359 47.156 1 48.59 86 THR B CA 1
ATOM 5973 C C . THR B 1 86 ? 11.578 -10.156 47.469 1 48.59 86 THR B C 1
ATOM 5975 O O . THR B 1 86 ? 10.547 -10.297 48.125 1 48.59 86 THR B O 1
ATOM 5978 N N . SER B 1 87 ? 12.164 -8.953 47.062 1 49.97 87 SER B N 1
ATOM 5979 C CA . SER B 1 87 ? 11.375 -7.766 47.344 1 49.97 87 SER B CA 1
ATOM 5980 C C . SER B 1 87 ? 11.492 -6.742 46.219 1 49.97 87 SER B C 1
ATOM 5982 O O . SER B 1 87 ? 12.367 -6.852 45.344 1 49.97 87 SER B O 1
ATOM 5984 N N . LEU B 1 88 ? 10.539 -5.852 46 1 59.16 88 LEU B N 1
ATOM 5985 C CA . LEU B 1 88 ? 10.594 -4.715 45.094 1 59.16 88 LEU B CA 1
ATOM 5986 C C . LEU B 1 88 ? 11.312 -3.535 45.75 1 59.16 88 LEU B C 1
ATOM 5988 O O . LEU B 1 88 ? 11.227 -3.332 46.938 1 59.16 88 LEU B O 1
ATOM 5992 N N . VAL B 1 89 ? 12.195 -2.939 44.938 1 62.03 89 VAL B N 1
ATOM 5993 C CA . VAL B 1 89 ? 12.875 -1.75 45.438 1 62.03 89 VAL B CA 1
ATOM 5994 C C . VAL B 1 89 ? 12.586 -0.562 44.531 1 62.03 89 VAL B C 1
ATOM 5996 O O . VAL B 1 89 ? 12.367 -0.736 43.312 1 62.03 89 VAL B O 1
ATOM 5999 N N . GLU B 1 90 ? 12.531 0.665 45.062 1 69.06 90 GLU B N 1
ATOM 6000 C CA . GLU B 1 90 ? 12.406 1.915 44.312 1 69.06 90 GLU B CA 1
ATOM 6001 C C . GLU B 1 90 ? 13.562 2.861 44.625 1 69.06 90 GLU B C 1
ATOM 6003 O O . GLU B 1 90 ? 14.148 2.807 45.688 1 69.06 90 GLU B O 1
ATOM 6008 N N . PHE B 1 91 ? 14.125 3.652 43.594 1 68.94 91 PHE B N 1
ATOM 6009 C CA . PHE B 1 91 ? 15.211 4.605 43.781 1 68.94 91 PHE B CA 1
ATOM 6010 C C . PHE B 1 91 ? 15.109 5.754 42.781 1 68.94 91 PHE B C 1
ATOM 6012 O O . PHE B 1 91 ? 14.445 5.629 41.75 1 68.94 91 PHE B O 1
ATOM 6019 N N . CYS B 1 92 ? 15.844 6.926 43.188 1 69.75 92 CYS B N 1
ATOM 6020 C CA . CYS B 1 92 ? 16.016 8.094 42.312 1 69.75 92 CYS B CA 1
ATOM 6021 C C . CYS B 1 92 ? 17.438 8.164 41.781 1 69.75 92 CYS B C 1
ATOM 6023 O O . CYS B 1 92 ? 18.406 7.984 42.531 1 69.75 92 CYS B O 1
ATOM 6025 N N . TYR B 1 93 ? 17.656 8.312 40.406 1 63.19 93 TYR B N 1
ATOM 6026 C CA . TYR B 1 93 ? 19 8.375 39.844 1 63.19 93 TYR B CA 1
ATOM 6027 C C . TYR B 1 93 ? 19.172 9.641 39 1 63.19 93 TYR B C 1
ATOM 6029 O O . TYR B 1 93 ? 18.203 10.18 38.469 1 63.19 93 TYR B O 1
ATOM 6037 N N . PRO B 1 94 ? 20.328 10.297 39.031 1 58.44 94 PRO B N 1
ATOM 6038 C CA . PRO B 1 94 ? 20.562 11.492 38.219 1 58.44 94 PRO B CA 1
ATOM 6039 C C . PRO B 1 94 ? 20.484 11.211 36.719 1 58.44 94 PRO B C 1
ATOM 6041 O O . PRO B 1 94 ? 21.094 10.258 36.25 1 58.44 94 PRO B O 1
ATOM 6044 N N . LYS B 1 95 ? 19.75 12.047 36 1 56.09 95 LYS B N 1
ATOM 6045 C CA . LYS B 1 95 ? 19.578 11.93 34.562 1 56.09 95 LYS B CA 1
ATOM 6046 C C . LYS B 1 95 ? 20.844 12.312 33.812 1 56.09 95 LYS B C 1
ATOM 6048 O O . LYS B 1 95 ? 21.625 13.148 34.281 1 56.09 95 LYS B O 1
ATOM 6053 N N . GLY B 1 96 ? 21.359 11.68 32.594 1 48.03 96 GLY B N 1
ATOM 6054 C CA . GLY B 1 96 ? 22.469 12.047 31.719 1 48.03 96 GLY B CA 1
ATOM 6055 C C . GLY B 1 96 ? 23.734 11.25 32 1 48.03 96 GLY B C 1
ATOM 6056 O O . GLY B 1 96 ? 24.719 11.359 31.281 1 48.03 96 GLY B O 1
ATOM 6057 N N . TYR B 1 97 ? 23.891 10.664 33.125 1 40 97 TYR B N 1
ATOM 6058 C CA . TYR B 1 97 ? 25.172 10.031 33.406 1 40 97 TYR B CA 1
ATOM 6059 C C . TYR B 1 97 ? 25.219 8.625 32.812 1 40 97 TYR B C 1
ATOM 6061 O O . TYR B 1 97 ? 24.234 7.883 32.875 1 40 97 TYR B O 1
ATOM 6069 N N . LYS B 1 98 ? 26.266 8.5 31.875 1 41.09 98 LYS B N 1
ATOM 6070 C CA . LYS B 1 98 ? 26.625 7.188 31.359 1 41.09 98 LYS B CA 1
ATOM 6071 C C . LYS B 1 98 ? 27.328 6.352 32.438 1 41.09 98 LYS B C 1
ATOM 6073 O O . LYS B 1 98 ? 28.297 6.809 33.031 1 41.09 98 LYS B O 1
ATOM 6078 N N . TYR B 1 99 ? 26.812 5.488 33 1 37.34 99 TYR B N 1
ATOM 6079 C CA . TYR B 1 99 ? 27.484 4.676 34 1 37.34 99 TYR B CA 1
ATOM 6080 C C . TYR B 1 99 ? 28.344 3.598 33.375 1 37.34 99 TYR B C 1
ATOM 6082 O O . TYR B 1 99 ? 27.859 2.84 32.531 1 37.34 99 TYR B O 1
ATOM 6090 N N . PRO B 1 100 ? 29.734 3.746 33.438 1 36.25 100 PRO B N 1
ATOM 6091 C CA . PRO B 1 100 ? 30.703 2.848 32.781 1 36.25 100 PRO B CA 1
ATOM 6092 C C . PRO B 1 100 ? 30.547 1.4 33.25 1 36.25 100 PRO B C 1
ATOM 6094 O O . PRO B 1 100 ? 30.344 1.148 34.438 1 36.25 100 PRO B O 1
ATOM 6097 N N . PHE B 1 101 ? 30.141 0.483 32.469 1 36.44 101 PHE B N 1
ATOM 6098 C CA . PHE B 1 101 ? 30.141 -0.938 32.812 1 36.44 101 PHE B CA 1
ATOM 6099 C C . PHE B 1 101 ? 31.531 -1.53 32.656 1 36.44 101 PHE B C 1
ATOM 6101 O O . PHE B 1 101 ? 32.281 -1.177 31.734 1 36.44 101 PHE B O 1
ATOM 6108 N N . GLU B 1 102 ? 32.312 -1.693 33.812 1 35.72 102 GLU B N 1
ATOM 6109 C CA . GLU B 1 102 ? 33.688 -2.197 33.781 1 35.72 102 GLU B CA 1
ATOM 6110 C C . GLU B 1 102 ? 33.75 -3.627 33.25 1 35.72 102 GLU B C 1
ATOM 6112 O O . GLU B 1 102 ? 32.75 -4.375 33.375 1 35.72 102 GLU B O 1
ATOM 6117 N N . LYS B 1 103 ? 34.875 -3.881 32.688 1 40.69 103 LYS B N 1
ATOM 6118 C CA . LYS B 1 103 ? 35.312 -5.164 32.156 1 40.69 103 LYS B CA 1
ATOM 6119 C C . LYS B 1 103 ? 35.219 -6.262 33.219 1 40.69 103 LYS B C 1
ATOM 6121 O O . LYS B 1 103 ? 35.75 -6.121 34.312 1 40.69 103 LYS B O 1
ATOM 6126 N N . GLY B 1 104 ? 34.406 -7.367 33.188 1 39.88 104 GLY B N 1
ATOM 6127 C CA . GLY B 1 104 ? 34.219 -8.477 34.094 1 39.88 104 GLY B CA 1
ATOM 6128 C C . GLY B 1 104 ? 32.938 -8.375 34.906 1 39.88 104 GLY B C 1
ATOM 6129 O O . GLY B 1 104 ? 32.531 -9.352 35.531 1 39.88 104 GLY B O 1
ATOM 6130 N N . ASN B 1 105 ? 32.594 -7.188 35.344 1 41.53 105 ASN B N 1
ATOM 6131 C CA . ASN B 1 105 ? 31.359 -6.91 36.062 1 41.53 105 ASN B CA 1
ATOM 6132 C C . ASN B 1 105 ? 30.359 -6.168 35.188 1 41.53 105 ASN B C 1
ATOM 6134 O O . ASN B 1 105 ? 30.719 -5.18 34.531 1 41.53 105 ASN B O 1
ATOM 6138 N N . CYS B 1 106 ? 29.203 -6.719 34.562 1 40.03 106 CYS B N 1
ATOM 6139 C CA . CYS B 1 106 ? 28.281 -6.25 33.531 1 40.03 106 CYS B CA 1
ATOM 6140 C C . CYS B 1 106 ? 27.531 -5.012 34 1 40.03 106 CYS B C 1
ATOM 6142 O O . CYS B 1 106 ? 27.062 -4.223 33.188 1 40.03 106 CYS B O 1
ATOM 6144 N N . LEU B 1 107 ? 26.953 -4.926 35.031 1 41.59 107 LEU B N 1
ATOM 6145 C CA . LEU B 1 107 ? 26.156 -3.791 35.5 1 41.59 107 LEU B CA 1
ATOM 6146 C C . LEU B 1 107 ? 26.766 -3.154 36.75 1 41.59 107 LEU B C 1
ATOM 6148 O O . LEU B 1 107 ? 26.969 -3.828 37.75 1 41.59 107 LEU B O 1
ATOM 6152 N N . GLU B 1 108 ? 27.906 -2.514 36.469 1 38.62 108 GLU B N 1
ATOM 6153 C CA . GLU B 1 108 ? 28.281 -1.689 37.594 1 38.62 108 GLU B CA 1
ATOM 6154 C C . GLU B 1 108 ? 27.422 -0.429 37.688 1 38.62 108 GLU B C 1
ATOM 6156 O O . GLU B 1 108 ? 27.438 0.39 36.75 1 38.62 108 GLU B O 1
ATOM 6161 N N . LEU B 1 109 ? 26.156 -0.453 37.875 1 36.78 109 LEU B N 1
ATOM 6162 C CA . LEU B 1 109 ? 25.469 0.828 38.062 1 36.78 109 LEU B CA 1
ATOM 6163 C C . LEU B 1 109 ? 26.156 1.672 39.125 1 36.78 109 LEU B C 1
ATOM 6165 O O . LEU B 1 109 ? 26.578 1.148 40.156 1 36.78 109 LEU B O 1
ATOM 6169 N N . ALA B 1 110 ? 26.922 2.623 38.656 1 32.06 110 ALA B N 1
ATOM 6170 C CA . ALA B 1 110 ? 27.828 3.494 39.406 1 32.06 110 ALA B CA 1
ATOM 6171 C C . ALA B 1 110 ? 27.188 3.969 40.719 1 32.06 110 ALA B C 1
ATOM 6173 O O . ALA B 1 110 ? 27.812 4.711 41.469 1 32.06 110 ALA B O 1
ATOM 6174 N N . GLY B 1 111 ? 26 3.764 41.25 1 29.69 111 GLY B N 1
ATOM 6175 C CA . GLY B 1 111 ? 26.109 4.656 42.406 1 29.69 111 GLY B CA 1
ATOM 6176 C C . GLY B 1 111 ? 27.312 4.383 43.25 1 29.69 111 GLY B C 1
ATOM 6177 O O . GLY B 1 111 ? 28.016 3.381 43.062 1 29.69 111 GLY B O 1
ATOM 6178 N N . ASN B 1 112 ? 27.766 5.258 44.125 1 28.94 112 ASN B N 1
ATOM 6179 C CA . ASN B 1 112 ? 28.75 5.164 45.188 1 28.94 112 ASN B CA 1
ATOM 6180 C C . ASN B 1 112 ? 28.672 3.822 45.906 1 28.94 112 ASN B C 1
ATOM 6182 O O . ASN B 1 112 ? 27.812 3.625 46.781 1 28.94 112 ASN B O 1
ATOM 6186 N N . GLY B 1 113 ? 29.266 2.781 45.5 1 28.2 113 GLY B N 1
ATOM 6187 C CA . GLY B 1 113 ? 29.812 1.553 46.031 1 28.2 113 GLY B CA 1
ATOM 6188 C C . GLY B 1 113 ? 28.938 0.341 45.781 1 28.2 113 GLY B C 1
ATOM 6189 O O . GLY B 1 113 ? 29.438 -0.778 45.656 1 28.2 113 GLY B O 1
ATOM 6190 N N . ILE B 1 114 ? 27.688 0.236 46.344 1 29.89 114 ILE B N 1
ATOM 6191 C CA . ILE B 1 114 ? 27.203 -1.078 46.75 1 29.89 114 ILE B CA 1
ATOM 6192 C C . ILE B 1 114 ? 26.797 -1.883 45.531 1 29.89 114 ILE B C 1
ATOM 6194 O O . ILE B 1 114 ? 26.438 -3.059 45.656 1 29.89 114 ILE B O 1
ATOM 6198 N N . LEU B 1 115 ? 26.406 -1.261 44.344 1 35.69 115 LEU B N 1
ATOM 6199 C CA . LEU B 1 115 ? 25.953 -2.357 43.5 1 35.69 115 LEU B CA 1
ATOM 6200 C C . LEU B 1 115 ? 27.125 -3.184 42.969 1 35.69 115 LEU B C 1
ATOM 6202 O O . LEU B 1 115 ? 28.094 -2.631 42.438 1 35.69 115 LEU B O 1
ATOM 6206 N N . ASN B 1 116 ? 27.438 -4.301 43.656 1 33.62 116 ASN B N 1
ATOM 6207 C CA . ASN B 1 116 ? 28.547 -5.238 43.562 1 33.62 116 ASN B CA 1
ATOM 6208 C C . ASN B 1 116 ? 28.812 -5.656 42.094 1 33.62 116 ASN B C 1
ATOM 6210 O O . ASN B 1 116 ? 27.922 -5.602 41.281 1 33.62 116 ASN B O 1
ATOM 6214 N N . GLN B 1 117 ? 30.078 -5.68 41.875 1 38.75 117 GLN B N 1
ATOM 6215 C CA . GLN B 1 117 ? 30.781 -6.176 40.688 1 38.75 117 GLN B CA 1
ATOM 6216 C C . GLN B 1 117 ? 30.344 -7.594 40.344 1 38.75 117 GLN B C 1
ATOM 6218 O O . GLN B 1 117 ? 30.297 -8.469 41.219 1 38.75 117 GLN B O 1
ATOM 6223 N N . VAL B 1 118 ? 29.375 -7.773 39.469 1 40.84 118 VAL B N 1
ATOM 6224 C CA . VAL B 1 118 ? 29.016 -9.141 39.094 1 40.84 118 VAL B CA 1
ATOM 6225 C C . VAL B 1 118 ? 30.078 -9.719 38.156 1 40.84 118 VAL B C 1
ATOM 6227 O O . VAL B 1 118 ? 30.375 -9.148 37.094 1 40.84 118 VAL B O 1
ATOM 6230 N N . PRO B 1 119 ? 30.938 -10.531 38.688 1 44.97 119 PRO B N 1
ATOM 6231 C CA . PRO B 1 119 ? 32.031 -11.109 37.906 1 44.97 119 PRO B CA 1
ATOM 6232 C C . PRO B 1 119 ? 31.609 -11.695 36.594 1 44.97 119 PRO B C 1
ATOM 6234 O O . PRO B 1 119 ? 30.484 -12.211 36.469 1 44.97 119 PRO B O 1
ATOM 6237 N N . CYS B 1 120 ? 32.438 -11.383 35.5 1 44.78 120 CYS B N 1
ATOM 6238 C CA . CYS B 1 120 ? 32.188 -11.891 34.156 1 44.78 120 CYS B CA 1
ATOM 6239 C C . CYS B 1 120 ? 31.969 -13.398 34.188 1 44.78 120 CYS B C 1
ATOM 6241 O O . CYS B 1 120 ? 31.203 -13.93 33.375 1 44.78 120 CYS B O 1
ATOM 6243 N N . SER B 1 121 ? 32.844 -14.094 34.969 1 47.34 121 SER B N 1
ATOM 6244 C CA . SER B 1 121 ? 32.844 -15.539 35.188 1 47.34 121 SER B CA 1
ATOM 6245 C C . SER B 1 121 ? 31.453 -16.031 35.594 1 47.34 121 SER B C 1
ATOM 6247 O O . SER B 1 121 ? 31.188 -17.25 35.562 1 47.34 121 SER B O 1
ATOM 6249 N N . THR B 1 122 ? 30.703 -15.156 36.062 1 41.66 122 THR B N 1
ATOM 6250 C CA . THR B 1 122 ? 29.359 -15.445 36.531 1 41.66 122 THR B CA 1
ATOM 6251 C C . THR B 1 122 ? 28.422 -15.641 35.344 1 41.66 122 THR B C 1
ATOM 6253 O O . THR B 1 122 ? 27.344 -16.234 35.469 1 41.66 122 THR B O 1
ATOM 6256 N N . PHE B 1 123 ? 28.797 -14.93 34.312 1 36 123 PHE B N 1
ATOM 6257 C CA . PHE B 1 123 ? 28.156 -15.117 33.031 1 36 123 PHE B CA 1
ATOM 6258 C C . PHE B 1 123 ? 28.922 -16.109 32.188 1 36 123 PHE B C 1
ATOM 6260 O O . PHE B 1 123 ? 30.125 -15.945 31.953 1 36 123 PHE B O 1
ATOM 6267 N N . SER B 1 124 ? 28.547 -17.344 32.125 1 41.72 124 SER B N 1
ATOM 6268 C CA . SER B 1 124 ? 29.297 -18.359 31.391 1 41.72 124 SER B CA 1
ATOM 6269 C C . SER B 1 124 ? 29.812 -17.812 30.062 1 41.72 124 SER B C 1
ATOM 6271 O O . SER B 1 124 ? 30.875 -18.219 29.594 1 41.72 124 SER B O 1
ATOM 6273 N N . SER B 1 125 ? 28.922 -16.859 29.531 1 37.53 125 SER B N 1
ATOM 6274 C CA . SER B 1 125 ? 29.344 -16.312 28.25 1 37.53 125 SER B CA 1
ATOM 6275 C C . SER B 1 125 ? 30.219 -15.078 28.453 1 37.53 125 SER B C 1
ATOM 6277 O O . SER B 1 125 ? 30.609 -14.422 27.484 1 37.53 125 SER B O 1
ATOM 6279 N N . GLY B 1 126 ? 30.578 -14.688 29.531 1 39.12 126 GLY B N 1
ATOM 6280 C CA . GLY B 1 126 ? 31.438 -13.57 29.922 1 39.12 126 GLY B CA 1
ATOM 6281 C C . GLY B 1 126 ? 30.672 -12.258 30.047 1 39.12 126 GLY B C 1
ATOM 6282 O O . GLY B 1 126 ? 29.453 -12.242 30.016 1 39.12 126 GLY B O 1
ATOM 6283 N N . CYS B 1 127 ? 31.062 -10.953 30.438 1 38.34 127 CYS B N 1
ATOM 6284 C CA . CYS B 1 127 ? 30.5 -9.641 30.703 1 38.34 127 CYS B CA 1
ATOM 6285 C C . CYS B 1 127 ? 29.906 -9.023 29.438 1 38.34 127 CYS B C 1
ATOM 6287 O O . CYS B 1 127 ? 30.578 -8.945 28.422 1 38.34 127 CYS B O 1
ATOM 6289 N N . PRO B 1 128 ? 28.578 -8.68 29.453 1 37.41 128 PRO B N 1
ATOM 6290 C CA . PRO B 1 128 ? 28.109 -7.996 28.234 1 37.41 128 PRO B CA 1
ATOM 6291 C C . PRO B 1 128 ? 28.75 -6.617 28.062 1 37.41 128 PRO B C 1
ATOM 6293 O O . PRO B 1 128 ? 29.156 -5.996 29.047 1 37.41 128 PRO B O 1
ATOM 6296 N N . ASN B 1 129 ? 29.266 -6.125 27.047 1 33.34 129 ASN B N 1
ATOM 6297 C CA . ASN B 1 129 ? 30 -4.902 26.781 1 33.34 129 ASN B CA 1
ATOM 6298 C C . ASN B 1 129 ? 29.188 -3.658 27.109 1 33.34 129 ASN B C 1
ATOM 6300 O O . ASN B 1 129 ? 29.734 -2.639 27.531 1 33.34 129 ASN B O 1
ATOM 6304 N N . ARG B 1 130 ? 27.906 -3.145 26.75 1 31.77 130 ARG B N 1
ATOM 6305 C CA . ARG B 1 130 ? 27.234 -1.862 26.906 1 31.77 130 ARG B CA 1
ATOM 6306 C C . ARG B 1 130 ? 25.828 -2.049 27.484 1 31.77 130 ARG B C 1
ATOM 6308 O O . ARG B 1 130 ? 25.188 -3.082 27.25 1 31.77 130 ARG B O 1
ATOM 6315 N N . PHE B 1 131 ? 25.375 -1.345 28.703 1 35.81 131 PHE B N 1
ATOM 6316 C CA . PHE B 1 131 ? 24.016 -1.324 29.25 1 35.81 131 PHE B CA 1
ATOM 6317 C C . PHE B 1 131 ? 23.344 0.01 28.969 1 35.81 131 PHE B C 1
ATOM 6319 O O . PHE B 1 131 ? 23.953 1.069 29.109 1 35.81 131 PHE B O 1
ATOM 6326 N N . PHE B 1 132 ? 22.406 0.24 28.031 1 30.55 132 PHE B N 1
ATOM 6327 C CA . PHE B 1 132 ? 21.672 1.492 27.891 1 30.55 132 PHE B CA 1
ATOM 6328 C C . PHE B 1 132 ? 20.484 1.535 28.844 1 30.55 132 PHE B C 1
ATOM 6330 O O . PHE B 1 132 ? 19.734 0.568 28.953 1 30.55 132 PHE B O 1
ATOM 6337 N N . PHE B 1 133 ? 20.5 2.332 29.875 1 32.62 133 PHE B N 1
ATOM 6338 C CA . PHE B 1 133 ? 19.438 2.562 30.844 1 32.62 133 PHE B CA 1
ATOM 6339 C C . PHE B 1 133 ? 18.312 3.381 30.234 1 32.62 133 PHE B C 1
ATOM 6341 O O . PHE B 1 133 ? 17.375 3.766 30.938 1 32.62 133 PHE B O 1
ATOM 6348 N N . SER B 1 134 ? 18.156 3.697 29 1 28.89 134 SER B N 1
ATOM 6349 C CA . SER B 1 134 ? 17.109 4.676 28.719 1 28.89 134 SER B CA 1
ATOM 6350 C C . SER B 1 134 ? 15.758 4.188 29.219 1 28.89 134 SER B C 1
ATOM 6352 O O . SER B 1 134 ? 15.531 2.98 29.344 1 28.89 134 SER B O 1
ATOM 6354 N N . ASN B 1 135 ? 14.969 5.082 29.766 1 31.31 135 ASN B N 1
ATOM 6355 C CA . ASN B 1 135 ? 13.555 4.867 30.047 1 31.31 135 ASN B CA 1
ATOM 6356 C C . ASN B 1 135 ? 12.883 4.066 28.938 1 31.31 135 ASN B C 1
ATOM 6358 O O . ASN B 1 135 ? 11.891 3.373 29.172 1 31.31 135 ASN B O 1
ATOM 6362 N N . GLU B 1 136 ? 13.188 4.457 27.641 1 28.86 136 GLU B N 1
ATOM 6363 C CA . GLU B 1 136 ? 12.742 3.947 26.344 1 28.86 136 GLU B CA 1
ATOM 6364 C C . GLU B 1 136 ? 13.281 2.541 26.094 1 28.86 136 GLU B C 1
ATOM 6366 O O . GLU B 1 136 ? 13.188 2.029 24.969 1 28.86 136 GLU B O 1
ATOM 6371 N N . LEU B 1 137 ? 13.953 1.98 26.938 1 30.97 137 LEU B N 1
ATOM 6372 C CA . LEU B 1 137 ? 14.492 0.625 26.922 1 30.97 137 LEU B CA 1
ATOM 6373 C C . LEU B 1 137 ? 13.422 -0.381 26.5 1 30.97 137 LEU B C 1
ATOM 6375 O O . LEU B 1 137 ? 13.734 -1.447 25.969 1 30.97 137 LEU B O 1
ATOM 6379 N N . TYR B 1 138 ? 12.227 -0.078 26.906 1 30.09 138 TYR B N 1
ATOM 6380 C CA . TYR B 1 138 ? 11.18 -1.036 26.547 1 30.09 138 TYR B CA 1
ATOM 6381 C C . TYR B 1 138 ? 11.008 -1.125 25.047 1 30.09 138 TYR B C 1
ATOM 6383 O O . TYR B 1 138 ? 10.445 -2.1 24.531 1 30.09 138 TYR B O 1
ATOM 6391 N N . ASN B 1 139 ? 11.25 -0.058 24.281 1 27.88 139 ASN B N 1
ATOM 6392 C CA . ASN B 1 139 ? 11.102 0.046 22.828 1 27.88 139 ASN B CA 1
ATOM 6393 C C . ASN B 1 139 ? 12.289 -0.568 22.094 1 27.88 139 ASN B C 1
ATOM 6395 O O . ASN B 1 139 ? 12.297 -0.634 20.875 1 27.88 139 ASN B O 1
ATOM 6399 N N . PHE B 1 140 ? 13.562 -0.714 22.625 1 26.75 140 PHE B N 1
ATOM 6400 C CA . PHE B 1 140 ? 14.711 -1.186 21.859 1 26.75 140 PHE B CA 1
ATOM 6401 C C . PHE B 1 140 ? 15.203 -2.523 22.391 1 26.75 140 PHE B C 1
ATOM 6403 O O . PHE B 1 140 ? 16.047 -2.566 23.281 1 26.75 140 PHE B O 1
ATOM 6410 N N . PRO B 1 141 ? 14.633 -3.631 21.812 1 27.58 141 PRO B N 1
ATOM 6411 C CA . PRO B 1 141 ? 14.969 -4.984 22.266 1 27.58 141 PRO B CA 1
ATOM 6412 C C . PRO B 1 141 ? 16.438 -5.332 22.031 1 27.58 141 PRO B C 1
ATOM 6414 O O . PRO B 1 141 ? 16.922 -6.344 22.562 1 27.58 141 PRO B O 1
ATOM 6417 N N . LYS B 1 142 ? 17.141 -4.59 21.234 1 27.5 142 LYS B N 1
ATOM 6418 C CA . LYS B 1 142 ? 18.484 -5.082 20.938 1 27.5 142 LYS B CA 1
ATOM 6419 C C . LYS B 1 142 ? 19.297 -5.27 22.219 1 27.5 142 LYS B C 1
ATOM 6421 O O . LYS B 1 142 ? 20.297 -5.992 22.234 1 27.5 142 LYS B O 1
ATOM 6426 N N . CYS B 1 143 ? 19.125 -4.398 23.094 1 27.98 143 CYS B N 1
ATOM 6427 C CA . CYS B 1 143 ? 20.156 -4.332 24.125 1 27.98 143 CYS B CA 1
ATOM 6428 C C . CYS B 1 143 ? 20.125 -5.57 25.016 1 27.98 143 CYS B C 1
ATOM 6430 O O . CYS B 1 143 ? 20.938 -5.699 25.938 1 27.98 143 CYS B O 1
ATOM 6432 N N . LEU B 1 144 ? 19.25 -6.449 24.906 1 27.14 144 LEU B N 1
ATOM 6433 C CA . LEU B 1 144 ? 19.578 -7.5 25.875 1 27.14 144 LEU B CA 1
ATOM 6434 C C . LEU B 1 144 ? 20.609 -8.469 25.297 1 27.14 144 LEU B C 1
ATOM 6436 O O . LEU B 1 144 ? 20.891 -9.508 25.875 1 27.14 144 LEU B O 1
ATOM 6440 N N . SER B 1 145 ? 21.047 -8.5 23.906 1 25.02 145 SER B N 1
ATOM 6441 C CA . SER B 1 145 ? 21.969 -9.562 23.547 1 25.02 145 SER B CA 1
ATOM 6442 C C . SER B 1 145 ? 23.312 -9.391 24.25 1 25.02 145 SER B C 1
ATOM 6444 O O . SER B 1 145 ? 24.031 -8.406 24.016 1 25.02 145 SER B O 1
ATOM 6446 N N . ILE B 1 146 ? 23.562 -9.906 25.328 1 25.89 146 ILE B N 1
ATOM 6447 C CA . ILE B 1 146 ? 24.688 -10.375 26.125 1 25.89 146 ILE B CA 1
ATOM 6448 C C . ILE B 1 146 ? 25.719 -11.031 25.219 1 25.89 146 ILE B C 1
ATOM 6450 O O . ILE B 1 146 ? 25.391 -11.461 24.109 1 25.89 146 ILE B O 1
ATOM 6454 N N . ASN B 1 147 ? 26.703 -11.852 25.688 1 25.72 147 ASN B N 1
ATOM 6455 C CA . ASN B 1 147 ? 28.062 -12.297 25.375 1 25.72 147 ASN B CA 1
ATOM 6456 C C . ASN B 1 147 ? 28.094 -13.133 24.109 1 25.72 147 ASN B C 1
ATOM 6458 O O . ASN B 1 147 ? 29.125 -13.18 23.422 1 25.72 147 ASN B O 1
ATOM 6462 N N . THR B 1 148 ? 27.469 -14.383 24 1 25.11 148 THR B N 1
ATOM 6463 C CA . THR B 1 148 ? 28.078 -15.648 23.625 1 25.11 148 THR B CA 1
ATOM 6464 C C . THR B 1 148 ? 28.453 -15.641 22.141 1 25.11 148 THR B C 1
ATOM 6466 O O . THR B 1 148 ? 27.984 -14.789 21.391 1 25.11 148 THR B O 1
ATOM 6469 N N . ASN B 1 149 ? 29.391 -16.719 21.547 1 27.69 149 ASN B N 1
ATOM 6470 C CA . ASN B 1 149 ? 29.469 -17.078 20.141 1 27.69 149 ASN B CA 1
ATOM 6471 C C . ASN B 1 149 ? 28.125 -16.891 19.422 1 27.69 149 ASN B C 1
ATOM 6473 O O . ASN B 1 149 ? 27.141 -17.562 19.75 1 27.69 149 ASN B O 1
ATOM 6477 N N . GLU B 1 150 ? 27.844 -15.805 19.031 1 29.14 150 GLU B N 1
ATOM 6478 C CA . GLU B 1 150 ? 26.797 -14.805 18.875 1 29.14 150 GLU B CA 1
ATOM 6479 C C . GLU B 1 150 ? 25.703 -15.297 17.922 1 29.14 150 GLU B C 1
ATOM 6481 O O . GLU B 1 150 ? 25.828 -15.156 16.703 1 29.14 150 GLU B O 1
ATOM 6486 N N . HIS B 1 151 ? 25.297 -16.609 18.109 1 28.61 151 HIS B N 1
ATOM 6487 C CA . HIS B 1 151 ? 24.125 -17.141 17.422 1 28.61 151 HIS B CA 1
ATOM 6488 C C . HIS B 1 151 ? 22.922 -16.234 17.609 1 28.61 151 HIS B C 1
ATOM 6490 O O . HIS B 1 151 ? 22.734 -15.648 18.688 1 28.61 151 HIS B O 1
ATOM 6496 N N . CYS B 1 152 ? 22.453 -15.797 16.531 1 29.86 152 CYS B N 1
ATOM 6497 C CA . CYS B 1 152 ? 21.266 -14.977 16.359 1 29.86 152 CYS B CA 1
ATOM 6498 C C . CYS B 1 152 ? 20.094 -15.531 17.156 1 29.86 152 CYS B C 1
ATOM 6500 O O . CYS B 1 152 ? 19.891 -16.75 17.219 1 29.86 152 CYS B O 1
ATOM 6502 N N . PHE B 1 153 ? 19.906 -14.984 18.281 1 28.97 153 PHE B N 1
ATOM 6503 C CA . PHE B 1 153 ? 18.672 -15.453 18.906 1 28.97 153 PHE B CA 1
ATOM 6504 C C . PHE B 1 153 ? 17.531 -15.477 17.906 1 28.97 153 PHE B C 1
ATOM 6506 O O . PHE B 1 153 ? 17.484 -14.641 17 1 28.97 153 PHE B O 1
ATOM 6513 N N . GLU B 1 154 ? 16.922 -16.625 17.766 1 28.42 154 GLU B N 1
ATOM 6514 C CA . GLU B 1 154 ? 15.914 -16.891 16.734 1 28.42 154 GLU B CA 1
ATOM 6515 C C . GLU B 1 154 ? 14.922 -15.75 16.625 1 28.42 154 GLU B C 1
ATOM 6517 O O . GLU B 1 154 ? 14.438 -15.453 15.531 1 28.42 154 GLU B O 1
ATOM 6522 N N . ALA B 1 155 ? 14.617 -15.141 17.797 1 27.75 155 ALA B N 1
ATOM 6523 C CA . ALA B 1 155 ? 13.633 -14.07 17.656 1 27.75 155 ALA B CA 1
ATOM 6524 C C . ALA B 1 155 ? 14.289 -12.789 17.141 1 27.75 155 ALA B C 1
ATOM 6526 O O . ALA B 1 155 ? 13.617 -11.781 16.953 1 27.75 155 ALA B O 1
ATOM 6527 N N . ASP B 1 156 ? 15.57 -12.797 17.156 1 27.95 156 ASP B N 1
ATOM 6528 C CA . ASP B 1 156 ? 16.266 -11.625 16.656 1 27.95 156 ASP B CA 1
ATOM 6529 C C . ASP B 1 156 ? 16.469 -11.719 15.141 1 27.95 156 ASP B C 1
ATOM 6531 O O . ASP B 1 156 ? 17.5 -12.234 14.688 1 27.95 156 ASP B O 1
ATOM 6535 N N . ILE B 1 157 ? 15.406 -11.438 14.484 1 29.42 157 ILE B N 1
ATOM 6536 C CA . ILE B 1 157 ? 15.461 -11.562 13.031 1 29.42 157 ILE B CA 1
ATOM 6537 C C . ILE B 1 157 ? 16.641 -10.766 12.484 1 29.42 157 ILE B C 1
ATOM 6539 O O . ILE B 1 157 ? 17.406 -11.266 11.656 1 29.42 157 ILE B O 1
ATOM 6543 N N . PRO B 1 158 ? 16.781 -9.688 13.102 1 29.45 158 PRO B N 1
ATOM 6544 C CA . PRO B 1 158 ? 17.922 -8.984 12.508 1 29.45 158 PRO B CA 1
ATOM 6545 C C . PRO B 1 158 ? 19.266 -9.664 12.805 1 29.45 158 PRO B C 1
ATOM 6547 O O . PRO B 1 158 ? 20.125 -9.727 11.93 1 29.45 158 PRO B O 1
ATOM 6550 N N . CYS B 1 159 ? 19.406 -10.18 13.984 1 33.47 159 CYS B N 1
ATOM 6551 C CA . CYS B 1 159 ? 20.641 -10.891 14.289 1 33.47 159 CYS B CA 1
ATOM 6552 C C . CYS B 1 159 ? 20.75 -12.172 13.461 1 33.47 159 CYS B C 1
ATOM 6554 O O . CYS B 1 159 ? 21.812 -12.461 12.906 1 33.47 159 CYS B O 1
ATOM 6556 N N . ILE B 1 160 ? 19.688 -12.891 13.281 1 31.03 160 ILE B N 1
ATOM 6557 C CA . ILE B 1 160 ? 19.703 -14.062 12.414 1 31.03 160 ILE B CA 1
ATOM 6558 C C . ILE B 1 160 ? 20.062 -13.641 10.992 1 31.03 160 ILE B C 1
ATOM 6560 O O . ILE B 1 160 ? 20.891 -14.289 10.344 1 31.03 160 ILE B O 1
ATOM 6564 N N . CYS B 1 161 ? 19.516 -12.562 10.578 1 29.03 161 CYS B N 1
ATOM 6565 C CA . CYS B 1 161 ? 19.812 -12.133 9.211 1 29.03 161 CYS B CA 1
ATOM 6566 C C . CYS B 1 161 ? 21.25 -11.633 9.094 1 29.03 161 CYS B C 1
ATOM 6568 O O . CYS B 1 161 ? 21.922 -11.906 8.102 1 29.03 161 CYS B O 1
ATOM 6570 N N . SER B 1 162 ? 21.781 -11.031 10.117 1 30.23 162 SER B N 1
ATOM 6571 C CA . SER B 1 162 ? 23.156 -10.578 9.984 1 30.23 162 SER B CA 1
ATOM 6572 C C . SER B 1 162 ? 24.125 -11.75 9.953 1 30.23 162 SER B C 1
ATOM 6574 O O . SER B 1 162 ? 25.109 -11.734 9.203 1 30.23 162 SER B O 1
ATOM 6576 N N . ARG B 1 163 ? 23.891 -12.758 10.633 1 33.69 163 ARG B N 1
ATOM 6577 C CA . ARG B 1 163 ? 24.797 -13.898 10.586 1 33.69 163 ARG B CA 1
ATOM 6578 C C . ARG B 1 163 ? 24.719 -14.602 9.234 1 33.69 163 ARG B C 1
ATOM 6580 O O . ARG B 1 163 ? 25.734 -15.078 8.719 1 33.69 163 ARG B O 1
ATOM 6587 N N . TYR B 1 164 ? 23.562 -14.633 8.672 1 29.62 164 TYR B N 1
ATOM 6588 C CA . TYR B 1 164 ? 23.5 -15.25 7.348 1 29.62 164 TYR B CA 1
ATOM 6589 C C . TYR B 1 164 ? 24.328 -14.469 6.34 1 29.62 164 TYR B C 1
ATOM 6591 O O . TYR B 1 164 ? 24.984 -15.055 5.469 1 29.62 164 TYR B O 1
ATOM 6599 N N . LYS B 1 165 ? 24.562 -13.188 6.652 1 30.67 165 LYS B N 1
ATOM 6600 C CA . LYS B 1 165 ? 25.406 -12.422 5.746 1 30.67 165 LYS B CA 1
ATOM 6601 C C . LYS B 1 165 ? 26.891 -12.734 5.98 1 30.67 165 LYS B C 1
ATOM 6603 O O . LYS B 1 165 ? 27.672 -12.828 5.031 1 30.67 165 LYS B O 1
ATOM 6608 N N . GLU B 1 166 ? 27.297 -12.891 7.156 1 33.09 166 GLU B N 1
ATOM 6609 C CA . GLU B 1 166 ? 28.734 -13.109 7.324 1 33.09 166 GLU B CA 1
ATOM 6610 C C . GLU B 1 166 ? 29.141 -14.477 6.785 1 33.09 166 GLU B C 1
ATOM 6612 O O . GLU B 1 166 ? 30.219 -14.609 6.184 1 33.09 166 GLU B O 1
ATOM 6617 N N . VAL B 1 167 ? 28.344 -15.477 6.879 1 30.11 167 VAL B N 1
ATOM 6618 C CA . VAL B 1 167 ? 28.766 -16.766 6.34 1 30.11 167 VAL B CA 1
ATOM 6619 C C . VAL B 1 167 ? 28.875 -16.688 4.82 1 30.11 167 VAL B C 1
ATOM 6621 O O . VAL B 1 167 ? 29.797 -17.25 4.23 1 30.11 167 VAL B O 1
ATOM 6624 N N . ARG B 1 168 ? 28.109 -15.812 4.168 1 28.06 168 ARG B N 1
ATOM 6625 C CA . ARG B 1 168 ? 28.25 -15.758 2.715 1 28.06 168 ARG B CA 1
ATOM 6626 C C . ARG B 1 168 ? 29.531 -15.031 2.32 1 28.06 168 ARG B C 1
ATOM 6628 O O . ARG B 1 168 ? 30.109 -15.312 1.269 1 28.06 168 ARG B O 1
ATOM 6635 N N . LYS B 1 169 ? 30.016 -14.102 3.152 1 32.91 169 LYS B N 1
ATOM 6636 C CA . LYS B 1 169 ? 31.234 -13.438 2.725 1 32.91 169 LYS B CA 1
ATOM 6637 C C . LYS B 1 169 ? 32.406 -14.414 2.678 1 32.91 169 LYS B C 1
ATOM 6639 O O . LYS B 1 169 ? 33.281 -14.312 1.804 1 32.91 169 LYS B O 1
ATOM 6644 N N . SER B 1 170 ? 32.438 -15.328 3.611 1 29.55 170 SER B N 1
ATOM 6645 C CA . SER B 1 170 ? 33.656 -16.125 3.621 1 29.55 170 SER B CA 1
ATOM 6646 C C . SER B 1 170 ? 33.719 -17.047 2.408 1 29.55 170 SER B C 1
ATOM 6648 O O . SER B 1 170 ? 34.812 -17.5 2.023 1 29.55 170 SER B O 1
ATOM 6650 N N . ALA B 1 171 ? 32.594 -17.5 1.937 1 27.77 171 ALA B N 1
ATOM 6651 C CA . ALA B 1 171 ? 32.719 -18.484 0.87 1 27.77 171 ALA B CA 1
ATOM 6652 C C . ALA B 1 171 ? 33.281 -17.844 -0.4 1 27.77 171 ALA B C 1
ATOM 6654 O O . ALA B 1 171 ? 33.906 -18.516 -1.218 1 27.77 171 ALA B O 1
ATOM 6655 N N . ASN B 1 172 ? 33 -16.516 -0.56 1 26.03 172 ASN B N 1
ATOM 6656 C CA . ASN B 1 172 ? 33.406 -16.047 -1.876 1 26.03 172 ASN B CA 1
ATOM 6657 C C . ASN B 1 172 ? 34.906 -15.703 -1.892 1 26.03 172 ASN B C 1
ATOM 6659 O O . ASN B 1 172 ? 35.406 -15.117 -2.855 1 26.03 172 ASN B O 1
ATOM 6663 N N . LYS B 1 173 ? 35.625 -15.773 -0.699 1 28.02 173 LYS B N 1
ATOM 6664 C CA . LYS B 1 173 ? 37.031 -15.352 -0.836 1 28.02 173 LYS B CA 1
ATOM 6665 C C . LYS B 1 173 ? 37.781 -16.25 -1.804 1 28.02 173 LYS B C 1
ATOM 6667 O O . LYS B 1 173 ? 38.844 -15.898 -2.291 1 28.02 173 LYS B O 1
ATOM 6672 N N . THR B 1 174 ? 37.438 -17.516 -1.865 1 24.52 174 THR B N 1
ATOM 6673 C CA . THR B 1 174 ? 38.469 -18.328 -2.467 1 24.52 174 THR B CA 1
ATOM 6674 C C . THR B 1 174 ? 38.75 -17.875 -3.9 1 24.52 174 THR B C 1
ATOM 6676 O O . THR B 1 174 ? 39.875 -18 -4.391 1 24.52 174 THR B O 1
ATOM 6679 N N . THR B 1 175 ? 37.688 -17.609 -4.637 1 22.45 175 THR B N 1
ATOM 6680 C CA . THR B 1 175 ? 38.031 -17.703 -6.055 1 22.45 175 THR B CA 1
ATOM 6681 C C . THR B 1 175 ? 38.75 -16.453 -6.531 1 22.45 175 THR B C 1
ATOM 6683 O O . THR B 1 175 ? 38.938 -16.25 -7.73 1 22.45 175 THR B O 1
ATOM 6686 N N . ALA B 1 176 ? 39.188 -15.625 -5.547 1 23.22 176 ALA B N 1
ATOM 6687 C CA . ALA B 1 176 ? 39.719 -14.344 -6.004 1 23.22 176 ALA B CA 1
ATOM 6688 C C . ALA B 1 176 ? 41 -14.523 -6.785 1 23.22 176 ALA B C 1
ATOM 6690 O O . ALA B 1 176 ? 41.594 -13.555 -7.258 1 23.22 176 ALA B O 1
ATOM 6691 N N . TYR B 1 177 ? 41.594 -15.695 -6.715 1 21.03 177 TYR B N 1
ATOM 6692 C CA . TYR B 1 177 ? 43 -15.594 -7.082 1 21.03 177 TYR B CA 1
ATOM 6693 C C . TYR B 1 177 ? 43.156 -15.039 -8.492 1 21.03 177 TYR B C 1
ATOM 6695 O O . TYR B 1 177 ? 44.094 -14.273 -8.773 1 21.03 177 TYR B O 1
ATOM 6703 N N . GLN B 1 178 ? 42.469 -15.68 -9.445 1 19.48 178 GLN B N 1
ATOM 6704 C CA . GLN B 1 178 ? 43.219 -15.875 -10.68 1 19.48 178 GLN B CA 1
ATOM 6705 C C . GLN B 1 178 ? 43.312 -14.578 -11.469 1 19.48 178 GLN B C 1
ATOM 6707 O O . GLN B 1 178 ? 44.188 -14.438 -12.328 1 19.48 178 GLN B O 1
ATOM 6712 N N . GLU B 1 179 ? 42.188 -13.75 -11.484 1 21.05 179 GLU B N 1
ATOM 6713 C CA . GLU B 1 179 ? 42.125 -13.008 -12.742 1 21.05 179 GLU B CA 1
ATOM 6714 C C . GLU B 1 179 ? 43.125 -11.852 -12.75 1 21.05 179 GLU B C 1
ATOM 6716 O O . GLU B 1 179 ? 42.938 -10.859 -12.055 1 21.05 179 GLU B O 1
ATOM 6721 N N . GLU B 1 180 ? 44.469 -12.148 -12.648 1 20.91 180 GLU B N 1
ATOM 6722 C CA . GLU B 1 180 ? 45.688 -11.32 -12.719 1 20.91 180 GLU B CA 1
ATOM 6723 C C . GLU B 1 180 ? 45.625 -10.352 -13.891 1 20.91 180 GLU B C 1
ATOM 6725 O O . GLU B 1 180 ? 46 -9.188 -13.766 1 20.91 180 GLU B O 1
ATOM 6730 N N . SER B 1 181 ? 45.594 -10.859 -15.18 1 19.31 181 SER B N 1
ATOM 6731 C CA . SER B 1 181 ? 46.562 -10.445 -16.203 1 19.31 181 SER B CA 1
ATOM 6732 C C . SER B 1 181 ? 46.125 -9.156 -16.875 1 19.31 181 SER B C 1
ATOM 6734 O O . SER B 1 181 ? 46.906 -8.562 -17.641 1 19.31 181 SER B O 1
ATOM 6736 N N . SER B 1 182 ? 44.781 -8.93 -16.984 1 20.17 182 SER B N 1
ATOM 6737 C CA . SER B 1 182 ? 44.438 -8.18 -18.188 1 20.17 182 SER B CA 1
ATOM 6738 C C . SER B 1 182 ? 44.812 -6.703 -18.047 1 20.17 182 SER B C 1
ATOM 6740 O O . SER B 1 182 ? 44.156 -5.953 -17.344 1 20.17 182 SER B O 1
ATOM 6742 N N . ASN B 1 183 ? 46.125 -6.355 -17.766 1 18.7 183 ASN B N 1
ATOM 6743 C CA . ASN B 1 183 ? 46.781 -5.094 -17.438 1 18.7 183 ASN B CA 1
ATOM 6744 C C . ASN B 1 183 ? 46.469 -4.012 -18.469 1 18.7 183 ASN B C 1
ATOM 6746 O O . ASN B 1 183 ? 46.25 -2.855 -18.109 1 18.7 183 ASN B O 1
ATOM 6750 N N . TYR B 1 184 ? 46.938 -4.168 -19.812 1 18.5 184 TYR B N 1
ATOM 6751 C CA . TYR B 1 184 ? 47.844 -3.244 -20.484 1 18.5 184 TYR B CA 1
ATOM 6752 C C . TYR B 1 184 ? 47.094 -2.061 -21.062 1 18.5 184 TYR B C 1
ATOM 6754 O O . TYR B 1 184 ? 47.562 -0.92 -21 1 18.5 184 TYR B O 1
ATOM 6762 N N . PHE B 1 185 ? 46.094 -2.277 -21.984 1 19.69 185 PHE B N 1
ATOM 6763 C CA . PHE B 1 185 ? 46.031 -1.446 -23.188 1 19.69 185 PHE B CA 1
ATOM 6764 C C . PHE B 1 185 ? 45.406 -0.088 -22.875 1 19.69 185 PHE B C 1
ATOM 6766 O O . PHE B 1 185 ? 44.188 0.032 -22.75 1 19.69 185 PHE B O 1
ATOM 6773 N N . LYS B 1 186 ? 45.875 0.671 -21.875 1 22.16 186 LYS B N 1
ATOM 6774 C CA . LYS B 1 186 ? 45.5 1.952 -21.266 1 22.16 186 LYS B CA 1
ATOM 6775 C C . LYS B 1 186 ? 45.531 3.07 -22.312 1 22.16 186 LYS B C 1
ATOM 6777 O O . LYS B 1 186 ? 44.875 4.094 -22.141 1 22.16 186 LYS B O 1
ATOM 6782 N N . THR B 1 187 ? 46.594 3.076 -23.266 1 21.44 187 THR B N 1
ATOM 6783 C CA . THR B 1 187 ? 47.281 4.336 -23.531 1 21.44 187 THR B CA 1
ATOM 6784 C C . THR B 1 187 ? 46.375 5.293 -24.312 1 21.44 187 THR B C 1
ATOM 6786 O O . THR B 1 187 ? 46.25 6.473 -23.969 1 21.44 187 THR B O 1
ATOM 6789 N N . THR B 1 188 ? 46.25 5.129 -25.688 1 20.69 188 THR B N 1
ATOM 6790 C CA . THR B 1 188 ? 46.5 6.164 -26.688 1 20.69 188 THR B CA 1
ATOM 6791 C C . THR B 1 188 ? 45.219 6.949 -26.953 1 20.69 188 THR B C 1
ATOM 6793 O O . THR B 1 188 ? 45.25 8.023 -27.547 1 20.69 188 THR B O 1
ATOM 6796 N N . ILE B 1 189 ? 44.031 6.309 -26.781 1 22.64 189 ILE B N 1
ATOM 6797 C CA . ILE B 1 189 ? 42.938 6.934 -27.547 1 22.64 189 ILE B CA 1
ATOM 6798 C C . ILE B 1 189 ? 42.5 8.219 -26.844 1 22.64 189 ILE B C 1
ATOM 6800 O O . ILE B 1 189 ? 41.594 8.203 -26.016 1 22.64 189 ILE B O 1
ATOM 6804 N N . GLY B 1 190 ? 43.438 9.062 -26.203 1 22.47 190 GLY B N 1
ATOM 6805 C CA . GLY B 1 190 ? 43.344 10.375 -25.594 1 22.47 190 GLY B CA 1
ATOM 6806 C C . GLY B 1 190 ? 42.719 11.422 -26.516 1 22.47 190 GLY B C 1
ATOM 6807 O O . GLY B 1 190 ? 41.906 12.219 -26.078 1 22.47 190 GLY B O 1
ATOM 6808 N N . PHE B 1 191 ? 43.438 11.703 -27.641 1 25.88 191 PHE B N 1
ATOM 6809 C CA . PHE B 1 191 ? 43.625 13.023 -28.219 1 25.88 191 PHE B CA 1
ATOM 6810 C C . PHE B 1 191 ? 42.344 13.484 -28.922 1 25.88 191 PHE B C 1
ATOM 6812 O O . PHE B 1 191 ? 41.969 14.656 -28.812 1 25.88 191 PHE B O 1
ATOM 6819 N N . ALA B 1 192 ? 41.812 12.609 -29.812 1 25.11 192 ALA B N 1
ATOM 6820 C CA . ALA B 1 192 ? 41.062 13.188 -30.922 1 25.11 192 ALA B CA 1
ATOM 6821 C C . ALA B 1 192 ? 39.688 13.68 -30.469 1 25.11 192 ALA B C 1
ATOM 6823 O O . ALA B 1 192 ? 39.125 14.578 -31.078 1 25.11 192 ALA B O 1
ATOM 6824 N N . ILE B 1 193 ? 39.188 13.07 -29.344 1 27.14 193 ILE B N 1
ATOM 6825 C CA . ILE B 1 193 ? 37.781 13.414 -29.109 1 27.14 193 ILE B CA 1
ATOM 6826 C C . ILE B 1 193 ? 37.688 14.805 -28.484 1 27.14 193 ILE B C 1
ATOM 6828 O O . ILE B 1 193 ? 36.594 15.344 -28.328 1 27.14 193 ILE B O 1
ATOM 6832 N N . CYS B 1 194 ? 38.812 15.523 -28.25 1 25.67 194 CYS B N 1
ATOM 6833 C CA . CYS B 1 194 ? 38.75 16.875 -27.719 1 25.67 194 CYS B CA 1
ATOM 6834 C C . CYS B 1 194 ? 38.031 17.812 -28.656 1 25.67 194 CYS B C 1
ATOM 6836 O O . CYS B 1 194 ? 37.25 18.688 -28.219 1 25.67 194 CYS B O 1
ATOM 6838 N N . LEU B 1 195 ? 38.469 17.844 -29.984 1 29.41 195 LEU B N 1
ATOM 6839 C CA . LEU B 1 195 ? 38.312 18.984 -30.875 1 29.41 195 LEU B CA 1
ATOM 6840 C C . LEU B 1 195 ? 36.844 19.172 -31.25 1 29.41 195 LEU B C 1
ATOM 6842 O O . LEU B 1 195 ? 36.406 20.281 -31.578 1 29.41 195 LEU B O 1
ATOM 6846 N N . SER B 1 196 ? 36.094 18.062 -31.297 1 28.62 196 SER B N 1
ATOM 6847 C CA . SER B 1 196 ? 34.812 18.281 -31.922 1 28.62 196 SER B CA 1
ATOM 6848 C C . SER B 1 196 ? 33.906 19.125 -31.031 1 28.62 196 SER B C 1
ATOM 6850 O O . SER B 1 196 ? 33.062 19.875 -31.531 1 28.62 196 SER B O 1
ATOM 6852 N N . PHE B 1 197 ? 34 18.891 -29.672 1 31.41 197 PHE B N 1
ATOM 6853 C CA . PHE B 1 197 ? 32.906 19.484 -28.922 1 31.41 197 PHE B CA 1
ATOM 6854 C C . PHE B 1 197 ? 33.125 20.984 -28.734 1 31.41 197 PHE B C 1
ATOM 6856 O O . PHE B 1 197 ? 32.281 21.688 -28.219 1 31.41 197 PHE B O 1
ATOM 6863 N N . LEU B 1 198 ? 34.281 21.516 -29.016 1 33.38 198 LEU B N 1
ATOM 6864 C CA . LEU B 1 198 ? 34.406 22.969 -28.953 1 33.38 198 LEU B CA 1
ATOM 6865 C C . LEU B 1 198 ? 33.469 23.641 -29.969 1 33.38 198 LEU B C 1
ATOM 6867 O O . LEU B 1 198 ? 32.875 24.672 -29.672 1 33.38 198 LEU B O 1
ATOM 6871 N N . PHE B 1 199 ? 33.531 23.016 -31.203 1 37.06 199 PHE B N 1
ATOM 6872 C CA . PHE B 1 199 ? 32.875 23.719 -32.312 1 37.06 199 PHE B CA 1
ATOM 6873 C C . PHE B 1 199 ? 31.375 23.859 -32.094 1 37.06 199 PHE B C 1
ATOM 6875 O O . PHE B 1 199 ? 30.766 24.844 -32.5 1 37.06 199 PHE B O 1
ATOM 6882 N N . LEU B 1 200 ? 30.859 22.828 -31.359 1 35.53 200 LEU B N 1
ATOM 6883 C CA . LEU B 1 200 ? 29.422 22.906 -31.172 1 35.53 200 LEU B CA 1
ATOM 6884 C C . LEU B 1 200 ? 29.062 24.062 -30.234 1 35.53 200 LEU B C 1
ATOM 6886 O O . LEU B 1 200 ? 27.922 24.562 -30.25 1 35.53 200 LEU B O 1
ATOM 6890 N N . ALA B 1 201 ? 30.047 24.531 -29.453 1 36.69 201 ALA B N 1
ATOM 6891 C CA . ALA B 1 201 ? 29.766 25.672 -28.594 1 36.69 201 ALA B CA 1
ATOM 6892 C C . ALA B 1 201 ? 29.469 26.922 -29.406 1 36.69 201 ALA B C 1
ATOM 6894 O O . ALA B 1 201 ? 28.578 27.703 -29.078 1 36.69 201 ALA B O 1
ATOM 6895 N N . LEU B 1 202 ? 30.453 27.125 -30.344 1 38.56 202 LEU B N 1
ATOM 6896 C CA . LEU B 1 202 ? 30.438 28.438 -30.984 1 38.56 202 LEU B CA 1
ATOM 6897 C C . LEU B 1 202 ? 29.188 28.594 -31.859 1 38.56 202 LEU B C 1
ATOM 6899 O O . LEU B 1 202 ? 28.641 29.688 -31.953 1 38.56 202 LEU B O 1
ATOM 6903 N N . ILE B 1 203 ? 28.875 27.391 -32.469 1 38.16 203 ILE B N 1
ATOM 6904 C CA . ILE B 1 203 ? 27.734 27.562 -33.344 1 38.16 203 ILE B CA 1
ATOM 6905 C C . ILE B 1 203 ? 26.516 28.047 -32.562 1 38.16 203 ILE B C 1
ATOM 6907 O O . ILE B 1 203 ? 25.781 28.938 -33 1 38.16 203 ILE B O 1
ATOM 6911 N N . ILE B 1 204 ? 26.453 27.562 -31.297 1 38.59 204 ILE B N 1
ATOM 6912 C CA . ILE B 1 204 ? 25.234 27.984 -30.625 1 38.59 204 ILE B CA 1
ATOM 6913 C C . ILE B 1 204 ? 25.281 29.5 -30.359 1 38.59 204 ILE B C 1
ATOM 6915 O O . ILE B 1 204 ? 24.281 30.188 -30.469 1 38.59 204 ILE B O 1
ATOM 6919 N N . PHE B 1 205 ? 26.5 29.969 -30.203 1 39.84 205 PHE B N 1
ATOM 6920 C CA . PHE B 1 205 ? 26.547 31.375 -29.828 1 39.84 205 PHE B CA 1
ATOM 6921 C C . PHE B 1 205 ? 26.156 32.25 -31.016 1 39.84 205 PHE B C 1
ATOM 6923 O O . PHE B 1 205 ? 25.375 33.188 -30.859 1 39.84 205 PHE B O 1
ATOM 6930 N N . VAL B 1 206 ? 26.938 32.031 -32.188 1 36.75 206 VAL B N 1
ATOM 6931 C CA . VAL B 1 206 ? 26.766 32.969 -33.281 1 36.75 206 VAL B CA 1
ATOM 6932 C C . VAL B 1 206 ? 25.391 32.812 -33.906 1 36.75 206 VAL B C 1
ATOM 6934 O O . VAL B 1 206 ? 24.906 33.688 -34.594 1 36.75 206 VAL B O 1
ATOM 6937 N N . ILE B 1 207 ? 24.922 31.578 -33.906 1 32.25 207 ILE B N 1
ATOM 6938 C CA . ILE B 1 207 ? 23.547 31.531 -34.406 1 32.25 207 ILE B CA 1
ATOM 6939 C C . ILE B 1 207 ? 22.734 32.656 -33.781 1 32.25 207 ILE B C 1
ATOM 6941 O O . ILE B 1 207 ? 22.109 33.469 -34.5 1 32.25 207 ILE B O 1
ATOM 6945 N N . LEU B 1 208 ? 21.5 32.656 -33.969 1 36.06 208 LEU B N 1
ATOM 6946 C CA . LEU B 1 208 ? 20.188 33.281 -34 1 36.06 208 LEU B CA 1
ATOM 6947 C C . LEU B 1 208 ? 20.062 34.375 -32.938 1 36.06 208 LEU B C 1
ATOM 6949 O O . LEU B 1 208 ? 19.922 34.094 -31.75 1 36.06 208 LEU B O 1
ATOM 6953 N N . LYS B 1 209 ? 21.047 35.344 -32.656 1 37.16 209 LYS B N 1
ATOM 6954 C CA . LYS B 1 209 ? 21.062 36.812 -32.875 1 37.16 209 LYS B CA 1
ATOM 6955 C C . LYS B 1 209 ? 20.281 37.188 -34.125 1 37.16 209 LYS B C 1
ATOM 6957 O O . LYS B 1 209 ? 19.75 38.281 -34.219 1 37.16 209 LYS B O 1
ATOM 6962 N N . ILE B 1 210 ? 20.719 36.531 -35.25 1 34.62 210 ILE B N 1
ATOM 6963 C CA . ILE B 1 210 ? 20.172 36.969 -36.531 1 34.62 210 ILE B CA 1
ATOM 6964 C C . ILE B 1 210 ? 18.641 36.906 -36.469 1 34.62 210 ILE B C 1
ATOM 6966 O O . ILE B 1 210 ? 17.969 37.5 -37.312 1 34.62 210 ILE B O 1
ATOM 6970 N N . ILE B 1 211 ? 18.188 36 -35.625 1 28.66 211 ILE B N 1
ATOM 6971 C CA . ILE B 1 211 ? 16.75 36.219 -35.531 1 28.66 211 ILE B CA 1
ATOM 6972 C C . ILE B 1 211 ? 16.484 37.719 -35.375 1 28.66 211 ILE B C 1
ATOM 6974 O O . ILE B 1 211 ? 17.297 38.438 -34.812 1 28.66 211 ILE B O 1
ATOM 6978 N N . LYS B 1 212 ? 15.242 37.969 -35.281 1 27.3 212 LYS B N 1
ATOM 6979 C CA . LYS B 1 212 ? 14.172 38.969 -35.281 1 27.3 212 LYS B CA 1
ATOM 6980 C C . LYS B 1 212 ? 14.602 40.25 -34.562 1 27.3 212 LYS B C 1
ATOM 6982 O O . LYS B 1 212 ? 14.773 40.25 -33.344 1 27.3 212 LYS B O 1
ATOM 6987 N N . PHE B 1 213 ? 15.766 40.844 -34.625 1 29.86 213 PHE B N 1
ATOM 6988 C CA . PHE B 1 213 ? 15.953 42.219 -35.031 1 29.86 213 PHE B CA 1
ATOM 6989 C C . PHE B 1 213 ? 14.969 42.594 -36.125 1 29.86 213 PHE B C 1
ATOM 6991 O O . PHE B 1 213 ? 14.531 43.75 -36.188 1 29.86 213 PHE B O 1
ATOM 6998 N N . LEU B 1 214 ? 14.781 41.688 -37.062 1 23.69 214 LEU B N 1
ATOM 6999 C CA . LEU B 1 214 ? 13.984 42.094 -38.219 1 23.69 214 LEU B CA 1
ATOM 7000 C C . LEU B 1 214 ? 12.547 42.406 -37.812 1 23.69 214 LEU B C 1
ATOM 7002 O O . LEU B 1 214 ? 11.727 42.781 -38.625 1 23.69 214 LEU B O 1
ATOM 7006 N N . LYS B 1 215 ? 12.016 41.844 -36.719 1 22.69 215 LYS B N 1
ATOM 7007 C CA . LYS B 1 215 ? 10.727 42.531 -36.594 1 22.69 215 LYS B CA 1
ATOM 7008 C C . LYS B 1 215 ? 10.906 44.031 -36.406 1 22.69 215 LYS B C 1
ATOM 7010 O O . LYS B 1 215 ? 11.539 44.469 -35.438 1 22.69 215 LYS B O 1
ATOM 7015 N N . GLN B 1 216 ? 11.023 44.656 -37.344 1 21.23 216 GLN B N 1
ATOM 7016 C CA . GLN B 1 216 ? 10.891 45.938 -38.031 1 21.23 216 GLN B CA 1
ATOM 7017 C C . GLN B 1 216 ? 9.734 46.75 -37.438 1 21.23 216 GLN B C 1
ATOM 7019 O O . GLN B 1 216 ? 8.695 46.188 -37.094 1 21.23 216 GLN B O 1
ATOM 7024 N N . LYS B 1 217 ? 9.891 48.094 -37.281 1 21.06 217 LYS B N 1
ATOM 7025 C CA . LYS B 1 217 ? 9.523 49.469 -37.062 1 21.06 217 LYS B CA 1
ATOM 7026 C C . LYS B 1 217 ? 8.359 49.906 -37.938 1 21.06 217 LYS B C 1
ATOM 7028 O O . LYS B 1 217 ? 8.039 51.094 -38.031 1 21.06 217 LYS B O 1
ATOM 7033 N N . SER B 1 218 ? 7.668 49.031 -38.688 1 18.38 218 SER B N 1
ATOM 7034 C CA . SER B 1 218 ? 6.793 49.812 -39.531 1 18.38 218 SER B CA 1
ATOM 7035 C C . SER B 1 218 ? 5.84 50.688 -38.719 1 18.38 218 SER B C 1
ATOM 7037 O O . SER B 1 218 ? 5.191 50.219 -37.812 1 18.38 218 SER B O 1
ATOM 7039 N N . ILE B 1 219 ? 5.793 52.031 -38.938 1 19 219 ILE B N 1
ATOM 7040 C CA . ILE B 1 219 ? 5.461 53.438 -38.656 1 19 219 ILE B CA 1
ATOM 7041 C C . ILE B 1 219 ? 3.963 53.656 -38.844 1 19 219 ILE B C 1
ATOM 7043 O O . ILE B 1 219 ? 3.322 54.344 -38.031 1 19 219 ILE B O 1
ATOM 7047 N N . TRP B 1 220 ? 3.33 53.375 -39.969 1 16.19 220 TRP B N 1
ATOM 7048 C CA . TRP B 1 220 ? 2.605 54.5 -40.562 1 16.19 220 TRP B CA 1
ATOM 7049 C C . TRP B 1 220 ? 1.301 54.75 -39.812 1 16.19 220 TRP B C 1
ATOM 7051 O O . TRP B 1 220 ? 1.03 55.906 -39.406 1 16.19 220 TRP B O 1
ATOM 7061 N N . PHE B 1 221 ? 0.107 54.688 -40.625 1 16.67 221 PHE B N 1
ATOM 7062 C CA . PHE B 1 221 ? -0.877 55.656 -41.062 1 16.67 221 PHE B CA 1
ATOM 7063 C C . PHE B 1 221 ? -1.967 55.875 -40.031 1 16.67 221 PHE B C 1
ATOM 7065 O O . PHE B 1 221 ? -2.174 55 -39.156 1 16.67 221 PHE B O 1
ATOM 7072 N N . GLN B 1 222 ? -3.1 56.625 -40.469 1 16.55 222 GLN B N 1
ATOM 7073 C CA . GLN B 1 222 ? -3.975 57.781 -40.312 1 16.55 222 GLN B CA 1
ATOM 7074 C C . GLN B 1 222 ? -5.172 57.438 -39.438 1 16.55 222 GLN B C 1
ATOM 7076 O O . GLN B 1 222 ? -5.523 56.281 -39.281 1 16.55 222 GLN B O 1
ATOM 7081 N N . LYS B 1 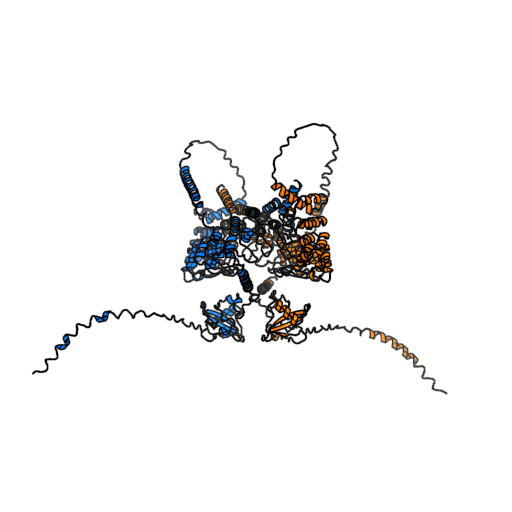223 ? -6.004 58.562 -39.062 1 16.77 223 LYS B N 1
ATOM 7082 C CA . LYS B 1 223 ? -6.926 59.312 -38.188 1 16.77 223 LYS B CA 1
ATOM 7083 C C . LYS B 1 223 ? -8.359 58.812 -38.375 1 16.77 223 LYS B C 1
ATOM 7085 O O . LYS B 1 223 ? -9.242 59.156 -37.594 1 16.77 223 LYS B O 1
ATOM 7090 N N . GLY B 1 224 ? -8.773 58.125 -39.375 1 15.52 224 GLY B N 1
ATOM 7091 C CA . GLY B 1 224 ? -10.062 58.688 -39.719 1 15.52 224 GLY B CA 1
ATOM 7092 C C . GLY B 1 224 ? -11.125 58.469 -38.656 1 15.52 224 GLY B C 1
ATOM 7093 O O . GLY B 1 224 ? -10.953 57.594 -37.781 1 15.52 224 GLY B O 1
ATOM 7094 N N . HIS B 1 225 ? -12.414 58.938 -38.906 1 15.7 225 HIS B N 1
ATOM 7095 C CA . HIS B 1 225 ? -13.562 59.781 -38.5 1 15.7 225 HIS B CA 1
ATOM 7096 C C . HIS B 1 225 ? -14.656 58.938 -37.875 1 15.7 225 HIS B C 1
ATOM 7098 O O . HIS B 1 225 ? -15.234 59.312 -36.844 1 15.7 225 HIS B O 1
ATOM 7104 N N . LYS B 1 226 ? -15.383 58.062 -38.656 1 15.5 226 LYS B N 1
ATOM 7105 C CA . LYS B 1 226 ? -16.812 58.344 -38.75 1 15.5 226 LYS B CA 1
ATOM 7106 C C . LYS B 1 226 ? -17.516 57.969 -37.438 1 15.5 226 LYS B C 1
ATOM 7108 O O . LYS B 1 226 ? -17.188 56.938 -36.812 1 15.5 226 LYS B O 1
ATOM 7113 N N . SER B 1 227 ? -18.703 58.656 -37 1 15.16 227 SER B N 1
ATOM 7114 C CA . SER B 1 227 ? -19.656 59.156 -36 1 15.16 227 SER B CA 1
ATOM 7115 C C . SER B 1 227 ? -20.719 58.094 -35.688 1 15.16 227 SER B C 1
ATOM 7117 O O . SER B 1 227 ? -21.531 58.25 -34.812 1 15.16 227 SER B O 1
ATOM 7119 N N . LYS B 1 228 ? -21 57.094 -36.531 1 15.45 228 LYS B N 1
ATOM 7120 C CA . LYS B 1 228 ? -22.453 56.906 -36.625 1 15.45 228 LYS B CA 1
ATOM 7121 C C . LYS B 1 228 ? -23.047 56.562 -35.25 1 15.45 228 LYS B C 1
ATOM 7123 O O . LYS B 1 228 ? -22.375 55.969 -34.406 1 15.45 228 LYS B O 1
ATOM 7128 N N . GLU B 1 229 ? -24.406 56.5 -35.125 1 15.87 229 GLU B N 1
ATOM 7129 C CA . GLU B 1 229 ? -25.656 56.875 -34.469 1 15.87 229 GLU B CA 1
ATOM 7130 C C . GLU B 1 229 ? -26.031 55.906 -33.375 1 15.87 229 GLU B C 1
ATOM 7132 O O . GLU B 1 229 ? -25.453 54.812 -33.281 1 15.87 229 GLU B O 1
ATOM 7137 N N . ASN B 1 230 ? -27.453 55.469 -33.25 1 16.22 230 ASN B N 1
ATOM 7138 C CA . ASN B 1 230 ? -28.562 55.75 -32.344 1 16.22 230 ASN B CA 1
ATOM 7139 C C . ASN B 1 230 ? -28.781 54.594 -31.375 1 16.22 230 ASN B C 1
ATOM 7141 O O . ASN B 1 230 ? -27.828 53.969 -30.906 1 16.22 230 ASN B O 1
ATOM 7145 N N . ALA B 1 231 ? -30.125 53.875 -31.406 1 16.72 231 ALA B N 1
ATOM 7146 C CA . ALA B 1 231 ? -31.266 53.906 -30.516 1 16.72 231 ALA B CA 1
ATOM 7147 C C . ALA B 1 231 ? -31.344 52.656 -29.641 1 16.72 231 ALA B C 1
ATOM 7149 O O . ALA B 1 231 ? -31.734 52.719 -28.469 1 16.72 231 ALA B O 1
ATOM 7150 N N . LEU B 1 232 ? -31.266 51.344 -30.141 1 16.77 232 LEU B N 1
ATOM 7151 C CA . LEU B 1 232 ? -32.406 50.531 -29.719 1 16.77 232 LEU B CA 1
ATOM 7152 C C . LEU B 1 232 ? -32.188 49.969 -28.328 1 16.77 232 LEU B C 1
ATOM 7154 O O . LEU B 1 232 ? -31.203 49.25 -28.094 1 16.77 232 LEU B O 1
ATOM 7158 N N . ASN B 1 233 ? -32.781 50.531 -27.219 1 16.22 233 ASN B N 1
ATOM 7159 C CA . ASN B 1 233 ? -32.812 50.375 -25.766 1 16.22 233 ASN B CA 1
ATOM 7160 C C . ASN B 1 233 ? -33.438 49.062 -25.344 1 16.22 233 ASN B C 1
ATOM 7162 O O . ASN B 1 233 ? -33.812 48.906 -24.188 1 16.22 233 ASN B O 1
ATOM 7166 N N . LYS B 1 234 ? -33.906 48.031 -26.078 1 18.3 234 LYS B N 1
ATOM 7167 C CA . LYS B 1 234 ? -34.969 47.312 -25.438 1 18.3 234 LYS B CA 1
ATOM 7168 C C . LYS B 1 234 ? -34.5 46.594 -24.172 1 18.3 234 LYS B C 1
ATOM 7170 O O . LYS B 1 234 ? -33.438 45.938 -24.188 1 18.3 234 LYS B O 1
ATOM 7175 N N . ASP B 1 235 ? -35.094 46.875 -22.891 1 16.77 235 ASP B N 1
ATOM 7176 C CA . ASP B 1 235 ? -35.094 46.688 -21.438 1 16.77 235 ASP B CA 1
ATOM 7177 C C . ASP B 1 235 ? -35.375 45.219 -21.062 1 16.77 235 ASP B C 1
ATOM 7179 O O . ASP B 1 235 ? -35.656 44.938 -19.906 1 16.77 235 ASP B O 1
ATOM 7183 N N . GLU B 1 236 ? -35.219 44.188 -21.781 1 20.55 236 GLU B N 1
ATOM 7184 C CA . GLU B 1 236 ? -35.938 43.031 -21.219 1 20.55 236 GLU B CA 1
ATOM 7185 C C . GLU B 1 236 ? -35.344 42.625 -19.859 1 20.55 236 GLU B C 1
ATOM 7187 O O . GLU B 1 236 ? -34.156 42.375 -19.734 1 20.55 236 GLU B O 1
ATOM 7192 N N . GLU B 1 237 ? -36.125 42.781 -18.656 1 20.97 237 GLU B N 1
ATOM 7193 C CA . GLU B 1 237 ? -36.062 42.594 -17.219 1 20.97 237 GLU B CA 1
ATOM 7194 C C . GLU B 1 237 ? -36 41.125 -16.844 1 20.97 237 GLU B C 1
ATOM 7196 O O . GLU B 1 237 ? -37.031 40.438 -16.844 1 20.97 237 GLU B O 1
ATOM 7201 N N . SER B 1 238 ? -35.344 40.219 -17.375 1 23.47 238 SER B N 1
ATOM 7202 C CA . SER B 1 238 ? -35.469 38.812 -16.953 1 23.47 238 SER B CA 1
ATOM 7203 C C . SER B 1 238 ? -35.188 38.688 -15.453 1 23.47 238 SER B C 1
ATOM 7205 O O . SER B 1 238 ? -34.281 39.312 -14.93 1 23.47 238 SER B O 1
ATOM 7207 N N . GLU B 1 239 ? -36.188 38.094 -14.625 1 24.12 239 GLU B N 1
ATOM 7208 C CA . GLU B 1 239 ? -36.406 37.75 -13.219 1 24.12 239 GLU B CA 1
ATOM 7209 C C . GLU B 1 239 ? -35.344 36.75 -12.758 1 24.12 239 GLU B C 1
ATOM 7211 O O . GLU B 1 239 ? -35.469 35.531 -12.992 1 24.12 239 GLU B O 1
ATOM 7216 N N . LEU B 1 240 ? -34.125 36.688 -12.898 1 28.78 240 LEU B N 1
ATOM 7217 C CA . LEU B 1 240 ? -33.031 35.969 -12.203 1 28.78 240 LEU B CA 1
ATOM 7218 C C . LEU B 1 240 ? -33.25 36.062 -10.695 1 28.78 240 LEU B C 1
ATOM 7220 O O . LEU B 1 240 ? -33.156 37.125 -10.094 1 28.78 240 LEU B O 1
ATOM 7224 N N . THR B 1 241 ? -33.844 34.969 -10.016 1 31.75 241 THR B N 1
ATOM 7225 C CA . THR B 1 241 ? -34.438 34.781 -8.695 1 31.75 241 THR B CA 1
ATOM 7226 C C . THR B 1 241 ? -33.375 35.031 -7.609 1 31.75 241 THR B C 1
ATOM 7228 O O . THR B 1 241 ? -32.188 34.906 -7.867 1 31.75 241 THR B O 1
ATOM 7231 N N . GLY B 1 242 ? -33.781 35.188 -6.188 1 28.91 242 GLY B N 1
ATOM 7232 C CA . GLY B 1 242 ? -33.188 35.719 -4.953 1 28.91 242 GLY B CA 1
ATOM 7233 C C . GLY B 1 242 ? -32.094 34.812 -4.402 1 28.91 242 GLY B C 1
ATOM 7234 O O . GLY B 1 242 ? -31.234 35.281 -3.654 1 28.91 242 GLY B O 1
ATOM 7235 N N . LYS B 1 243 ? -32.188 33.375 -4.375 1 39.25 243 LYS B N 1
ATOM 7236 C CA . LYS B 1 243 ? -31.297 32.5 -3.629 1 39.25 243 LYS B CA 1
ATOM 7237 C C . LYS B 1 243 ? -29.875 32.531 -4.219 1 39.25 243 LYS B C 1
ATOM 7239 O O . LYS B 1 243 ? -28.891 32.406 -3.488 1 39.25 243 LYS B O 1
ATOM 7244 N N . GLU B 1 244 ? -29.703 32.438 -5.363 1 44.97 244 GLU B N 1
ATOM 7245 C CA . GLU B 1 244 ? -28.391 32.469 -6 1 44.97 244 GLU B CA 1
ATOM 7246 C C . GLU B 1 244 ? -27.719 33.812 -5.754 1 44.97 244 GLU B C 1
ATOM 7248 O O . GLU B 1 244 ? -26.484 33.906 -5.703 1 44.97 244 GLU B O 1
ATOM 7253 N N . GLU B 1 245 ? -28.484 34.812 -5.566 1 46.06 245 GLU B N 1
ATOM 7254 C CA . GLU B 1 245 ? -27.953 36.156 -5.305 1 46.06 245 GLU B CA 1
ATOM 7255 C C . GLU B 1 245 ? -27.422 36.25 -3.879 1 46.06 245 GLU B C 1
ATOM 7257 O O . GLU B 1 245 ? -26.391 36.906 -3.645 1 46.06 245 GLU B O 1
ATOM 7262 N N . GLY B 1 246 ? -28.109 35.469 -3.039 1 49.06 246 GLY B N 1
ATOM 7263 C CA . GLY B 1 246 ? -27.688 35.5 -1.646 1 49.06 246 GLY B CA 1
ATOM 7264 C C . GLY B 1 246 ? -26.344 34.844 -1.409 1 49.06 246 GLY B C 1
ATOM 7265 O O . GLY B 1 246 ? -25.484 35.406 -0.736 1 49.06 246 GLY B O 1
ATOM 7266 N N . LYS B 1 247 ? -26.078 33.562 -1.898 1 57.72 247 LYS B N 1
ATOM 7267 C CA . LYS B 1 247 ? -24.812 32.844 -1.752 1 57.72 247 LYS B CA 1
ATOM 7268 C C . LYS B 1 247 ? -23.656 33.625 -2.395 1 57.72 247 LYS B C 1
ATOM 7270 O O . LYS B 1 247 ? -22.547 33.656 -1.861 1 57.72 247 LYS B O 1
ATOM 7275 N N . SER B 1 248 ? -24.031 34.156 -3.453 1 66.31 248 SER B N 1
ATOM 7276 C CA . SER B 1 248 ? -23.016 34.969 -4.148 1 66.31 248 SER B CA 1
ATOM 7277 C C . SER B 1 248 ? -22.656 36.219 -3.344 1 66.31 248 SER B C 1
ATOM 7279 O O . SER B 1 248 ? -21.484 36.594 -3.279 1 66.31 248 SER B O 1
ATOM 7281 N N . ASN B 1 249 ? -23.625 36.625 -2.611 1 75.56 249 ASN B N 1
ATOM 7282 C CA . ASN B 1 249 ? -23.359 37.844 -1.818 1 75.56 249 ASN B CA 1
ATOM 7283 C C . ASN B 1 249 ? -22.516 37.531 -0.588 1 75.56 249 ASN B C 1
ATOM 7285 O O . ASN B 1 249 ? -21.625 38.281 -0.232 1 75.56 249 ASN B O 1
ATOM 7289 N N . ILE B 1 250 ? -22.734 36.344 -0.05 1 81.56 250 ILE B N 1
ATOM 7290 C CA . ILE B 1 250 ? -22 35.969 1.151 1 81.56 250 ILE B CA 1
ATOM 7291 C C . ILE B 1 250 ? -20.547 35.656 0.794 1 81.56 250 ILE B C 1
ATOM 7293 O O . ILE B 1 250 ? -19.625 36 1.547 1 81.56 250 ILE B O 1
ATOM 7297 N N . ARG B 1 251 ? -20.406 35.094 -0.337 1 82.12 251 ARG B N 1
ATOM 7298 C CA . ARG B 1 251 ? -19.047 34.812 -0.796 1 82.12 251 ARG B CA 1
ATOM 7299 C C . ARG B 1 251 ? -18.281 36.125 -1.046 1 82.12 251 ARG B C 1
ATOM 7301 O O . ARG B 1 251 ? -17.094 36.219 -0.714 1 82.12 251 ARG B O 1
ATOM 7308 N N . ARG B 1 252 ? -18.938 37 -1.594 1 80.88 252 ARG B N 1
ATOM 7309 C CA . ARG B 1 252 ? -18.312 38.312 -1.837 1 80.88 252 ARG B CA 1
ATOM 7310 C C . ARG B 1 252 ? -17.953 39 -0.524 1 80.88 252 ARG B C 1
ATOM 7312 O O . ARG B 1 252 ? -16.906 39.625 -0.412 1 80.88 252 ARG B O 1
ATOM 7319 N N . LEU B 1 253 ? -18.891 38.875 0.389 1 84.94 253 LEU B N 1
ATOM 7320 C CA . LEU B 1 253 ? -18.625 39.406 1.715 1 84.94 253 LEU B CA 1
ATOM 7321 C C . LEU B 1 253 ? -17.359 38.781 2.318 1 84.94 253 LEU B C 1
ATOM 7323 O O . LEU B 1 253 ? -16.5 39.5 2.836 1 84.94 253 LEU B O 1
ATOM 7327 N N . HIS B 1 254 ? -17.266 37.531 2.244 1 88.75 254 HIS B N 1
ATOM 7328 C CA . HIS B 1 254 ? -16.125 36.781 2.77 1 88.75 254 HIS B CA 1
ATOM 7329 C C . HIS B 1 254 ? -14.82 37.25 2.123 1 88.75 254 HIS B C 1
ATOM 7331 O O . HIS B 1 254 ? -13.828 37.5 2.814 1 88.75 254 HIS B O 1
ATOM 7337 N N . ASP B 1 255 ? -14.859 37.469 0.821 1 85 255 ASP B N 1
ATOM 7338 C CA . ASP B 1 255 ? -13.672 37.875 0.085 1 85 255 ASP B CA 1
ATOM 7339 C C . ASP B 1 255 ? -13.266 39.312 0.482 1 85 255 ASP B C 1
ATOM 7341 O O . ASP B 1 255 ? -12.078 39.594 0.621 1 85 255 ASP B O 1
ATOM 7345 N N . LEU B 1 256 ? -14.172 40.062 0.658 1 83.12 256 LEU B N 1
ATOM 7346 C CA . LEU B 1 256 ? -13.922 41.469 1.006 1 83.12 256 LEU B CA 1
ATOM 7347 C C . LEU B 1 256 ? -13.32 41.562 2.4 1 83.12 256 LEU B C 1
ATOM 7349 O O . LEU B 1 256 ? -12.461 42.438 2.645 1 83.12 256 LEU B O 1
ATOM 7353 N N . ILE B 1 257 ? -13.773 40.75 3.258 1 87.69 257 ILE B N 1
ATOM 7354 C CA . ILE B 1 257 ? -13.289 40.781 4.633 1 87.69 257 ILE B CA 1
ATOM 7355 C C . ILE B 1 257 ? -11.812 40.406 4.664 1 87.69 257 ILE B C 1
ATOM 7357 O O . ILE B 1 257 ? -11.016 41.031 5.359 1 87.69 257 ILE B O 1
ATOM 7361 N N . VAL B 1 258 ? -11.461 39.438 3.859 1 88.38 258 VAL B N 1
ATOM 7362 C CA . VAL B 1 258 ? -10.086 38.969 3.836 1 88.38 258 VAL B CA 1
ATOM 7363 C C . VAL B 1 258 ? -9.188 40.031 3.193 1 88.38 258 VAL B C 1
ATOM 7365 O O . VAL B 1 258 ? -8.062 40.25 3.646 1 88.38 258 VAL B O 1
ATOM 7368 N N . GLN B 1 259 ? -9.648 40.719 2.217 1 83 259 GLN B N 1
ATOM 7369 C CA . GLN B 1 259 ? -8.859 41.75 1.524 1 83 259 GLN B CA 1
ATOM 7370 C C . GLN B 1 259 ? -8.719 43 2.375 1 83 259 GLN B C 1
ATOM 7372 O O . GLN B 1 259 ? -7.758 43.75 2.225 1 83 259 GLN B O 1
ATOM 7377 N N . GLY B 1 260 ? -9.445 43.25 3.381 1 70.44 260 GLY B N 1
ATOM 7378 C CA . GLY B 1 260 ? -9.352 44.312 4.363 1 70.44 260 GLY B CA 1
ATOM 7379 C C . GLY B 1 260 ? -9.578 45.688 3.768 1 70.44 260 GLY B C 1
ATOM 7380 O O . GLY B 1 260 ? -9.18 46.688 4.355 1 70.44 260 GLY B O 1
ATOM 7381 N N . THR B 1 261 ? -9.961 45.812 2.443 1 60.03 261 THR B N 1
ATOM 7382 C CA . THR B 1 261 ? -10 47.156 1.885 1 60.03 261 THR B CA 1
ATOM 7383 C C . THR B 1 261 ? -11.125 47.969 2.512 1 60.03 261 THR B C 1
ATOM 7385 O O . THR B 1 261 ? -12.227 47.469 2.713 1 60.03 261 THR B O 1
ATOM 7388 N N . LYS B 1 262 ? -10.766 49 3.365 1 54.62 262 LYS B N 1
ATOM 7389 C CA . LYS B 1 262 ? -11.555 49.875 4.23 1 54.62 262 LYS B CA 1
ATOM 7390 C C . LYS B 1 262 ? -12.82 50.344 3.523 1 54.62 262 LYS B C 1
ATOM 7392 O O . LYS B 1 262 ? -13.898 50.375 4.113 1 54.62 262 LYS B O 1
ATOM 7397 N N . GLN B 1 263 ? -12.547 50.969 2.465 1 53.47 263 GLN B N 1
ATOM 7398 C CA . GLN B 1 263 ? -13.656 51.781 1.969 1 53.47 263 GLN B CA 1
ATOM 7399 C C . GLN B 1 263 ? -14.914 50.969 1.79 1 53.47 263 GLN B C 1
ATOM 7401 O O . GLN B 1 263 ? -16.016 51.406 2.148 1 53.47 263 GLN B O 1
ATOM 7406 N N . GLY B 1 264 ? -14.906 49.906 1.229 1 54.34 264 GLY B N 1
ATOM 7407 C CA . GLY B 1 264 ? -16.078 49.125 0.875 1 54.34 264 GLY B CA 1
ATOM 7408 C C . GLY B 1 264 ? -16.625 48.312 2.029 1 54.34 264 GLY B C 1
ATOM 7409 O O . GLY B 1 264 ? -17.797 47.969 2.043 1 54.34 264 GLY B O 1
ATOM 7410 N N . PHE B 1 265 ? -15.93 48.156 3.121 1 58.44 265 PHE B N 1
ATOM 7411 C CA . PHE B 1 265 ? -16.312 47.188 4.141 1 58.44 265 PHE B CA 1
ATOM 7412 C C . PHE B 1 265 ? -17.359 47.781 5.082 1 58.44 265 PHE B C 1
ATOM 7414 O O . PHE B 1 265 ? -18.312 47.094 5.461 1 58.44 265 PHE B O 1
ATOM 7421 N N . THR B 1 266 ? -17.203 49.031 5.379 1 59.28 266 THR B N 1
ATOM 7422 C CA . THR B 1 266 ? -18.141 49.594 6.32 1 59.28 266 THR B CA 1
ATOM 7423 C C . THR B 1 266 ? -19.562 49.594 5.758 1 59.28 266 THR B C 1
ATOM 7425 O O . THR B 1 266 ? -20.516 49.25 6.473 1 59.28 266 THR B O 1
ATOM 7428 N N . ARG B 1 267 ? -19.609 49.906 4.547 1 60.16 267 ARG B N 1
ATOM 7429 C CA . ARG B 1 267 ? -20.938 49.906 3.943 1 60.16 267 ARG B CA 1
ATOM 7430 C C . ARG B 1 267 ? -21.484 48.5 3.824 1 60.16 267 ARG B C 1
ATOM 7432 O O . ARG B 1 267 ? -22.672 48.25 4.023 1 60.16 267 ARG B O 1
ATOM 7439 N N . LEU B 1 268 ? -20.609 47.656 3.658 1 62.31 268 LEU B N 1
ATOM 7440 C CA . LEU B 1 268 ? -21.047 46.281 3.396 1 62.31 268 LEU B CA 1
ATOM 7441 C C . LEU B 1 268 ? -21.531 45.594 4.676 1 62.31 268 LEU B C 1
ATOM 7443 O O . LEU B 1 268 ? -22.562 44.938 4.676 1 62.31 268 LEU B O 1
ATOM 7447 N N . ILE B 1 269 ? -20.969 45.906 5.824 1 68.19 269 ILE B N 1
ATOM 7448 C CA . ILE B 1 269 ? -21.312 45.188 7.043 1 68.19 269 ILE B CA 1
ATOM 7449 C C . ILE B 1 269 ? -22.688 45.656 7.547 1 68.19 269 ILE B C 1
ATOM 7451 O O . ILE B 1 269 ? -23.438 44.875 8.133 1 68.19 269 ILE B O 1
ATOM 7455 N N . CYS B 1 270 ? -22.922 46.844 7.129 1 69.12 270 CYS B N 1
ATOM 7456 C CA . CYS B 1 270 ? -24.188 47.375 7.605 1 69.12 270 CYS B CA 1
ATOM 7457 C C . CYS B 1 270 ? -25.359 46.688 6.914 1 69.12 270 CYS B C 1
ATOM 7459 O O . CYS B 1 270 ? -26.469 46.656 7.449 1 69.12 270 CYS B O 1
ATOM 7461 N N . ASP B 1 271 ? -24.984 46.094 5.852 1 73.38 271 ASP B N 1
ATOM 7462 C CA . ASP B 1 271 ? -26.047 45.469 5.074 1 73.38 271 ASP B CA 1
ATOM 7463 C C . ASP B 1 271 ? -26.297 44.031 5.531 1 73.38 271 ASP B C 1
ATOM 7465 O O . ASP B 1 271 ? -27.234 43.375 5.074 1 73.38 271 ASP B O 1
ATOM 7469 N N . PHE B 1 272 ? -25.5 43.625 6.473 1 80.12 272 PHE B N 1
ATOM 7470 C CA . PHE B 1 272 ? -25.594 42.219 6.863 1 80.12 272 PHE B CA 1
ATOM 7471 C C . PHE B 1 272 ? -25.969 42.094 8.336 1 80.12 272 PHE B C 1
ATOM 7473 O O . PHE B 1 272 ? -25.609 42.969 9.148 1 80.12 272 PHE B O 1
ATOM 7480 N N . ASN B 1 273 ? -26.75 41.156 8.633 1 83.25 273 ASN B N 1
ATOM 7481 C CA . ASN B 1 273 ? -27.109 40.875 10.016 1 83.25 273 ASN B CA 1
ATOM 7482 C C . ASN B 1 273 ? -26.188 39.844 10.648 1 83.25 273 ASN B C 1
ATOM 7484 O O . ASN B 1 273 ? -25.266 39.344 10 1 83.25 273 ASN B O 1
ATOM 7488 N N . LYS B 1 274 ? -26.438 39.656 11.906 1 87.19 274 LYS B N 1
ATOM 7489 C CA . LYS B 1 274 ? -25.609 38.75 12.688 1 87.19 274 LYS B CA 1
ATOM 7490 C C . LYS B 1 274 ? -25.594 37.344 12.078 1 87.19 274 LYS B C 1
ATOM 7492 O O . LYS B 1 274 ? -24.531 36.688 11.992 1 87.19 274 LYS B O 1
ATOM 7497 N N . ASP B 1 275 ? -26.703 36.875 11.68 1 88.62 275 ASP B N 1
ATOM 7498 C CA . ASP B 1 275 ? -26.828 35.562 11.109 1 88.62 275 ASP B CA 1
ATOM 7499 C C . ASP B 1 275 ? -26 35.406 9.828 1 88.62 275 ASP B C 1
ATOM 7501 O O . ASP B 1 275 ? -25.406 34.375 9.578 1 88.62 275 ASP B O 1
ATOM 7505 N N . ASP B 1 276 ? -25.969 36.469 9.094 1 88.31 276 ASP B N 1
ATOM 7506 C CA . ASP B 1 276 ? -25.172 36.469 7.871 1 88.31 276 ASP B CA 1
ATOM 7507 C C . ASP B 1 276 ? -23.672 36.406 8.188 1 88.31 276 ASP B C 1
ATOM 7509 O O . ASP B 1 276 ? -22.922 35.688 7.52 1 88.31 276 ASP B O 1
ATOM 7513 N N . LEU B 1 277 ? -23.328 37.094 9.227 1 91.12 277 LEU B N 1
ATOM 7514 C CA . LEU B 1 277 ? -21.922 37.156 9.602 1 91.12 277 LEU B CA 1
ATOM 7515 C C . LEU B 1 277 ? -21.438 35.844 10.203 1 91.12 277 LEU B C 1
ATOM 7517 O O . LEU B 1 277 ? -20.25 35.562 10.164 1 91.12 277 LEU B O 1
ATOM 7521 N N . GLU B 1 278 ? -22.375 35.031 10.695 1 92.75 278 GLU B N 1
ATOM 7522 C CA . GLU B 1 278 ? -22.031 33.781 11.367 1 92.75 278 GLU B CA 1
ATOM 7523 C C . GLU B 1 278 ? -22.047 32.625 10.383 1 92.75 278 GLU B C 1
ATOM 7525 O O . GLU B 1 278 ? -21.609 31.516 10.711 1 92.75 278 GLU B O 1
ATOM 7530 N N . GLN B 1 279 ? -22.453 32.938 9.242 1 89.38 279 GLN B N 1
ATOM 7531 C CA . GLN B 1 279 ? -22.531 31.859 8.25 1 89.38 279 GLN B CA 1
ATOM 7532 C C . GLN B 1 279 ? -21.141 31.328 7.906 1 89.38 279 GLN B C 1
ATOM 7534 O O . GLN B 1 279 ? -20.219 32.094 7.684 1 89.38 279 GLN B O 1
ATOM 7539 N N . LEU B 1 280 ? -21.047 30.016 7.891 1 88.69 280 LEU B N 1
ATOM 7540 C CA . LEU B 1 280 ? -19.766 29.359 7.613 1 88.69 280 LEU B CA 1
ATOM 7541 C C . LEU B 1 280 ? -19.578 29.141 6.117 1 88.69 280 LEU B C 1
ATOM 7543 O O . LEU B 1 280 ? -20.531 28.812 5.41 1 88.69 280 LEU B O 1
ATOM 7547 N N . ASN B 1 281 ? -18.406 29.344 5.637 1 87.88 281 ASN B N 1
ATOM 7548 C CA . ASN B 1 281 ? -18.094 28.969 4.262 1 87.88 281 ASN B CA 1
ATOM 7549 C C . ASN B 1 281 ? -17.75 27.484 4.152 1 87.88 281 ASN B C 1
ATOM 7551 O O . ASN B 1 281 ? -17.953 26.719 5.105 1 87.88 281 ASN B O 1
ATOM 7555 N N . VAL B 1 282 ? -17.312 27.062 2.984 1 80.56 282 VAL B N 1
ATOM 7556 C CA . VAL B 1 282 ? -17.109 25.656 2.684 1 80.56 282 VAL B CA 1
ATOM 7557 C C . VAL B 1 282 ? -15.953 25.109 3.535 1 80.56 282 VAL B C 1
ATOM 7559 O O . VAL B 1 282 ? -15.836 23.906 3.729 1 80.56 282 VAL B O 1
ATOM 7562 N N . ARG B 1 283 ? -15.141 26 4.086 1 83.31 283 ARG B N 1
ATOM 7563 C CA . ARG B 1 283 ? -14.031 25.594 4.934 1 83.31 283 ARG B CA 1
ATOM 7564 C C . ARG B 1 283 ? -14.391 25.719 6.41 1 83.31 283 ARG B C 1
ATOM 7566 O O . ARG B 1 283 ? -13.562 25.469 7.285 1 83.31 283 ARG B O 1
ATOM 7573 N N . GLY B 1 284 ? -15.562 26.219 6.691 1 87 284 GLY B N 1
ATOM 7574 C CA . GLY B 1 284 ? -16.047 26.344 8.055 1 87 284 GLY B CA 1
ATOM 7575 C C . GLY B 1 284 ? -15.617 27.641 8.727 1 87 284 GLY B C 1
ATOM 7576 O O . GLY B 1 284 ? -15.516 27.703 9.953 1 87 284 GLY B O 1
ATOM 7577 N N . LEU B 1 285 ? -15.383 28.625 7.891 1 93.06 285 LEU B N 1
ATOM 7578 C CA . LEU B 1 285 ? -14.961 29.906 8.438 1 93.06 285 LEU B CA 1
ATOM 7579 C C . LEU B 1 285 ? -16.094 30.922 8.367 1 93.06 285 LEU B C 1
ATOM 7581 O O . LEU B 1 285 ? -16.719 31.078 7.32 1 93.06 285 LEU B O 1
ATOM 7585 N N . ASN B 1 286 ? -16.438 31.562 9.438 1 94.19 286 ASN B N 1
ATOM 7586 C CA . ASN B 1 286 ? -17.375 32.688 9.414 1 94.19 286 ASN B CA 1
ATOM 7587 C C . ASN B 1 286 ? -16.641 34 9.242 1 94.19 286 ASN B C 1
ATOM 7589 O O . ASN B 1 286 ? -15.438 34.031 9.016 1 94.19 286 ASN B O 1
ATOM 7593 N N . CYS B 1 287 ? -17.344 35.062 9.359 1 93.38 287 CYS B N 1
ATOM 7594 C CA . CYS B 1 287 ? -16.781 36.375 9.062 1 93.38 287 CYS B CA 1
ATOM 7595 C C . CYS B 1 287 ? -15.727 36.781 10.094 1 93.38 287 CYS B C 1
ATOM 7597 O O . CYS B 1 287 ? -14.758 37.469 9.773 1 93.38 287 CYS B O 1
ATOM 7599 N N . LEU B 1 288 ? -15.914 36.375 11.328 1 96.25 288 LEU B N 1
ATOM 7600 C CA . LEU B 1 288 ? -14.922 36.688 12.344 1 96.25 288 LEU B CA 1
ATOM 7601 C C . LEU B 1 288 ? -13.617 35.938 12.094 1 96.25 288 LEU B C 1
ATOM 7603 O O . LEU B 1 288 ? -12.539 36.5 12.227 1 96.25 288 LEU B O 1
ATOM 7607 N N . HIS B 1 289 ? -13.742 34.688 11.75 1 96.69 289 HIS B N 1
ATOM 7608 C CA . HIS B 1 289 ? -12.57 33.906 11.352 1 96.69 289 HIS B CA 1
ATOM 7609 C C . HIS B 1 289 ? -11.836 34.594 10.195 1 96.69 289 HIS B C 1
ATOM 7611 O O . HIS B 1 289 ? -10.617 34.719 10.219 1 96.69 289 HIS B O 1
ATOM 7617 N N . LEU B 1 290 ? -12.617 34.969 9.266 1 94.88 290 LEU B N 1
ATOM 7618 C CA . LEU B 1 290 ? -12.055 35.562 8.055 1 94.88 290 LEU B CA 1
ATOM 7619 C C . LEU B 1 290 ? -11.422 36.938 8.367 1 94.88 290 LEU B C 1
ATOM 7621 O O . LEU B 1 290 ? -10.422 37.312 7.75 1 94.88 290 LEU B O 1
ATOM 7625 N N . ALA B 1 291 ? -12.008 37.594 9.203 1 94.5 291 ALA B N 1
ATOM 7626 C CA . ALA B 1 291 ? -11.398 38.875 9.648 1 94.5 291 ALA B CA 1
ATOM 7627 C C . ALA B 1 291 ? -10.062 38.594 10.344 1 94.5 291 ALA B C 1
ATOM 7629 O O . ALA B 1 291 ? -9.109 39.375 10.164 1 94.5 291 ALA B O 1
ATOM 7630 N N . ALA B 1 292 ? -10.039 37.594 11.164 1 96.75 292 ALA B N 1
ATOM 7631 C CA . ALA B 1 292 ? -8.789 37.188 11.812 1 96.75 292 ALA B CA 1
ATOM 7632 C C . ALA B 1 292 ? -7.727 36.844 10.773 1 96.75 292 ALA B C 1
ATOM 7634 O O . ALA B 1 292 ? -6.543 37.125 10.961 1 96.75 292 ALA B O 1
ATOM 7635 N N . LYS B 1 293 ? -8.141 36.219 9.727 1 95.25 293 LYS B N 1
ATOM 7636 C CA . LYS B 1 293 ? -7.258 35.844 8.617 1 95.25 293 LYS B CA 1
ATOM 7637 C C . LYS B 1 293 ? -6.766 37.094 7.863 1 95.25 293 LYS B C 1
ATOM 7639 O O . LYS B 1 293 ? -5.59 37.156 7.504 1 95.25 293 LYS B O 1
ATOM 7644 N N . GLY B 1 294 ? -7.605 37.969 7.66 1 93.19 294 GLY B N 1
ATOM 7645 C CA . GLY B 1 294 ? -7.289 39.156 6.879 1 93.19 294 GLY B CA 1
ATOM 7646 C C . GLY B 1 294 ? -6.418 40.156 7.625 1 93.19 294 GLY B C 1
ATOM 7647 O O . GLY B 1 294 ? -5.641 40.906 7.012 1 93.19 294 GLY B O 1
ATOM 7648 N N . GLY B 1 295 ? -6.703 40.344 8.93 1 93.56 295 GLY B N 1
ATOM 7649 C CA . GLY B 1 295 ? -5.75 41.094 9.727 1 93.56 295 GLY B CA 1
ATOM 7650 C C . GLY B 1 295 ? -6.234 42.5 10.07 1 93.56 295 GLY B C 1
ATOM 7651 O O . GLY B 1 295 ? -5.582 43.219 10.828 1 93.56 295 GLY B O 1
ATOM 7652 N N . ASN B 1 296 ? -7.387 42.906 9.508 1 91.25 296 ASN B N 1
ATOM 7653 C CA . ASN B 1 296 ? -7.906 44.219 9.836 1 91.25 296 ASN B CA 1
ATOM 7654 C C . ASN B 1 296 ? -8.562 44.25 11.219 1 91.25 296 ASN B C 1
ATOM 7656 O O . ASN B 1 296 ? -9.703 43.781 11.375 1 91.25 296 ASN B O 1
ATOM 7660 N N . ILE B 1 297 ? -7.934 44.875 12.172 1 93.62 297 ILE B N 1
ATOM 7661 C CA . ILE B 1 297 ? -8.359 44.812 13.57 1 93.62 297 ILE B CA 1
ATOM 7662 C C . ILE B 1 297 ? -9.664 45.594 13.742 1 93.62 297 ILE B C 1
ATOM 7664 O O . ILE B 1 297 ? -10.516 45.219 14.555 1 93.62 297 ILE B O 1
ATOM 7668 N N . GLN B 1 298 ? -9.844 46.656 12.961 1 90.12 298 GLN B N 1
ATOM 7669 C CA . GLN B 1 298 ? -11.07 47.438 13.07 1 90.12 298 GLN B CA 1
ATOM 7670 C C . GLN B 1 298 ? -12.281 46.625 12.609 1 90.12 298 GLN B C 1
ATOM 7672 O O . GLN B 1 298 ? -13.32 46.625 13.266 1 90.12 298 GLN B O 1
ATOM 7677 N N . LEU B 1 299 ? -12.008 46.031 11.539 1 89.19 299 LEU B N 1
ATOM 7678 C CA . LEU B 1 299 ? -13.07 45.156 11.016 1 89.19 299 LEU B CA 1
ATOM 7679 C C . LEU B 1 299 ? -13.359 44 11.961 1 89.19 299 LEU B C 1
ATOM 7681 O O . LEU B 1 299 ? -14.523 43.656 12.195 1 89.19 299 LEU B O 1
ATOM 7685 N N . PHE B 1 300 ? -12.391 43.375 12.492 1 94.5 300 PHE B N 1
ATOM 7686 C CA . PHE B 1 300 ? -12.523 42.281 13.438 1 94.5 300 PHE B CA 1
ATOM 7687 C C . PHE B 1 300 ? -13.359 42.719 14.641 1 94.5 300 PHE B C 1
ATOM 7689 O O . PHE B 1 300 ? -14.328 42.031 15 1 94.5 300 PHE B O 1
ATOM 7696 N N . LYS B 1 301 ? -13.055 43.844 15.172 1 92.5 301 LYS B N 1
ATOM 7697 C CA . LYS B 1 301 ? -13.766 44.375 16.344 1 92.5 301 LYS B CA 1
ATOM 7698 C C . LYS B 1 301 ? -15.219 44.688 16.016 1 92.5 301 LYS B C 1
ATOM 7700 O O . LYS B 1 301 ? -16.109 44.438 16.828 1 92.5 301 LYS B O 1
ATOM 7705 N N . ARG B 1 302 ? -15.375 45.188 14.844 1 89.06 302 ARG B N 1
ATOM 7706 C CA . ARG B 1 302 ? -16.734 45.562 14.43 1 89.06 302 ARG B CA 1
ATOM 7707 C C . ARG B 1 302 ? -17.609 44.312 14.305 1 89.06 302 ARG B C 1
ATOM 7709 O O . ARG B 1 302 ? -18.75 44.312 14.75 1 89.06 302 ARG B O 1
ATOM 7716 N N . ILE B 1 303 ? -17.078 43.312 13.711 1 92.75 303 ILE B N 1
ATOM 7717 C CA . ILE B 1 303 ? -17.812 42.062 13.523 1 92.75 303 ILE B CA 1
ATOM 7718 C C . ILE B 1 303 ? -18.109 41.438 14.883 1 92.75 303 ILE B C 1
ATOM 7720 O O . ILE B 1 303 ? -19.219 40.938 15.125 1 92.75 303 ILE B O 1
ATOM 7724 N N . HIS B 1 304 ? -17.125 41.469 15.75 1 93.56 304 HIS B N 1
ATOM 7725 C CA . HIS B 1 304 ? -17.312 40.938 17.094 1 93.56 304 HIS B CA 1
ATOM 7726 C C . HIS B 1 304 ? -18.391 41.719 17.844 1 93.56 304 HIS B C 1
ATOM 7728 O O . HIS B 1 304 ? -19.203 41.125 18.578 1 93.56 304 HIS B O 1
ATOM 7734 N N . LYS B 1 305 ? -18.453 42.969 17.625 1 90.25 305 LYS B N 1
ATOM 7735 C CA . LYS B 1 305 ? -19.438 43.812 18.281 1 90.25 305 LYS B CA 1
ATOM 7736 C C . LYS B 1 305 ? -20.844 43.531 17.766 1 90.25 305 LYS B C 1
ATOM 7738 O O . LYS B 1 305 ? -21.828 43.75 18.469 1 90.25 305 LYS B O 1
ATOM 7743 N N . CYS B 1 306 ? -20.875 43.094 16.562 1 89.88 306 CYS B N 1
ATOM 7744 C CA . CYS B 1 306 ? -22.172 42.75 15.969 1 89.88 306 CYS B CA 1
ATOM 7745 C C . CYS B 1 306 ? -22.719 41.469 16.578 1 89.88 306 CYS B C 1
ATOM 7747 O O . CYS B 1 306 ? -23.844 41.062 16.266 1 89.88 306 CYS B O 1
ATOM 7749 N N . GLY B 1 307 ? -21.953 40.844 17.422 1 90.56 307 GLY B N 1
ATOM 7750 C CA . GLY B 1 307 ? -22.484 39.719 18.188 1 90.56 307 GLY B CA 1
ATOM 7751 C C . GLY B 1 307 ? -21.938 38.375 17.734 1 90.56 307 GLY B C 1
ATOM 7752 O O . GLY B 1 307 ? -22.328 37.344 18.266 1 90.56 307 GLY B O 1
ATOM 7753 N N . VAL B 1 308 ? -21.094 38.375 16.734 1 94 308 VAL B N 1
ATOM 7754 C CA . VAL B 1 308 ? -20.5 37.125 16.312 1 94 308 VAL B CA 1
ATOM 7755 C C . VAL B 1 308 ? -19.609 36.562 17.422 1 94 308 VAL B C 1
ATOM 7757 O O . VAL B 1 308 ? -18.734 37.281 17.922 1 94 308 VAL B O 1
ATOM 7760 N N . SER B 1 309 ? -19.859 35.344 17.781 1 92.88 309 SER B N 1
ATOM 7761 C CA . SER B 1 309 ? -19.188 34.75 18.938 1 92.88 309 SER B CA 1
ATOM 7762 C C . SER B 1 309 ? -17.703 34.531 18.672 1 92.88 309 SER B C 1
ATOM 7764 O O . SER B 1 309 ? -17.344 34.031 17.609 1 92.88 309 SER B O 1
ATOM 7766 N N . ILE B 1 310 ? -16.906 34.844 19.594 1 94.06 310 ILE B N 1
ATOM 7767 C CA . ILE B 1 310 ? -15.453 34.656 19.516 1 94.06 310 ILE B CA 1
ATOM 7768 C C . ILE B 1 310 ? -15.094 33.219 19.766 1 94.06 310 ILE B C 1
ATOM 7770 O O . ILE B 1 310 ? -14.008 32.75 19.391 1 94.06 310 ILE B O 1
ATOM 7774 N N . ASP B 1 311 ? -16 32.438 20.312 1 92.5 311 ASP B N 1
ATOM 7775 C CA . ASP B 1 311 ? -15.742 31.047 20.734 1 92.5 311 ASP B CA 1
ATOM 7776 C C . ASP B 1 311 ? -16.078 30.062 19.625 1 92.5 311 ASP B C 1
ATOM 7778 O O . ASP B 1 311 ? -15.781 28.859 19.75 1 92.5 311 ASP B O 1
ATOM 7782 N N . THR B 1 312 ? -16.578 30.641 18.562 1 93.06 312 THR B N 1
ATOM 7783 C CA . THR B 1 312 ? -16.938 29.734 17.469 1 93.06 312 THR B CA 1
ATOM 7784 C C . THR B 1 312 ? -15.68 29.141 16.828 1 93.06 312 THR B C 1
ATOM 7786 O O . THR B 1 312 ? -14.742 29.875 16.5 1 93.06 312 THR B O 1
ATOM 7789 N N . LYS B 1 313 ? -15.656 27.844 16.703 1 93.88 313 LYS B N 1
ATOM 7790 C CA . LYS B 1 313 ? -14.516 27.156 16.094 1 93.88 313 LYS B CA 1
ATOM 7791 C C . LYS B 1 313 ? -14.805 26.812 14.633 1 93.88 313 LYS B C 1
ATOM 7793 O O . LYS B 1 313 ? -15.953 26.578 14.266 1 93.88 313 LYS B O 1
ATOM 7798 N N . ALA B 1 314 ? -13.734 26.828 13.836 1 92.25 314 ALA B N 1
ATOM 7799 C CA . ALA B 1 314 ? -13.828 26.359 12.461 1 92.25 314 ALA B CA 1
ATOM 7800 C C . ALA B 1 314 ? -14.031 24.844 12.398 1 92.25 314 ALA B C 1
ATOM 7802 O O . ALA B 1 314 ? -14.016 24.172 13.438 1 92.25 314 ALA B O 1
ATOM 7803 N N . THR B 1 315 ? -14.234 24.375 11.18 1 85.12 315 THR B N 1
ATOM 7804 C CA . THR B 1 315 ? -14.516 22.953 10.992 1 85.12 315 THR B CA 1
ATOM 7805 C C . THR B 1 315 ? -13.336 22.109 11.453 1 85.12 315 THR B C 1
ATOM 7807 O O . THR B 1 315 ? -13.523 20.969 11.906 1 85.12 315 THR B O 1
ATOM 7810 N N . ASP B 1 316 ? -12.18 22.625 11.375 1 87.38 316 ASP B N 1
ATOM 7811 C CA . ASP B 1 316 ? -10.992 21.875 11.766 1 87.38 316 ASP B CA 1
ATOM 7812 C C . ASP B 1 316 ? -10.656 22.094 13.234 1 87.38 316 ASP B C 1
ATOM 7814 O O . ASP B 1 316 ? -9.602 21.656 13.711 1 87.38 316 ASP B O 1
ATOM 7818 N N . GLY B 1 317 ? -11.453 22.844 13.945 1 91.69 317 GLY B N 1
ATOM 7819 C CA . GLY B 1 317 ? -11.289 23.047 15.375 1 91.69 317 GLY B CA 1
ATOM 7820 C C . GLY B 1 317 ? -10.484 24.281 15.727 1 91.69 317 GLY B C 1
ATOM 7821 O O . GLY B 1 317 ? -10.258 24.562 16.906 1 91.69 317 GLY B O 1
ATOM 7822 N N . ARG B 1 318 ? -10.109 25.141 14.734 1 94.12 318 ARG B N 1
ATOM 7823 C CA . ARG B 1 318 ? -9.336 26.359 14.992 1 94.12 318 ARG B CA 1
ATOM 7824 C C . ARG B 1 318 ? -10.234 27.469 15.523 1 94.12 318 ARG B C 1
ATOM 7826 O O . ARG B 1 318 ? -11.367 27.641 15.062 1 94.12 318 ARG B O 1
ATOM 7833 N N . ASN B 1 319 ? -9.805 28.109 16.453 1 97.19 319 ASN B N 1
ATOM 7834 C CA . ASN B 1 319 ? -10.453 29.344 16.859 1 97.19 319 ASN B CA 1
ATOM 7835 C C . ASN B 1 319 ? -9.82 30.562 16.188 1 97.19 319 ASN B C 1
ATOM 7837 O O . ASN B 1 319 ? -8.93 30.422 15.352 1 97.19 319 ASN B O 1
ATOM 7841 N N . VAL B 1 320 ? -10.32 31.703 16.5 1 97.94 320 VAL B N 1
ATOM 7842 C CA . VAL B 1 320 ? -9.914 32.938 15.828 1 97.94 320 VAL B CA 1
ATOM 7843 C C . VAL B 1 320 ? -8.445 33.219 16.141 1 97.94 320 VAL B C 1
ATOM 7845 O O . VAL B 1 320 ? -7.73 33.781 15.312 1 97.94 320 VAL B O 1
ATOM 7848 N N . LEU B 1 321 ? -7.914 32.875 17.328 1 98.56 321 LEU B N 1
ATOM 7849 C CA . LEU B 1 321 ? -6.516 33.094 17.656 1 98.56 321 LEU B CA 1
ATOM 7850 C C . LEU B 1 321 ? -5.598 32.219 16.828 1 98.56 321 LEU B C 1
ATOM 7852 O O . LEU B 1 321 ? -4.527 32.656 16.391 1 98.56 321 LEU B O 1
ATOM 7856 N N . HIS B 1 322 ? -5.977 30.938 16.641 1 98.25 322 HIS B N 1
ATOM 7857 C CA . HIS B 1 322 ? -5.234 30.062 15.734 1 98.25 322 HIS B CA 1
ATOM 7858 C C . HIS B 1 322 ? -5.031 30.734 14.383 1 98.25 322 HIS B C 1
ATOM 7860 O O . HIS B 1 322 ? -3.912 30.75 13.859 1 98.25 322 HIS B O 1
ATOM 7866 N N . ILE B 1 323 ? -6.129 31.188 13.844 1 97.5 323 ILE B N 1
ATOM 7867 C CA . ILE B 1 323 ? -6.156 31.719 12.484 1 97.5 323 ILE B CA 1
ATOM 7868 C C . ILE B 1 323 ? -5.328 33 12.414 1 97.5 323 ILE B C 1
ATOM 7870 O O . ILE B 1 323 ? -4.504 33.156 11.516 1 97.5 323 ILE B O 1
ATOM 7874 N N . ALA B 1 324 ? -5.539 33.844 13.336 1 98.19 324 ALA B N 1
ATOM 7875 C CA . ALA B 1 324 ? -4.777 35.094 13.375 1 98.19 324 ALA B CA 1
ATOM 7876 C C . ALA B 1 324 ? -3.285 34.812 13.516 1 98.19 324 ALA B C 1
ATOM 7878 O O . ALA B 1 324 ? -2.461 35.469 12.867 1 98.19 324 ALA B O 1
ATOM 7879 N N . ALA B 1 325 ? -2.904 33.906 14.383 1 98.44 325 ALA B N 1
ATOM 7880 C CA . ALA B 1 325 ? -1.508 33.562 14.625 1 98.44 325 ALA B CA 1
ATOM 7881 C C . ALA B 1 325 ? -0.862 33 13.359 1 98.44 325 ALA B C 1
ATOM 7883 O O . ALA B 1 325 ? 0.274 33.344 13.031 1 98.44 325 ALA B O 1
ATOM 7884 N N . HIS B 1 326 ? -1.58 32.156 12.68 1 97.38 326 HIS B N 1
ATOM 7885 C CA . HIS B 1 326 ? -1.084 31.516 11.461 1 97.38 326 HIS B CA 1
ATOM 7886 C C . HIS B 1 326 ? -0.792 32.562 10.391 1 97.38 326 HIS B C 1
ATOM 7888 O O . HIS B 1 326 ? 0.157 32.406 9.617 1 97.38 326 HIS B O 1
ATOM 7894 N N . HIS B 1 327 ? -1.593 33.625 10.391 1 96.5 327 HIS B N 1
ATOM 7895 C CA . HIS B 1 327 ? -1.456 34.594 9.328 1 96.5 327 HIS B CA 1
ATOM 7896 C C . HIS B 1 327 ? -0.659 35.812 9.805 1 96.5 327 HIS B C 1
ATOM 7898 O O . HIS B 1 327 ? -0.587 36.812 9.102 1 96.5 327 HIS B O 1
ATOM 7904 N N . GLY B 1 328 ? -0.146 35.812 10.961 1 97.12 328 GLY B N 1
ATOM 7905 C CA . GLY B 1 328 ? 0.778 36.812 11.445 1 97.12 328 GLY B CA 1
ATOM 7906 C C . GLY B 1 328 ? 0.106 38.125 11.75 1 97.12 328 GLY B C 1
ATOM 7907 O O . GLY B 1 328 ? 0.719 39.188 11.609 1 97.12 328 GLY B O 1
ATOM 7908 N N . ASN B 1 329 ? -1.142 38.094 12.062 1 97.06 329 ASN B N 1
ATOM 7909 C CA . ASN B 1 329 ? -1.869 39.344 12.344 1 97.06 329 ASN B CA 1
ATOM 7910 C C . ASN B 1 329 ? -1.684 39.781 13.797 1 97.06 329 ASN B C 1
ATOM 7912 O O . ASN B 1 329 ? -2.539 39.5 14.641 1 97.06 329 ASN B O 1
ATOM 7916 N N . TYR B 1 330 ? -0.674 40.469 13.984 1 97.81 330 TYR B N 1
ATOM 7917 C CA . TYR B 1 330 ? -0.128 40.844 15.289 1 97.81 330 TYR B CA 1
ATOM 7918 C C . TYR B 1 330 ? -1.159 41.594 16.125 1 97.81 330 TYR B C 1
ATOM 7920 O O . TYR B 1 330 ? -1.41 41.219 17.281 1 97.81 330 TYR B O 1
ATOM 7928 N N . ALA B 1 331 ? -1.842 42.594 15.539 1 97.56 331 ALA B N 1
ATOM 7929 C CA . ALA B 1 331 ? -2.771 43.438 16.266 1 97.56 331 ALA B CA 1
ATOM 7930 C C . ALA B 1 331 ? -3.967 42.656 16.781 1 97.56 331 ALA B C 1
ATOM 7932 O O . ALA B 1 331 ? -4.43 42.844 17.906 1 97.56 331 ALA B O 1
ATOM 7933 N N . ILE B 1 332 ? -4.387 41.781 15.969 1 98.12 332 ILE B N 1
ATOM 7934 C CA . ILE B 1 332 ? -5.531 40.969 16.359 1 98.12 332 ILE B CA 1
ATOM 7935 C C . ILE B 1 332 ? -5.113 40 17.438 1 98.12 332 ILE B C 1
ATOM 7937 O O . ILE B 1 332 ? -5.836 39.781 18.422 1 98.12 332 ILE B O 1
ATOM 7941 N N . CYS B 1 333 ? -3.965 39.375 17.328 1 98.62 333 CYS B N 1
ATOM 7942 C CA . CYS B 1 333 ? -3.459 38.469 18.344 1 98.62 333 CYS B CA 1
ATOM 7943 C C . CYS B 1 333 ? -3.307 39.188 19.688 1 98.62 333 CYS B C 1
ATOM 7945 O O . CYS B 1 333 ? -3.705 38.656 20.719 1 98.62 333 CYS B O 1
ATOM 7947 N N . GLU B 1 334 ? -2.752 40.344 19.609 1 98.19 334 GLU B N 1
ATOM 7948 C CA . GLU B 1 334 ? -2.561 41.094 20.844 1 98.19 334 GLU B CA 1
ATOM 7949 C C . GLU B 1 334 ? -3.895 41.438 21.5 1 98.19 334 GLU B C 1
ATOM 7951 O O . GLU B 1 334 ? -4.043 41.25 22.719 1 98.19 334 GLU B O 1
ATOM 7956 N N . TYR B 1 335 ? -4.84 41.844 20.688 1 97.88 335 TYR B N 1
ATOM 7957 C CA . TYR B 1 335 ? -6.18 42.125 21.188 1 97.88 335 TYR B CA 1
ATOM 7958 C C . TYR B 1 335 ? -6.785 40.906 21.859 1 97.88 335 TYR B C 1
ATOM 7960 O O . TYR B 1 335 ? -7.348 41 22.953 1 97.88 335 TYR B O 1
ATOM 7968 N N . LEU B 1 336 ? -6.652 39.781 21.266 1 98.31 336 LEU B N 1
ATOM 7969 C CA . LEU B 1 336 ? -7.23 38.531 21.781 1 98.31 336 LEU B CA 1
ATOM 7970 C C . LEU B 1 336 ? -6.535 38.094 23.062 1 98.31 336 LEU B C 1
ATOM 7972 O O . LEU B 1 336 ? -7.18 37.594 23.969 1 98.31 336 LEU B O 1
ATOM 7976 N N . LEU B 1 337 ? -5.246 38.281 23.125 1 98.06 337 LEU B N 1
ATOM 7977 C CA . LEU B 1 337 ? -4.5 37.875 24.328 1 98.06 337 LEU B CA 1
ATOM 7978 C C . LEU B 1 337 ? -4.867 38.781 25.5 1 98.06 337 LEU B C 1
ATOM 7980 O O . LEU B 1 337 ? -4.895 38.344 26.641 1 98.06 337 LEU B O 1
ATOM 7984 N N . GLN B 1 338 ? -5.211 40.062 25.203 1 97.44 338 GLN B N 1
ATOM 7985 C CA . GLN B 1 338 ? -5.582 41 26.234 1 97.44 338 GLN B CA 1
ATOM 7986 C C . GLN B 1 338 ? -6.973 40.719 26.797 1 97.44 338 GLN B C 1
ATOM 7988 O O . GLN B 1 338 ? -7.199 40.812 28 1 97.44 338 GLN B O 1
ATOM 7993 N N . LYS B 1 339 ? -7.82 40.312 25.906 1 96.38 339 LYS B N 1
ATOM 7994 C CA . LYS B 1 339 ? -9.227 40.25 26.312 1 96.38 339 LYS B CA 1
ATOM 7995 C C . LYS B 1 339 ? -9.719 38.812 26.406 1 96.38 339 LYS B C 1
ATOM 7997 O O . LYS B 1 339 ? -10.672 38.531 27.125 1 96.38 339 LYS B O 1
ATOM 8002 N N . HIS B 1 340 ? -9.094 37.938 25.688 1 96.62 340 HIS B N 1
ATOM 8003 C CA . HIS B 1 340 ? -9.57 36.562 25.578 1 96.62 340 HIS B CA 1
ATOM 8004 C C . HIS B 1 340 ? -8.414 35.562 25.609 1 96.62 340 HIS B C 1
ATOM 8006 O O . HIS B 1 340 ? -8.305 34.688 24.75 1 96.62 340 HIS B O 1
ATOM 8012 N N . LYS B 1 341 ? -7.621 35.625 26.609 1 95.75 341 LYS B N 1
ATOM 8013 C CA . LYS B 1 341 ? -6.387 34.844 26.703 1 95.75 341 LYS B CA 1
ATOM 8014 C C . LYS B 1 341 ? -6.684 33.344 26.734 1 95.75 341 LYS B C 1
ATOM 8016 O O . LYS B 1 341 ? -5.84 32.531 26.359 1 95.75 341 LYS B O 1
ATOM 8021 N N . ASN B 1 342 ? -7.859 32.969 27.219 1 95.25 342 ASN B N 1
ATOM 8022 C CA . ASN B 1 342 ? -8.242 31.547 27.312 1 95.25 342 ASN B CA 1
ATOM 8023 C C . ASN B 1 342 ? -8.258 30.875 25.953 1 95.25 342 ASN B C 1
ATOM 8025 O O . ASN B 1 342 ? -8.156 29.641 25.859 1 95.25 342 ASN B O 1
ATOM 8029 N N . LEU B 1 343 ? -8.289 31.594 24.859 1 97.62 343 LEU B N 1
ATOM 8030 C CA . LEU B 1 343 ? -8.297 31.062 23.5 1 97.62 343 LEU B CA 1
ATOM 8031 C C . LEU B 1 343 ? -6.965 30.391 23.172 1 97.62 343 LEU B C 1
ATOM 8033 O O . LEU B 1 343 ? -6.895 29.531 22.281 1 97.62 343 LEU B O 1
ATOM 8037 N N . TYR B 1 344 ? -5.953 30.703 23.891 1 97.88 344 TYR B N 1
ATOM 8038 C CA . TYR B 1 344 ? -4.621 30.172 23.625 1 97.88 344 TYR B CA 1
ATOM 8039 C C . TYR B 1 344 ? -4.543 28.688 23.984 1 97.88 344 TYR B C 1
ATOM 8041 O O . TYR B 1 344 ? -3.826 27.922 23.328 1 97.88 344 TYR B O 1
ATOM 8049 N N . THR B 1 345 ? -5.254 28.266 24.984 1 95.62 345 THR B N 1
ATOM 8050 C CA . THR B 1 345 ? -5.129 26.906 25.516 1 95.62 345 THR B CA 1
ATOM 8051 C C . THR B 1 345 ? -5.98 25.938 24.703 1 95.62 345 THR B C 1
ATOM 8053 O O . THR B 1 345 ? -5.809 24.719 24.797 1 95.62 345 THR B O 1
ATOM 8056 N N . ASP B 1 346 ? -6.777 26.516 23.828 1 94.69 346 ASP B N 1
ATOM 8057 C CA . ASP B 1 346 ? -7.57 25.656 22.953 1 94.69 346 ASP B CA 1
ATOM 8058 C C . ASP B 1 346 ? -6.691 24.969 21.922 1 94.69 346 ASP B C 1
ATOM 8060 O O . ASP B 1 346 ? -5.703 25.531 21.453 1 94.69 346 ASP B O 1
ATOM 8064 N N . THR B 1 347 ? -7.02 23.719 21.672 1 95.81 347 THR B N 1
ATOM 8065 C CA . THR B 1 347 ? -6.344 23.016 20.578 1 95.81 347 THR B CA 1
ATOM 8066 C C . THR B 1 347 ? -7.328 22.641 19.484 1 95.81 347 THR B C 1
ATOM 8068 O O . THR B 1 347 ? -8.523 22.484 19.734 1 95.81 347 THR B O 1
ATOM 8071 N N . ASP B 1 348 ? -6.812 22.578 18.344 1 93.5 348 ASP B N 1
ATOM 8072 C CA . ASP B 1 348 ? -7.637 22.141 17.219 1 93.5 348 ASP B CA 1
ATOM 8073 C C . ASP B 1 348 ? -7.719 20.625 17.156 1 93.5 348 ASP B C 1
ATOM 8075 O O . ASP B 1 348 ? -7.41 19.938 18.125 1 93.5 348 ASP B O 1
ATOM 8079 N N . ARG B 1 349 ? -8.242 20.125 16.031 1 89.44 349 ARG B N 1
ATOM 8080 C CA . ARG B 1 349 ? -8.484 18.703 15.891 1 89.44 349 ARG B CA 1
ATOM 8081 C C . ARG B 1 349 ? -7.184 17.906 15.914 1 89.44 349 ARG B C 1
ATOM 8083 O O . ARG B 1 349 ? -7.18 16.719 16.203 1 89.44 349 ARG B O 1
ATOM 8090 N N . TYR B 1 350 ? -6.102 18.562 15.688 1 90.62 350 TYR B N 1
ATOM 8091 C CA . TYR B 1 350 ? -4.809 17.891 15.664 1 90.62 350 TYR B CA 1
ATOM 8092 C C . TYR B 1 350 ? -4.012 18.188 16.922 1 90.62 350 TYR B C 1
ATOM 8094 O O . TYR B 1 350 ? -2.797 18 16.969 1 90.62 350 TYR B O 1
ATOM 8102 N N . ALA B 1 351 ? -4.664 18.75 17.844 1 94.88 351 ALA B N 1
ATOM 8103 C CA . ALA B 1 351 ? -4.074 19.094 19.141 1 94.88 351 ALA B CA 1
ATOM 8104 C C . ALA B 1 351 ? -3.041 20.203 19 1 94.88 351 ALA B C 1
ATOM 8106 O O . ALA B 1 351 ? -2.064 20.25 19.75 1 94.88 351 ALA B O 1
ATOM 8107 N N . MET B 1 352 ? -3.215 21.016 18.016 1 96.12 352 MET B N 1
ATOM 8108 C CA . MET B 1 352 ? -2.338 22.172 17.828 1 96.12 352 MET B CA 1
ATOM 8109 C C . MET B 1 352 ? -2.918 23.406 18.5 1 96.12 352 MET B C 1
ATOM 8111 O O . MET B 1 352 ? -4.102 23.719 18.344 1 96.12 352 MET B O 1
ATOM 8115 N N . ASN B 1 353 ? -2.166 24.016 19.281 1 97.94 353 ASN B N 1
ATOM 8116 C CA . ASN B 1 353 ? -2.564 25.312 19.828 1 97.94 353 ASN B CA 1
ATOM 8117 C C . ASN B 1 353 ? -2.092 26.453 18.938 1 97.94 353 ASN B C 1
ATOM 8119 O O . ASN B 1 353 ? -1.446 26.234 17.906 1 97.94 353 ASN B O 1
ATOM 8123 N N . PRO B 1 354 ? -2.438 27.688 19.172 1 98.5 354 PRO B N 1
ATOM 8124 C CA . PRO B 1 354 ? -2.096 28.812 18.297 1 98.5 354 PRO B CA 1
ATOM 8125 C C . PRO B 1 354 ? -0.59 28.953 18.094 1 98.5 354 PRO B C 1
ATOM 8127 O O . PRO B 1 354 ? -0.152 29.375 17.016 1 98.5 354 PRO B O 1
ATOM 8130 N N . ALA B 1 355 ? 0.251 28.609 19.062 1 98.69 355 ALA B N 1
ATOM 8131 C CA . ALA B 1 355 ? 1.701 28.703 18.906 1 98.69 355 ALA B CA 1
ATOM 8132 C C . ALA B 1 355 ? 2.203 27.75 17.828 1 98.69 355 ALA B C 1
ATOM 8134 O O . ALA B 1 355 ? 3.107 28.094 17.062 1 98.69 355 ALA B O 1
ATOM 8135 N N . HIS B 1 356 ? 1.65 26.594 17.812 1 98.19 356 HIS B N 1
ATOM 8136 C CA . HIS B 1 356 ? 2.014 25.641 16.766 1 98.19 356 HIS B CA 1
ATOM 8137 C C . HIS B 1 356 ? 1.739 26.203 15.375 1 98.19 356 HIS B C 1
ATOM 8139 O O . HIS B 1 356 ? 2.578 26.094 14.477 1 98.19 356 HIS B O 1
ATOM 8145 N N . TRP B 1 357 ? 0.607 26.766 15.25 1 97.88 357 TRP B N 1
ATOM 8146 C CA . TRP B 1 357 ? 0.232 27.359 13.969 1 97.88 357 TRP B CA 1
ATOM 8147 C C . TRP B 1 357 ? 1.14 28.531 13.617 1 97.88 357 TRP B C 1
ATOM 8149 O O . TRP B 1 357 ? 1.514 28.719 12.461 1 97.88 357 TRP B O 1
ATOM 8159 N N . ALA B 1 358 ? 1.438 29.344 14.555 1 98.56 358 ALA B N 1
ATOM 8160 C CA . ALA B 1 358 ? 2.367 30.453 14.344 1 98.56 358 ALA B CA 1
ATOM 8161 C C . ALA B 1 358 ? 3.73 29.938 13.883 1 98.56 358 ALA B C 1
ATOM 8163 O O . ALA B 1 358 ? 4.328 30.484 12.953 1 98.56 358 ALA B O 1
ATOM 8164 N N . ALA B 1 359 ? 4.199 28.906 14.508 1 98.5 359 ALA B N 1
ATOM 8165 C CA . ALA B 1 359 ? 5.484 28.297 14.156 1 98.5 359 ALA B CA 1
ATOM 8166 C C . ALA B 1 359 ? 5.461 27.734 12.742 1 98.5 359 ALA B C 1
ATOM 8168 O O . ALA B 1 359 ? 6.398 27.953 11.969 1 98.5 359 ALA B O 1
ATOM 8169 N N . LEU B 1 360 ? 4.41 27.062 12.406 1 96.81 360 LEU B N 1
ATOM 8170 C CA . LEU B 1 360 ? 4.242 26.484 11.07 1 96.81 360 LEU B CA 1
ATOM 8171 C C . LEU B 1 360 ? 4.316 27.562 10 1 96.81 360 LEU B C 1
ATOM 8173 O O . LEU B 1 360 ? 4.898 27.344 8.938 1 96.81 360 LEU B O 1
ATOM 8177 N N . ALA B 1 361 ? 3.752 28.719 10.375 1 96.81 361 ALA B N 1
ATOM 8178 C CA . ALA B 1 361 ? 3.691 29.812 9.406 1 96.81 361 ALA B CA 1
ATOM 8179 C C . ALA B 1 361 ? 4.965 30.656 9.461 1 96.81 361 ALA B C 1
ATOM 8181 O O . ALA B 1 361 ? 5.141 31.578 8.656 1 96.81 361 ALA B O 1
ATOM 8182 N N . GLY B 1 362 ? 5.797 30.391 10.359 1 97.5 362 GLY B N 1
ATOM 8183 C CA . GLY B 1 362 ? 7.047 31.125 10.477 1 97.5 362 GLY B CA 1
ATOM 8184 C C . GLY B 1 362 ? 6.879 32.5 11.086 1 97.5 362 GLY B C 1
ATOM 8185 O O . GLY B 1 362 ? 7.633 33.406 10.773 1 97.5 362 GLY B O 1
ATOM 8186 N N . GLU B 1 363 ? 5.863 32.656 11.891 1 97.75 363 GLU B N 1
ATOM 8187 C CA . GLU B 1 363 ? 5.543 33.969 12.469 1 97.75 363 GLU B CA 1
ATOM 8188 C C . GLU B 1 363 ? 6.266 34.188 13.797 1 97.75 363 GLU B C 1
ATOM 8190 O O . GLU B 1 363 ? 5.648 34.094 14.859 1 97.75 363 GLU B O 1
ATOM 8195 N N . LYS B 1 364 ? 7.48 34.531 13.711 1 98.06 364 LYS B N 1
ATOM 8196 C CA . LYS B 1 364 ? 8.344 34.719 14.875 1 98.06 364 LYS B CA 1
ATOM 8197 C C . LYS B 1 364 ? 7.785 35.812 15.805 1 98.06 364 LYS B C 1
ATOM 8199 O O . LYS B 1 364 ? 7.77 35.625 17.031 1 98.06 364 LYS B O 1
ATOM 8204 N N . SER B 1 365 ? 7.281 36.875 15.234 1 98.19 365 SER B N 1
ATOM 8205 C CA . SER B 1 365 ? 6.789 38 16.031 1 98.19 365 SER B CA 1
ATOM 8206 C C . SER B 1 365 ? 5.586 37.594 16.875 1 98.19 365 SER B C 1
ATOM 8208 O O . SER B 1 365 ? 5.426 38.094 18 1 98.19 365 SER B O 1
ATOM 8210 N N . ILE B 1 366 ? 4.848 36.75 16.344 1 98.69 366 ILE B N 1
ATOM 8211 C CA . ILE B 1 366 ? 3.68 36.25 17.062 1 98.69 366 ILE B CA 1
ATOM 8212 C C . ILE B 1 366 ? 4.125 35.375 18.234 1 98.69 366 ILE B C 1
ATOM 8214 O O . ILE B 1 366 ? 3.551 35.438 19.328 1 98.69 366 ILE B O 1
ATOM 8218 N N . LEU B 1 367 ? 5.086 34.562 18.031 1 98.69 367 LEU B N 1
ATOM 8219 C CA . LEU B 1 367 ? 5.617 33.719 19.109 1 98.69 367 LEU B CA 1
ATOM 8220 C C . LEU B 1 367 ? 6.23 34.562 20.219 1 98.69 367 LEU B C 1
ATOM 8222 O O . LEU B 1 367 ? 6.059 34.25 21.391 1 98.69 367 LEU B O 1
ATOM 8226 N N . GLU B 1 368 ? 6.891 35.625 19.812 1 98 368 GLU B N 1
ATOM 8227 C CA . GLU B 1 368 ? 7.426 36.562 20.781 1 98 368 GLU B CA 1
ATOM 8228 C C . GLU B 1 368 ? 6.305 37.219 21.594 1 98 368 GLU B C 1
ATOM 8230 O O . GLU B 1 368 ? 6.434 37.406 22.812 1 98 368 GLU B O 1
ATOM 8235 N N . LEU B 1 369 ? 5.273 37.594 20.891 1 98.31 369 LEU B N 1
ATOM 8236 C CA . LEU B 1 369 ? 4.109 38.156 21.547 1 98.31 369 LEU B CA 1
ATOM 8237 C C . LEU B 1 369 ? 3.525 37.188 22.578 1 98.31 369 LEU B C 1
ATOM 8239 O O . LEU B 1 369 ? 3.191 37.594 23.688 1 98.31 369 LEU B O 1
ATOM 8243 N N . PHE B 1 370 ? 3.387 35.875 22.188 1 98.56 370 PHE B N 1
ATOM 8244 C CA . PHE B 1 370 ? 2.875 34.875 23.109 1 98.56 370 PHE B CA 1
ATOM 8245 C C . PHE B 1 370 ? 3.752 34.781 24.344 1 98.56 370 PHE B C 1
ATOM 8247 O O . PHE B 1 370 ? 3.244 34.719 25.469 1 98.56 370 PHE B O 1
ATOM 8254 N N . MET B 1 371 ? 4.992 34.781 24.109 1 96.88 371 MET B N 1
ATOM 8255 C CA . MET B 1 371 ? 5.93 34.719 25.234 1 96.88 371 MET B CA 1
ATOM 8256 C C . MET B 1 371 ? 5.762 35.938 26.141 1 96.88 371 MET B C 1
ATOM 8258 O O . MET B 1 371 ? 5.77 35.781 27.375 1 96.88 371 MET B O 1
ATOM 8262 N N . LYS B 1 372 ? 5.605 37.125 25.547 1 96.31 372 LYS B N 1
ATOM 8263 C CA . LYS B 1 372 ? 5.426 38.375 26.297 1 96.31 372 LYS B CA 1
ATOM 8264 C C . LYS B 1 372 ? 4.191 38.312 27.188 1 96.31 372 LYS B C 1
ATOM 8266 O O . LYS B 1 372 ? 4.188 38.844 28.297 1 96.31 372 LYS B O 1
ATOM 8271 N N . TYR B 1 373 ? 3.225 37.625 26.75 1 97.44 373 TYR B N 1
ATOM 8272 C CA . TYR B 1 373 ? 1.972 37.562 27.484 1 97.44 373 TYR B CA 1
ATOM 8273 C C . TYR B 1 373 ? 1.932 36.312 28.375 1 97.44 373 TYR B C 1
ATOM 8275 O O . TYR B 1 373 ? 0.874 35.938 28.891 1 97.44 373 TYR B O 1
ATOM 8283 N N . GLY B 1 374 ? 3.018 35.625 28.484 1 96.38 374 GLY B N 1
ATOM 8284 C CA . GLY B 1 374 ? 3.152 34.5 29.422 1 96.38 374 GLY B CA 1
ATOM 8285 C C . GLY B 1 374 ? 2.539 33.219 28.922 1 96.38 374 GLY B C 1
ATOM 8286 O O . GLY B 1 374 ? 2.229 32.312 29.703 1 96.38 374 GLY B O 1
ATOM 8287 N N . CYS B 1 375 ? 2.334 33.062 27.656 1 97.44 375 CYS B N 1
ATOM 8288 C CA . CYS B 1 375 ? 1.82 31.828 27.078 1 97.44 375 CYS B CA 1
ATOM 8289 C C . CYS B 1 375 ? 2.9 30.75 27.047 1 97.44 375 CYS B C 1
ATOM 8291 O O . CYS B 1 375 ? 4.074 31.047 26.828 1 97.44 375 CYS B O 1
ATOM 8293 N N . ASP B 1 376 ? 2.516 29.5 27.281 1 96.69 376 ASP B N 1
ATOM 8294 C CA . ASP B 1 376 ? 3.445 28.375 27.281 1 96.69 376 ASP B CA 1
ATOM 8295 C C . ASP B 1 376 ? 3.775 27.953 25.844 1 96.69 376 ASP B C 1
ATOM 8297 O O . ASP B 1 376 ? 2.902 27.469 25.125 1 96.69 376 ASP B O 1
ATOM 8301 N N . LEU B 1 377 ? 5.012 28.047 25.453 1 97.94 377 LEU B N 1
ATOM 8302 C CA . LEU B 1 377 ? 5.438 27.703 24.094 1 97.94 377 LEU B CA 1
ATOM 8303 C C . LEU B 1 377 ? 5.973 26.266 24.047 1 97.94 377 LEU B C 1
ATOM 8305 O O . LEU B 1 377 ? 6.34 25.781 22.984 1 97.94 377 LEU B O 1
ATOM 8309 N N . THR B 1 378 ? 5.965 25.516 25.109 1 97.38 378 THR B N 1
ATOM 8310 C CA . THR B 1 378 ? 6.621 24.219 25.188 1 97.38 378 THR B CA 1
ATOM 8311 C C . THR B 1 378 ? 5.602 23.078 25.047 1 97.38 378 THR B C 1
ATOM 8313 O O . THR B 1 378 ? 5.973 21.906 25 1 97.38 378 THR B O 1
ATOM 8316 N N . GLU B 1 379 ? 4.383 23.469 24.906 1 96.44 379 GLU B N 1
ATOM 8317 C CA . GLU B 1 379 ? 3.334 22.453 24.828 1 96.44 379 GLU B CA 1
ATOM 8318 C C . GLU B 1 379 ? 3.518 21.562 23.594 1 96.44 379 GLU B C 1
ATOM 8320 O O . GLU B 1 379 ? 3.842 22.047 22.516 1 96.44 379 GLU B O 1
ATOM 8325 N N . LEU B 1 380 ? 3.363 20.234 23.797 1 96.69 380 LEU B N 1
ATOM 8326 C CA . LEU B 1 380 ? 3.473 19.25 22.719 1 96.69 380 LEU B CA 1
ATOM 8327 C C . LEU B 1 380 ? 2.094 18.797 22.25 1 96.69 380 LEU B C 1
ATOM 8329 O O . LEU B 1 380 ? 1.147 18.75 23.047 1 96.69 380 LEU B O 1
ATOM 8333 N N . THR B 1 381 ? 2.012 18.5 20.922 1 95.25 381 THR B N 1
ATOM 8334 C CA . THR B 1 381 ? 0.758 17.953 20.438 1 95.25 381 THR B CA 1
ATOM 8335 C C . THR B 1 381 ? 0.558 16.531 20.938 1 95.25 381 THR B C 1
ATOM 8337 O O . THR B 1 381 ? 1.519 15.766 21.062 1 95.25 381 THR B O 1
ATOM 8340 N N . HIS B 1 382 ? -0.717 16.188 21.234 1 91.38 382 HIS B N 1
ATOM 8341 C CA . HIS B 1 382 ? -1.067 14.82 21.625 1 91.38 382 HIS B CA 1
ATOM 8342 C C . HIS B 1 382 ? -1.825 14.109 20.516 1 91.38 382 HIS B C 1
ATOM 8344 O O . HIS B 1 382 ? -2.725 14.688 19.891 1 91.38 382 HIS B O 1
ATOM 8350 N N . PRO B 1 383 ? -1.509 12.906 20.25 1 90.44 383 PRO B N 1
ATOM 8351 C CA . PRO B 1 383 ? -0.537 12.031 20.922 1 90.44 383 PRO B CA 1
ATOM 8352 C C . PRO B 1 383 ? 0.842 12.086 20.266 1 90.44 383 PRO B C 1
ATOM 8354 O O . PRO B 1 383 ? 1.76 11.383 20.688 1 90.44 383 PRO B O 1
ATOM 8357 N N . TYR B 1 384 ? 1.175 12.938 19.328 1 91.56 384 TYR B N 1
ATOM 8358 C CA . TYR B 1 384 ? 2.348 12.836 18.469 1 91.56 384 TYR B CA 1
ATOM 8359 C C . TYR B 1 384 ? 3.523 13.609 19.047 1 91.56 384 TYR B C 1
ATOM 8361 O O . TYR B 1 384 ? 4.66 13.469 18.594 1 91.56 384 TYR B O 1
ATOM 8369 N N . ARG B 1 385 ? 3.346 14.422 19.984 1 96.25 385 ARG B N 1
ATOM 8370 C CA . ARG B 1 385 ? 4.383 15.117 20.75 1 96.25 385 ARG B CA 1
ATOM 8371 C C . ARG B 1 385 ? 5.207 16.016 19.844 1 96.25 385 ARG B C 1
ATOM 8373 O O . ARG B 1 385 ? 6.441 15.984 19.875 1 96.25 385 ARG B O 1
ATOM 8380 N N . GLU B 1 386 ? 4.582 16.75 19.047 1 96.5 386 GLU B N 1
ATOM 8381 C CA . GLU B 1 386 ? 5.266 17.734 18.203 1 96.5 386 GLU B CA 1
ATOM 8382 C C . GLU B 1 386 ? 5.336 19.094 18.875 1 96.5 386 GLU B C 1
ATOM 8384 O O . GLU B 1 386 ? 4.359 19.547 19.484 1 96.5 386 GLU B O 1
ATOM 8389 N N . ASN B 1 387 ? 6.457 19.672 18.859 1 98 387 ASN B N 1
ATOM 8390 C CA . ASN B 1 387 ? 6.645 21 19.422 1 98 387 ASN B CA 1
ATOM 8391 C C . ASN B 1 387 ? 6.742 22.062 18.344 1 98 387 ASN B C 1
ATOM 8393 O O . ASN B 1 387 ? 6.633 21.766 17.156 1 98 387 ASN B O 1
ATOM 8397 N N . ILE B 1 388 ? 6.934 23.297 18.656 1 98.38 388 ILE B N 1
ATOM 8398 C CA . ILE B 1 388 ? 6.867 24.422 17.734 1 98.38 388 ILE B CA 1
ATOM 8399 C C . ILE B 1 388 ? 8.047 24.359 16.766 1 98.38 388 ILE B C 1
ATOM 8401 O O . ILE B 1 388 ? 7.945 24.828 15.633 1 98.38 388 ILE B O 1
ATOM 8405 N N . VAL B 1 389 ? 9.219 23.75 17.125 1 98.69 389 VAL B N 1
ATOM 8406 C CA . VAL B 1 389 ? 10.383 23.672 16.25 1 98.69 389 VAL B CA 1
ATOM 8407 C C . VAL B 1 389 ? 10.086 22.734 15.078 1 98.69 389 VAL B C 1
ATOM 8409 O O . VAL B 1 389 ? 10.438 23.031 13.938 1 98.69 389 VAL B O 1
ATOM 8412 N N . LEU B 1 390 ? 9.5 21.641 15.398 1 98 390 LEU B N 1
ATOM 8413 C CA . LEU B 1 390 ? 9.156 20.688 14.344 1 98 390 LEU B CA 1
ATOM 8414 C C . LEU B 1 390 ? 8.234 21.328 13.312 1 98 390 LEU B C 1
ATOM 8416 O O . LEU B 1 390 ? 8.438 21.172 12.109 1 98 390 LEU B O 1
ATOM 8420 N N . PHE B 1 391 ? 7.301 22.078 13.797 1 97.44 391 PHE B N 1
ATOM 8421 C CA . PHE B 1 391 ? 6.402 22.781 12.883 1 97.44 391 PHE B CA 1
ATOM 8422 C C . PHE B 1 391 ? 7.145 23.859 12.117 1 97.44 391 PHE B C 1
ATOM 8424 O O . PHE B 1 391 ? 6.855 24.109 10.945 1 97.44 391 PHE B O 1
ATOM 8431 N N . ALA B 1 392 ? 8.016 24.531 12.758 1 98.25 392 ALA B N 1
ATOM 8432 C CA . ALA B 1 392 ? 8.836 25.547 12.078 1 98.25 392 ALA B CA 1
ATOM 8433 C C . ALA B 1 392 ? 9.648 24.922 10.945 1 98.25 392 ALA B C 1
ATOM 8435 O O . ALA B 1 392 ? 9.805 25.531 9.883 1 98.25 392 ALA B O 1
ATOM 8436 N N . CYS B 1 393 ? 10.188 23.719 11.195 1 97.69 393 CYS B N 1
ATOM 8437 C CA . CYS B 1 393 ? 10.922 23 10.164 1 97.69 393 CYS B CA 1
ATOM 8438 C C . CYS B 1 393 ? 10.016 22.641 8.992 1 97.69 393 CYS B C 1
ATOM 8440 O O . CYS B 1 393 ? 10.398 22.812 7.836 1 97.69 393 CYS B O 1
ATOM 8442 N N . MET B 1 394 ? 8.859 22.188 9.266 1 94.69 394 MET B N 1
ATOM 8443 C CA . MET B 1 394 ? 7.879 21.875 8.227 1 94.69 394 MET B CA 1
ATOM 8444 C C . MET B 1 394 ? 7.574 23.109 7.391 1 94.69 394 MET B C 1
ATOM 8446 O O . MET B 1 394 ? 7.453 23.016 6.168 1 94.69 394 MET B O 1
ATOM 8450 N N . GLY B 1 395 ? 7.445 24.25 8.125 1 94.75 395 GLY B N 1
ATOM 8451 C CA . GLY B 1 395 ? 7.145 25.5 7.469 1 94.75 395 GLY B CA 1
ATOM 8452 C C . GLY B 1 395 ? 8.375 26.188 6.898 1 94.75 395 GLY B C 1
ATOM 8453 O O . GLY B 1 395 ? 8.281 27.297 6.359 1 94.75 395 GLY B O 1
ATOM 8454 N N . LYS B 1 396 ? 9.5 25.672 7.078 1 95.38 396 LYS B N 1
ATOM 8455 C CA . LYS B 1 396 ? 10.766 26.156 6.527 1 95.38 396 LYS B CA 1
ATOM 8456 C C . LYS B 1 396 ? 11.141 27.516 7.113 1 95.38 396 LYS B C 1
ATOM 8458 O O . LYS B 1 396 ? 11.586 28.406 6.391 1 95.38 396 LYS B O 1
ATOM 8463 N N . SER B 1 397 ? 10.93 27.625 8.352 1 97.31 397 SER B N 1
ATOM 8464 C CA . SER B 1 397 ? 11.18 28.922 8.969 1 97.31 397 SER B CA 1
ATOM 8465 C C . SER B 1 397 ? 12.461 28.906 9.789 1 97.31 397 SER B C 1
ATOM 8467 O O . SER B 1 397 ? 12.461 28.469 10.945 1 97.31 397 SER B O 1
ATOM 8469 N N . LEU B 1 398 ? 13.469 29.484 9.242 1 98.06 398 LEU B N 1
ATOM 8470 C CA . LEU B 1 398 ? 14.727 29.641 9.961 1 98.06 398 LEU B CA 1
ATOM 8471 C C . LEU B 1 398 ? 14.578 30.625 11.117 1 98.06 398 LEU B C 1
ATOM 8473 O O . LEU B 1 398 ? 15.18 30.438 12.172 1 98.06 398 LEU B O 1
ATOM 8477 N N . ALA B 1 399 ? 13.75 31.609 10.914 1 98.12 399 ALA B N 1
ATOM 8478 C CA . ALA B 1 399 ? 13.57 32.656 11.914 1 98.12 399 ALA B CA 1
ATOM 8479 C C . ALA B 1 399 ? 13.031 32.094 13.219 1 98.12 399 ALA B C 1
ATOM 8481 O O . ALA B 1 399 ? 13.508 32.438 14.305 1 98.12 399 ALA B O 1
ATOM 8482 N N . VAL B 1 400 ? 12.078 31.234 13.094 1 98.69 400 VAL B N 1
ATOM 8483 C CA . VAL B 1 400 ? 11.477 30.641 14.289 1 98.69 400 VAL B CA 1
ATOM 8484 C C . VAL B 1 400 ? 12.477 29.719 14.969 1 98.69 400 VAL B C 1
ATOM 8486 O O . VAL B 1 400 ? 12.586 29.703 16.188 1 98.69 400 VAL B O 1
ATOM 8489 N N . CYS B 1 401 ? 13.203 28.938 14.188 1 98.62 401 CYS B N 1
ATOM 8490 C CA . CYS B 1 401 ? 14.219 28.078 14.766 1 98.62 401 CYS B CA 1
ATOM 8491 C C . CYS B 1 401 ? 15.266 28.875 15.523 1 98.62 401 CYS B C 1
ATOM 8493 O O . CYS B 1 401 ? 15.648 28.516 16.641 1 98.62 401 CYS B O 1
ATOM 8495 N N . LYS B 1 402 ? 15.664 30 14.953 1 98.31 402 LYS B N 1
ATOM 8496 C CA . LYS B 1 402 ? 16.641 30.859 15.602 1 98.31 402 LYS B CA 1
ATOM 8497 C C . LYS B 1 402 ? 16.078 31.484 16.875 1 98.31 402 LYS B C 1
ATOM 8499 O O . LYS B 1 402 ? 16.781 31.625 17.875 1 98.31 402 LYS B O 1
ATOM 8504 N N . PHE B 1 403 ? 14.875 31.906 16.797 1 98.38 403 PHE B N 1
ATOM 8505 C CA . PHE B 1 403 ? 14.188 32.438 17.953 1 98.38 403 PHE B CA 1
ATOM 8506 C C . PHE B 1 403 ? 14.227 31.469 19.125 1 98.38 403 PHE B C 1
ATOM 8508 O O . PHE B 1 403 ? 14.586 31.844 20.234 1 98.38 403 PHE B O 1
ATOM 8515 N N . VAL B 1 404 ? 13.883 30.219 18.828 1 98.5 404 VAL B N 1
ATOM 8516 C CA . VAL B 1 404 ? 13.867 29.188 19.875 1 98.5 404 VAL B CA 1
ATOM 8517 C C . VAL B 1 404 ? 15.281 28.969 20.406 1 98.5 404 VAL B C 1
ATOM 8519 O O . VAL B 1 404 ? 15.5 28.906 21.609 1 98.5 404 VAL B O 1
ATOM 8522 N N . GLY B 1 405 ? 16.219 28.875 19.484 1 97.69 405 GLY B N 1
ATOM 8523 C CA . GLY B 1 405 ? 17.609 28.641 19.844 1 97.69 405 GLY B CA 1
ATOM 8524 C C . GLY B 1 405 ? 18.188 29.75 20.703 1 97.69 405 GLY B C 1
ATOM 8525 O O . GLY B 1 405 ? 19.062 29.5 21.547 1 97.69 405 GLY B O 1
ATOM 8526 N N . SER B 1 406 ? 17.719 30.953 20.531 1 96.44 406 SER B N 1
ATOM 8527 C CA . SER B 1 406 ? 18.266 32.094 21.234 1 96.44 406 SER B CA 1
ATOM 8528 C C . SER B 1 406 ? 17.625 32.312 22.594 1 96.44 406 SER B C 1
ATOM 8530 O O . SER B 1 406 ? 18.078 33.125 23.391 1 96.44 406 SER B O 1
ATOM 8532 N N . ASN B 1 407 ? 16.625 31.594 22.828 1 96.25 407 ASN B N 1
ATOM 8533 C CA . ASN B 1 407 ? 15.945 31.672 24.125 1 96.25 407 ASN B CA 1
ATOM 8534 C C . ASN B 1 407 ? 16.312 30.5 25.016 1 96.25 407 ASN B C 1
ATOM 8536 O O . ASN B 1 407 ? 15.852 29.375 24.781 1 96.25 407 ASN B O 1
ATOM 8540 N N . LYS B 1 408 ? 16.938 30.734 26.094 1 93.75 408 LYS B N 1
ATOM 8541 C CA . LYS B 1 408 ? 17.516 29.703 26.969 1 93.75 408 LYS B CA 1
ATOM 8542 C C . LYS B 1 408 ? 16.422 28.812 27.562 1 93.75 408 LYS B C 1
ATOM 8544 O O . LYS B 1 408 ? 16.641 27.609 27.766 1 93.75 408 LYS B O 1
ATOM 8549 N N . ASN B 1 409 ? 15.289 29.359 27.781 1 94 409 ASN B N 1
ATOM 8550 C CA . ASN B 1 409 ? 14.219 28.625 28.453 1 94 409 ASN B CA 1
ATOM 8551 C C . ASN B 1 409 ? 13.555 27.609 27.531 1 94 409 ASN B C 1
ATOM 8553 O O . ASN B 1 409 ? 12.898 26.688 27.984 1 94 409 ASN B O 1
ATOM 8557 N N . ILE B 1 410 ? 13.711 27.781 26.219 1 97.31 410 ILE B N 1
ATOM 8558 C CA . ILE B 1 410 ? 12.984 26.891 25.328 1 97.31 410 ILE B CA 1
ATOM 8559 C C . ILE B 1 410 ? 13.945 26.312 24.297 1 97.31 410 ILE B C 1
ATOM 8561 O O . ILE B 1 410 ? 13.531 25.562 23.406 1 97.31 410 ILE B O 1
ATOM 8565 N N . SER B 1 411 ? 15.227 26.547 24.344 1 96.88 411 SER B N 1
ATOM 8566 C CA . SER B 1 411 ? 16.219 26.094 23.375 1 96.88 411 SER B CA 1
ATOM 8567 C C . SER B 1 411 ? 16.297 24.578 23.312 1 96.88 411 SER B C 1
ATOM 8569 O O . SER B 1 411 ? 16.688 24.016 22.281 1 96.88 411 SER B O 1
ATOM 8571 N N . HIS B 1 412 ? 15.93 23.891 24.422 1 96.69 412 HIS B N 1
ATOM 8572 C CA . HIS B 1 412 ? 15.969 22.438 24.469 1 96.69 412 HIS B CA 1
ATOM 8573 C C . HIS B 1 412 ? 15.016 21.828 23.438 1 96.69 412 HIS B C 1
ATOM 8575 O O . HIS B 1 412 ? 15.188 20.672 23.031 1 96.69 412 HIS B O 1
ATOM 8581 N N . LEU B 1 413 ? 14.031 22.594 22.938 1 98.12 413 LEU B N 1
ATOM 8582 C CA . LEU B 1 413 ? 13.039 22.125 21.984 1 98.12 413 LEU B CA 1
ATOM 8583 C C . LEU B 1 413 ? 13.695 21.781 20.641 1 98.12 413 LEU B C 1
ATOM 8585 O O . LEU B 1 413 ? 13.164 20.969 19.875 1 98.12 413 LEU B O 1
ATOM 8589 N N . LEU B 1 414 ? 14.82 22.344 20.344 1 98.12 414 LEU B N 1
ATOM 8590 C CA . LEU B 1 414 ? 15.547 22.047 19.109 1 98.12 414 LEU B CA 1
ATOM 8591 C C . LEU B 1 414 ? 15.945 20.578 19.047 1 98.12 414 LEU B C 1
ATOM 8593 O O . LEU B 1 414 ? 16.047 20 17.969 1 98.12 414 LEU B O 1
ATOM 8597 N N . HIS B 1 415 ? 16.141 19.953 20.172 1 97.12 415 HIS B N 1
ATOM 8598 C CA . HIS B 1 415 ? 16.734 18.641 20.25 1 97.12 415 HIS B CA 1
ATOM 8599 C C . HIS B 1 415 ? 15.688 17.578 20.578 1 97.12 415 HIS B C 1
ATOM 8601 O O . HIS B 1 415 ? 15.969 16.375 20.5 1 97.12 415 HIS B O 1
ATOM 8607 N N . GLU B 1 416 ? 14.516 18.016 20.875 1 96.69 416 GLU B N 1
ATOM 8608 C CA . GLU B 1 416 ? 13.469 17.078 21.266 1 96.69 416 GLU B CA 1
ATOM 8609 C C . GLU B 1 416 ? 12.945 16.297 20.062 1 96.69 416 GLU B C 1
ATOM 8611 O O . GLU B 1 416 ? 12.977 16.797 18.938 1 96.69 416 GLU B O 1
ATOM 8616 N N . LYS B 1 417 ? 12.516 15.062 20.344 1 96.38 417 LYS B N 1
ATOM 8617 C CA . LYS B 1 417 ? 11.977 14.172 19.312 1 96.38 417 LYS B CA 1
ATOM 8618 C C . LYS B 1 417 ? 10.477 13.969 19.5 1 96.38 417 LYS B C 1
ATOM 8620 O O . LYS B 1 417 ? 9.953 14.094 20.609 1 96.38 417 LYS B O 1
ATOM 8625 N N . ASN B 1 418 ? 9.789 13.734 18.438 1 95.69 418 ASN B N 1
ATOM 8626 C CA . ASN B 1 418 ? 8.375 13.398 18.562 1 95.69 418 ASN B CA 1
ATOM 8627 C C . ASN B 1 418 ? 8.172 11.945 18.969 1 95.69 418 ASN B C 1
ATOM 8629 O O . ASN B 1 418 ? 9.141 11.25 19.312 1 95.69 418 ASN B O 1
ATOM 8633 N N . ARG B 1 419 ? 6.945 11.562 18.984 1 93 419 ARG B N 1
ATOM 8634 C CA . ARG B 1 419 ? 6.582 10.234 19.469 1 93 419 ARG B CA 1
ATOM 8635 C C . ARG B 1 419 ? 7.242 9.148 18.609 1 93 419 ARG B C 1
ATOM 8637 O O . ARG B 1 419 ? 7.586 8.078 19.125 1 93 419 ARG B O 1
ATOM 8644 N N . GLU B 1 420 ? 7.523 9.406 17.359 1 93.12 420 GLU B N 1
ATOM 8645 C CA . GLU B 1 420 ? 8.086 8.43 16.422 1 93.12 420 GLU B CA 1
ATOM 8646 C C . GLU B 1 420 ? 9.609 8.508 16.406 1 93.12 420 GLU B C 1
ATOM 8648 O O . GLU B 1 420 ? 10.258 7.84 15.594 1 93.12 420 GLU B O 1
ATOM 8653 N N . GLY B 1 421 ? 10.156 9.336 17.125 1 95.25 421 GLY B N 1
ATOM 8654 C CA . GLY B 1 421 ? 11.602 9.453 17.219 1 95.25 421 GLY B CA 1
ATOM 8655 C C . GLY B 1 421 ? 12.188 10.414 16.203 1 95.25 421 GLY B C 1
ATOM 8656 O O . GLY B 1 421 ? 13.398 10.406 15.961 1 95.25 421 GLY B O 1
ATOM 8657 N N . TRP B 1 422 ? 11.336 11.156 15.602 1 96.62 422 TRP B N 1
ATOM 8658 C CA . TRP B 1 422 ? 11.828 12.141 14.648 1 96.62 422 TRP B CA 1
ATOM 8659 C C . TRP B 1 422 ? 12.297 13.398 15.359 1 96.62 422 TRP B C 1
ATOM 8661 O O . TRP B 1 422 ? 11.594 13.938 16.219 1 96.62 422 TRP B O 1
ATOM 8671 N N . SER B 1 423 ? 13.445 13.828 15.039 1 96.38 423 SER B N 1
ATOM 8672 C CA . SER B 1 423 ? 13.953 15.109 15.516 1 96.38 423 SER B CA 1
ATOM 8673 C C . SER B 1 423 ? 13.719 16.219 14.492 1 96.38 423 SER B C 1
ATOM 8675 O O . SER B 1 423 ? 13.195 15.953 13.406 1 96.38 423 SER B O 1
ATOM 8677 N N . SER B 1 424 ? 14.086 17.406 14.898 1 97.69 424 SER B N 1
ATOM 8678 C CA . SER B 1 424 ? 13.922 18.562 14.023 1 97.69 424 SER B CA 1
ATOM 8679 C C . SER B 1 424 ? 14.734 18.406 12.742 1 97.69 424 SER B C 1
ATOM 8681 O O . SER B 1 424 ? 14.328 18.891 11.68 1 97.69 424 SER B O 1
ATOM 8683 N N . ILE B 1 425 ? 15.766 17.672 12.781 1 97.19 425 ILE B N 1
ATOM 8684 C CA . ILE B 1 425 ? 16.641 17.5 11.617 1 97.19 425 ILE B CA 1
ATOM 8685 C C . ILE B 1 425 ? 15.922 16.672 10.555 1 97.19 425 ILE B C 1
ATOM 8687 O O . ILE B 1 425 ? 16.094 16.922 9.352 1 97.19 425 ILE B O 1
ATOM 8691 N N . GLN B 1 426 ? 15.281 15.695 10.984 1 97 426 GLN B N 1
ATOM 8692 C CA . GLN B 1 426 ? 14.531 14.883 10.031 1 97 426 GLN B CA 1
ATOM 8693 C C . GLN B 1 426 ? 13.414 15.688 9.375 1 97 426 GLN B C 1
ATOM 8695 O O . GLN B 1 426 ? 13.141 15.531 8.188 1 97 426 GLN B O 1
ATOM 8700 N N . TYR B 1 427 ? 12.742 16.531 10.172 1 96.94 427 TYR B N 1
ATOM 8701 C CA . TYR B 1 427 ? 11.727 17.406 9.625 1 96.94 427 TYR B CA 1
ATOM 8702 C C . TYR B 1 427 ? 12.336 18.375 8.609 1 96.94 427 TYR B C 1
ATOM 8704 O O . TYR B 1 427 ? 11.75 18.609 7.547 1 96.94 427 TYR B O 1
ATOM 8712 N N . ALA B 1 428 ? 13.398 18.875 8.945 1 97.94 428 ALA B N 1
ATOM 8713 C CA . ALA B 1 428 ? 14.086 19.812 8.047 1 97.94 428 ALA B CA 1
ATOM 8714 C C . ALA B 1 428 ? 14.516 19.109 6.762 1 97.94 428 ALA B C 1
ATOM 8716 O O . ALA B 1 428 ? 14.398 19.688 5.672 1 97.94 428 ALA B O 1
ATOM 8717 N N . ALA B 1 429 ? 15.023 17.906 6.898 1 97.75 429 ALA B N 1
ATOM 8718 C CA . ALA B 1 429 ? 15.398 17.125 5.723 1 97.75 429 ALA B CA 1
ATOM 8719 C C . ALA B 1 429 ? 14.18 16.859 4.836 1 97.75 429 ALA B C 1
ATOM 8721 O O . ALA B 1 429 ? 14.266 16.953 3.609 1 97.75 429 ALA B O 1
ATOM 8722 N N . LYS B 1 430 ? 13.094 16.531 5.422 1 95.56 430 LYS B N 1
ATOM 8723 C CA . LYS B 1 430 ? 11.859 16.234 4.703 1 95.56 430 LYS B CA 1
ATOM 8724 C C . LYS B 1 430 ? 11.336 17.469 3.969 1 95.56 430 LYS B C 1
ATOM 8726 O O . LYS B 1 430 ? 10.875 17.359 2.83 1 95.56 430 LYS B O 1
ATOM 8731 N N . SER B 1 431 ? 11.43 18.625 4.629 1 94.19 431 SER B N 1
ATOM 8732 C CA . SER B 1 431 ? 10.898 19.859 4.035 1 94.19 431 SER B CA 1
ATOM 8733 C C . SER B 1 431 ? 11.836 20.391 2.961 1 94.19 431 SER B C 1
ATOM 8735 O O . SER B 1 431 ? 11.414 21.172 2.104 1 94.19 431 SER B O 1
ATOM 8737 N N . GLY B 1 432 ? 13.117 20.141 3.066 1 94.81 432 GLY B N 1
ATOM 8738 C CA . GLY B 1 432 ? 14.055 20.469 2.006 1 94.81 432 GLY B CA 1
ATOM 8739 C C . GLY B 1 432 ? 14.703 21.828 2.18 1 94.81 432 GLY B C 1
ATOM 8740 O O . GLY B 1 432 ? 15.328 22.344 1.253 1 94.81 432 GLY B O 1
ATOM 8741 N N . ASN B 1 433 ? 14.516 22.438 3.297 1 95 433 ASN B N 1
ATOM 8742 C CA . ASN B 1 433 ? 15.141 23.734 3.518 1 95 433 ASN B CA 1
ATOM 8743 C C . ASN B 1 433 ? 16.562 23.594 4.055 1 95 433 ASN B C 1
ATOM 8745 O O . ASN B 1 433 ? 16.75 23.312 5.234 1 95 433 ASN B O 1
ATOM 8749 N N . LEU B 1 434 ? 17.5 23.953 3.223 1 97.62 434 LEU B N 1
ATOM 8750 C CA . LEU B 1 434 ? 18.906 23.75 3.529 1 97.62 434 LEU B CA 1
ATOM 8751 C C . LEU B 1 434 ? 19.359 24.656 4.664 1 97.62 434 LEU B C 1
ATOM 8753 O O . LEU B 1 434 ? 20.156 24.266 5.516 1 97.62 434 LEU B O 1
ATOM 8757 N N . GLU B 1 435 ? 18.875 25.875 4.691 1 97.75 435 GLU B N 1
ATOM 8758 C CA . GLU B 1 435 ? 19.297 26.828 5.711 1 97.75 435 GLU B CA 1
ATOM 8759 C C . GLU B 1 435 ? 18.859 26.391 7.102 1 97.75 435 GLU B C 1
ATOM 8761 O O . GLU B 1 435 ? 19.625 26.484 8.062 1 97.75 435 GLU B O 1
ATOM 8766 N N . VAL B 1 436 ? 17.641 25.969 7.156 1 98.5 436 VAL B N 1
ATOM 8767 C CA . VAL B 1 436 ? 17.141 25.453 8.43 1 98.5 436 VAL B CA 1
ATOM 8768 C C . VAL B 1 436 ? 17.953 24.219 8.844 1 98.5 436 VAL B C 1
ATOM 8770 O O . VAL B 1 436 ? 18.359 24.109 10 1 98.5 436 VAL B O 1
ATOM 8773 N N . PHE B 1 437 ? 18.219 23.359 7.887 1 98.56 437 PHE B N 1
ATOM 8774 C CA . PHE B 1 437 ? 18.969 22.141 8.148 1 98.56 437 PHE B CA 1
ATOM 8775 C C . PHE B 1 437 ? 20.359 22.469 8.688 1 98.56 437 PHE B C 1
ATOM 8777 O O . PHE B 1 437 ? 20.781 21.922 9.711 1 98.56 437 PHE B O 1
ATOM 8784 N N . LYS B 1 438 ? 21.078 23.375 8.07 1 98.31 438 LYS B N 1
ATOM 8785 C CA . LYS B 1 438 ? 22.422 23.797 8.469 1 98.31 438 LYS B CA 1
ATOM 8786 C C . LYS B 1 438 ? 22.422 24.375 9.875 1 98.31 438 LYS B C 1
ATOM 8788 O O . LYS B 1 438 ? 23.297 24.078 10.68 1 98.31 438 LYS B O 1
ATOM 8793 N N . TYR B 1 439 ? 21.469 25.172 10.133 1 98.44 439 TYR B N 1
ATOM 8794 C CA . TYR B 1 439 ? 21.359 25.797 11.438 1 98.44 439 TYR B CA 1
ATOM 8795 C C . TYR B 1 439 ? 21.234 24.75 12.539 1 98.44 439 TYR B C 1
ATOM 8797 O O . TYR B 1 439 ? 21.891 24.844 13.586 1 98.44 439 TYR B O 1
ATOM 8805 N N . LEU B 1 440 ? 20.344 23.781 12.297 1 98.5 440 LEU B N 1
ATOM 8806 C CA . LEU B 1 440 ? 20.109 22.75 13.297 1 98.5 440 LEU B CA 1
ATOM 8807 C C . LEU B 1 440 ? 21.391 21.953 13.547 1 98.5 440 LEU B C 1
ATOM 8809 O O . LEU B 1 440 ? 21.703 21.609 14.695 1 98.5 440 LEU B O 1
ATOM 8813 N N . VAL B 1 441 ? 22.125 21.641 12.445 1 98.06 441 VAL B N 1
ATOM 8814 C CA . VAL B 1 441 ? 23.391 20.938 12.586 1 98.06 441 VAL B CA 1
ATOM 8815 C C . VAL B 1 441 ? 24.359 21.781 13.406 1 98.06 441 VAL B C 1
ATOM 8817 O O . VAL B 1 441 ? 25.031 21.266 14.305 1 98.06 441 VAL B O 1
ATOM 8820 N N . ASP B 1 442 ? 24.406 23.078 13.117 1 97.44 442 ASP B N 1
ATOM 8821 C CA . ASP B 1 442 ? 25.297 24 13.828 1 97.44 442 ASP B CA 1
ATOM 8822 C C . ASP B 1 442 ? 24.938 24.078 15.305 1 97.44 442 ASP B C 1
ATOM 8824 O O . ASP B 1 442 ? 25.812 24.266 16.156 1 97.44 442 ASP B O 1
ATOM 8828 N N . GLU B 1 443 ? 23.656 23.984 15.609 1 97.31 443 GLU B N 1
ATOM 8829 C CA . GLU B 1 443 ? 23.188 24.062 16.984 1 97.31 443 GLU B CA 1
ATOM 8830 C C . GLU B 1 443 ? 23.391 22.75 17.734 1 97.31 443 GLU B C 1
ATOM 8832 O O . GLU B 1 443 ? 23.062 22.641 18.906 1 97.31 443 GLU B O 1
ATOM 8837 N N . GLY B 1 444 ? 23.844 21.781 17.016 1 96.75 444 GLY B N 1
ATOM 8838 C CA . GLY B 1 444 ? 24.25 20.547 17.672 1 96.75 444 GLY B CA 1
ATOM 8839 C C . GLY B 1 444 ? 23.172 19.484 17.672 1 96.75 444 GLY B C 1
ATOM 8840 O O . GLY B 1 444 ? 23.266 18.484 18.391 1 96.75 444 GLY B O 1
ATOM 8841 N N . VAL B 1 445 ? 22.094 19.656 16.938 1 97.88 445 VAL B N 1
ATOM 8842 C CA . VAL B 1 445 ? 21.094 18.609 16.828 1 97.88 445 VAL B CA 1
ATOM 8843 C C . VAL B 1 445 ? 21.719 17.359 16.219 1 97.88 445 VAL B C 1
ATOM 8845 O O . VAL B 1 445 ? 22.5 17.438 15.273 1 97.88 445 VAL B O 1
ATOM 8848 N N . ASP B 1 446 ? 21.422 16.141 16.719 1 96.88 446 ASP B N 1
ATOM 8849 C CA . ASP B 1 446 ? 22.031 14.883 16.328 1 96.88 446 ASP B CA 1
ATOM 8850 C C . ASP B 1 446 ? 21.688 14.531 14.883 1 96.88 446 ASP B C 1
ATOM 8852 O O . ASP B 1 446 ? 20.578 14.086 14.602 1 96.88 446 ASP B O 1
ATOM 8856 N N . ILE B 1 447 ? 22.609 14.648 14.023 1 96.88 447 ILE B N 1
ATOM 8857 C CA . ILE B 1 447 ? 22.406 14.422 12.594 1 96.88 447 ILE B CA 1
ATOM 8858 C C . ILE B 1 447 ? 22.281 12.922 12.328 1 96.88 447 ILE B C 1
ATOM 8860 O O . ILE B 1 447 ? 21.781 12.516 11.273 1 96.88 447 ILE B O 1
ATOM 8864 N N . GLU B 1 448 ? 22.688 12.055 13.203 1 96 448 GLU B N 1
ATOM 8865 C CA . GLU B 1 448 ? 22.703 10.609 13.016 1 96 448 GLU B CA 1
ATOM 8866 C C . GLU B 1 448 ? 21.422 9.977 13.57 1 96 448 GLU B C 1
ATOM 8868 O O . GLU B 1 448 ? 21.266 8.75 13.516 1 96 448 GLU B O 1
ATOM 8873 N N . ASN B 1 449 ? 20.531 10.844 14.031 1 96.38 449 ASN B N 1
ATOM 8874 C CA . ASN B 1 449 ? 19.297 10.336 14.602 1 96.38 449 ASN B CA 1
ATOM 8875 C C . ASN B 1 449 ? 18.516 9.492 13.586 1 96.38 449 ASN B C 1
ATOM 8877 O O . ASN B 1 449 ? 18.469 9.828 12.398 1 96.38 449 ASN B O 1
ATOM 8881 N N . LYS B 1 450 ? 17.891 8.336 14.078 1 95.38 450 LYS B N 1
ATOM 8882 C CA . LYS B 1 450 ? 17.047 7.473 13.258 1 95.38 450 LYS B CA 1
ATOM 8883 C C . LYS B 1 450 ? 15.617 7.406 13.797 1 95.38 450 LYS B C 1
ATOM 8885 O O . LYS B 1 450 ? 15.414 7.441 15.008 1 95.38 450 LYS B O 1
ATOM 8890 N N . SER B 1 451 ? 14.711 7.348 12.867 1 95.06 451 SER B N 1
ATOM 8891 C CA . SER B 1 451 ? 13.328 7.145 13.289 1 95.06 451 SER B CA 1
ATOM 8892 C C . SER B 1 451 ? 13.148 5.781 13.945 1 95.06 451 SER B C 1
ATOM 8894 O O . SER B 1 451 ? 13.789 4.809 13.555 1 95.06 451 SER B O 1
ATOM 8896 N N . GLN B 1 452 ? 12.227 5.746 14.859 1 92.88 452 GLN B N 1
ATOM 8897 C CA . GLN B 1 452 ? 12.008 4.52 15.617 1 92.88 452 GLN B CA 1
ATOM 8898 C C . GLN B 1 452 ? 11.227 3.494 14.805 1 92.88 452 GLN B C 1
ATOM 8900 O O . GLN B 1 452 ? 11.508 2.297 14.867 1 92.88 452 GLN B O 1
ATOM 8905 N N . LYS B 1 453 ? 10.375 3.939 14.055 1 90.62 453 LYS B N 1
ATOM 8906 C CA . LYS B 1 453 ? 9.461 3.045 13.352 1 90.62 453 LYS B CA 1
ATOM 8907 C C . LYS B 1 453 ? 10.117 2.467 12.102 1 90.62 453 LYS B C 1
ATOM 8909 O O . LYS B 1 453 ? 10.023 1.265 11.844 1 90.62 453 LYS B O 1
ATOM 8914 N N . THR B 1 454 ? 10.797 3.215 11.336 1 94.19 454 THR B N 1
ATOM 8915 C CA . THR B 1 454 ? 11.273 2.777 10.031 1 94.19 454 THR B CA 1
ATOM 8916 C C . THR B 1 454 ? 12.797 2.609 10.039 1 94.19 454 THR B C 1
ATOM 8918 O O . THR B 1 454 ? 13.352 1.933 9.172 1 94.19 454 THR B O 1
ATOM 8921 N N . GLY B 1 455 ? 13.477 3.33 10.898 1 96.19 455 GLY B N 1
ATOM 8922 C CA . GLY B 1 455 ? 14.93 3.299 10.93 1 96.19 455 GLY B CA 1
ATOM 8923 C C . GLY B 1 455 ? 15.57 4.254 9.938 1 96.19 455 GLY B C 1
ATOM 8924 O O . GLY B 1 455 ? 16.781 4.191 9.703 1 96.19 455 GLY B O 1
ATOM 8925 N N . LYS B 1 456 ? 14.789 5.195 9.422 1 97.19 456 LYS B N 1
ATOM 8926 C CA . LYS B 1 456 ? 15.312 6.168 8.461 1 97.19 456 LYS B CA 1
ATOM 8927 C C . LYS B 1 456 ? 16.094 7.27 9.172 1 97.19 456 LYS B C 1
ATOM 8929 O O . LYS B 1 456 ? 15.703 7.723 10.25 1 97.19 456 LYS B O 1
ATOM 8934 N N . ASN B 1 457 ? 17.141 7.652 8.625 1 97.25 457 ASN B N 1
ATOM 8935 C CA . ASN B 1 457 ? 17.844 8.859 9.055 1 97.25 457 ASN B CA 1
ATOM 8936 C C . ASN B 1 457 ? 17.562 10.023 8.109 1 97.25 457 ASN B C 1
ATOM 8938 O O . ASN B 1 457 ? 16.766 9.906 7.184 1 97.25 457 ASN B O 1
ATOM 8942 N N . CYS B 1 458 ? 18.172 11.125 8.383 1 97.69 458 CYS B N 1
ATOM 8943 C CA . CYS B 1 458 ? 17.859 12.344 7.641 1 97.69 458 CYS B CA 1
ATOM 8944 C C . CYS B 1 458 ? 18.312 12.227 6.191 1 97.69 458 CYS B C 1
ATOM 8946 O O . CYS B 1 458 ? 17.719 12.812 5.293 1 97.69 458 CYS B O 1
ATOM 8948 N N . LEU B 1 459 ? 19.406 11.469 5.887 1 97.81 459 LEU B N 1
ATOM 8949 C CA . LEU B 1 459 ? 19.859 11.297 4.512 1 97.81 459 LEU B CA 1
ATOM 8950 C C . LEU B 1 459 ? 18.859 10.469 3.709 1 97.81 459 LEU B C 1
ATOM 8952 O O . LEU B 1 459 ? 18.562 10.789 2.555 1 97.81 459 LEU B O 1
ATOM 8956 N N . HIS B 1 460 ? 18.406 9.375 4.309 1 98.12 460 HIS B N 1
ATOM 8957 C CA . HIS B 1 460 ? 17.344 8.594 3.674 1 98.12 460 HIS B CA 1
ATOM 8958 C C . HIS B 1 460 ? 16.172 9.484 3.283 1 98.12 460 HIS B C 1
ATOM 8960 O O . HIS B 1 460 ? 15.695 9.43 2.146 1 98.12 460 HIS B O 1
ATOM 8966 N N . THR B 1 461 ? 15.75 10.32 4.219 1 97.44 461 THR B N 1
ATOM 8967 C CA . THR B 1 461 ? 14.594 11.188 4.016 1 97.44 461 THR B CA 1
ATOM 8968 C C . THR B 1 461 ? 14.875 12.219 2.922 1 97.44 461 THR B C 1
ATOM 8970 O O . THR B 1 461 ? 14.016 12.469 2.07 1 97.44 461 THR B O 1
ATOM 8973 N N . ALA B 1 462 ? 15.984 12.82 3.002 1 97.69 462 ALA B N 1
ATOM 8974 C CA . ALA B 1 462 ? 16.359 13.812 1.996 1 97.69 462 ALA B CA 1
ATOM 8975 C C . ALA B 1 462 ? 16.391 13.188 0.602 1 97.69 462 ALA B C 1
ATOM 8977 O O . ALA B 1 462 ? 15.922 13.797 -0.365 1 97.69 462 ALA B O 1
ATOM 8978 N N . CYS B 1 463 ? 16.938 11.961 0.472 1 97.19 463 CYS B N 1
ATOM 8979 C CA . CYS B 1 463 ? 16.984 11.25 -0.803 1 97.19 463 CYS B CA 1
ATOM 8980 C C . CYS B 1 463 ? 15.578 10.914 -1.286 1 97.19 463 CYS B C 1
ATOM 8982 O O . CYS B 1 463 ? 15.266 11.07 -2.467 1 97.19 463 CYS B O 1
ATOM 8984 N N . GLU B 1 464 ? 14.805 10.461 -0.382 1 96.06 464 GLU B N 1
ATOM 8985 C CA . GLU B 1 464 ? 13.438 10.078 -0.707 1 96.06 464 GLU B CA 1
ATOM 8986 C C . GLU B 1 464 ? 12.648 11.258 -1.267 1 96.06 464 GLU B C 1
ATOM 8988 O O . GLU B 1 464 ? 11.797 11.086 -2.141 1 96.06 464 GLU B O 1
ATOM 8993 N N . LYS B 1 465 ? 12.953 12.445 -0.702 1 94.81 465 LYS B N 1
ATOM 8994 C CA . LYS B 1 465 ? 12.195 13.633 -1.098 1 94.81 465 LYS B CA 1
ATOM 8995 C C . LYS B 1 465 ? 12.883 14.367 -2.244 1 94.81 465 LYS B C 1
ATOM 8997 O O . LYS B 1 465 ? 12.352 15.352 -2.762 1 94.81 465 LYS B O 1
ATOM 9002 N N . GLY B 1 466 ? 14.016 13.922 -2.654 1 94.19 466 GLY B N 1
ATOM 9003 C CA . GLY B 1 466 ? 14.719 14.5 -3.793 1 94.19 466 GLY B CA 1
ATOM 9004 C C . GLY B 1 466 ? 15.359 15.836 -3.482 1 94.19 466 GLY B C 1
ATOM 9005 O O . GLY B 1 466 ? 15.359 16.734 -4.32 1 94.19 466 GLY B O 1
ATOM 9006 N N . HIS B 1 467 ? 15.797 16.047 -2.287 1 96.19 467 HIS B N 1
ATOM 9007 C CA . HIS B 1 467 ? 16.453 17.281 -1.901 1 96.19 467 HIS B CA 1
ATOM 9008 C C . HIS B 1 467 ? 17.969 17.172 -2.057 1 96.19 467 HIS B C 1
ATOM 9010 O O . HIS B 1 467 ? 18.688 16.938 -1.077 1 96.19 467 HIS B O 1
ATOM 9016 N N . LEU B 1 468 ? 18.438 17.422 -3.252 1 96.12 468 LEU B N 1
ATOM 9017 C CA . LEU B 1 468 ? 19.812 17.188 -3.666 1 96.12 468 LEU B CA 1
ATOM 9018 C C . LEU B 1 468 ? 20.781 18.016 -2.818 1 96.12 468 LEU B C 1
ATOM 9020 O O . LEU B 1 468 ? 21.797 17.5 -2.346 1 96.12 468 LEU B O 1
ATOM 9024 N N . LYS B 1 469 ? 20.453 19.266 -2.559 1 96.94 469 LYS B N 1
ATOM 9025 C CA . LYS B 1 469 ? 21.359 20.141 -1.838 1 96.94 469 LYS B CA 1
ATOM 9026 C C . LYS B 1 469 ? 21.562 19.672 -0.401 1 96.94 469 LYS B C 1
ATOM 9028 O O . LYS B 1 469 ? 22.672 19.766 0.14 1 96.94 469 LYS B O 1
ATOM 9033 N N . ILE B 1 470 ? 20.469 19.219 0.162 1 98 470 ILE B N 1
ATOM 9034 C CA . ILE B 1 470 ? 20.562 18.703 1.521 1 98 470 ILE B CA 1
ATOM 9035 C C . ILE B 1 470 ? 21.391 17.406 1.52 1 98 470 ILE B C 1
ATOM 9037 O O . ILE B 1 470 ? 22.219 17.188 2.404 1 98 470 ILE B O 1
ATOM 9041 N N . CYS B 1 471 ? 21.172 16.516 0.53 1 97.19 471 CYS B N 1
ATOM 9042 C CA . CYS B 1 471 ? 21.938 15.289 0.404 1 97.19 471 CYS B CA 1
ATOM 9043 C C . CYS B 1 471 ? 23.438 15.594 0.317 1 97.19 471 CYS B C 1
ATOM 9045 O O . CYS B 1 471 ? 24.234 14.984 1.022 1 97.19 471 CYS B O 1
ATOM 9047 N N . GLU B 1 472 ? 23.781 16.547 -0.484 1 96 472 GLU B N 1
ATOM 9048 C CA . GLU B 1 472 ? 25.188 16.938 -0.66 1 96 472 GLU B CA 1
ATOM 9049 C C . GLU B 1 472 ? 25.781 17.438 0.649 1 96 472 GLU B C 1
ATOM 9051 O O . GLU B 1 472 ? 26.906 17.062 1.001 1 96 472 GLU B O 1
ATOM 9056 N N . TYR B 1 473 ? 25 18.234 1.284 1 97.38 473 TYR B N 1
ATOM 9057 C CA . TYR B 1 473 ? 25.484 18.797 2.547 1 97.38 473 TYR B CA 1
ATOM 9058 C C . TYR B 1 473 ? 25.719 17.688 3.57 1 97.38 473 TYR B C 1
ATOM 9060 O O . TYR B 1 473 ? 26.734 17.688 4.27 1 97.38 473 TYR B O 1
ATOM 9068 N N . ILE B 1 474 ? 24.781 16.766 3.695 1 97.25 474 ILE B N 1
ATOM 9069 C CA . ILE B 1 474 ? 24.906 15.672 4.656 1 97.25 474 ILE B CA 1
ATOM 9070 C C . ILE B 1 474 ? 26.125 14.82 4.328 1 97.25 474 ILE B C 1
ATOM 9072 O O . ILE B 1 474 ? 26.891 14.469 5.223 1 97.25 474 ILE B O 1
ATOM 9076 N N . LEU B 1 475 ? 26.297 14.508 3.062 1 94.12 475 LEU B N 1
ATOM 9077 C CA . LEU B 1 475 ? 27.406 13.648 2.639 1 94.12 475 LEU B CA 1
ATOM 9078 C C . LEU B 1 475 ? 28.75 14.32 2.896 1 94.12 475 LEU B C 1
ATOM 9080 O O . LEU B 1 475 ? 29.75 13.641 3.143 1 94.12 475 LEU B O 1
ATOM 9084 N N . LYS B 1 476 ? 28.75 15.609 2.854 1 93.56 476 LYS B N 1
ATOM 9085 C CA . LYS B 1 476 ? 29.969 16.344 3.176 1 93.56 476 LYS B CA 1
ATOM 9086 C C . LYS B 1 476 ? 30.219 16.375 4.68 1 93.56 476 LYS B C 1
ATOM 9088 O O . LYS B 1 476 ? 31.359 16.234 5.129 1 93.56 476 LYS B O 1
ATOM 9093 N N . THR B 1 477 ? 29.172 16.531 5.453 1 94.75 477 THR B N 1
ATOM 9094 C CA . THR B 1 477 ? 29.281 16.734 6.895 1 94.75 477 THR B CA 1
ATOM 9095 C C . THR B 1 477 ? 29.422 15.398 7.613 1 94.75 477 THR B C 1
ATOM 9097 O O . THR B 1 477 ? 30.188 15.289 8.586 1 94.75 477 THR B O 1
ATOM 9100 N N . LYS B 1 478 ? 28.625 14.438 7.195 1 94.56 478 LYS B N 1
ATOM 9101 C CA . LYS B 1 478 ? 28.641 13.117 7.82 1 94.56 478 LYS B CA 1
ATOM 9102 C C . LYS B 1 478 ? 28.562 12.016 6.77 1 94.56 478 LYS B C 1
ATOM 9104 O O . LYS B 1 478 ? 27.562 11.312 6.664 1 94.56 478 LYS B O 1
ATOM 9109 N N . PRO B 1 479 ? 29.688 11.734 6.129 1 91.56 479 PRO B N 1
ATOM 9110 C CA . PRO B 1 479 ? 29.703 10.766 5.031 1 91.56 479 PRO B CA 1
ATOM 9111 C C . PRO B 1 479 ? 29.344 9.352 5.484 1 91.56 479 PRO B C 1
ATOM 9113 O O . PRO B 1 479 ? 28.859 8.555 4.684 1 91.56 479 PRO B O 1
ATOM 9116 N N . GLY B 1 480 ? 29.516 9.023 6.727 1 90.31 480 GLY B N 1
ATOM 9117 C CA . GLY B 1 480 ? 29.219 7.699 7.242 1 90.31 480 GLY B CA 1
ATOM 9118 C C . GLY B 1 480 ? 27.75 7.328 7.098 1 90.31 480 GLY B C 1
ATOM 9119 O O . GLY B 1 480 ? 27.406 6.145 7.07 1 90.31 480 GLY B O 1
ATOM 9120 N N . LEU B 1 481 ? 26.828 8.305 6.914 1 94.19 481 LEU B N 1
ATOM 9121 C CA . LEU B 1 481 ? 25.391 8.062 6.785 1 94.19 481 LEU B CA 1
ATOM 9122 C C . LEU B 1 481 ? 25.078 7.395 5.453 1 94.19 481 LEU B C 1
ATOM 9124 O O . LEU B 1 481 ? 24 6.824 5.285 1 94.19 481 LEU B O 1
ATOM 9128 N N . LEU B 1 482 ? 25.984 7.379 4.574 1 91.69 482 LEU B N 1
ATOM 9129 C CA . LEU B 1 482 ? 25.812 6.82 3.236 1 91.69 482 LEU B CA 1
ATOM 9130 C C . LEU B 1 482 ? 25.625 5.309 3.301 1 91.69 482 LEU B C 1
ATOM 9132 O O . LEU B 1 482 ? 24.891 4.734 2.488 1 91.69 482 LEU B O 1
ATOM 9136 N N . THR B 1 483 ? 26.219 4.645 4.199 1 91 483 THR B N 1
ATOM 9137 C CA . THR B 1 483 ? 26.219 3.186 4.227 1 91 483 THR B CA 1
ATOM 9138 C C . THR B 1 483 ? 25.219 2.66 5.238 1 91 483 THR B C 1
ATOM 9140 O O . THR B 1 483 ? 25.125 1.453 5.469 1 91 483 THR B O 1
ATOM 9143 N N . GLU B 1 484 ? 24.422 3.559 5.773 1 93.69 484 GLU B N 1
ATOM 9144 C CA . GLU B 1 484 ? 23.422 3.139 6.75 1 93.69 484 GLU B CA 1
ATOM 9145 C C . GLU B 1 484 ? 22.188 2.562 6.059 1 93.69 484 GLU B C 1
ATOM 9147 O O . GLU B 1 484 ? 21.859 2.945 4.934 1 93.69 484 GLU B O 1
ATOM 9152 N N . LEU B 1 485 ? 21.531 1.594 6.754 1 96.12 485 LEU B N 1
ATOM 9153 C CA . LEU B 1 485 ? 20.344 0.931 6.25 1 96.12 485 LEU B CA 1
ATOM 9154 C C . LEU B 1 485 ? 19.141 1.215 7.152 1 96.12 485 LEU B C 1
ATOM 9156 O O . LEU B 1 485 ? 19.297 1.455 8.352 1 96.12 485 LEU B O 1
ATOM 9160 N N . ASP B 1 486 ? 18 1.261 6.57 1 96.12 486 ASP B N 1
ATOM 9161 C CA . ASP B 1 486 ? 16.797 1.312 7.398 1 96.12 486 ASP B CA 1
ATOM 9162 C C . ASP B 1 486 ? 16.391 -0.083 7.867 1 96.12 486 ASP B C 1
ATOM 9164 O O . ASP B 1 486 ? 17.156 -1.036 7.73 1 96.12 486 ASP B O 1
ATOM 9168 N N . LYS B 1 487 ? 15.227 -0.218 8.445 1 95.12 487 LYS B N 1
ATOM 9169 C CA . LYS B 1 487 ? 14.797 -1.479 9.039 1 95.12 487 LYS B CA 1
ATOM 9170 C C . LYS B 1 487 ? 14.516 -2.527 7.969 1 95.12 487 LYS B C 1
ATOM 9172 O O . LYS B 1 487 ? 14.547 -3.729 8.242 1 95.12 487 LYS B O 1
ATOM 9177 N N . ASN B 1 488 ? 14.234 -2.102 6.734 1 96 488 ASN B N 1
ATOM 9178 C CA . ASN B 1 488 ? 13.992 -3.016 5.625 1 96 488 ASN B CA 1
ATOM 9179 C C . ASN B 1 488 ? 15.25 -3.225 4.785 1 96 488 ASN B C 1
ATOM 9181 O O . ASN B 1 488 ? 15.172 -3.678 3.645 1 96 488 ASN B O 1
ATOM 9185 N N . MET B 1 489 ? 16.359 -2.773 5.289 1 97.06 489 MET B N 1
ATOM 9186 C CA . MET B 1 489 ? 17.672 -2.924 4.668 1 97.06 489 MET B CA 1
ATOM 9187 C C . MET B 1 489 ? 17.766 -2.086 3.398 1 97.06 489 MET B C 1
ATOM 9189 O O . MET B 1 489 ? 18.469 -2.465 2.453 1 97.06 489 MET B O 1
ATOM 9193 N N . GLN B 1 490 ? 17.016 -1.08 3.379 1 97.56 490 GLN B N 1
ATOM 9194 C CA . GLN B 1 490 ? 17.141 -0.141 2.27 1 97.56 490 GLN B CA 1
ATOM 9195 C C . GLN B 1 490 ? 18.266 0.848 2.514 1 97.56 490 GLN B C 1
ATOM 9197 O O . GLN B 1 490 ? 18.438 1.339 3.633 1 97.56 490 GLN B O 1
ATOM 9202 N N . HIS B 1 491 ? 19.062 1.015 1.59 1 96.06 491 HIS B N 1
ATOM 9203 C CA . HIS B 1 491 ? 20.078 2.053 1.625 1 96.06 491 HIS B CA 1
ATOM 9204 C C . HIS B 1 491 ? 19.641 3.285 0.843 1 96.06 491 HIS B C 1
ATOM 9206 O O . HIS B 1 491 ? 18.547 3.318 0.292 1 96.06 491 HIS B O 1
ATOM 9212 N N . VAL B 1 492 ? 20.438 4.305 0.797 1 95.88 492 VAL B N 1
ATOM 9213 C CA . VAL B 1 492 ? 20.094 5.617 0.26 1 95.88 492 VAL B CA 1
ATOM 9214 C C . VAL B 1 492 ? 19.734 5.492 -1.219 1 95.88 492 VAL B C 1
ATOM 9216 O O . VAL B 1 492 ? 18.891 6.242 -1.729 1 95.88 492 VAL B O 1
ATOM 9219 N N . GLY B 1 493 ? 20.328 4.523 -1.92 1 96.5 493 GLY B N 1
ATOM 9220 C CA . GLY B 1 493 ? 20.016 4.316 -3.324 1 96.5 493 GLY B CA 1
ATOM 9221 C C . GLY B 1 493 ? 18.547 3.969 -3.564 1 96.5 493 GLY B C 1
ATOM 9222 O O . GLY B 1 493 ? 17.953 4.434 -4.535 1 96.5 493 GLY B O 1
ATOM 9223 N N . HIS B 1 494 ? 18.016 3.137 -2.717 1 98.12 494 HIS B N 1
ATOM 9224 C CA . HIS B 1 494 ? 16.609 2.77 -2.832 1 98.12 494 HIS B CA 1
ATOM 9225 C C . HIS B 1 494 ? 15.703 3.998 -2.734 1 98.12 494 HIS B C 1
ATOM 9227 O O . HIS B 1 494 ? 14.734 4.121 -3.482 1 98.12 494 HIS B O 1
ATOM 9233 N N . PHE B 1 495 ? 16.031 4.895 -1.846 1 97.94 495 PHE B N 1
ATOM 9234 C CA . PHE B 1 495 ? 15.242 6.094 -1.638 1 97.94 495 PHE B CA 1
ATOM 9235 C C . PHE B 1 495 ? 15.422 7.074 -2.793 1 97.94 495 PHE B C 1
ATOM 9237 O O . PHE B 1 495 ? 14.469 7.746 -3.195 1 97.94 495 PHE B O 1
ATOM 9244 N N . ALA B 1 496 ? 16.578 7.141 -3.312 1 97.12 496 ALA B N 1
ATOM 9245 C CA . ALA B 1 496 ? 16.797 7.93 -4.52 1 97.12 496 ALA B CA 1
ATOM 9246 C C . ALA B 1 496 ? 15.977 7.387 -5.688 1 97.12 496 ALA B C 1
ATOM 9248 O O . ALA B 1 496 ? 15.406 8.156 -6.465 1 97.12 496 ALA B O 1
ATOM 9249 N N . ALA B 1 497 ? 15.945 6.043 -5.805 1 98 497 ALA B N 1
ATOM 9250 C CA . ALA B 1 497 ? 15.141 5.41 -6.848 1 98 497 ALA B CA 1
ATOM 9251 C C . ALA B 1 497 ? 13.664 5.77 -6.707 1 98 497 ALA B C 1
ATOM 9253 O O . ALA B 1 497 ? 12.977 5.988 -7.703 1 98 497 ALA B O 1
ATOM 9254 N N . LYS B 1 498 ? 13.203 5.809 -5.516 1 96.62 498 LYS B N 1
ATOM 9255 C CA . LYS B 1 498 ? 11.82 6.152 -5.23 1 96.62 498 LYS B CA 1
ATOM 9256 C C . LYS B 1 498 ? 11.5 7.578 -5.672 1 96.62 498 LYS B C 1
ATOM 9258 O O . LYS B 1 498 ? 10.453 7.836 -6.266 1 96.62 498 LYS B O 1
ATOM 9263 N N . SER B 1 499 ? 12.391 8.516 -5.387 1 94.5 499 SER B N 1
ATOM 9264 C CA . SER B 1 499 ? 12.164 9.914 -5.734 1 94.5 499 SER B CA 1
ATOM 9265 C C . SER B 1 499 ? 12.297 10.141 -7.238 1 94.5 499 SER B C 1
ATOM 9267 O O . SER B 1 499 ? 11.703 11.07 -7.785 1 94.5 499 SER B O 1
ATOM 9269 N N . GLY B 1 500 ? 13.086 9.359 -7.879 1 95 500 GLY B N 1
ATOM 9270 C CA . GLY B 1 500 ? 13.305 9.508 -9.312 1 95 500 GLY B CA 1
ATOM 9271 C C . GLY B 1 500 ? 14.336 10.562 -9.648 1 95 500 GLY B C 1
ATOM 9272 O O . GLY B 1 500 ? 14.508 10.914 -10.82 1 95 500 GLY B O 1
ATOM 9273 N N . ASP B 1 501 ? 15.008 11.062 -8.68 1 94.19 501 ASP B N 1
ATOM 9274 C CA . ASP B 1 501 ? 16 12.094 -8.914 1 94.19 501 ASP B CA 1
ATOM 9275 C C . ASP B 1 501 ? 17.328 11.492 -9.391 1 94.19 501 ASP B C 1
ATOM 9277 O O . ASP B 1 501 ? 18.141 11.062 -8.578 1 94.19 501 ASP B O 1
ATOM 9281 N N . VAL B 1 502 ? 17.578 11.586 -10.656 1 96.56 502 VAL B N 1
ATOM 9282 C CA . VAL B 1 502 ? 18.719 10.938 -11.281 1 96.56 502 VAL B CA 1
ATOM 9283 C C . VAL B 1 502 ? 20.016 11.609 -10.82 1 96.56 502 VAL B C 1
ATOM 9285 O O . VAL B 1 502 ? 21.062 10.961 -10.719 1 96.56 502 VAL B O 1
ATOM 9288 N N . GLU B 1 503 ? 19.922 12.914 -10.484 1 96.06 503 GLU B N 1
ATOM 9289 C CA . GLU B 1 503 ? 21.109 13.641 -10.031 1 96.06 503 GLU B CA 1
ATOM 9290 C C . GLU B 1 503 ? 21.594 13.133 -8.68 1 96.06 503 GLU B C 1
ATOM 9292 O O . GLU B 1 503 ? 22.797 13.039 -8.43 1 96.06 503 GLU B O 1
ATOM 9297 N N . ILE B 1 504 ? 20.594 12.859 -7.836 1 96.62 504 ILE B N 1
ATOM 9298 C CA . ILE B 1 504 ? 20.953 12.32 -6.531 1 96.62 504 ILE B CA 1
ATOM 9299 C C . ILE B 1 504 ? 21.656 10.977 -6.707 1 96.62 504 ILE B C 1
ATOM 9301 O O . ILE B 1 504 ? 22.703 10.734 -6.094 1 96.62 504 ILE B O 1
ATOM 9305 N N . LEU B 1 505 ? 21.094 10.07 -7.496 1 95.88 505 LEU B N 1
ATOM 9306 C CA . LEU B 1 505 ? 21.734 8.781 -7.734 1 95.88 505 LEU B CA 1
ATOM 9307 C C . LEU B 1 505 ? 23.125 8.969 -8.312 1 95.88 505 LEU B C 1
ATOM 9309 O O . LEU B 1 505 ? 24.062 8.281 -7.91 1 95.88 505 LEU B O 1
ATOM 9313 N N . GLN B 1 506 ? 23.297 9.938 -9.234 1 94.88 506 GLN B N 1
ATOM 9314 C CA . GLN B 1 506 ? 24.609 10.219 -9.82 1 94.88 506 GLN B CA 1
ATOM 9315 C C . GLN B 1 506 ? 25.609 10.68 -8.758 1 94.88 506 GLN B C 1
ATOM 9317 O O . GLN B 1 506 ? 26.766 10.266 -8.758 1 94.88 506 GLN B O 1
ATOM 9322 N N . HIS B 1 507 ? 25.109 11.516 -7.91 1 93.56 507 HIS B N 1
ATOM 9323 C CA . HIS B 1 507 ? 25.953 12.008 -6.828 1 93.56 507 HIS B CA 1
ATOM 9324 C C . HIS B 1 507 ? 26.406 10.875 -5.918 1 93.56 507 HIS B C 1
ATOM 9326 O O . HIS B 1 507 ? 27.547 10.852 -5.461 1 93.56 507 HIS B O 1
ATOM 9332 N N . LEU B 1 508 ? 25.5 9.969 -5.641 1 93.31 508 LEU B N 1
ATOM 9333 C CA . LEU B 1 508 ? 25.828 8.812 -4.82 1 93.31 508 LEU B CA 1
ATOM 9334 C C . LEU B 1 508 ? 26.844 7.922 -5.523 1 93.31 508 LEU B C 1
ATOM 9336 O O . LEU B 1 508 ? 27.781 7.422 -4.891 1 93.31 508 LEU B O 1
ATOM 9340 N N . LEU B 1 509 ? 26.703 7.719 -6.805 1 91.88 509 LEU B N 1
ATOM 9341 C CA . LEU B 1 509 ? 27.594 6.887 -7.602 1 91.88 509 LEU B CA 1
ATOM 9342 C C . LEU B 1 509 ? 29 7.496 -7.664 1 91.88 509 LEU B C 1
ATOM 9344 O O . LEU B 1 509 ? 29.984 6.773 -7.684 1 91.88 509 LEU B O 1
ATOM 9348 N N . ASP B 1 510 ? 29 8.805 -7.652 1 88.88 510 ASP B N 1
ATOM 9349 C CA . ASP B 1 510 ? 30.266 9.523 -7.801 1 88.88 510 ASP B CA 1
ATOM 9350 C C . ASP B 1 510 ? 30.984 9.656 -6.457 1 88.88 510 ASP B C 1
ATOM 9352 O O . ASP B 1 510 ? 32.156 9.984 -6.41 1 88.88 510 ASP B O 1
ATOM 9356 N N . HIS B 1 511 ? 30.203 9.438 -5.465 1 84 511 HIS B N 1
ATOM 9357 C CA . HIS B 1 511 ? 30.781 9.648 -4.145 1 84 511 HIS B CA 1
ATOM 9358 C C . HIS B 1 511 ? 31.859 8.602 -3.838 1 84 511 HIS B C 1
ATOM 9360 O O . HIS B 1 511 ? 31.641 7.41 -4.074 1 84 511 HIS B O 1
ATOM 9366 N N . SER B 1 512 ? 32.969 9.016 -3.363 1 68.5 512 SER B N 1
ATOM 9367 C CA . SER B 1 512 ? 34.156 8.211 -3.188 1 68.5 512 SER B CA 1
ATOM 9368 C C . SER B 1 512 ? 33.938 7.07 -2.205 1 68.5 512 SER B C 1
ATOM 9370 O O . SER B 1 512 ? 34.531 6.008 -2.32 1 68.5 512 SER B O 1
ATOM 9372 N N . LEU B 1 513 ? 33.062 7.281 -1.288 1 69.88 513 LEU B N 1
ATOM 9373 C CA . LEU B 1 513 ? 32.844 6.289 -0.237 1 69.88 513 LEU B CA 1
ATOM 9374 C C . LEU B 1 513 ? 31.906 5.195 -0.702 1 69.88 513 LEU B C 1
ATOM 9376 O O . LEU B 1 513 ? 31.781 4.152 -0.055 1 69.88 513 LEU B O 1
ATOM 9380 N N . VAL B 1 514 ? 31.297 5.527 -1.742 1 65.25 514 VAL B N 1
ATOM 9381 C CA . VAL B 1 514 ? 30.312 4.543 -2.178 1 65.25 514 VAL B CA 1
ATOM 9382 C C . VAL B 1 514 ? 30.953 3.553 -3.143 1 65.25 514 VAL B C 1
ATOM 9384 O O . VAL B 1 514 ? 31.484 3.945 -4.188 1 65.25 514 VAL B O 1
ATOM 9387 N N . ASP B 1 515 ? 31.141 2.359 -2.576 1 72.69 515 ASP B N 1
ATOM 9388 C CA . ASP B 1 515 ? 31.438 1.242 -3.471 1 72.69 515 ASP B CA 1
ATOM 9389 C C . ASP B 1 515 ? 30.219 0.885 -4.316 1 72.69 515 ASP B C 1
ATOM 9391 O O . ASP B 1 515 ? 29.125 0.652 -3.777 1 72.69 515 ASP B O 1
ATOM 9395 N N . ASN B 1 516 ? 30.391 1.035 -5.609 1 80.5 516 ASN B N 1
ATOM 9396 C CA . ASN B 1 516 ? 29.312 0.658 -6.527 1 80.5 516 ASN B CA 1
ATOM 9397 C C . ASN B 1 516 ? 28.672 -0.667 -6.129 1 80.5 516 ASN B C 1
ATOM 9399 O O . ASN B 1 516 ? 27.484 -0.877 -6.352 1 80.5 516 ASN B O 1
ATOM 9403 N N . ALA B 1 517 ? 29.5 -1.344 -5.426 1 84.88 517 ALA B N 1
ATOM 9404 C CA . ALA B 1 517 ? 29.016 -2.646 -4.984 1 84.88 517 ALA B CA 1
ATOM 9405 C C . ALA B 1 517 ? 27.938 -2.49 -3.902 1 84.88 517 ALA B C 1
ATOM 9407 O O . ALA B 1 517 ? 27 -3.285 -3.828 1 84.88 517 ALA B O 1
ATOM 9408 N N . PHE B 1 518 ? 28.047 -1.424 -3.205 1 90.31 518 PHE B N 1
ATOM 9409 C CA . PHE B 1 518 ? 27.094 -1.197 -2.119 1 90.31 518 PHE B CA 1
ATOM 9410 C C . PHE B 1 518 ? 25.719 -0.836 -2.67 1 90.31 518 PHE B C 1
ATOM 9412 O O . PHE B 1 518 ? 24.703 -1.301 -2.158 1 90.31 518 PHE B O 1
ATOM 9419 N N . LEU B 1 519 ? 25.672 -0.099 -3.691 1 93 519 LEU B N 1
ATOM 9420 C CA . LEU B 1 519 ? 24.406 0.351 -4.289 1 93 519 LEU B CA 1
ATOM 9421 C C . LEU B 1 519 ? 23.719 -0.788 -5.031 1 93 519 LEU B C 1
ATOM 9423 O O . LEU B 1 519 ? 22.547 -0.687 -5.379 1 93 519 LEU B O 1
ATOM 9427 N N . GLN B 1 520 ? 24.438 -1.878 -5.211 1 94.5 520 GLN B N 1
ATOM 9428 C CA . GLN B 1 520 ? 23.891 -3.023 -5.926 1 94.5 520 GLN B CA 1
ATOM 9429 C C . GLN B 1 520 ? 23.172 -3.971 -4.973 1 94.5 520 GLN B C 1
ATOM 9431 O O . GLN B 1 520 ? 22.438 -4.859 -5.414 1 94.5 520 GLN B O 1
ATOM 9436 N N . LYS B 1 521 ? 23.422 -3.752 -3.768 1 94.81 521 LYS B N 1
ATOM 9437 C CA . LYS B 1 521 ? 22.828 -4.648 -2.779 1 94.81 521 LYS B CA 1
ATOM 9438 C C . LYS B 1 521 ? 21.312 -4.465 -2.709 1 94.81 521 LYS B C 1
ATOM 9440 O O . LYS B 1 521 ? 20.812 -3.336 -2.672 1 94.81 521 LYS B O 1
ATOM 9445 N N . PRO B 1 522 ? 20.531 -5.578 -2.758 1 96.94 522 PRO B N 1
ATOM 9446 C CA . PRO B 1 522 ? 19.062 -5.477 -2.643 1 96.94 522 PRO B CA 1
ATOM 9447 C C . PRO B 1 522 ? 18.609 -5.262 -1.204 1 96.94 522 PRO B C 1
ATOM 9449 O O . PRO B 1 522 ? 19.375 -5.48 -0.264 1 96.94 522 PRO B O 1
ATOM 9452 N N . ALA B 1 523 ? 17.438 -4.699 -1.025 1 97.25 523 ALA B N 1
ATOM 9453 C CA . ALA B 1 523 ? 16.766 -4.633 0.269 1 97.25 523 ALA B CA 1
ATOM 9454 C C . ALA B 1 523 ? 16.125 -5.973 0.629 1 97.25 523 ALA B C 1
ATOM 9456 O O . ALA B 1 523 ? 16.438 -6.996 0.013 1 97.25 523 ALA B O 1
ATOM 9457 N N . THR B 1 524 ? 15.344 -5.938 1.696 1 95.19 524 THR B N 1
ATOM 9458 C CA . THR B 1 524 ? 14.609 -7.137 2.102 1 95.19 524 THR B CA 1
ATOM 9459 C C . THR B 1 524 ? 13.805 -7.695 0.936 1 95.19 524 THR B C 1
ATOM 9461 O O . THR B 1 524 ? 13.273 -6.934 0.121 1 95.19 524 THR B O 1
ATOM 9464 N N . ASP B 1 525 ? 13.719 -9.078 0.78 1 93.25 525 ASP B N 1
ATOM 9465 C CA . ASP B 1 525 ? 12.953 -9.781 -0.244 1 93.25 525 ASP B CA 1
ATOM 9466 C C . ASP B 1 525 ? 13.586 -9.609 -1.621 1 93.25 525 ASP B C 1
ATOM 9468 O O . ASP B 1 525 ? 12.914 -9.727 -2.645 1 93.25 525 ASP B O 1
ATOM 9472 N N . ASN B 1 526 ? 14.844 -9.18 -1.667 1 96.88 526 ASN B N 1
ATOM 9473 C CA . ASN B 1 526 ? 15.633 -9.047 -2.887 1 96.88 526 ASN B CA 1
ATOM 9474 C C . ASN B 1 526 ? 15.109 -7.922 -3.773 1 96.88 526 ASN B C 1
ATOM 9476 O O . ASN B 1 526 ? 15.078 -8.055 -5 1 96.88 526 ASN B O 1
ATOM 9480 N N . ILE B 1 527 ? 14.672 -6.848 -3.156 1 98 527 ILE B N 1
ATOM 9481 C CA . ILE B 1 527 ? 14.188 -5.684 -3.893 1 98 527 ILE B CA 1
ATOM 9482 C C . ILE B 1 527 ? 15.359 -4.793 -4.285 1 98 527 ILE B C 1
ATOM 9484 O O . ILE B 1 527 ? 16.062 -4.262 -3.418 1 98 527 ILE B O 1
ATOM 9488 N N . HIS B 1 528 ? 15.531 -4.637 -5.551 1 98.19 528 HIS B N 1
ATOM 9489 C CA . HIS B 1 528 ? 16.625 -3.83 -6.09 1 98.19 528 HIS B CA 1
ATOM 9490 C C . HIS B 1 528 ? 16.141 -2.432 -6.461 1 98.19 528 HIS B C 1
ATOM 9492 O O . HIS B 1 528 ? 14.938 -2.152 -6.418 1 98.19 528 HIS B O 1
ATOM 9498 N N . LEU B 1 529 ? 17.109 -1.582 -6.82 1 98.19 529 LEU B N 1
ATOM 9499 C CA . LEU B 1 529 ? 16.828 -0.201 -7.195 1 98.19 529 LEU B CA 1
ATOM 9500 C C . LEU B 1 529 ? 15.828 -0.144 -8.344 1 98.19 529 LEU B C 1
ATOM 9502 O O . LEU B 1 529 ? 14.891 0.656 -8.312 1 98.19 529 LEU B O 1
ATOM 9506 N N . LEU B 1 530 ? 16.031 -1.006 -9.281 1 98.5 530 LEU B N 1
ATOM 9507 C CA . LEU B 1 530 ? 15.188 -0.968 -10.469 1 98.5 530 LEU B CA 1
ATOM 9508 C C . LEU B 1 530 ? 13.742 -1.3 -10.117 1 98.5 530 LEU B C 1
ATOM 9510 O O . LEU B 1 530 ? 12.812 -0.713 -10.672 1 98.5 530 LEU B O 1
ATOM 9514 N N . HIS B 1 531 ? 13.57 -2.262 -9.203 1 98.69 531 HIS B N 1
ATOM 9515 C CA . HIS B 1 531 ? 12.227 -2.598 -8.75 1 98.69 531 HIS B CA 1
ATOM 9516 C C . HIS B 1 531 ? 11.5 -1.37 -8.203 1 98.69 531 HIS B C 1
ATOM 9518 O O . HIS B 1 531 ? 10.352 -1.105 -8.57 1 98.69 531 HIS B O 1
ATOM 9524 N N . ILE B 1 532 ? 12.172 -0.568 -7.41 1 98.56 532 ILE B N 1
ATOM 9525 C CA . ILE B 1 532 ? 11.578 0.597 -6.758 1 98.56 532 ILE B CA 1
ATOM 9526 C C . ILE B 1 532 ? 11.289 1.677 -7.801 1 98.56 532 ILE B C 1
ATOM 9528 O O . ILE B 1 532 ? 10.211 2.277 -7.797 1 98.56 532 ILE B O 1
ATOM 9532 N N . ALA B 1 533 ? 12.25 1.927 -8.633 1 98.44 533 ALA B N 1
ATOM 9533 C CA . ALA B 1 533 ? 12.047 2.924 -9.68 1 98.44 533 ALA B CA 1
ATOM 9534 C C . ALA B 1 533 ? 10.859 2.561 -10.562 1 98.44 533 ALA B C 1
ATOM 9536 O O . ALA B 1 533 ? 10.078 3.432 -10.953 1 98.44 533 ALA B O 1
ATOM 9537 N N . CYS B 1 534 ? 10.719 1.247 -10.891 1 98.56 534 CYS B N 1
ATOM 9538 C CA . CYS B 1 534 ? 9.602 0.751 -11.695 1 98.56 534 CYS B CA 1
ATOM 9539 C C . CYS B 1 534 ? 8.281 0.914 -10.953 1 98.56 534 CYS B C 1
ATOM 9541 O O . CYS B 1 534 ? 7.293 1.372 -11.523 1 98.56 534 CYS B O 1
ATOM 9543 N N . ARG B 1 535 ? 8.281 0.584 -9.711 1 97.88 535 ARG B N 1
ATOM 9544 C CA . ARG B 1 535 ? 7.09 0.712 -8.867 1 97.88 535 ARG B CA 1
ATOM 9545 C C . ARG B 1 535 ? 6.531 2.131 -8.922 1 97.88 535 ARG B C 1
ATOM 9547 O O . ARG B 1 535 ? 5.316 2.322 -9.008 1 97.88 535 ARG B O 1
ATOM 9554 N N . HIS B 1 536 ? 7.395 3.094 -8.914 1 96.75 536 HIS B N 1
ATOM 9555 C CA . HIS B 1 536 ? 6.969 4.488 -8.852 1 96.75 536 HIS B CA 1
ATOM 9556 C C . HIS B 1 536 ? 6.969 5.133 -10.227 1 96.75 536 HIS B C 1
ATOM 9558 O O . HIS B 1 536 ? 6.844 6.352 -10.352 1 96.75 536 HIS B O 1
ATOM 9564 N N . ALA B 1 537 ? 7.18 4.352 -11.25 1 96.75 537 ALA B N 1
ATOM 9565 C CA . ALA B 1 537 ? 7.09 4.762 -12.648 1 96.75 537 ALA B CA 1
ATOM 9566 C C . ALA B 1 537 ? 8.016 5.941 -12.938 1 96.75 537 ALA B C 1
ATOM 9568 O O . ALA B 1 537 ? 7.59 6.953 -13.5 1 96.75 537 ALA B O 1
ATOM 9569 N N . ARG B 1 538 ? 9.234 5.836 -12.445 1 96.69 538 ARG B N 1
ATOM 9570 C CA . ARG B 1 538 ? 10.234 6.867 -12.695 1 96.69 538 ARG B CA 1
ATOM 9571 C C . ARG B 1 538 ? 11.062 6.535 -13.938 1 96.69 538 ARG B C 1
ATOM 9573 O O . ARG B 1 538 ? 12.125 5.918 -13.836 1 96.69 538 ARG B O 1
ATOM 9580 N N . PHE B 1 539 ? 10.664 7.043 -15.062 1 96.75 539 PHE B N 1
ATOM 9581 C CA . PHE B 1 539 ? 11.18 6.621 -16.359 1 96.75 539 PHE B CA 1
ATOM 9582 C C . PHE B 1 539 ? 12.68 6.883 -16.453 1 96.75 539 PHE B C 1
ATOM 9584 O O . PHE B 1 539 ? 13.461 5.965 -16.703 1 96.75 539 PHE B O 1
ATOM 9591 N N . ASP B 1 540 ? 13.125 8.117 -16.219 1 96.38 540 ASP B N 1
ATOM 9592 C CA . ASP B 1 540 ? 14.531 8.484 -16.359 1 96.38 540 ASP B CA 1
ATOM 9593 C C . ASP B 1 540 ? 15.406 7.703 -15.375 1 96.38 540 ASP B C 1
ATOM 9595 O O . ASP B 1 540 ? 16.531 7.312 -15.711 1 96.38 540 ASP B O 1
ATOM 9599 N N . MET B 1 541 ? 14.867 7.492 -14.219 1 97.75 541 MET B N 1
ATOM 9600 C CA . MET B 1 541 ? 15.609 6.734 -13.211 1 97.75 541 MET B CA 1
ATOM 9601 C C . MET B 1 541 ? 15.773 5.281 -13.633 1 97.75 541 MET B C 1
ATOM 9603 O O . MET B 1 541 ? 16.844 4.691 -13.445 1 97.75 541 MET B O 1
ATOM 9607 N N . CYS B 1 542 ? 14.711 4.652 -14.18 1 97.81 542 CYS B N 1
ATOM 9608 C CA . CYS B 1 542 ? 14.797 3.281 -14.672 1 97.81 542 CYS B CA 1
ATOM 9609 C C . CYS B 1 542 ? 15.914 3.145 -15.703 1 97.81 542 CYS B C 1
ATOM 9611 O O . CYS B 1 542 ? 16.719 2.215 -15.633 1 97.81 542 CYS B O 1
ATOM 9613 N N . LEU B 1 543 ? 16 4.086 -16.609 1 96.5 543 LEU B N 1
ATOM 9614 C CA . LEU B 1 543 ? 17.016 4.039 -17.641 1 96.5 543 LEU B CA 1
ATOM 9615 C C . LEU B 1 543 ? 18.406 4.176 -17.047 1 96.5 543 LEU B C 1
ATOM 9617 O O . LEU B 1 543 ? 19.328 3.469 -17.453 1 96.5 543 LEU B O 1
ATOM 9621 N N . LYS B 1 544 ? 18.5 5.094 -16.125 1 96.88 544 LYS B N 1
ATOM 9622 C CA . LYS B 1 544 ? 19.797 5.309 -15.484 1 96.88 544 LYS B CA 1
ATOM 9623 C C . LYS B 1 544 ? 20.25 4.055 -14.75 1 96.88 544 LYS B C 1
ATOM 9625 O O . LYS B 1 544 ? 21.422 3.67 -14.852 1 96.88 544 LYS B O 1
ATOM 9630 N N . ILE B 1 545 ? 19.375 3.42 -14.039 1 97.25 545 ILE B N 1
ATOM 9631 C CA . ILE B 1 545 ? 19.719 2.232 -13.266 1 97.25 545 ILE B CA 1
ATOM 9632 C C . ILE B 1 545 ? 20.109 1.094 -14.203 1 97.25 545 ILE B C 1
ATOM 9634 O O . ILE B 1 545 ? 21.094 0.391 -13.961 1 97.25 545 ILE B O 1
ATOM 9638 N N . VAL B 1 546 ? 19.375 0.939 -15.266 1 95.81 546 VAL B N 1
ATOM 9639 C CA . VAL B 1 546 ? 19.656 -0.142 -16.203 1 95.81 546 VAL B CA 1
ATOM 9640 C C . VAL B 1 546 ? 21.016 0.083 -16.875 1 95.81 546 VAL B C 1
ATOM 9642 O O . VAL B 1 546 ? 21.734 -0.872 -17.141 1 95.81 546 VAL B O 1
ATOM 9645 N N . LYS B 1 547 ? 21.297 1.306 -17.172 1 94.12 547 LYS B N 1
ATOM 9646 C CA . LYS B 1 547 ? 22.594 1.636 -17.75 1 94.12 547 LYS B CA 1
ATOM 9647 C C . LYS B 1 547 ? 23.734 1.319 -16.797 1 94.12 547 LYS B C 1
ATOM 9649 O O . LYS B 1 547 ? 24.734 0.732 -17.188 1 94.12 547 LYS B O 1
ATOM 9654 N N . GLU B 1 548 ? 23.562 1.658 -15.516 1 94.25 548 GLU B N 1
ATOM 9655 C CA . GLU B 1 548 ? 24.609 1.491 -14.516 1 94.25 548 GLU B CA 1
ATOM 9656 C C . GLU B 1 548 ? 24.688 0.044 -14.031 1 94.25 548 GLU B C 1
ATOM 9658 O O . GLU B 1 548 ? 25.781 -0.463 -13.75 1 94.25 548 GLU B O 1
ATOM 9663 N N . PHE B 1 549 ? 23.547 -0.513 -13.867 1 94.69 549 PHE B N 1
ATOM 9664 C CA . PHE B 1 549 ? 23.453 -1.871 -13.344 1 94.69 549 PHE B CA 1
ATOM 9665 C C . PHE B 1 549 ? 22.531 -2.727 -14.219 1 94.69 549 PHE B C 1
ATOM 9667 O O . PHE B 1 549 ? 21.453 -3.127 -13.789 1 94.69 549 PHE B O 1
ATOM 9674 N N . PRO B 1 550 ? 22.953 -3.197 -15.367 1 93.56 550 PRO B N 1
ATOM 9675 C CA . PRO B 1 55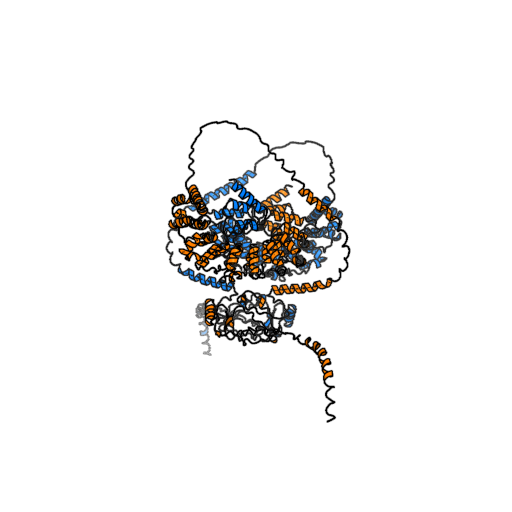0 ? 22.109 -3.91 -16.328 1 93.56 550 PRO B CA 1
ATOM 9676 C C . PRO B 1 550 ? 21.594 -5.234 -15.781 1 93.56 550 PRO B C 1
ATOM 9678 O O . PRO B 1 550 ? 20.5 -5.68 -16.172 1 93.56 550 PRO B O 1
ATOM 9681 N N . PHE B 1 551 ? 22.266 -5.844 -14.844 1 93.81 551 PHE B N 1
ATOM 9682 C CA . PHE B 1 551 ? 21.859 -7.152 -14.344 1 93.81 551 PHE B CA 1
ATOM 9683 C C . PHE B 1 551 ? 20.547 -7.066 -13.594 1 93.81 551 PHE B C 1
ATOM 9685 O O . PHE B 1 551 ? 19.844 -8.07 -13.438 1 93.81 551 PHE B O 1
ATOM 9692 N N . MET B 1 552 ? 20.109 -5.879 -13.133 1 96.06 552 MET B N 1
ATOM 9693 C CA . MET B 1 552 ? 18.938 -5.707 -12.289 1 96.06 552 MET B CA 1
ATOM 9694 C C . MET B 1 552 ? 17.656 -5.965 -13.078 1 96.06 552 MET B C 1
ATOM 9696 O O . MET B 1 552 ? 16.594 -6.203 -12.492 1 96.06 552 MET B O 1
ATOM 9700 N N . ILE B 1 553 ? 17.688 -5.945 -14.359 1 95.12 553 ILE B N 1
ATOM 9701 C CA . ILE B 1 553 ? 16.531 -6.199 -15.211 1 95.12 553 ILE B CA 1
ATOM 9702 C C . ILE B 1 553 ? 16.047 -7.629 -15.008 1 95.12 553 ILE B C 1
ATOM 9704 O O . ILE B 1 553 ? 14.852 -7.91 -15.156 1 95.12 553 ILE B O 1
ATOM 9708 N N . HIS B 1 554 ? 16.938 -8.508 -14.609 1 92.56 554 HIS B N 1
ATOM 9709 C CA . HIS B 1 554 ? 16.625 -9.93 -14.531 1 92.56 554 HIS B CA 1
ATOM 9710 C C . HIS B 1 554 ? 16.406 -10.375 -13.094 1 92.56 554 HIS B C 1
ATOM 9712 O O . HIS B 1 554 ? 16.078 -11.531 -12.836 1 92.56 554 HIS B O 1
ATOM 9718 N N . GLU B 1 555 ? 16.594 -9.438 -12.195 1 95.38 555 GLU B N 1
ATOM 9719 C CA . GLU B 1 555 ? 16.453 -9.797 -10.789 1 95.38 555 GLU B CA 1
ATOM 9720 C C . GLU B 1 555 ? 14.984 -10.039 -10.422 1 95.38 555 GLU B C 1
ATOM 9722 O O . GLU B 1 555 ? 14.094 -9.328 -10.898 1 95.38 555 GLU B O 1
ATOM 9727 N N . ILE B 1 556 ? 14.734 -11.102 -9.609 1 95.19 556 ILE B N 1
ATOM 9728 C CA . ILE B 1 556 ? 13.406 -11.516 -9.164 1 95.19 556 ILE B CA 1
ATOM 9729 C C . ILE B 1 556 ? 13.359 -11.531 -7.637 1 95.19 556 ILE B C 1
ATOM 9731 O O . ILE B 1 556 ? 14.305 -11.984 -6.984 1 95.19 556 ILE B O 1
ATOM 9735 N N . THR B 1 557 ? 12.273 -11.031 -7.098 1 95.38 557 THR B N 1
ATOM 9736 C CA . THR B 1 557 ? 12.125 -10.984 -5.645 1 95.38 557 THR B CA 1
ATOM 9737 C C . THR B 1 557 ? 11.797 -12.367 -5.094 1 95.38 557 THR B C 1
ATOM 9739 O O . THR B 1 557 ? 11.578 -13.312 -5.855 1 95.38 557 THR B O 1
ATOM 9742 N N . GLU B 1 558 ? 11.734 -12.414 -3.787 1 88.56 558 GLU B N 1
ATOM 9743 C CA . GLU B 1 558 ? 11.391 -13.672 -3.123 1 88.56 558 GLU B CA 1
ATOM 9744 C C . GLU B 1 558 ? 9.977 -14.117 -3.475 1 88.56 558 GLU B C 1
ATOM 9746 O O . GLU B 1 558 ? 9.695 -15.312 -3.557 1 88.56 558 GLU B O 1
ATOM 9751 N N . LYS B 1 559 ? 9.148 -13.18 -3.758 1 89.94 559 LYS B N 1
ATOM 9752 C CA . LYS B 1 559 ? 7.762 -13.477 -4.105 1 89.94 559 LYS B CA 1
ATOM 9753 C C . LYS B 1 559 ? 7.613 -13.742 -5.602 1 89.94 559 LYS B C 1
ATOM 9755 O O . LYS B 1 559 ? 6.504 -13.93 -6.102 1 89.94 559 LYS B O 1
ATOM 9760 N N . GLY B 1 560 ? 8.68 -13.688 -6.254 1 93.5 560 GLY B N 1
ATOM 9761 C CA . GLY B 1 560 ? 8.672 -13.992 -7.676 1 93.5 560 GLY B CA 1
ATOM 9762 C C . GLY B 1 560 ? 8.281 -12.812 -8.547 1 93.5 560 GLY B C 1
ATOM 9763 O O . GLY B 1 560 ? 7.656 -12.984 -9.594 1 93.5 560 GLY B O 1
ATOM 9764 N N . TRP B 1 561 ? 8.594 -11.586 -8.094 1 97.12 561 TRP B N 1
ATOM 9765 C CA . TRP B 1 561 ? 8.273 -10.398 -8.883 1 97.12 561 TRP B CA 1
ATOM 9766 C C . TRP B 1 561 ? 9.5 -9.914 -9.641 1 97.12 561 TRP B C 1
ATOM 9768 O O . TRP B 1 561 ? 10.594 -9.82 -9.078 1 97.12 561 TRP B O 1
ATOM 9778 N N . ASN B 1 562 ? 9.312 -9.734 -10.891 1 96.44 562 ASN B N 1
ATOM 9779 C CA . ASN B 1 562 ? 10.359 -9.062 -11.656 1 96.44 562 ASN B CA 1
ATOM 9780 C C . ASN B 1 562 ? 10.039 -7.586 -11.867 1 96.44 562 ASN B C 1
ATOM 9782 O O . ASN B 1 562 ? 9.07 -7.066 -11.297 1 96.44 562 ASN B O 1
ATOM 9786 N N . ALA B 1 563 ? 10.836 -6.879 -12.609 1 98.06 563 ALA B N 1
ATOM 9787 C CA . ALA B 1 563 ? 10.68 -5.441 -12.805 1 98.06 563 ALA B CA 1
ATOM 9788 C C . ALA B 1 563 ? 9.359 -5.121 -13.492 1 98.06 563 ALA B C 1
ATOM 9790 O O . ALA B 1 563 ? 8.719 -4.109 -13.188 1 98.06 563 ALA B O 1
ATOM 9791 N N . ALA B 1 564 ? 8.883 -5.98 -14.391 1 97.94 564 ALA B N 1
ATOM 9792 C CA . ALA B 1 564 ? 7.633 -5.75 -15.102 1 97.94 564 ALA B CA 1
ATOM 9793 C C . ALA B 1 564 ? 6.449 -5.746 -14.133 1 97.94 564 ALA B C 1
ATOM 9795 O O . ALA B 1 564 ? 5.551 -4.902 -14.25 1 97.94 564 ALA B O 1
ATOM 9796 N N . LEU B 1 565 ? 6.457 -6.652 -13.258 1 98.25 565 LEU B N 1
ATOM 9797 C CA . LEU B 1 565 ? 5.391 -6.711 -12.266 1 98.25 565 LEU B CA 1
ATOM 9798 C C . LEU B 1 565 ? 5.406 -5.477 -11.367 1 98.25 565 LEU B C 1
ATOM 9800 O O . LEU B 1 565 ? 4.352 -4.992 -10.953 1 98.25 565 LEU B O 1
ATOM 9804 N N . PHE B 1 566 ? 6.551 -4.918 -11.117 1 98.62 566 PHE B N 1
ATOM 9805 C CA . PHE B 1 566 ? 6.645 -3.693 -10.328 1 98.62 566 PHE B CA 1
ATOM 9806 C C . PHE B 1 566 ? 6.105 -2.502 -11.109 1 98.62 566 PHE B C 1
ATOM 9808 O O . PHE B 1 566 ? 5.492 -1.602 -10.539 1 98.62 566 PHE B O 1
ATOM 9815 N N . ILE B 1 567 ? 6.324 -2.506 -12.398 1 98.44 567 ILE B N 1
ATOM 9816 C CA . ILE B 1 567 ? 5.82 -1.427 -13.242 1 98.44 567 ILE B CA 1
ATOM 9817 C C . ILE B 1 567 ? 4.297 -1.363 -13.141 1 98.44 567 ILE B C 1
ATOM 9819 O O . ILE B 1 567 ? 3.713 -0.276 -13.133 1 98.44 567 ILE B O 1
ATOM 9823 N N . THR B 1 568 ? 3.65 -2.488 -12.977 1 97.81 568 THR B N 1
ATOM 9824 C CA . THR B 1 568 ? 2.195 -2.545 -13.055 1 97.81 568 THR B CA 1
ATOM 9825 C C . THR B 1 568 ? 1.588 -2.73 -11.664 1 97.81 568 THR B C 1
ATOM 9827 O O . THR B 1 568 ? 0.373 -2.887 -11.531 1 97.81 568 THR B O 1
ATOM 9830 N N . GLU B 1 569 ? 2.373 -2.68 -10.633 1 97 569 GLU B N 1
ATOM 9831 C CA . GLU B 1 569 ? 1.917 -2.898 -9.266 1 97 569 GLU B CA 1
ATOM 9832 C C . GLU B 1 569 ? 0.9 -1.839 -8.844 1 97 569 GLU B C 1
ATOM 9834 O O . GLU B 1 569 ? -0.07 -2.143 -8.148 1 97 569 GLU B O 1
ATOM 9839 N N . ARG B 1 570 ? 1.158 -0.652 -9.211 1 95.88 570 ARG B N 1
ATOM 9840 C CA . ARG B 1 570 ? 0.299 0.475 -8.859 1 95.88 570 ARG B CA 1
ATOM 9841 C C . ARG B 1 570 ? -0.338 1.085 -10.102 1 95.88 570 ARG B C 1
ATOM 9843 O O . ARG B 1 570 ? 0.171 0.917 -11.211 1 95.88 570 ARG B O 1
ATOM 9850 N N . ALA B 1 571 ? -1.458 1.729 -9.867 1 95.81 571 ALA B N 1
ATOM 9851 C CA . ALA B 1 571 ? -2.072 2.521 -10.93 1 95.81 571 ALA B CA 1
ATOM 9852 C C . ALA B 1 571 ? -1.5 3.936 -10.961 1 95.81 571 ALA B C 1
ATOM 9854 O O . ALA B 1 571 ? -0.587 4.258 -10.195 1 95.81 571 ALA B O 1
ATOM 9855 N N . GLY B 1 572 ? -1.939 4.723 -11.93 1 93.75 572 GLY B N 1
ATOM 9856 C CA . GLY B 1 572 ? -1.42 6.074 -12.078 1 93.75 572 GLY B CA 1
ATOM 9857 C C . GLY B 1 572 ? -0.189 6.148 -12.961 1 93.75 572 GLY B C 1
ATOM 9858 O O . GLY B 1 572 ? 0.48 5.141 -13.188 1 93.75 572 GLY B O 1
ATOM 9859 N N . ALA B 1 573 ? 0.096 7.309 -13.461 1 94.44 573 ALA B N 1
ATOM 9860 C CA . ALA B 1 573 ? 1.235 7.539 -14.344 1 94.44 573 ALA B CA 1
ATOM 9861 C C . ALA B 1 573 ? 1.26 6.527 -15.484 1 94.44 573 ALA B C 1
ATOM 9863 O O . ALA B 1 573 ? 2.291 5.906 -15.75 1 94.44 573 ALA B O 1
ATOM 9864 N N . GLU B 1 574 ? 0.125 6.238 -16.078 1 94 574 GLU B N 1
ATOM 9865 C CA . GLU B 1 574 ? -0.033 5.16 -17.047 1 94 574 GLU B CA 1
ATOM 9866 C C . GLU B 1 574 ? 0.887 5.363 -18.25 1 94 574 GLU B C 1
ATOM 9868 O O . GLU B 1 574 ? 1.457 4.402 -18.781 1 94 574 GLU B O 1
ATOM 9873 N N . ASN B 1 575 ? 1.073 6.641 -18.703 1 93.38 575 ASN B N 1
ATOM 9874 C CA . ASN B 1 575 ? 1.94 6.906 -19.844 1 93.38 575 ASN B CA 1
ATOM 9875 C C . ASN B 1 575 ? 3.393 6.547 -19.531 1 93.38 575 ASN B C 1
ATOM 9877 O O . ASN B 1 575 ? 4.074 5.949 -20.375 1 93.38 575 ASN B O 1
ATOM 9881 N N . GLU B 1 576 ? 3.795 6.945 -18.391 1 95.06 576 GLU B N 1
ATOM 9882 C CA . GLU B 1 576 ? 5.168 6.633 -18 1 95.06 576 GLU B CA 1
ATOM 9883 C C . GLU B 1 576 ? 5.367 5.129 -17.844 1 95.06 576 GLU B C 1
ATOM 9885 O O . GLU B 1 576 ? 6.402 4.594 -18.25 1 95.06 576 GLU B O 1
ATOM 9890 N N . ARG B 1 577 ? 4.391 4.465 -17.266 1 97.38 577 ARG B N 1
ATOM 9891 C CA . ARG B 1 577 ? 4.473 3.02 -17.078 1 97.38 577 ARG B CA 1
ATOM 9892 C C . ARG B 1 577 ? 4.555 2.291 -18.422 1 97.38 577 ARG B C 1
ATOM 9894 O O . ARG B 1 577 ? 5.336 1.353 -18.578 1 97.38 577 ARG B O 1
ATOM 9901 N N . ILE B 1 578 ? 3.768 2.723 -19.359 1 97.5 578 ILE B N 1
ATOM 9902 C CA . ILE B 1 578 ? 3.771 2.133 -20.688 1 97.5 578 ILE B CA 1
ATOM 9903 C C . ILE B 1 578 ? 5.125 2.365 -21.359 1 97.5 578 ILE B C 1
ATOM 9905 O O . ILE B 1 578 ? 5.695 1.451 -21.953 1 97.5 578 ILE B O 1
ATOM 9909 N N . GLN B 1 579 ? 5.637 3.561 -21.172 1 96.62 579 GLN B N 1
ATOM 9910 C CA . GLN B 1 579 ? 6.926 3.898 -21.766 1 96.62 579 GLN B CA 1
ATOM 9911 C C . GLN B 1 579 ? 8.047 3.043 -21.188 1 96.62 579 GLN B C 1
ATOM 9913 O O . GLN B 1 579 ? 8.922 2.578 -21.906 1 96.62 579 GLN B O 1
ATOM 9918 N N . ILE B 1 580 ? 8.016 2.844 -19.859 1 97.75 580 ILE B N 1
ATOM 9919 C CA . ILE B 1 580 ? 9.031 2.025 -19.203 1 97.75 580 ILE B CA 1
ATOM 9920 C C . ILE B 1 580 ? 8.945 0.59 -19.719 1 97.75 580 ILE B C 1
ATOM 9922 O O . ILE B 1 580 ? 9.961 -0.003 -20.094 1 97.75 580 ILE B O 1
ATOM 9926 N N . LEU B 1 581 ? 7.754 0.048 -19.719 1 97.25 581 LEU B N 1
ATOM 9927 C CA . LEU B 1 581 ? 7.559 -1.33 -20.172 1 97.25 581 LEU B CA 1
ATOM 9928 C C . LEU B 1 581 ? 8.031 -1.513 -21.609 1 97.25 581 LEU B C 1
ATOM 9930 O O . LEU B 1 581 ? 8.758 -2.465 -21.906 1 97.25 581 LEU B O 1
ATOM 9934 N N . LYS B 1 582 ? 7.672 -0.582 -22.469 1 95.5 582 LYS B N 1
ATOM 9935 C CA . LYS B 1 582 ? 8.078 -0.638 -23.875 1 95.5 582 LYS B CA 1
ATOM 9936 C C . LYS B 1 582 ? 9.602 -0.584 -24.016 1 95.5 582 LYS B C 1
ATOM 9938 O O . LYS B 1 582 ? 10.188 -1.381 -24.75 1 95.5 582 LYS B O 1
ATOM 9943 N N . THR B 1 583 ? 10.188 0.314 -23.297 1 95.75 583 THR B N 1
ATOM 9944 C CA . THR B 1 583 ? 11.625 0.54 -23.406 1 95.75 583 THR B CA 1
ATOM 9945 C C . THR B 1 583 ? 12.406 -0.653 -22.859 1 95.75 583 THR B C 1
ATOM 9947 O O . THR B 1 583 ? 13.352 -1.123 -23.484 1 95.75 583 THR B O 1
ATOM 9950 N N . LEU B 1 584 ? 11.984 -1.174 -21.703 1 95.88 584 LEU B N 1
ATOM 9951 C CA . LEU B 1 584 ? 12.758 -2.23 -21.062 1 95.88 584 LEU B CA 1
ATOM 9952 C C . LEU B 1 584 ? 12.539 -3.568 -21.75 1 95.88 584 LEU B C 1
ATOM 9954 O O . LEU B 1 584 ? 13.383 -4.461 -21.672 1 95.88 584 LEU B O 1
ATOM 9958 N N . THR B 1 585 ? 11.414 -3.748 -22.391 1 93.94 585 THR B N 1
ATOM 9959 C CA . THR B 1 585 ? 11.164 -4.992 -23.109 1 93.94 585 THR B CA 1
ATOM 9960 C C . THR B 1 585 ? 11.836 -4.965 -24.484 1 93.94 585 THR B C 1
ATOM 9962 O O . THR B 1 585 ? 12.039 -6.012 -25.109 1 93.94 585 THR B O 1
ATOM 9965 N N . ASP B 1 586 ? 12.164 -3.838 -25.062 1 88.06 586 ASP B N 1
ATOM 9966 C CA . ASP B 1 586 ? 12.766 -3.695 -26.391 1 88.06 586 ASP B CA 1
ATOM 9967 C C . ASP B 1 586 ? 14.273 -3.455 -26.281 1 88.06 586 ASP B C 1
ATOM 9969 O O . ASP B 1 586 ? 14.969 -3.373 -27.297 1 88.06 586 ASP B O 1
ATOM 9973 N N . ILE B 1 587 ? 14.734 -3.238 -25.156 1 76.38 587 ILE B N 1
ATOM 9974 C CA . ILE B 1 587 ? 16.156 -2.92 -25 1 76.38 587 ILE B CA 1
ATOM 9975 C C . ILE B 1 587 ? 17 -3.99 -25.688 1 76.38 587 ILE B C 1
ATOM 9977 O O . ILE B 1 587 ? 16.719 -5.184 -25.578 1 76.38 587 ILE B O 1
ATOM 9981 N N . SER B 1 588 ? 17.625 -3.596 -26.891 1 58.28 588 SER B N 1
ATOM 9982 C CA . SER B 1 588 ? 18.438 -4.398 -27.781 1 58.28 588 SER B CA 1
ATOM 9983 C C . SER B 1 588 ? 19.422 -5.27 -27.016 1 58.28 588 SER B C 1
ATOM 9985 O O . SER B 1 588 ? 20.203 -6.023 -27.609 1 58.28 588 SER B O 1
ATOM 9987 N N . SER B 1 589 ? 19.328 -5.102 -25.734 1 55.22 589 SER B N 1
ATOM 9988 C CA . SER B 1 589 ? 20.312 -5.93 -25.031 1 55.22 589 SER B CA 1
ATOM 9989 C C . SER B 1 589 ? 19.984 -7.414 -25.188 1 55.22 589 SER B C 1
ATOM 9991 O O . SER B 1 589 ? 18.891 -7.773 -25.609 1 55.22 589 SER B O 1
ATOM 9993 N N . GLU B 1 590 ? 20.922 -8.227 -25.109 1 64.62 590 GLU B N 1
ATOM 9994 C CA . GLU B 1 590 ? 20.938 -9.688 -25.188 1 64.62 590 GLU B CA 1
ATOM 9995 C C . GLU B 1 590 ? 19.891 -10.297 -24.266 1 64.62 590 GLU B C 1
ATOM 9997 O O . GLU B 1 590 ? 19.406 -11.406 -24.5 1 64.62 590 GLU B O 1
ATOM 10002 N N . SER B 1 591 ? 19.312 -9.484 -23.344 1 80.75 591 SER B N 1
ATOM 10003 C CA . SER B 1 591 ? 18.359 -10.094 -22.422 1 80.75 591 SER B CA 1
ATOM 10004 C C . SER B 1 591 ? 17.328 -9.078 -21.938 1 80.75 591 SER B C 1
ATOM 10006 O O . SER B 1 591 ? 17.469 -8.5 -20.859 1 80.75 591 SER B O 1
ATOM 10008 N N . PRO B 1 592 ? 16.297 -8.812 -22.75 1 88.25 592 PRO B N 1
ATOM 10009 C CA . PRO B 1 592 ? 15.25 -7.832 -22.422 1 88.25 592 PRO B CA 1
ATOM 10010 C C . PRO B 1 592 ? 14.391 -8.273 -21.234 1 88.25 592 PRO B C 1
ATOM 10012 O O . PRO B 1 592 ? 14.461 -9.43 -20.812 1 88.25 592 PRO B O 1
ATOM 10015 N N . LEU B 1 593 ? 13.695 -7.254 -20.656 1 94.44 593 LEU B N 1
ATOM 10016 C CA . LEU B 1 593 ? 12.758 -7.531 -19.562 1 94.44 593 LEU B CA 1
ATOM 10017 C C . LEU B 1 593 ? 11.672 -8.5 -20.016 1 94.44 593 LEU B C 1
ATOM 10019 O O . LEU B 1 593 ? 11.125 -8.359 -21.109 1 94.44 593 LEU B O 1
ATOM 10023 N N . ASN B 1 594 ? 11.445 -9.531 -19.25 1 92.75 594 ASN B N 1
ATOM 10024 C CA . ASN B 1 594 ? 10.43 -10.531 -19.547 1 92.75 594 ASN B CA 1
ATOM 10025 C C . ASN B 1 594 ? 9.031 -10.055 -19.156 1 92.75 594 ASN B C 1
ATOM 10027 O O . ASN B 1 594 ? 8.672 -10.078 -17.984 1 92.75 594 ASN B O 1
ATOM 10031 N N . ALA B 1 595 ? 8.227 -9.703 -20.125 1 93.88 595 ALA B N 1
ATOM 10032 C CA . ALA B 1 595 ? 6.879 -9.203 -19.891 1 93.88 595 ALA B CA 1
ATOM 10033 C C . ALA B 1 595 ? 5.918 -10.344 -19.562 1 93.88 595 ALA B C 1
ATOM 10035 O O . ALA B 1 595 ? 4.812 -10.109 -19.062 1 93.88 595 ALA B O 1
ATOM 10036 N N . TYR B 1 596 ? 6.23 -11.547 -19.844 1 92.75 596 TYR B N 1
ATOM 10037 C CA . TYR B 1 596 ? 5.332 -12.688 -19.688 1 92.75 596 TYR B CA 1
ATOM 10038 C C . TYR B 1 596 ? 5.617 -13.438 -18.391 1 92.75 596 TYR B C 1
ATOM 10040 O O . TYR B 1 596 ? 5.168 -14.57 -18.203 1 92.75 596 TYR B O 1
ATOM 10048 N N . HIS B 1 597 ? 6.316 -12.734 -17.547 1 93.38 597 HIS B N 1
ATOM 10049 C CA . HIS B 1 597 ? 6.68 -13.305 -16.266 1 93.38 597 HIS B CA 1
ATOM 10050 C C . HIS B 1 597 ? 5.453 -13.484 -15.375 1 93.38 597 HIS B C 1
ATOM 10052 O O . HIS B 1 597 ? 4.52 -12.68 -15.422 1 93.38 597 HIS B O 1
ATOM 10058 N N . VAL B 1 598 ? 5.402 -14.609 -14.555 1 92.38 598 VAL B N 1
ATOM 10059 C CA . VAL B 1 598 ? 4.34 -14.891 -13.594 1 92.38 598 VAL B CA 1
ATOM 10060 C C . VAL B 1 598 ? 4.934 -15.023 -12.195 1 92.38 598 VAL B C 1
ATOM 10062 O O . VAL B 1 598 ? 5.969 -15.672 -12.008 1 92.38 598 VAL B O 1
ATOM 10065 N N . SER B 1 599 ? 4.254 -14.328 -11.281 1 93 599 SER B N 1
ATOM 10066 C CA . SER B 1 599 ? 4.723 -14.422 -9.906 1 93 599 SER B CA 1
ATOM 10067 C C . SER B 1 599 ? 4.344 -15.766 -9.281 1 93 599 SER B C 1
ATOM 10069 O O . SER B 1 599 ? 3.664 -16.578 -9.914 1 93 599 SER B O 1
ATOM 10071 N N . ARG B 1 600 ? 4.789 -15.922 -8.078 1 88.5 600 ARG B N 1
ATOM 10072 C CA . ARG B 1 600 ? 4.496 -17.156 -7.352 1 88.5 600 ARG B CA 1
ATOM 10073 C C . ARG B 1 600 ? 2.992 -17.328 -7.152 1 88.5 600 ARG B C 1
ATOM 10075 O O . ARG B 1 600 ? 2.471 -18.438 -7.262 1 88.5 600 ARG B O 1
ATOM 10082 N N . SER B 1 601 ? 2.326 -16.219 -6.867 1 88 601 SER B N 1
ATOM 10083 C CA . SER B 1 601 ? 0.895 -16.266 -6.59 1 88 601 SER B CA 1
ATOM 10084 C C . SER B 1 601 ? 0.084 -16.281 -7.883 1 88 601 SER B C 1
ATOM 10086 O O . SER B 1 601 ? -1.146 -16.344 -7.848 1 88 601 SER B O 1
ATOM 10088 N N . GLY B 1 602 ? 0.752 -16.141 -9.016 1 91.25 602 GLY B N 1
ATOM 10089 C CA . GLY B 1 602 ? 0.058 -16.203 -10.289 1 91.25 602 GLY B CA 1
ATOM 10090 C C . GLY B 1 602 ? -0.273 -14.828 -10.852 1 91.25 602 GLY B C 1
ATOM 10091 O O . GLY B 1 602 ? -1.111 -14.703 -11.75 1 91.25 602 GLY B O 1
ATOM 10092 N N . LYS B 1 603 ? 0.377 -13.82 -10.352 1 95 603 LYS B N 1
ATOM 10093 C CA . LYS B 1 603 ? 0.142 -12.469 -10.852 1 95 603 LYS B CA 1
ATOM 10094 C C . LYS B 1 603 ? 0.923 -12.219 -12.141 1 95 603 LYS B C 1
ATOM 10096 O O . LYS B 1 603 ? 2.076 -12.641 -12.266 1 95 603 LYS B O 1
ATOM 10101 N N . THR B 1 604 ? 0.302 -11.656 -13.094 1 96.5 604 THR B N 1
ATOM 10102 C CA . THR B 1 604 ? 0.909 -11.164 -14.328 1 96.5 604 THR B CA 1
ATOM 10103 C C . THR B 1 604 ? 0.708 -9.664 -14.477 1 96.5 604 THR B C 1
ATOM 10105 O O . THR B 1 604 ? -0.03 -9.047 -13.695 1 96.5 604 THR B O 1
ATOM 10108 N N . ILE B 1 605 ? 1.458 -9.047 -15.398 1 97.5 605 ILE B N 1
ATOM 10109 C CA . ILE B 1 605 ? 1.322 -7.605 -15.594 1 97.5 605 ILE B CA 1
ATOM 10110 C C . ILE B 1 605 ? -0.094 -7.285 -16.062 1 97.5 605 ILE B C 1
ATOM 10112 O O . ILE B 1 605 ? -0.638 -6.227 -15.742 1 97.5 605 ILE B O 1
ATOM 10116 N N . LEU B 1 606 ? -0.735 -8.234 -16.812 1 97.31 606 LEU B N 1
ATOM 10117 C CA . LEU B 1 606 ? -2.115 -8.031 -17.234 1 97.31 606 LEU B CA 1
ATOM 10118 C C . LEU B 1 606 ? -3.068 -8.125 -16.047 1 97.31 606 LEU B C 1
ATOM 10120 O O . LEU B 1 606 ? -4 -7.324 -15.93 1 97.31 606 LEU B O 1
ATOM 10124 N N . PHE B 1 607 ? -2.918 -9.062 -15.18 1 97.25 607 PHE B N 1
ATOM 10125 C CA . PHE B 1 607 ? -3.703 -9.18 -13.961 1 97.25 607 PHE B CA 1
ATOM 10126 C C . PHE B 1 607 ? -3.643 -7.891 -13.148 1 97.25 607 PHE B C 1
ATOM 10128 O O . PHE B 1 607 ? -4.68 -7.348 -12.758 1 97.25 607 PHE B O 1
ATOM 10135 N N . ASN B 1 608 ? -2.377 -7.383 -12.914 1 97.62 608 ASN B N 1
ATOM 10136 C CA . ASN B 1 608 ? -2.186 -6.16 -12.141 1 97.62 608 ASN B CA 1
ATOM 10137 C C . ASN B 1 608 ? -2.904 -4.977 -12.781 1 97.62 608 ASN B C 1
ATOM 10139 O O . ASN B 1 608 ? -3.582 -4.211 -12.086 1 97.62 608 ASN B O 1
ATOM 10143 N N . ALA B 1 609 ? -2.711 -4.824 -14.062 1 97.56 609 ALA B N 1
ATOM 10144 C CA . ALA B 1 609 ? -3.34 -3.709 -14.766 1 97.56 609 ALA B CA 1
ATOM 10145 C C . ALA B 1 609 ? -4.859 -3.76 -14.625 1 97.56 609 ALA B C 1
ATOM 10147 O O . ALA B 1 609 ? -5.508 -2.725 -14.469 1 97.56 609 ALA B O 1
ATOM 10148 N N . CYS B 1 610 ? -5.426 -4.957 -14.648 1 96.56 610 CYS B N 1
ATOM 10149 C CA . CYS B 1 610 ? -6.871 -5.133 -14.555 1 96.56 610 CYS B CA 1
ATOM 10150 C C . CYS B 1 610 ? -7.359 -4.844 -13.141 1 96.56 610 CYS B C 1
ATOM 10152 O O . CYS B 1 610 ? -8.328 -4.102 -12.945 1 96.56 610 CYS B O 1
ATOM 10154 N N . VAL B 1 611 ? -6.684 -5.391 -12.172 1 95.06 611 VAL B N 1
ATOM 10155 C CA . VAL B 1 611 ? -7.09 -5.215 -10.789 1 95.06 611 VAL B CA 1
ATOM 10156 C C . VAL B 1 611 ? -6.973 -3.744 -10.391 1 95.06 611 VAL B C 1
ATOM 10158 O O . VAL B 1 611 ? -7.789 -3.234 -9.625 1 95.06 611 VAL B O 1
ATOM 10161 N N . ASN B 1 612 ? -5.992 -3.096 -10.961 1 95.31 612 ASN B N 1
ATOM 10162 C CA . ASN B 1 612 ? -5.809 -1.671 -10.703 1 95.31 612 ASN B CA 1
ATOM 10163 C C . ASN B 1 612 ? -6.785 -0.824 -11.516 1 95.31 612 ASN B C 1
ATOM 10165 O O . ASN B 1 612 ? -6.844 0.395 -11.344 1 95.31 612 ASN B O 1
ATOM 10169 N N . ARG B 1 613 ? -7.512 -1.479 -12.422 1 94.44 613 ARG B N 1
ATOM 10170 C CA . ARG B 1 613 ? -8.492 -0.814 -13.273 1 94.44 613 ARG B CA 1
ATOM 10171 C C . ARG B 1 613 ? -7.859 0.358 -14.023 1 94.44 613 ARG B C 1
ATOM 10173 O O . ARG B 1 613 ? -8.375 1.477 -13.984 1 94.44 613 ARG B O 1
ATOM 10180 N N . SER B 1 614 ? -6.758 0.082 -14.648 1 95 614 SER B N 1
ATOM 10181 C CA . SER B 1 614 ? -6.031 0.993 -15.531 1 95 614 SER B CA 1
ATOM 10182 C C . SER B 1 614 ? -6.344 0.714 -17 1 95 614 SER B C 1
A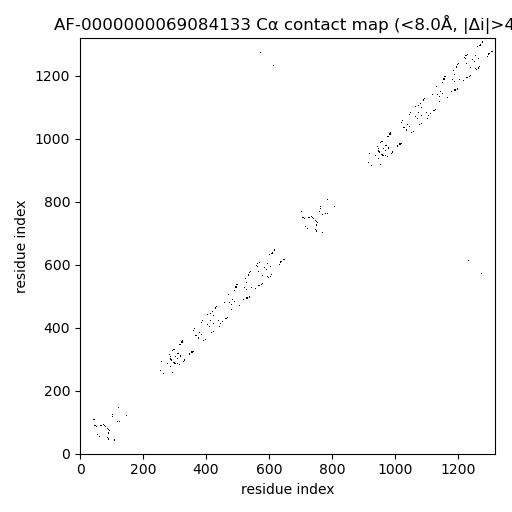TOM 10184 O O . SER B 1 614 ? -5.578 0.035 -17.672 1 95 614 SER B O 1
ATOM 10186 N N . PRO B 1 615 ? -7.34 1.302 -17.531 1 93.81 615 PRO B N 1
ATOM 10187 C CA . PRO B 1 615 ? -7.844 0.903 -18.844 1 93.81 615 PRO B CA 1
ATOM 10188 C C . PRO B 1 615 ? -6.824 1.114 -19.969 1 93.81 615 PRO B C 1
ATOM 10190 O O . PRO B 1 615 ? -6.707 0.282 -20.875 1 93.81 615 PRO B O 1
ATOM 10193 N N . LYS B 1 616 ? -6.047 2.215 -19.938 1 94.88 616 LYS B N 1
ATOM 10194 C CA . LYS B 1 616 ? -5.055 2.477 -20.969 1 94.88 616 LYS B CA 1
ATOM 10195 C C . LYS B 1 616 ? -3.965 1.408 -20.969 1 94.88 616 LYS B C 1
ATOM 10197 O O . LYS B 1 616 ? -3.539 0.953 -22.047 1 94.88 616 LYS B O 1
ATOM 10202 N N . LEU B 1 617 ? -3.576 1.059 -19.797 1 97 617 LEU B N 1
ATOM 10203 C CA . LEU B 1 617 ? -2.535 0.043 -19.672 1 97 617 LEU B CA 1
ATOM 10204 C C . LEU B 1 617 ? -3.053 -1.32 -20.125 1 97 617 LEU B C 1
ATOM 10206 O O . LEU B 1 617 ? -2.338 -2.072 -20.781 1 97 617 LEU B O 1
ATOM 10210 N N . VAL B 1 618 ? -4.305 -1.667 -19.734 1 97 618 VAL B N 1
ATOM 10211 C CA . VAL B 1 618 ? -4.914 -2.932 -20.125 1 97 618 VAL B CA 1
ATOM 10212 C C . VAL B 1 618 ? -4.98 -3.016 -21.656 1 97 618 VAL B C 1
ATOM 10214 O O . VAL B 1 618 ? -4.582 -4.023 -22.234 1 97 618 VAL B O 1
ATOM 10217 N N . GLN B 1 619 ? -5.441 -1.942 -22.281 1 96.31 619 GLN B N 1
ATOM 10218 C CA . GLN B 1 619 ? -5.535 -1.898 -23.734 1 96.31 619 GLN B CA 1
ATOM 10219 C C . GLN B 1 619 ? -4.16 -2.057 -24.375 1 96.31 619 GLN B C 1
ATOM 10221 O O . GLN B 1 619 ? -4 -2.828 -25.328 1 96.31 619 GLN B O 1
ATOM 10226 N N . PHE B 1 620 ? -3.25 -1.349 -23.844 1 97.44 620 PHE B N 1
ATOM 10227 C CA . PHE B 1 620 ? -1.888 -1.424 -24.344 1 97.44 620 PHE B CA 1
ATOM 10228 C C . PHE B 1 620 ? -1.356 -2.85 -24.266 1 97.44 620 PHE B C 1
ATOM 10230 O O . PHE B 1 620 ? -0.754 -3.35 -25.219 1 97.44 620 PHE B O 1
ATOM 10237 N N . LEU B 1 621 ? -1.513 -3.533 -23.109 1 97.5 621 LEU B N 1
ATOM 10238 C CA . LEU B 1 621 ? -0.984 -4.875 -22.891 1 97.5 621 LEU B CA 1
ATOM 10239 C C . LEU B 1 621 ? -1.634 -5.879 -23.828 1 97.5 621 LEU B C 1
ATOM 10241 O O . LEU B 1 621 ? -0.951 -6.738 -24.406 1 97.5 621 LEU B O 1
ATOM 10245 N N . LEU B 1 622 ? -2.91 -5.781 -24.031 1 95.88 622 LEU B N 1
ATOM 10246 C CA . LEU B 1 622 ? -3.627 -6.688 -24.922 1 95.88 622 LEU B CA 1
ATOM 10247 C C . LEU B 1 622 ? -3.16 -6.52 -26.359 1 95.88 622 LEU B C 1
ATOM 10249 O O . LEU B 1 622 ? -3.053 -7.5 -27.109 1 95.88 622 LEU B O 1
ATOM 10253 N N . GLU B 1 623 ? -2.805 -5.328 -26.734 1 95.38 623 GLU B N 1
ATOM 10254 C CA . GLU B 1 623 ? -2.42 -5.027 -28.109 1 95.38 623 GLU B CA 1
ATOM 10255 C C . GLU B 1 623 ? -0.97 -5.422 -28.375 1 95.38 623 GLU B C 1
ATOM 10257 O O . GLU B 1 623 ? -0.639 -5.895 -29.469 1 95.38 623 GLU B O 1
ATOM 10262 N N . ASN B 1 624 ? -0.148 -5.258 -27.391 1 94.69 624 ASN B N 1
ATOM 10263 C CA . ASN B 1 624 ? 1.284 -5.383 -27.641 1 94.69 624 ASN B CA 1
ATOM 10264 C C . ASN B 1 624 ? 1.83 -6.715 -27.125 1 94.69 624 ASN B C 1
ATOM 10266 O O . ASN B 1 624 ? 2.924 -7.129 -27.516 1 94.69 624 ASN B O 1
ATOM 10270 N N . PHE B 1 625 ? 1.134 -7.363 -26.281 1 93.94 625 PHE B N 1
ATOM 10271 C CA . PHE B 1 625 ? 1.554 -8.648 -25.734 1 93.94 625 PHE B CA 1
ATOM 10272 C C . PHE B 1 625 ? 0.424 -9.664 -25.812 1 93.94 625 PHE B C 1
ATOM 10274 O O . PHE B 1 625 ? -0.138 -10.062 -24.797 1 93.94 625 PHE B O 1
ATOM 10281 N N . PRO B 1 626 ? 0.193 -10.242 -26.938 1 88.62 626 PRO B N 1
ATOM 10282 C CA . PRO B 1 626 ? -0.995 -11.055 -27.203 1 88.62 626 PRO B CA 1
ATOM 10283 C C . PRO B 1 626 ? -0.991 -12.375 -26.422 1 88.62 626 PRO B C 1
ATOM 10285 O O . PRO B 1 626 ? -2.045 -12.984 -26.234 1 88.62 626 PRO B O 1
ATOM 10288 N N . ASP B 1 627 ? 0.119 -12.867 -25.922 1 88.44 627 ASP B N 1
ATOM 10289 C CA . ASP B 1 627 ? 0.179 -14.164 -25.25 1 88.44 627 ASP B CA 1
ATOM 10290 C C . ASP B 1 627 ? -0.162 -14.023 -23.766 1 88.44 627 ASP B C 1
ATOM 10292 O O . ASP B 1 627 ? -0.298 -15.023 -23.062 1 88.44 627 ASP B O 1
ATOM 10296 N N . LEU B 1 628 ? -0.358 -12.789 -23.266 1 92.94 628 LEU B N 1
ATOM 10297 C CA . LEU B 1 628 ? -0.556 -12.539 -21.844 1 92.94 628 LEU B CA 1
ATOM 10298 C C . LEU B 1 628 ? -1.82 -13.227 -21.344 1 92.94 628 LEU B C 1
ATOM 10300 O O . LEU B 1 628 ? -1.814 -13.836 -20.266 1 92.94 628 LEU B O 1
ATOM 10304 N N . PRO B 1 629 ? -2.902 -13.234 -22.125 1 89.44 629 PRO B N 1
ATOM 10305 C CA . PRO B 1 629 ? -4.129 -13.852 -21.625 1 89.44 629 PRO B CA 1
ATOM 10306 C C . PRO B 1 629 ? -4.016 -15.367 -21.5 1 89.44 629 PRO B C 1
ATOM 10308 O O . PRO B 1 629 ? -4.832 -16 -20.812 1 89.44 629 PRO B O 1
ATOM 10311 N N . GLU B 1 630 ? -2.955 -15.984 -22.062 1 84.31 630 GLU B N 1
ATOM 10312 C CA . GLU B 1 630 ? -2.863 -17.438 -22.141 1 84.31 630 GLU B CA 1
ATOM 10313 C C . GLU B 1 630 ? -1.779 -17.969 -21.203 1 84.31 630 GLU B C 1
ATOM 10315 O O . GLU B 1 630 ? -1.452 -19.156 -21.234 1 84.31 630 GLU B O 1
ATOM 10320 N N . ILE B 1 631 ? -1.311 -17.141 -20.406 1 88.12 631 ILE B N 1
ATOM 10321 C CA . ILE B 1 631 ? -0.239 -17.562 -19.516 1 88.12 631 ILE B CA 1
ATOM 10322 C C . ILE B 1 631 ? -0.787 -18.547 -18.484 1 88.12 631 ILE B C 1
ATOM 10324 O O . ILE B 1 631 ? -1.822 -18.297 -17.875 1 88.12 631 ILE B O 1
ATOM 10328 N N . GLU B 1 632 ? -0.033 -19.625 -18.391 1 84.88 632 GLU B N 1
ATOM 10329 C CA . GLU B 1 632 ? -0.429 -20.656 -17.453 1 84.88 632 GLU B CA 1
ATOM 10330 C C . GLU B 1 632 ? -0.208 -20.203 -16.016 1 84.88 632 GLU B C 1
ATOM 10332 O O . GLU B 1 632 ? 0.676 -19.391 -15.742 1 84.88 632 GLU B O 1
ATOM 10337 N N . LYS B 1 633 ? -0.973 -20.734 -15.023 1 84.25 633 LYS B N 1
ATOM 10338 C CA . LYS B 1 633 ? -0.899 -20.469 -13.586 1 84.25 633 LYS B CA 1
ATOM 10339 C C . LYS B 1 633 ? -1.349 -19.047 -13.273 1 84.25 633 LYS B C 1
ATOM 10341 O O . LYS B 1 633 ? -1.405 -18.641 -12.109 1 84.25 633 LYS B O 1
ATOM 10346 N N . SER B 1 634 ? -1.69 -18.297 -14.297 1 87 634 SER B N 1
ATOM 10347 C CA . SER B 1 634 ? -2.104 -16.922 -14.086 1 87 634 SER B CA 1
ATOM 10348 C C . SER B 1 634 ? -3.467 -16.844 -13.406 1 87 634 SER B C 1
ATOM 10350 O O . SER B 1 634 ? -4.367 -17.625 -13.727 1 87 634 SER B O 1
ATOM 10352 N N . MET B 1 635 ? -3.543 -15.891 -12.492 1 88.88 635 MET B N 1
ATOM 10353 C CA . MET B 1 635 ? -4.859 -15.539 -11.961 1 88.88 635 MET B CA 1
ATOM 10354 C C . MET B 1 635 ? -5.719 -14.883 -13.031 1 88.88 635 MET B C 1
ATOM 10356 O O . MET B 1 635 ? -5.191 -14.258 -13.953 1 88.88 635 MET B O 1
ATOM 10360 N N . ASP B 1 636 ? -6.957 -15.039 -12.875 1 85.81 636 ASP B N 1
ATOM 10361 C CA . ASP B 1 636 ? -7.879 -14.492 -13.859 1 85.81 636 ASP B CA 1
ATOM 10362 C C . ASP B 1 636 ? -7.969 -12.969 -13.742 1 85.81 636 ASP B C 1
ATOM 10364 O O . ASP B 1 636 ? -8.523 -12.453 -12.766 1 85.81 636 ASP B O 1
ATOM 10368 N N . PRO B 1 637 ? -7.531 -12.258 -14.781 1 89.06 637 PRO B N 1
ATOM 10369 C CA . PRO B 1 637 ? -7.504 -10.797 -14.672 1 89.06 637 PRO B CA 1
ATOM 10370 C C . PRO B 1 637 ? -8.898 -10.18 -14.727 1 89.06 637 PRO B C 1
ATOM 10372 O O . PRO B 1 637 ? -9.172 -9.203 -14.016 1 89.06 637 PRO B O 1
ATOM 10375 N N . ILE B 1 638 ? -9.812 -10.742 -15.445 1 87.25 638 ILE B N 1
ATOM 10376 C CA . ILE B 1 638 ? -11.133 -10.148 -15.664 1 87.25 638 ILE B CA 1
ATOM 10377 C C . ILE B 1 638 ? -11.984 -10.312 -14.406 1 87.25 638 ILE B C 1
ATOM 10379 O O . ILE B 1 638 ? -12.562 -9.344 -13.914 1 87.25 638 ILE B O 1
ATOM 10383 N N . GLU B 1 639 ? -11.969 -11.469 -13.891 1 82.81 639 GLU B N 1
ATOM 10384 C CA . GLU B 1 639 ? -12.781 -11.75 -12.711 1 82.81 639 GLU B CA 1
ATOM 10385 C C . GLU B 1 639 ? -12.305 -10.93 -11.508 1 82.81 639 GLU B C 1
ATOM 10387 O O . GLU B 1 639 ? -13.117 -10.445 -10.719 1 82.81 639 GLU B O 1
ATOM 10392 N N . SER B 1 640 ? -11.055 -10.742 -11.445 1 83 640 SER B N 1
ATOM 10393 C CA . SER B 1 640 ? -10.492 -10.078 -10.273 1 83 640 SER B CA 1
ATOM 10394 C C . SER B 1 640 ? -10.695 -8.57 -10.344 1 83 640 SER B C 1
ATOM 10396 O O . SER B 1 640 ? -10.758 -7.895 -9.32 1 83 640 SER B O 1
ATOM 10398 N N . ALA B 1 641 ? -10.719 -8 -11.492 1 85.19 641 ALA B N 1
ATOM 10399 C CA . ALA B 1 641 ? -10.914 -6.562 -11.664 1 85.19 641 ALA B CA 1
ATOM 10400 C C . ALA B 1 641 ? -12.32 -6.141 -11.258 1 85.19 641 ALA B C 1
ATOM 10402 O O . ALA B 1 641 ? -12.516 -5.059 -10.703 1 85.19 641 ALA B O 1
ATOM 10403 N N . ASN B 1 642 ? -13.266 -7.035 -11.383 1 80.75 642 ASN B N 1
ATOM 10404 C CA . ASN B 1 642 ? -14.664 -6.738 -11.102 1 80.75 642 ASN B CA 1
ATOM 10405 C C . ASN B 1 642 ? -15.055 -5.352 -11.602 1 80.75 642 ASN B C 1
ATOM 10407 O O . ASN B 1 642 ? -15.578 -4.535 -10.836 1 80.75 642 ASN B O 1
ATOM 10411 N N . SER B 1 643 ? -14.766 -4.973 -12.82 1 87.44 643 SER B N 1
ATOM 10412 C CA . SER B 1 643 ? -15.008 -3.678 -13.445 1 87.44 643 SER B CA 1
ATOM 10413 C C . SER B 1 643 ? -15.633 -3.836 -14.828 1 87.44 643 SER B C 1
ATOM 10415 O O . SER B 1 643 ? -15.094 -4.535 -15.688 1 87.44 643 SER B O 1
ATOM 10417 N N . GLU B 1 644 ? -16.75 -3.201 -14.992 1 86.44 644 GLU B N 1
ATOM 10418 C CA . GLU B 1 644 ? -17.422 -3.252 -16.281 1 86.44 644 GLU B CA 1
ATOM 10419 C C . GLU B 1 644 ? -16.578 -2.621 -17.375 1 86.44 644 GLU B C 1
ATOM 10421 O O . GLU B 1 644 ? -16.609 -3.066 -18.531 1 86.44 644 GLU B O 1
ATOM 10426 N N . GLU B 1 645 ? -15.844 -1.617 -16.984 1 89.06 645 GLU B N 1
ATOM 10427 C CA . GLU B 1 645 ? -14.984 -0.948 -17.953 1 89.06 645 GLU B CA 1
ATOM 10428 C C . GLU B 1 645 ? -13.914 -1.896 -18.5 1 89.06 645 GLU B C 1
ATOM 10430 O O . GLU B 1 645 ? -13.641 -1.924 -19.703 1 89.06 645 GLU B O 1
ATOM 10435 N N . ILE B 1 646 ? -13.336 -2.67 -17.656 1 93.25 646 ILE B N 1
ATOM 10436 C CA . ILE B 1 646 ? -12.281 -3.605 -18.047 1 93.25 646 ILE B CA 1
ATOM 10437 C C . ILE B 1 646 ? -12.867 -4.719 -18.906 1 93.25 646 ILE B C 1
ATOM 10439 O O . ILE B 1 646 ? -12.266 -5.133 -19.891 1 93.25 646 ILE B O 1
ATOM 10443 N N . LYS B 1 647 ? -14.039 -5.195 -18.531 1 92.44 647 LYS B N 1
ATOM 10444 C CA . LYS B 1 647 ? -14.711 -6.223 -19.328 1 92.44 647 LYS B CA 1
ATOM 10445 C C . LYS B 1 647 ? -14.969 -5.746 -20.75 1 92.44 647 LYS B C 1
ATOM 10447 O O . LYS B 1 647 ? -14.789 -6.508 -21.703 1 92.44 647 LYS B O 1
ATOM 10452 N N . GLU B 1 648 ? -15.352 -4.535 -20.844 1 93 648 GLU B N 1
ATOM 10453 C CA . GLU B 1 648 ? -15.641 -3.961 -22.156 1 93 648 GLU B CA 1
ATOM 10454 C C . GLU B 1 648 ? -14.383 -3.877 -23.016 1 93 648 GLU B C 1
ATOM 10456 O O . GLU B 1 648 ? -14.438 -4.059 -24.234 1 93 648 GLU B O 1
ATOM 10461 N N . ILE B 1 649 ? -13.266 -3.623 -22.375 1 94.75 649 ILE B N 1
ATOM 10462 C CA . ILE B 1 649 ? -12 -3.543 -23.109 1 94.75 649 ILE B CA 1
ATOM 10463 C C . ILE B 1 649 ? -11.656 -4.91 -23.688 1 94.75 649 ILE B C 1
ATOM 10465 O O . ILE B 1 649 ? -11.25 -5.016 -24.859 1 94.75 649 ILE B O 1
ATOM 10469 N N . PHE B 1 650 ? -11.828 -5.938 -22.922 1 93.81 650 PHE B N 1
ATOM 10470 C CA . PHE B 1 650 ? -11.539 -7.289 -23.391 1 93.81 650 PHE B CA 1
ATOM 10471 C C . PHE B 1 650 ? -12.484 -7.68 -24.516 1 93.81 650 PHE B C 1
ATOM 10473 O O . PHE B 1 650 ? -12.055 -8.258 -25.516 1 93.81 650 PHE B O 1
ATOM 10480 N N . LYS B 1 651 ? -13.766 -7.352 -24.391 1 91.69 651 LYS B N 1
ATOM 10481 C CA . LYS B 1 651 ? -14.75 -7.652 -25.422 1 91.69 651 LYS B CA 1
ATOM 10482 C C . LYS B 1 651 ? -14.398 -6.969 -26.734 1 91.69 651 LYS B C 1
ATOM 10484 O O . LYS B 1 651 ? -14.406 -7.602 -27.797 1 91.69 651 LYS B O 1
ATOM 10489 N N . THR B 1 652 ? -14.062 -5.723 -26.625 1 92.56 652 THR B N 1
ATOM 10490 C CA . THR B 1 652 ? -13.703 -4.949 -27.812 1 92.56 652 THR B CA 1
ATOM 10491 C C . THR B 1 652 ? -12.445 -5.508 -28.453 1 92.56 652 THR B C 1
ATOM 10493 O O . THR B 1 652 ? -12.352 -5.574 -29.688 1 92.56 652 THR B O 1
ATOM 10496 N N . HIS B 1 653 ? -11.516 -5.941 -27.641 1 91.31 653 HIS B N 1
ATOM 10497 C CA . HIS B 1 653 ? -10.266 -6.488 -28.141 1 91.31 653 HIS B CA 1
ATOM 10498 C C . HIS B 1 653 ? -10.492 -7.797 -28.891 1 91.31 653 HIS B C 1
ATOM 10500 O O . HIS B 1 653 ? -9.961 -8 -29.984 1 91.31 653 HIS B O 1
ATOM 10506 N N . TYR B 1 654 ? -11.25 -8.688 -28.375 1 88.25 654 TYR B N 1
ATOM 10507 C CA . TYR B 1 654 ? -11.484 -9.992 -28.969 1 88.25 654 TYR B CA 1
ATOM 10508 C C . TYR B 1 654 ? -12.406 -9.875 -30.188 1 88.25 654 TYR B C 1
ATOM 10510 O O . TYR B 1 654 ? -12.297 -10.664 -31.125 1 88.25 654 TYR B O 1
ATOM 10518 N N . GLN B 1 655 ? -13.281 -8.945 -30.219 1 84.94 655 GLN B N 1
ATOM 10519 C CA . GLN B 1 655 ? -14.125 -8.703 -31.391 1 84.94 655 GLN B CA 1
ATOM 10520 C C . GLN B 1 655 ? -13.297 -8.195 -32.562 1 84.94 655 GLN B C 1
ATOM 10522 O O . GLN B 1 655 ? -13.539 -8.578 -33.719 1 84.94 655 GLN B O 1
ATOM 10527 N N . LYS B 1 656 ? -12.328 -7.418 -32.312 1 77.44 656 LYS B N 1
ATOM 10528 C CA . LYS B 1 656 ? -11.445 -6.91 -33.344 1 77.44 656 LYS B CA 1
ATOM 10529 C C . LYS B 1 656 ? -10.562 -8.023 -33.906 1 77.44 656 LYS B C 1
ATOM 10531 O O . LYS B 1 656 ? -10.258 -8.039 -35.125 1 77.44 656 LYS B O 1
ATOM 10536 N N . SER B 1 657 ? -10.156 -8.938 -33.094 1 70.69 657 SER B N 1
ATOM 10537 C CA . SER B 1 657 ? -9.289 -10.031 -33.5 1 70.69 657 SER B CA 1
ATOM 10538 C C . SER B 1 657 ? -10.047 -11.031 -34.375 1 70.69 657 SER B C 1
ATOM 10540 O O . SER B 1 657 ? -9.469 -11.656 -35.281 1 70.69 657 SER B O 1
ATOM 10542 N N . TYR B 1 658 ? -11.297 -11.273 -34.062 1 57.41 658 TYR B N 1
ATOM 10543 C CA . TYR B 1 658 ? -12.102 -12.164 -34.875 1 57.41 658 TYR B CA 1
ATOM 10544 C C . TYR B 1 658 ? -12.398 -11.516 -36.25 1 57.41 658 TYR B C 1
ATOM 10546 O O . TYR B 1 658 ? -12.562 -12.203 -37.25 1 57.41 658 TYR B O 1
ATOM 10554 N N . LYS B 1 659 ? -12.453 -10.219 -36.375 1 51.56 659 LYS B N 1
ATOM 10555 C CA . LYS B 1 659 ? -12.727 -9.547 -37.656 1 51.56 659 LYS B CA 1
ATOM 10556 C C . LYS B 1 659 ? -11.469 -9.492 -38.5 1 51.56 659 LYS B C 1
ATOM 10558 O O . LYS B 1 659 ? -11.562 -9.367 -39.75 1 51.56 659 LYS B O 1
ATOM 10563 N N . CYS B 1 660 ? -10.32 -9.641 -37.969 1 42.69 660 CYS B N 1
ATOM 10564 C CA . CYS B 1 660 ? -9.164 -9.695 -38.844 1 42.69 660 CYS B CA 1
ATOM 10565 C C . CYS B 1 660 ? -8.828 -11.133 -39.219 1 42.69 660 CYS B C 1
ATOM 10567 O O . CYS B 1 660 ? -8.891 -12.031 -38.406 1 42.69 660 CYS B O 1
#

Foldseek 3Di:
DDDDPPPPPPPPPPPPDPPPPPPPDPPPDPPPPCPVPPPPPPLQAAWDKAWDQDDDPDPVSQVVVCVVQPQDPQWDKDWDQDPVSPTIIIIIGGHPDFDAQDAQFADPVRHRDDPDRNGLVNAVAGHDGGDDPPPCCVVPVPPPDDHDDQPQPVVNVVSVVVVVVVVVVVVPVPPPPDPPDPPDDPPDPPPDVPPPVVVVVVVVVVVVVVVVPVPPDDDPDDDDDDDDYDDDPDDPPPCPDDPVVLVVLLVVLLVCLLCVPPPPNVVSVVVDALVSQCDQDPFQDGSLLSNLQNQNQVSNVVNVVSPHDQCDAGPQAQGSLLNNLLNLNQVNNLVCCVPPVVQQCGAGNQQDGSLLSNLLNLNQVSNVSCVVSPHDQCDATPPWGQGSLLSNLLSLHLNNLVSQCVDPVRNCQQQDATPFFDGSLLSNLLNLRQNSNVVSVVSPHDQCTATNPWRDGSLLNNLLQVNQVNNVVCCVVPVVQQLDAIPQRDGSLLSNLLNLRVVNVVCSVPDPPDDPVSQQAATHQRHHSLLNNLLNLNQNSNVSCCVSPVVQLPTAGNQGDGSLCSNLQADDPLVSSLVNQVCQQVPPDPDGRDQLGATPQQEHSLLSCLLNPPLVNNLSCCVPPVCNCVRPSHDHSPVNSPDPSSVVSVVVSVVVVVVD/DDDPPPDPPPPPPPPPPPPPPPPPPPPPPPPPPPPVPPPPPLQQAAWDKAWDQDDDPDPVSQVVVCVVQPQDPQWDKDWDQDPVSPTIIIIIGGHPDQQQQDFQFADPPRHRDPPDRNGLVVVVQGHFHGDDPDPCCVLDPPPVQGGHVRQQDPVNVVSNVVVVVVVVVVVVPPVPPDPPDPPDDPDDPPDDVPPPVVVVVVVVVPPDVPPDVVPDDDDDDDDDDDDDDDDDPPDPPPCPDDPVVLVVLLVVLLVCLLCLPPPPNVVSVVVDALVSQCDQDPFQDGSLLSNLQNQNQVSNVVNVVSPHDQCDAGPQQQGSLLNNLLNLNQVNNLVCCVPPVVQQCGAGNQQDGSLLSNLLNLNQVSNVSCVVSPHDQCDATPPFGQGSLLSNLLSLHLNNLVSQCVDPVRNCQQQDATPQFDGSLLSNLLNLRQNSNVVSVVSPHDQCTATSPWRDGSLLNNLLNVNQVNNVVCCVVPVVQQLDAIPQRDGSLLSNLLNLRVVNNVCSVPDPPDDPVSQQAATHQRHHSLLNNLLNLNQNSNVSCCVSPVVQLVTAGNQGDGSLCSNLQADDPLVSSLVNQVCQQVPPDPDGRDQLGATPQQEHSLLSCLLNPPLVNNLSCCVPPVCNCVRPSHDHSPVNSPDPSSVVSVVVSVVVVVVD

Nearest PDB structures (foldseek):
  3b95-assembly2_B  TM=8.184E-01  e=2.118E-10  Homo sapiens
  5ma4-assembly1_A  TM=6.146E-01  e=1.511E-12  synthetic construct
  6by9-assembly1_A  TM=4.681E-01  e=2.546E-11  Homo sapiens
  8y1u-assembly1_A  TM=5.306E-01  e=1.761E-09  Homo sapiens
  1mx4-assembly1_A  TM=5.547E-01  e=3.461E-05  Homo sapiens

Solvent-accessible surface area (backbone atoms only — not comparable to full-atom values): 74073 Å² total; per-residue (Å²): 149,74,81,80,73,69,78,71,68,77,75,68,68,84,67,70,75,76,67,69,79,70,69,71,79,72,73,73,73,77,72,67,81,80,77,77,77,79,75,72,75,80,78,70,37,53,46,71,76,41,84,32,94,66,64,61,86,42,68,67,47,38,48,50,50,24,51,72,64,62,35,51,94,54,31,42,64,48,62,46,68,35,97,74,65,76,45,29,27,35,36,36,40,70,61,90,72,80,60,74,48,52,91,43,16,42,56,38,61,43,45,43,66,78,64,62,70,45,52,13,83,74,24,85,58,45,50,72,85,84,80,82,78,56,89,65,44,80,81,48,68,69,71,71,76,71,59,59,88,82,63,46,50,80,85,33,53,66,49,43,52,52,53,58,52,56,62,56,57,64,68,64,59,70,74,67,72,70,89,66,76,89,67,71,88,70,69,71,91,66,68,74,77,64,64,70,62,59,62,64,54,58,60,58,55,58,58,53,56,55,61,58,56,75,65,64,73,78,89,82,73,92,84,73,90,82,78,82,86,88,73,89,65,82,70,86,78,77,85,77,66,70,68,67,52,49,57,52,46,50,52,48,49,51,52,46,42,38,67,46,58,63,79,65,45,63,64,51,53,72,75,48,53,53,69,63,43,56,43,58,48,96,74,28,42,24,47,56,41,34,15,26,48,34,41,38,50,68,58,33,51,50,46,43,70,60,61,46,66,76,81,57,54,30,71,62,37,39,37,38,54,30,40,7,28,39,56,52,20,56,69,46,40,51,52,38,53,74,74,44,48,74,59,53,77,44,46,25,77,67,34,43,31,26,59,36,37,10,22,30,55,38,25,44,69,48,50,52,49,38,49,73,72,68,50,81,75,78,62,54,19,64,86,51,35,45,41,36,46,42,31,6,26,59,44,58,20,47,62,32,45,49,52,37,59,72,32,81,92,51,29,67,55,57,64,46,50,28,70,54,39,44,34,34,56,41,33,13,28,56,55,54,36,53,68,46,35,52,50,41,52,75,74,61,38,70,74,81,49,43,27,68,82,54,32,43,32,29,58,38,38,8,28,38,63,52,27,54,70,48,39,53,50,44,48,70,75,46,51,75,62,62,80,44,52,28,72,56,47,39,40,42,56,43,25,16,27,54,44,32,35,54,64,49,47,49,51,50,66,67,32,86,84,44,50,72,67,60,68,64,55,47,22,62,61,52,42,38,46,46,38,38,7,23,43,61,42,23,50,71,30,36,53,51,41,41,72,75,43,56,71,54,56,74,45,54,24,76,65,36,43,40,37,52,42,23,34,25,66,47,43,34,42,55,68,42,30,50,51,42,53,54,50,45,46,56,40,84,55,98,70,44,40,64,72,79,50,61,25,71,86,10,50,31,39,64,28,33,21,30,53,35,43,30,63,70,52,40,53,48,44,57,70,75,39,72,62,60,87,68,47,80,76,47,53,62,31,67,75,64,29,72,41,72,70,56,51,49,51,52,52,54,52,55,53,52,54,70,73,97,137,82,81,85,71,66,83,72,69,75,71,70,68,76,70,69,74,69,71,67,76,68,70,70,73,71,70,73,70,74,70,66,81,80,74,78,76,79,73,72,74,78,69,56,39,64,55,71,76,41,84,32,95,67,62,61,88,41,68,67,47,38,48,50,50,23,51,72,64,62,37,51,95,55,31,43,65,48,62,46,65,34,97,73,64,76,44,30,26,36,34,35,39,69,59,89,70,80,56,70,47,51,91,36,16,41,58,26,56,36,36,43,70,72,57,57,71,43,53,13,82,75,32,89,54,38,42,42,80,80,79,80,79,56,90,64,45,83,77,49,74,68,69,69,74,57,50,45,97,74,67,39,49,80,86,34,53,64,46,40,52,51,52,60,50,55,60,55,57,62,68,62,57,68,75,64,69,68,90,69,73,93,72,73,95,72,75,73,94,66,65,73,77,59,65,61,64,55,56,62,53,51,52,62,65,70,44,78,69,76,47,74,69,68,75,69,77,90,73,83,87,89,79,86,78,91,77,85,86,89,78,91,70,85,70,87,79,76,85,81,70,71,68,67,54,48,59,53,46,51,51,49,51,51,51,46,41,36,66,46,57,61,81,64,44,64,65,50,52,72,74,47,52,54,70,62,43,55,44,58,47,96,74,29,43,24,45,54,40,32,14,27,49,35,42,37,49,68,58,32,51,51,45,43,70,59,62,46,67,76,81,58,54,28,73,63,37,40,38,39,54,29,40,8,28,38,58,52,20,56,68,45,41,53,52,37,54,75,75,44,48,74,60,54,78,44,47,24,75,68,34,42,31,26,60,37,37,9,21,31,56,36,24,44,68,47,52,51,49,38,51,74,72,66,49,79,73,76,62,54,20,65,88,51,36,45,41,34,46,43,31,6,25,59,44,58,19,48,62,33,47,48,52,37,60,71,32,83,90,50,29,68,55,56,63,45,49,28,70,55,39,43,35,34,56,41,34,12,28,56,55,52,36,53,69,46,35,52,50,42,51,73,72,59,36,68,73,82,50,43,26,67,82,54,33,44,35,29,58,38,38,9,28,39,64,51,26,52,70,49,39,53,50,42,49,70,76,47,52,75,62,63,80,43,53,28,73,56,44,39,39,44,55,43,26,16,24,53,45,32,35,55,65,48,47,48,51,49,66,66,32,84,83,44,49,72,66,61,69,64,56,46,23,63,61,52,42,36,46,47,36,39,7,23,44,62,42,23,52,72,30,37,53,51,41,42,71,77,41,57,71,54,55,73,45,54,24,77,66,35,42,38,36,53,43,24,36,25,67,47,42,34,42,53,69,42,29,50,50,42,53,54,50,44,46,58,40,84,56,97,72,42,40,64,72,77,52,60,26,71,86,10,50,31,40,65,28,35,21,31,55,33,41,30,63,69,52,41,54,48,43,58,73,74,41,73,63,58,89,68,48,79,76,47,53,62,31,67,74,64,29,71,41,72,69,57,51,49,52,54,52,54,52,54,54,54,55,70,74,96

InterPro domains:
  IPR002110 Ankyrin repeat [PF12796] (288-378)
  IPR002110 Ankyrin repeat [PF12796] (405-476)
  IPR002110 Ankyrin repeat [PS50088] (283-315)
  IPR002110 Ankyrin repeat [PS50088] (316-348)
  IPR002110 Ankyrin repeat [PS50088] (420-452)
  IPR002110 Ankyrin repeat [SM00248] (283-312)
  IPR002110 Ankyrin repeat [SM00248] (316-345)
  IPR002110 Ankyrin repeat [SM00248] (350-379)
  IPR002110 Ankyrin repeat [SM00248] (420-449)
  IPR002110 Ankyrin repeat [SM00248] (454-484)
  IPR002110 Ankyrin repeat [SM00248] (488-517)
  IPR002110 Ankyrin repeat [SM00248] (525-555)
  IPR002110 Ankyrin repeat [SM00248] (601-630)
  IPR036770 Ankyrin repeat-containing domain superfamily [G3DSA:1.25.40.20] (220-381)
  IPR036770 Ankyrin repeat-containing domain superfamily [G3DSA:1.25.40.20] (382-516)
  IPR036770 Ankyrin repeat-containing domain superfamily [G3DSA:1.25.40.20] (517-633)
  IPR036770 Ankyrin repeat-containing domain superfamily [SSF48403] (254-475)
  IPR036770 Ankyrin repeat-containing domain superfamily [SSF48403] (412-627)

Secondary structure (DSSP, 8-state):
--GGGGGGGGGGGGGSGGGGGGSGGGGSTT------------------EEEESS---SHHHHHHHHHHTT--TTEEEEEEE-TTSSSEEEEEEETT-----BTTBS----SSS-S---BGGGSTT---S-----GGGGG-GGGG---SS----TT-HHHHHHHHHHHHHHHTTGGGGS---TT---SSTTSGGGTHHHHHHHHHHHHHHHHHHTTT-------------------------HHHHHHHHHHHHHHHHHHT-HHHHHHHHHT--HHHHH---TTS--HHHHHHHH--HHHHHHHHHTT--TT---TTS--HHHHHHHTT-HHHHHHHHHH-GGGGG---TTS--HHHHHHHHT-HHHHHHHHHTT--S-PPPTTT---HHHHHHHTT-HHHHHHHHH-TTTGGGGT---TTS--HHHHHHHHT-HHHHHHHHHTT--TT---TTT---HHHHHHHHT-HHHHHHHHHH-GGGGG---TT---HHHHHHHHT-HHHHHHHHH-TT--HHHHT---GGG--HHHHHHHTT-HHHHHHHHHH-GGGGG---TT---HHHHHTSS-S-HHHHHHHHHHHHH--SSS---TT---TT---HHHHHHHTT-HHHHHHHHHH-TTGGG-TT---HHHHH--HHHHHHHHHHHHHHHH-/--GGGGGGSGGGGGGGGGGSGGGGGGGGGG------------------EEEESS---SHHHHHHHHHHTT--TTEEEEEEE-TTSSSEEEEEEETT------TT-S----SSS-S----GGGSTT---S-----GGGGG-GGGG--SSS----TT-HHHHHHHHHHHHHHHTTGGGGS--------SSTTSTHHHHHHHHHHHHHHSTTSSSS-S--------------------------SHHHHHHHHHHHHHHHHHT-HHHHHHHHHT--HHHHH---TTS--HHHHHHHH--HHHHHHHHHTT--TT---TTS--HHHHHHHTT-HHHHHHHHHH-GGGGG---TTS--HHHHHHHHT-HHHHHHHHHTT--S-PPPTTT---HHHHHHHTT-HHHHHHHHH-TTTGGGGT---TTS--HHHHHHHHT-HHHHHHHHHTT--TT-B-TTT--BHHHHHHHHT-HHHHHHHHHH-GGGGG---TT---HHHHHHHHT-HHHHHHHHH-TT--HHHHT---GGG--HHHHHHHTT-HHHHHHHHHH-GGGGG---TT---HHHHHTSS-S-HHHHHHHHHHHHH--SSS---TT---TT---HHHHHHHTT-HHHHHHHHHH-TTGGG-TT---HHHHH--HHHHHHHHHHHHHHHH-

Sequence (1320 aa):
MEKCETLYVLAKLLRRVRMVLIAFSVFYALSLPLTTSVSIPDLEFSFEVHPVNYCPINKEAWELASARLNCNTTHGYHCVPNKQFTSLVEFCYPKGYKYPFEKGNCLELAGNGILNQVPCSTFSSGCPNRFFFSNELYNFPKCLSINTNEHCFEADIPCICSRYKEVRKSANKTTAYQEESSNYFKTTIGFAICLSFLFLALIIFVILKIIKFLKQKSIWFQKGHKSKENALNKDEESELTGKEEGKSNIRRLHDLIVQGTKQGFTRLICDFNKDDLEQLNVRGLNCLHLAAKGGNIQLFKRIHKCGVSIDTKATDGRNVLHIAAHHGNYAICEYLLQKHKNLYTDTDRYAMNPAHWAALAGEKSILELFMKYGCDLTELTHPYRENIVLFACMGKSLAVCKFVGSNKNISHLLHEKNREGWSSIQYAAKSGNLEVFKYLVDEGVDIENKSQKTGKNCLHTACEKGHLKICEYILKTKPGLLTELDKNMQHVGHFAAKSGDVEILQHLLDHSLVDNAFLQKPATDNIHLLHIACRHARFDMCLKIVKEFPFMIHEITEKGWNAALFITERAGAENERIQILKTLTDISSESPLNAYHVSRSGKTILFNACVNRSPKLVQFLLENFPDLPEIEKSMDPIESANSEEIKEIFKTHYQKSYKCMEKCETLYVLAKLLRRVRMVLIAFSVFYALSLPLTTSVSIPDLEFSFEVHPVNYCPINKEAWELASARLNCNTTHGYHCVPNKQFTSLVEFCYPKGYKYPFEKGNCLELAGNGILNQVPCSTFSSGCPNRFFFSNELYNFPKCLSINTNEHCFEADIPCICSRYKEVRKSANKTTAYQEESSNYFKTTIGFAICLSFLFLALIIFVILKIIKFLKQKSIWFQKGHKSKENALNKDEESELTGKEEGKSNIRRLHDLIVQGTKQGFTRLICDFNKDDLEQLNVRGLNCLHLAAKGGNIQLFKRIHKCGVSIDTKATDGRNVLHIAAHHGNYAICEYLLQKHKNLYTDTDRYAMNPAHWAALAGEKSILELFMKYGCDLTELTHPYRENIVLFACMGKSLAVCKFVGSNKNISHLLHEKNREGWSSIQYAAKSGNLEVFKYLVDEGVDIENKSQKTGKNCLHTACEKGHLKICEYILKTKPGLLTELDKNMQHVGHFAAKSGDVEILQHLLDHSLVDNAFLQKPATDNIHLLHIACRHARFDMCLKIVKEFPFMIHEITEKGWNAALFITERAGAENERIQILKTLTDISSESPLNAYHVSRSGKTILFNACVNRSPKLVQFLLENFPDLPEIEKSMDPIESANSEEIKEIFKTHYQKSYKC

Organism: Magallana gigas (NCBI:txid29159)

pLDDT: mean 71.0, std 30.15, range [15.16, 98.69]

Radius of gyration: 43.21 Å; Cα contacts (8 Å, |Δi|>4): 1837; chains: 2; bounding box: 173×165×125 Å